Protein AF-A0A0H2XP54-F1 (afdb_monomer_lite)

Organism: Burkholderia orbicola (strain AU 1054) (NCBI:txid331271)

Sequence (766 aa):
MERLPLPRFTGMHTARFHIAETFMRRKGYGVEFPDIKPLLSSARHRTVRVSERPFESSPELPPTLPMSVRYPLLNRELGILGFNERVLAQAADPQVPLLERLRFICITSSNLDEFFEVRMAGLQEQIRDNPGALTPDGMSLQHAYDLVVERAQRLVHRQYTMLHETVLPALEQEGIYFHASDSWNDEQLEWARRYFLDELLPVLTPIGLDPAHPFPRVLNKSLNFVVELEGRDAFGRQAVMGIVQAPRALPRVVRMPHALSGFEHGFVLLSSFMQRFVGELFPQLVVKSCNQFRITRNSELFVDEDEITNLRVALQGELPARHLGNAVRLEVSADTPLHIVRRLLEESELGDKDCYRVAGSVNLVRLMQIPDLVDRPDLKFTPFTASTPAVIANAPTMFDAIDAGDILLHHPYESFQPVLELLQQAARDPSVVAIKQTIYRTGTDSPLMDALMEAARNGKEVTVVVELLARFDEETNINWASQLEAVGAHVVYGVVGHKCHAKMMLIVRRVVQAGKASLRRYVHLGTGNYHPRTARLYTDFGLMTADQKICEDVHHVFQQLTGIGGELTLHELWQSPFTLHPRIIESIRAEIDNAQAGKRAHRRENERAAGTVGDRRAVRSVAGRRQGRSDRARRLRAEARCAGAVGKHHGALDRRPLPRTPPHLLFPCGRRRGRLSVECRLDGPQPVPPRRSRVPDPRAQAEAARDRRGAVGVPRRQPVGMADAQRRPLSPAPHRQDDPQRSARAAREVLLVNRRRDADRADASP

pLDDT: mean 70.6, std 28.93, range [20.55, 98.5]

Foldseek 3Di:
DDDD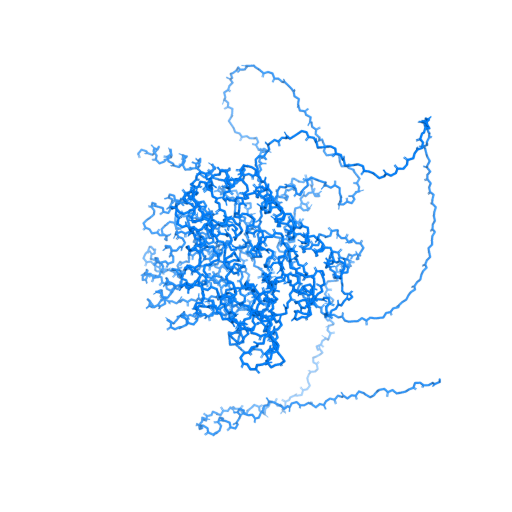DDDDDDDDDDDDPDPVVVVCVVVPDDDDDDDDPPDPDDDDDDDPPPDPPPPPDDPPDPPPDPPPPLPQDDQVLVVLLVLLVVLLVLLVDPVAFLLVSLLSLLVSLVSVLVSLQAVLVVLVVCCVVPQQDADSSGHGSVVVNVVSLVSVLVSQAVSQCCVPVPRQVVCVVVLAHEDALVRADPVRVVVLVCCCVPPPLVQKAKQFDDPVRHDDQDFAFWKKKKWAKADADPVRDGRGIIMITRDPPDQQKDFDPPVRQVGPTYIYGPVRSCQNPVVVNPPPIDTPGIKIKHWHFHQDFDDDLVPDPDPLVSCVVRVVCSRVHQTRAMEIELPDDPVVVVVVCVVRVHDPSRYRHHPDDPNSNSCSCVSVVDPDVSSHPDDADAAADPLCVPDPALVRSQVVHKDKDKFPNHAPVSVLRNLLCLLPDPQWAEKEWEAQAEDLDASNLVSLLSSLLSVHAYEYAFACSRPPRNVSSSVSQVSNVVSPHHYAHFDRVDGDPWGKMKIWGWDQDPNDTDIFIKMKTKLDGSYNVVSHVDTMMIMIHRPPLVNVQVVVVVCVRVVHDDDDDGDWKQAPPPGPVVVVVVVVVVLVVCVVVVHPRDDPPDPDDDDDDDDDDDDDDDDDDDDDDDDDDDDDDPDPDDDDDPDPDPPDPDADDDDDDADGMAGDPDPDPDDDPDDDGNDDDDDDDDDDDDDDDDDDDDDDDDDDDDDDDDDDDDDDDDDDDDDDDDDDDDDPDDDSCCPVVVVSVVVVVVVVVVVVVVVPDD

Radius of gyration: 33.8 Å; chains: 1; bounding box: 108×100×94 Å

Secondary structure (DSSP, 8-state):
-----PPP---------SSHHHHHHHTT------------S-------------------------TT----PPPHHHHHHHHHHHHHHHHH-TTS-HHHHHHHHHHHHHHHHHIIIIIIHHHHHHHHH-TT-B-TTS-BHHHHHHHHHHHHHHHHHHHHHHIIIIIHHHHHHTTEEEE-GGG--HHHHHHHHHHIIIIIGGG--EEE-BTTBPPP-PPTT--EEEEEEESB-TTS-B--EEEEEPPTTS-SEEEPPHHHHSSTEEEEEHHHHHHHHGGGGSTTSEEEEEEEEEEEE--PPP--TTT-S-HHHHHHHHTTGGGG--EEEEEEETTS-HHHHHHHHHHHT--GGGEEEESS-S-GGGGGGHHHHS--GGGSPPPPPPBPPHHHHTSSSHHHHHHHS-EEEEETTB-SHHHHHHHHHHHH-TTEEEEEEEES---SS-HHHHHHHHHHHTT-EEEEEE-TT-TT-HHHHHHHHHHHHHTT-EEE--BTTB----EEEEEEEEEEETTEEEEEEEEEEESS-S-HHHHTTS-EEEEEE--HHHHHHHHHHHHHHTT--SPPPPSS-EETTTTHHHHHHHHHHHHHHHHHTTS------SS----------S---------------------------S---TTSSS------S--SEE------SS------------PPPPP------------------------------------PPPPPPP-----TTHHHHHHHHHHHHHHHHHHHHHTT--

InterPro domains:
  IPR003414 Polyphosphate kinase [PTHR30218] (67-602)
  IPR003414 Polyphosphate kinase [TIGR03705] (73-602)
  IPR024953 Polyphosphate kinase middle domain [PF02503] (187-370)
  IPR025198 Polyphosphate kinase N-terminal domain [PF13089] (74-178)
  IPR036830 Polyphosphate kinase middle domain superfamily [G3DSA:3.30.1840.10] (179-374)
  IPR036832 Polyphosphate kinase N-terminal domain superfamily [SSF140356] (73-174)
  IPR041108 Polyphosphate kinase, C-terminal domain 1 [PF17941] (398-563)

Structure (mmCIF, N/CA/C/O backbone):
data_AF-A0A0H2XP54-F1
#
_entry.id   AF-A0A0H2XP54-F1
#
loop_
_atom_site.group_PDB
_atom_site.id
_atom_site.type_symbol
_atom_site.label_atom_id
_atom_site.label_alt_id
_atom_site.label_comp_id
_atom_site.label_asym_id
_atom_site.label_entity_id
_atom_site.label_seq_id
_atom_site.pdbx_PDB_ins_code
_atom_site.Cartn_x
_atom_site.Cartn_y
_atom_site.Cartn_z
_atom_site.occupancy
_atom_site.B_iso_or_equiv
_atom_site.auth_seq_id
_atom_site.auth_comp_id
_atom_site.auth_asym_id
_atom_site.auth_atom_id
_atom_site.pdbx_PDB_model_num
ATOM 1 N N . MET A 1 1 ? 48.231 21.610 38.762 1.00 28.36 1 MET A N 1
ATOM 2 C CA . MET A 1 1 ? 49.630 21.424 38.341 1.00 28.36 1 MET A CA 1
ATOM 3 C C . MET A 1 1 ? 49.729 20.061 37.681 1.00 28.36 1 MET A C 1
ATOM 5 O O . MET A 1 1 ? 49.210 19.111 38.241 1.00 28.36 1 MET A O 1
ATOM 9 N N . GLU A 1 2 ? 50.308 20.061 36.482 1.00 26.05 2 GLU A N 1
ATOM 10 C CA . GLU A 1 2 ? 50.877 18.948 35.702 1.00 26.05 2 GLU A CA 1
ATOM 11 C C . GLU A 1 2 ? 50.006 17.780 35.192 1.00 26.05 2 GLU A C 1
ATOM 13 O O . GLU A 1 2 ? 49.428 16.982 35.919 1.00 26.05 2 GLU A O 1
ATOM 18 N N . ARG A 1 3 ? 49.984 17.709 33.851 1.00 23.48 3 ARG A N 1
ATOM 19 C CA . ARG A 1 3 ? 49.613 16.585 32.981 1.00 23.48 3 ARG A CA 1
ATOM 20 C C . ARG A 1 3 ? 50.721 15.526 32.995 1.00 23.48 3 ARG A C 1
ATOM 22 O O . ARG A 1 3 ? 51.872 15.926 33.104 1.00 23.48 3 ARG A O 1
ATOM 29 N N . LEU A 1 4 ? 50.383 14.264 32.696 1.00 23.95 4 LEU A N 1
ATOM 30 C CA . LEU A 1 4 ? 51.144 13.287 31.874 1.00 23.95 4 LEU A CA 1
ATOM 31 C C . LEU A 1 4 ? 50.299 11.978 31.717 1.00 23.95 4 LEU A C 1
ATOM 33 O O . LEU A 1 4 ? 49.291 11.856 32.408 1.00 23.95 4 LEU A O 1
ATOM 37 N N . PRO A 1 5 ? 50.553 11.084 30.731 1.00 29.31 5 PRO A N 1
ATOM 38 C CA . PRO A 1 5 ? 49.631 10.828 29.616 1.00 29.31 5 PRO A CA 1
ATOM 39 C C . PRO A 1 5 ? 49.111 9.375 29.476 1.00 29.31 5 PRO A C 1
ATOM 41 O O . PRO A 1 5 ? 49.619 8.438 30.083 1.00 29.31 5 PRO A O 1
ATOM 44 N N . LEU A 1 6 ? 48.120 9.205 28.588 1.00 22.75 6 LEU A N 1
ATOM 45 C CA . LEU A 1 6 ? 47.585 7.932 28.074 1.00 22.75 6 LEU A CA 1
ATOM 46 C C . LEU A 1 6 ? 48.620 7.150 27.231 1.00 22.75 6 LEU A C 1
ATOM 48 O O . LEU A 1 6 ? 49.258 7.759 26.366 1.00 22.75 6 LEU A O 1
ATOM 52 N N . PRO A 1 7 ? 48.720 5.811 27.364 1.00 24.98 7 PRO A N 1
ATOM 53 C CA . PRO A 1 7 ? 49.461 4.973 26.429 1.00 24.98 7 PRO A CA 1
ATOM 54 C C . PRO A 1 7 ? 48.585 4.495 25.257 1.00 24.98 7 PRO A C 1
ATOM 56 O O . PRO A 1 7 ? 47.449 4.052 25.421 1.00 24.98 7 PRO A O 1
ATOM 59 N N . ARG A 1 8 ? 49.165 4.568 24.054 1.00 22.62 8 ARG A N 1
ATOM 60 C CA . ARG A 1 8 ? 48.712 3.902 22.826 1.00 22.62 8 ARG A CA 1
ATOM 61 C C . ARG A 1 8 ? 49.068 2.414 22.903 1.00 22.62 8 ARG A C 1
ATOM 63 O O . ARG A 1 8 ? 50.223 2.101 23.168 1.00 22.62 8 ARG A O 1
ATOM 70 N N . PHE A 1 9 ? 48.132 1.527 22.569 1.00 24.70 9 PHE A N 1
ATOM 71 C CA . PHE A 1 9 ? 48.435 0.137 22.220 1.00 24.70 9 PHE A CA 1
ATOM 72 C C . PHE A 1 9 ? 48.108 -0.118 20.747 1.00 24.70 9 PHE A C 1
ATOM 74 O O . PHE A 1 9 ? 46.968 -0.007 20.305 1.00 24.70 9 PHE A O 1
ATOM 81 N N . THR A 1 10 ? 49.154 -0.436 19.993 1.00 22.88 10 THR A N 1
ATOM 82 C CA . THR A 1 10 ? 49.144 -0.990 18.639 1.00 22.88 10 THR A CA 1
ATOM 83 C C . THR A 1 10 ? 49.363 -2.503 18.714 1.00 22.88 10 THR A C 1
ATOM 85 O O . THR A 1 10 ? 50.337 -2.925 19.328 1.00 22.88 10 THR A O 1
ATOM 88 N N . GLY A 1 11 ? 48.532 -3.288 18.017 1.00 21.69 11 GLY A N 1
ATOM 89 C CA . GLY A 1 11 ? 48.891 -4.612 17.484 1.00 21.69 11 GLY A CA 1
ATOM 90 C C . GLY A 1 11 ? 48.547 -5.857 18.318 1.00 21.69 11 GLY A C 1
ATOM 91 O O . GLY A 1 11 ? 49.269 -6.205 19.241 1.00 21.69 11 GLY A O 1
ATOM 92 N N . MET A 1 12 ? 47.510 -6.590 17.889 1.00 24.03 12 MET A N 1
ATOM 93 C CA . MET A 1 12 ? 47.382 -8.063 17.954 1.00 24.03 12 MET A CA 1
ATOM 94 C C . MET A 1 12 ? 46.188 -8.463 17.057 1.00 24.03 12 MET A C 1
ATOM 96 O O . MET A 1 12 ? 45.043 -8.184 17.383 1.00 24.03 12 MET A O 1
ATOM 100 N N . HIS A 1 13 ? 46.414 -8.747 15.774 1.00 23.83 13 HIS A N 1
ATOM 101 C CA . HIS A 1 13 ? 46.679 -10.066 15.177 1.00 23.83 13 HIS A CA 1
ATOM 102 C C . HIS A 1 13 ? 45.491 -11.047 15.159 1.00 23.83 13 HIS A C 1
ATOM 104 O O . HIS A 1 13 ? 45.181 -11.711 16.138 1.00 23.83 13 HIS A O 1
ATOM 110 N N . THR A 1 14 ? 44.907 -11.176 13.959 1.00 29.50 14 THR A N 1
ATOM 111 C CA . THR A 1 14 ? 44.800 -12.448 13.216 1.00 29.50 14 THR A CA 1
ATOM 112 C C . THR A 1 14 ? 44.546 -13.704 14.052 1.00 29.50 14 THR A C 1
ATOM 114 O O . THR A 1 14 ? 45.468 -14.450 14.365 1.00 29.50 14 THR A O 1
ATOM 117 N N . ALA A 1 15 ? 43.270 -13.994 14.293 1.00 25.62 15 ALA A N 1
ATOM 118 C CA . ALA A 1 15 ? 42.792 -15.317 14.679 1.00 25.62 15 ALA A CA 1
ATOM 119 C C . ALA A 1 15 ? 41.430 -15.575 14.018 1.00 25.62 15 ALA A C 1
ATOM 121 O O . ALA A 1 15 ? 40.395 -15.392 14.647 1.00 25.62 15 ALA A O 1
ATOM 122 N N . ARG A 1 16 ? 41.425 -15.941 12.726 1.00 26.52 16 ARG A N 1
ATOM 123 C CA . ARG A 1 16 ? 40.268 -16.556 12.031 1.00 26.52 16 ARG A CA 1
ATOM 124 C C . ARG A 1 16 ? 40.643 -17.151 10.662 1.00 26.52 16 ARG A C 1
ATOM 126 O O . ARG A 1 16 ? 39.949 -16.972 9.677 1.00 26.52 16 ARG A O 1
ATOM 133 N N . PHE A 1 17 ? 41.745 -17.900 10.613 1.00 31.23 17 PHE A N 1
ATOM 134 C CA . PHE A 1 17 ? 42.082 -18.793 9.494 1.00 31.23 17 PHE A CA 1
ATOM 135 C C . PHE A 1 17 ? 42.738 -20.067 10.044 1.00 31.23 17 PHE A C 1
ATOM 137 O O . PHE A 1 17 ? 43.933 -20.277 9.881 1.00 31.23 17 PHE A O 1
ATOM 144 N N . HIS A 1 18 ? 41.979 -20.894 10.775 1.00 28.83 18 HIS A N 1
ATOM 145 C CA . HIS A 1 18 ? 42.461 -22.215 11.222 1.00 28.83 18 HIS A CA 1
ATOM 146 C C . HIS A 1 18 ? 41.352 -23.247 11.507 1.00 28.83 18 HIS A C 1
ATOM 148 O O . HIS A 1 18 ? 41.482 -24.104 12.374 1.00 28.83 18 HIS A O 1
ATOM 154 N N . ILE A 1 19 ? 40.238 -23.178 10.765 1.00 29.22 19 ILE A N 1
ATOM 155 C CA . ILE A 1 19 ? 39.162 -24.192 10.828 1.00 29.22 19 ILE A CA 1
ATOM 156 C C . ILE A 1 19 ? 38.905 -24.839 9.450 1.00 29.22 19 ILE A C 1
ATOM 158 O O . ILE A 1 19 ? 38.507 -25.999 9.381 1.00 29.22 19 ILE A O 1
ATOM 162 N N . ALA A 1 20 ? 39.235 -24.158 8.345 1.00 30.75 20 ALA A N 1
ATOM 163 C CA . ALA A 1 20 ? 39.049 -24.688 6.989 1.00 30.75 20 ALA A CA 1
ATOM 164 C C . ALA A 1 20 ? 40.150 -25.676 6.541 1.00 30.75 20 ALA A C 1
ATOM 166 O O . ALA A 1 20 ? 39.872 -26.609 5.789 1.00 30.75 20 ALA A O 1
ATOM 167 N N . GLU A 1 21 ? 41.385 -25.533 7.033 1.00 34.53 21 GLU A N 1
ATOM 168 C CA . GLU A 1 21 ? 42.518 -26.376 6.609 1.00 34.53 21 GLU A CA 1
ATOM 169 C C . GLU A 1 21 ? 42.458 -27.795 7.218 1.00 34.53 21 GLU A C 1
ATOM 171 O O . GLU A 1 21 ? 42.769 -28.791 6.562 1.00 34.53 21 GLU A O 1
ATOM 176 N N . THR A 1 22 ? 41.942 -27.914 8.445 1.00 33.41 22 THR A N 1
ATOM 177 C CA . THR A 1 22 ? 41.775 -29.189 9.164 1.00 33.41 22 THR A CA 1
ATOM 178 C C . THR A 1 22 ? 40.612 -30.027 8.616 1.00 33.41 22 THR A C 1
ATOM 180 O O . THR A 1 22 ? 40.635 -31.257 8.700 1.00 33.41 22 THR A O 1
ATOM 183 N N . PHE A 1 23 ? 39.601 -29.382 8.022 1.00 33.94 23 PHE A N 1
ATOM 184 C CA . PHE A 1 23 ? 38.439 -30.056 7.433 1.00 33.94 23 PHE A CA 1
ATOM 185 C C . PHE A 1 23 ? 38.766 -30.672 6.064 1.00 33.94 23 PHE A C 1
ATOM 187 O O . PHE A 1 23 ? 38.384 -31.810 5.788 1.00 33.94 23 PHE A O 1
ATOM 194 N N . MET A 1 24 ? 39.546 -29.966 5.240 1.00 37.81 24 MET A N 1
ATOM 195 C CA . MET A 1 24 ? 39.881 -30.402 3.878 1.00 37.81 24 MET A CA 1
ATOM 196 C C . MET A 1 24 ? 40.906 -31.550 3.857 1.00 37.81 24 MET A C 1
ATOM 198 O O . MET A 1 24 ? 40.766 -32.472 3.054 1.00 37.81 24 MET A O 1
ATOM 202 N N . ARG A 1 25 ? 41.850 -31.597 4.814 1.00 40.09 25 ARG A N 1
ATOM 203 C CA . ARG A 1 25 ? 42.770 -32.745 4.975 1.00 40.09 25 ARG A CA 1
ATOM 204 C C . ARG A 1 25 ? 42.090 -34.012 5.520 1.00 40.09 25 ARG A C 1
ATOM 206 O O . ARG A 1 25 ? 42.533 -35.110 5.204 1.00 40.09 25 ARG A O 1
ATOM 213 N N . ARG A 1 26 ? 40.994 -33.898 6.287 1.00 34.78 26 ARG A N 1
ATOM 214 C CA . ARG A 1 26 ? 40.228 -35.055 6.811 1.00 34.78 26 ARG A CA 1
ATOM 215 C C . ARG A 1 26 ? 39.307 -35.722 5.779 1.00 34.78 26 ARG A C 1
ATOM 217 O O . ARG A 1 26 ? 38.847 -36.832 6.027 1.00 34.78 26 ARG A O 1
ATOM 224 N N . LYS A 1 27 ? 39.023 -35.066 4.647 1.00 32.78 27 LYS A N 1
ATOM 225 C CA . LYS A 1 27 ? 38.105 -35.549 3.593 1.00 32.78 27 LYS A CA 1
ATOM 226 C C . LYS A 1 27 ? 38.808 -36.051 2.322 1.00 32.78 27 LYS A C 1
ATOM 228 O O . LYS A 1 27 ? 38.120 -36.473 1.402 1.00 32.78 27 LYS A O 1
ATOM 233 N N . GLY A 1 28 ? 40.144 -36.061 2.288 1.00 31.22 28 GLY A N 1
ATOM 234 C CA . GLY A 1 28 ? 40.918 -36.751 1.247 1.00 31.22 28 GLY A CA 1
ATOM 235 C C . GLY A 1 28 ? 40.999 -36.052 -0.115 1.00 31.22 28 GLY A C 1
ATOM 236 O O . GLY A 1 28 ? 41.292 -36.713 -1.105 1.00 31.22 28 GLY A O 1
ATOM 237 N N . TYR A 1 29 ? 40.772 -34.738 -0.194 1.00 33.81 29 TYR A N 1
ATOM 238 C CA . TYR A 1 29 ? 40.953 -33.987 -1.441 1.00 33.81 29 TYR A CA 1
ATOM 239 C C . TYR A 1 29 ? 42.394 -33.472 -1.549 1.00 33.81 29 TYR A C 1
ATOM 241 O O . TYR A 1 29 ? 42.822 -32.648 -0.742 1.00 33.81 29 TYR A O 1
ATOM 249 N N . GLY A 1 30 ? 43.151 -33.972 -2.528 1.00 30.98 30 GLY A N 1
ATOM 250 C CA . GLY A 1 30 ? 44.510 -33.516 -2.831 1.00 30.98 30 GLY A CA 1
ATOM 251 C C . GLY A 1 30 ? 44.514 -32.431 -3.907 1.00 30.98 30 GLY A C 1
ATOM 252 O O . GLY A 1 30 ? 43.996 -32.662 -4.995 1.00 30.98 30 GLY A O 1
ATOM 253 N N . VAL A 1 31 ? 45.112 -31.272 -3.615 1.00 32.28 31 VAL A N 1
ATOM 254 C CA . VAL A 1 31 ? 45.491 -30.261 -4.618 1.00 32.28 31 VAL A CA 1
ATOM 255 C C . VAL A 1 31 ? 46.801 -29.596 -4.171 1.00 32.28 31 VAL A C 1
ATOM 257 O O . VAL A 1 31 ? 46.863 -29.029 -3.081 1.00 32.28 31 VAL A O 1
ATOM 260 N N . GLU A 1 32 ? 47.845 -29.690 -4.999 1.00 30.03 32 GLU A N 1
ATOM 261 C CA . GLU A 1 32 ? 49.131 -28.991 -4.842 1.00 30.03 32 GLU A CA 1
ATOM 262 C C . GLU A 1 32 ? 49.069 -27.583 -5.459 1.00 30.03 32 GLU A C 1
ATOM 264 O O . GLU A 1 32 ? 48.454 -27.390 -6.508 1.00 30.03 32 GLU A O 1
ATOM 269 N N . PHE A 1 33 ? 49.757 -26.611 -4.850 1.00 31.33 33 PHE A N 1
ATOM 270 C CA . PHE A 1 33 ? 50.009 -25.291 -5.442 1.00 31.33 33 PHE A CA 1
ATOM 271 C C . PHE A 1 33 ? 51.525 -25.023 -5.528 1.00 31.33 33 PHE A C 1
ATOM 273 O O . PHE A 1 33 ? 52.241 -25.371 -4.587 1.00 31.33 33 PHE A O 1
ATOM 280 N N . PRO A 1 34 ? 52.030 -24.421 -6.627 1.00 29.88 34 PRO A N 1
ATOM 281 C CA . PRO A 1 34 ? 53.464 -24.294 -6.889 1.00 29.88 34 PRO A CA 1
ATOM 282 C C . PRO A 1 34 ? 54.138 -23.119 -6.157 1.00 29.88 34 PRO A C 1
ATOM 284 O O . PRO A 1 34 ? 53.578 -22.031 -6.017 1.00 29.88 34 PRO A O 1
ATOM 287 N N . ASP A 1 35 ? 55.391 -23.356 -5.758 1.00 29.64 35 ASP A N 1
ATOM 288 C CA . ASP A 1 35 ? 56.315 -22.430 -5.094 1.00 29.64 35 ASP A CA 1
ATOM 289 C C . ASP A 1 35 ? 56.864 -21.360 -6.060 1.00 29.64 35 ASP A C 1
ATOM 291 O O . ASP A 1 35 ? 57.580 -21.671 -7.013 1.00 29.64 35 ASP A O 1
ATOM 295 N N . ILE A 1 36 ? 56.615 -20.075 -5.783 1.00 30.14 36 ILE A N 1
ATOM 296 C CA . ILE A 1 36 ? 57.293 -18.954 -6.461 1.00 30.14 36 ILE A CA 1
ATOM 297 C C . ILE A 1 36 ? 58.192 -18.255 -5.442 1.00 30.14 36 ILE A C 1
ATOM 299 O O . ILE A 1 36 ? 57.816 -17.268 -4.809 1.00 30.14 36 ILE A O 1
ATOM 303 N N . LYS A 1 37 ? 59.396 -18.806 -5.259 1.00 29.58 37 LYS A N 1
ATOM 304 C CA . LYS A 1 37 ? 60.418 -18.269 -4.348 1.00 29.58 37 LYS A CA 1
ATOM 305 C C . LYS A 1 37 ? 61.873 -18.212 -4.855 1.00 29.58 37 LYS A C 1
ATOM 307 O O . LYS A 1 37 ? 62.752 -18.029 -4.016 1.00 29.58 37 LYS A O 1
ATOM 312 N N . PRO A 1 38 ? 62.176 -18.231 -6.172 1.00 28.28 38 PRO A N 1
ATOM 313 C CA . PRO A 1 38 ? 63.492 -17.769 -6.613 1.00 28.28 38 PRO A CA 1
ATOM 314 C C . PRO A 1 38 ? 63.404 -16.786 -7.790 1.00 28.28 38 PRO A C 1
ATOM 316 O O . PRO A 1 38 ? 63.496 -17.181 -8.943 1.00 28.28 38 PRO A O 1
ATOM 319 N N . LEU A 1 39 ? 63.263 -15.487 -7.510 1.00 27.81 39 LEU A N 1
ATOM 320 C CA . LEU A 1 39 ? 63.531 -14.410 -8.484 1.00 27.81 39 LEU A CA 1
ATOM 321 C C . LEU A 1 39 ? 64.085 -13.143 -7.798 1.00 27.81 39 LEU A C 1
ATOM 323 O O . LEU A 1 39 ? 63.864 -12.017 -8.235 1.00 27.81 39 LEU A O 1
ATOM 327 N N . LEU A 1 40 ? 64.835 -13.327 -6.706 1.00 29.17 40 LEU A N 1
ATOM 328 C CA . LEU A 1 40 ? 65.535 -12.258 -5.989 1.00 29.17 40 LEU A CA 1
ATOM 329 C C . LEU A 1 40 ? 67.006 -12.623 -5.761 1.00 29.17 40 LEU A C 1
ATOM 331 O O . LEU A 1 40 ? 67.415 -12.807 -4.624 1.00 29.17 40 LEU A O 1
ATOM 335 N N . SER A 1 41 ? 67.808 -12.716 -6.826 1.00 28.19 41 SER A N 1
ATOM 336 C CA . SER A 1 41 ? 69.269 -12.523 -6.731 1.00 28.19 41 SER A CA 1
ATOM 337 C C . SER A 1 41 ? 69.957 -12.568 -8.103 1.00 28.19 41 SER A C 1
ATOM 339 O O . SER A 1 41 ? 70.547 -13.584 -8.445 1.00 28.19 41 SER A O 1
ATOM 341 N N . SER A 1 42 ? 69.909 -11.479 -8.882 1.00 25.69 42 SER A N 1
ATOM 342 C CA . SER A 1 42 ? 71.039 -10.995 -9.710 1.00 25.69 42 SER A CA 1
ATOM 343 C C . SER A 1 42 ? 70.575 -9.976 -10.757 1.00 25.69 42 SER A C 1
ATOM 345 O O . SER A 1 42 ? 69.991 -10.361 -11.763 1.00 25.69 42 SER A O 1
ATOM 347 N N . ALA A 1 43 ? 70.884 -8.692 -10.565 1.00 26.61 43 ALA A N 1
ATOM 348 C CA . ALA A 1 43 ? 71.499 -7.828 -11.585 1.00 26.61 43 ALA A CA 1
ATOM 349 C C . ALA A 1 43 ? 71.590 -6.382 -11.078 1.00 26.61 43 ALA A C 1
ATOM 351 O O . ALA A 1 43 ? 70.697 -5.859 -10.420 1.00 26.61 43 ALA A O 1
ATOM 352 N N . ARG A 1 44 ? 72.737 -5.770 -11.362 1.00 27.03 44 ARG A N 1
ATOM 353 C CA . ARG A 1 44 ? 73.256 -4.525 -10.795 1.00 27.03 44 ARG A CA 1
ATOM 354 C C . ARG A 1 44 ? 72.596 -3.270 -11.381 1.00 27.03 44 ARG A C 1
ATOM 356 O O . ARG A 1 44 ? 72.190 -3.242 -12.535 1.00 27.03 44 ARG A O 1
ATOM 363 N N . HIS A 1 45 ? 72.601 -2.226 -10.553 1.00 29.12 45 HIS A N 1
ATOM 364 C CA . HIS A 1 45 ? 72.472 -0.794 -10.837 1.00 29.12 45 HIS A CA 1
ATOM 365 C C . HIS A 1 45 ? 72.265 -0.341 -12.296 1.00 29.12 45 HIS A C 1
ATOM 367 O O . HIS A 1 45 ? 73.213 -0.196 -13.066 1.00 29.12 45 HIS A O 1
ATOM 373 N N . ARG A 1 46 ? 71.043 0.129 -12.571 1.00 23.66 46 ARG A N 1
ATOM 374 C CA . ARG A 1 46 ? 70.810 1.436 -13.200 1.00 23.66 46 ARG A CA 1
ATOM 375 C C . ARG A 1 46 ? 69.713 2.156 -12.424 1.00 23.66 46 ARG A C 1
ATOM 377 O O . ARG A 1 46 ? 68.554 1.760 -12.448 1.00 23.66 46 ARG A O 1
ATOM 384 N N . THR A 1 47 ? 70.098 3.206 -11.713 1.00 27.73 47 THR A N 1
ATOM 385 C CA . THR A 1 47 ? 69.201 4.176 -11.087 1.00 27.73 47 THR A CA 1
ATOM 386 C C . THR A 1 47 ? 68.457 4.927 -12.189 1.00 27.73 47 THR A C 1
ATOM 388 O O . THR A 1 47 ? 68.927 5.943 -12.695 1.00 27.73 47 THR A O 1
ATOM 391 N N . VAL A 1 48 ? 67.287 4.428 -12.587 1.00 23.70 48 VAL A N 1
ATOM 392 C CA . VAL A 1 48 ? 66.284 5.265 -13.246 1.00 23.70 48 VAL A CA 1
ATOM 393 C C . VAL A 1 48 ? 65.552 5.986 -12.124 1.00 23.70 48 VAL A C 1
ATOM 395 O O . VAL A 1 48 ? 64.795 5.378 -11.373 1.00 23.70 48 VAL A O 1
ATOM 398 N N . ARG A 1 49 ? 65.830 7.285 -11.971 1.00 25.14 49 ARG A N 1
ATOM 399 C CA . ARG A 1 49 ? 64.990 8.182 -11.174 1.00 25.14 49 ARG A CA 1
ATOM 400 C C . ARG A 1 49 ? 63.594 8.164 -11.796 1.00 25.14 49 ARG A C 1
ATOM 402 O O . ARG A 1 49 ? 63.362 8.845 -12.791 1.00 25.14 49 ARG A O 1
ATOM 409 N N . VAL A 1 50 ? 62.673 7.400 -11.219 1.00 24.67 50 VAL A N 1
ATOM 410 C CA . VAL A 1 50 ? 61.252 7.696 -11.377 1.00 24.67 50 VAL A CA 1
ATOM 411 C C . VAL A 1 50 ? 61.039 8.961 -10.563 1.00 24.67 50 VAL A C 1
ATOM 413 O O . VAL A 1 50 ? 61.149 8.944 -9.340 1.00 24.67 50 VAL A O 1
ATOM 416 N N . SER A 1 51 ? 60.869 10.088 -11.251 1.00 25.08 51 SER A N 1
ATOM 417 C CA . SER A 1 51 ? 60.451 11.321 -10.603 1.00 25.08 51 SER A CA 1
ATOM 418 C C . SER A 1 51 ? 59.152 11.026 -9.863 1.00 25.08 51 SER A C 1
ATOM 420 O O . SER A 1 51 ? 58.152 10.700 -10.506 1.00 25.08 51 SER A O 1
ATOM 422 N N . GLU A 1 52 ? 59.158 11.164 -8.542 1.00 28.69 52 GLU A N 1
ATOM 423 C CA . GLU A 1 52 ? 57.952 11.479 -7.790 1.00 28.69 52 GLU A CA 1
ATOM 424 C C . GLU A 1 52 ? 57.441 12.812 -8.341 1.00 28.69 52 GLU A C 1
ATOM 426 O O . GLU A 1 52 ? 57.815 13.891 -7.884 1.00 28.69 52 GLU A O 1
ATOM 431 N N . ARG A 1 53 ? 56.643 12.759 -9.411 1.00 25.14 53 ARG A N 1
ATOM 432 C CA . ARG A 1 53 ? 55.730 13.858 -9.673 1.00 25.14 53 ARG A CA 1
ATOM 433 C C . ARG A 1 53 ? 54.680 13.750 -8.573 1.00 25.14 53 ARG A C 1
ATOM 435 O O . ARG A 1 53 ? 54.066 12.686 -8.456 1.00 25.14 53 ARG A O 1
ATOM 442 N N . PRO A 1 54 ? 54.488 14.800 -7.760 1.00 28.59 54 PRO A N 1
ATOM 443 C CA . PRO A 1 54 ? 53.309 14.886 -6.922 1.00 28.59 54 PRO A CA 1
ATOM 444 C C . PRO A 1 54 ? 52.108 14.645 -7.830 1.00 28.59 54 PRO A C 1
ATOM 446 O O . PRO A 1 54 ? 52.100 15.121 -8.967 1.00 28.59 54 PRO A O 1
ATOM 449 N N . PHE A 1 55 ? 51.129 13.885 -7.349 1.00 27.58 55 PHE A N 1
ATOM 450 C CA . PHE A 1 55 ? 49.812 13.832 -7.969 1.00 27.58 55 PHE A CA 1
ATOM 451 C C . PHE A 1 55 ? 49.411 15.283 -8.261 1.00 27.58 55 PHE A C 1
ATOM 453 O O . PHE A 1 55 ? 49.290 16.076 -7.323 1.00 27.58 55 PHE A O 1
ATOM 460 N N . GLU A 1 56 ? 49.334 15.661 -9.542 1.00 29.12 56 GLU A N 1
ATOM 461 C CA . GLU A 1 56 ? 48.855 16.986 -9.914 1.00 29.12 56 GLU A CA 1
ATOM 462 C C . GLU A 1 56 ? 47.505 17.153 -9.230 1.00 29.12 56 GLU A C 1
ATOM 464 O O . GLU A 1 56 ? 46.637 16.275 -9.300 1.00 29.12 56 GLU A O 1
ATOM 469 N N . SER A 1 57 ? 47.406 18.242 -8.472 1.00 31.08 57 SER A N 1
ATOM 470 C CA . SER A 1 57 ? 46.215 18.673 -7.765 1.00 31.08 57 SER A CA 1
ATOM 471 C C . SER A 1 57 ? 44.988 18.360 -8.609 1.00 31.08 57 SER A C 1
ATOM 473 O O . SER A 1 57 ? 44.879 18.840 -9.741 1.00 31.08 57 SER A O 1
ATOM 475 N N . SER A 1 58 ? 44.061 17.573 -8.052 1.00 31.05 58 SER A N 1
ATOM 476 C CA . SER A 1 58 ? 42.686 17.550 -8.547 1.00 31.05 58 SER A CA 1
ATOM 477 C C . SER A 1 58 ? 42.271 18.994 -8.831 1.00 31.05 58 SER A C 1
ATOM 479 O O . SER A 1 58 ? 42.616 19.850 -8.009 1.00 31.05 58 SER A O 1
ATOM 481 N N . PRO A 1 59 ? 41.591 19.299 -9.954 1.00 31.05 59 PRO A N 1
ATOM 482 C CA . PRO A 1 59 ? 41.112 20.653 -10.183 1.00 31.05 59 PRO A CA 1
ATOM 483 C C . PRO A 1 59 ? 40.371 21.067 -8.918 1.00 31.05 59 PRO A C 1
ATOM 485 O O . PRO A 1 59 ? 39.466 20.344 -8.489 1.00 31.05 59 PRO A O 1
ATOM 488 N N . GLU A 1 60 ? 40.848 22.135 -8.267 1.00 29.34 60 GLU A N 1
ATOM 489 C CA . GLU A 1 60 ? 40.227 22.661 -7.060 1.00 29.34 60 GLU A CA 1
ATOM 490 C C . GLU A 1 60 ? 38.731 22.722 -7.335 1.00 29.34 60 GLU A C 1
ATOM 492 O O . GLU A 1 60 ? 38.271 23.401 -8.259 1.00 29.34 60 GLU A O 1
ATOM 497 N N . LEU A 1 61 ? 37.973 21.930 -6.573 1.00 33.31 61 LEU A N 1
ATOM 498 C CA . LEU A 1 61 ? 36.533 22.083 -6.524 1.00 33.31 61 LEU A CA 1
ATOM 499 C C . LEU A 1 61 ? 36.286 23.575 -6.286 1.00 33.31 61 LEU A C 1
ATOM 501 O O . LEU A 1 61 ? 36.927 24.137 -5.390 1.00 33.31 61 LEU A O 1
ATOM 505 N N . PRO A 1 62 ? 35.414 24.225 -7.080 1.00 35.34 62 PRO A N 1
ATOM 506 C CA . PRO A 1 62 ? 35.140 25.640 -6.901 1.00 35.34 62 PRO A CA 1
ATOM 507 C C . PRO A 1 62 ? 34.852 25.887 -5.419 1.00 35.34 62 PRO A C 1
ATOM 509 O O . PRO A 1 62 ? 34.189 25.037 -4.806 1.00 35.34 62 PRO A O 1
ATOM 512 N N . PRO A 1 63 ? 35.374 26.989 -4.841 1.00 37.84 63 PRO A N 1
ATOM 513 C CA . PRO A 1 63 ? 35.271 27.264 -3.417 1.00 37.84 63 PRO A CA 1
ATOM 514 C C . PRO A 1 63 ? 33.843 26.984 -2.989 1.00 37.84 63 PRO A C 1
ATOM 516 O O . PRO A 1 63 ? 32.902 27.488 -3.612 1.00 37.84 63 PRO A O 1
ATOM 519 N N . THR A 1 64 ? 33.706 26.097 -1.999 1.00 39.16 64 THR A N 1
ATOM 520 C CA . THR A 1 64 ? 32.430 25.708 -1.404 1.00 39.16 64 THR A CA 1
ATOM 521 C C . THR A 1 64 ? 31.562 26.947 -1.335 1.00 39.16 64 THR A C 1
ATOM 523 O O . THR A 1 64 ? 31.934 27.906 -0.651 1.00 39.16 64 THR A O 1
ATOM 526 N N . LEU A 1 65 ? 30.458 26.950 -2.096 1.00 33.34 65 LEU A N 1
ATOM 527 C CA . LEU A 1 65 ? 29.452 27.999 -1.998 1.00 33.34 65 LEU A CA 1
ATOM 528 C C . LEU A 1 65 ? 29.250 28.255 -0.505 1.00 33.34 65 LEU A C 1
ATOM 530 O O . LEU A 1 65 ? 29.074 27.278 0.233 1.00 33.34 65 LEU A O 1
ATOM 534 N N . PRO A 1 66 ? 29.354 29.510 -0.036 1.00 34.59 66 PRO A N 1
ATOM 535 C CA . PRO A 1 66 ? 29.240 29.790 1.380 1.00 34.59 66 PRO A CA 1
ATOM 536 C C . PRO A 1 66 ? 27.974 29.103 1.889 1.00 34.59 66 PRO A C 1
ATOM 538 O O . PRO A 1 66 ? 26.906 29.235 1.285 1.00 34.59 66 PRO A O 1
ATOM 541 N N . MET A 1 67 ? 28.096 28.361 2.993 1.00 41.75 67 MET A N 1
ATOM 542 C CA . MET A 1 67 ? 27.002 27.665 3.690 1.00 41.75 67 MET A CA 1
ATOM 543 C C . MET A 1 67 ? 25.851 28.601 4.140 1.00 41.75 67 MET A C 1
ATOM 545 O O . MET A 1 67 ? 24.999 28.221 4.940 1.00 41.75 67 MET A O 1
ATOM 549 N N . SER A 1 68 ? 25.817 29.846 3.663 1.00 39.44 68 SER A N 1
ATOM 550 C CA . SER A 1 68 ? 24.889 30.903 4.035 1.00 39.44 68 SER A CA 1
ATOM 551 C C . SER A 1 68 ? 23.662 31.018 3.130 1.00 39.44 68 SER A C 1
ATOM 553 O O . SER A 1 68 ? 22.725 31.717 3.508 1.00 39.44 68 SER A O 1
ATOM 555 N N . VAL A 1 69 ? 23.583 30.311 1.997 1.00 39.50 69 VAL A N 1
ATOM 556 C CA . VAL A 1 69 ? 22.303 30.180 1.279 1.00 39.50 69 VAL A CA 1
ATOM 557 C C . VAL A 1 69 ? 21.594 28.929 1.788 1.00 39.50 69 VAL A C 1
ATOM 559 O O . VAL A 1 69 ? 21.594 27.886 1.138 1.00 39.50 69 VAL A O 1
ATOM 562 N N . ARG A 1 70 ? 20.989 29.022 2.982 1.00 51.56 70 ARG A N 1
ATOM 563 C CA . ARG A 1 70 ? 19.962 28.054 3.391 1.00 51.56 70 ARG A CA 1
ATOM 564 C C . ARG A 1 70 ? 18.804 28.207 2.413 1.00 51.56 70 ARG A C 1
ATOM 566 O O . ARG A 1 70 ? 17.983 29.111 2.555 1.00 51.56 70 ARG A O 1
ATOM 573 N N . TYR A 1 71 ? 18.765 27.366 1.385 1.00 56.22 71 TYR A N 1
ATOM 574 C CA . TYR A 1 71 ? 17.556 27.221 0.591 1.00 56.22 71 TYR A CA 1
ATOM 575 C C . TYR A 1 71 ? 16.436 26.807 1.553 1.00 56.22 71 TYR A C 1
ATOM 577 O O . TYR A 1 71 ? 16.654 25.888 2.345 1.00 56.22 71 TYR A O 1
ATOM 585 N N . PRO A 1 72 ? 15.272 27.476 1.542 1.00 73.19 72 PRO A N 1
ATOM 586 C CA . PRO A 1 72 ? 14.148 27.060 2.364 1.00 73.19 72 PRO A CA 1
ATOM 587 C C . PRO A 1 72 ? 13.626 25.731 1.812 1.00 73.19 72 PRO A C 1
ATOM 589 O O . PRO A 1 72 ? 12.815 25.702 0.885 1.00 73.19 72 PRO A O 1
ATOM 592 N N . LEU A 1 73 ? 14.157 24.626 2.331 1.00 80.38 73 LEU A N 1
ATOM 593 C CA . LEU A 1 73 ? 13.663 23.292 2.032 1.00 80.38 73 LEU A CA 1
ATOM 594 C C . LEU A 1 73 ? 12.386 23.054 2.836 1.00 80.38 73 LEU A C 1
ATOM 596 O O . LEU A 1 73 ? 12.240 23.524 3.962 1.00 80.38 73 LEU A O 1
ATOM 600 N N . LEU A 1 74 ? 11.446 22.331 2.237 1.00 84.94 74 LEU A N 1
ATOM 601 C CA . LEU A 1 74 ? 10.285 21.841 2.964 1.00 84.94 74 LEU A CA 1
ATOM 602 C C . LEU A 1 74 ? 10.695 20.600 3.751 1.00 84.94 74 LEU A C 1
ATOM 604 O O . LEU A 1 74 ? 11.353 19.714 3.200 1.00 84.94 74 LEU A O 1
ATOM 608 N N . ASN A 1 75 ? 10.250 20.514 5.001 1.00 89.31 75 ASN A N 1
ATOM 609 C CA . ASN A 1 75 ? 10.382 19.291 5.773 1.00 89.31 75 ASN A CA 1
ATOM 610 C C . ASN A 1 75 ? 9.619 18.150 5.075 1.00 89.31 75 ASN A C 1
ATOM 612 O O . ASN A 1 75 ? 8.459 18.300 4.671 1.00 89.31 75 ASN A O 1
ATOM 616 N N . ARG A 1 76 ? 10.283 17.007 4.907 1.00 88.31 76 ARG A N 1
ATOM 617 C CA . ARG A 1 76 ? 9.771 15.884 4.118 1.00 88.31 76 ARG A CA 1
ATOM 618 C C . ARG A 1 76 ? 8.555 15.239 4.775 1.00 88.31 76 ARG A C 1
ATOM 620 O O . ARG A 1 76 ? 7.590 14.910 4.086 1.00 88.31 76 ARG A O 1
ATOM 627 N N . GLU A 1 77 ? 8.603 15.057 6.085 1.00 90.88 77 GLU A N 1
ATOM 628 C CA . GLU A 1 77 ? 7.599 14.377 6.895 1.00 90.88 77 GLU A CA 1
ATOM 629 C C . GLU A 1 77 ? 6.311 15.206 6.912 1.00 90.88 77 GLU A C 1
ATOM 631 O O . GLU A 1 77 ? 5.234 14.692 6.598 1.00 90.88 77 GLU A O 1
ATOM 636 N N . LEU A 1 78 ? 6.435 16.523 7.115 1.00 91.88 78 LEU A N 1
ATOM 637 C CA . LEU A 1 78 ? 5.326 17.467 6.949 1.00 91.88 78 LEU A CA 1
ATOM 638 C C . LEU A 1 78 ? 4.790 17.486 5.509 1.00 91.88 78 LEU A C 1
ATOM 640 O O . LEU A 1 78 ? 3.578 17.569 5.302 1.00 91.88 78 LEU A O 1
ATOM 644 N N . GLY A 1 79 ? 5.662 17.357 4.505 1.00 91.19 79 GLY A N 1
ATOM 645 C CA . GLY A 1 79 ? 5.262 17.229 3.103 1.00 91.19 79 GLY A CA 1
ATOM 646 C C . GLY A 1 79 ? 4.389 15.996 2.832 1.00 91.19 79 GLY A C 1
ATOM 647 O O . GLY A 1 79 ? 3.405 16.092 2.092 1.00 91.19 79 GLY A O 1
ATOM 648 N N . ILE A 1 80 ? 4.699 14.857 3.460 1.00 92.44 80 ILE A N 1
ATOM 649 C CA . ILE A 1 80 ? 3.902 13.621 3.363 1.00 92.44 80 ILE A CA 1
ATOM 650 C C . ILE A 1 80 ? 2.557 13.773 4.087 1.00 92.44 80 ILE A C 1
ATOM 652 O O . ILE A 1 80 ? 1.529 13.326 3.574 1.00 92.44 80 ILE A O 1
ATOM 656 N N . LEU A 1 81 ? 2.515 14.445 5.239 1.00 94.56 81 LEU A N 1
ATOM 657 C CA . LEU A 1 81 ? 1.240 14.760 5.890 1.00 94.56 81 LEU A CA 1
ATOM 658 C C . LEU A 1 81 ? 0.381 15.691 5.023 1.00 94.56 81 LEU A C 1
ATOM 660 O O . LEU A 1 81 ? -0.798 15.414 4.819 1.00 94.56 81 LEU A O 1
ATOM 664 N N . GLY A 1 82 ? 0.979 16.717 4.411 1.00 94.00 82 GLY A N 1
ATOM 665 C CA . GLY A 1 82 ? 0.290 17.588 3.454 1.00 94.00 82 GLY A CA 1
ATOM 666 C C . GLY A 1 82 ? -0.198 16.853 2.199 1.00 94.00 82 GLY A C 1
ATOM 667 O O . GLY A 1 82 ? -1.218 17.215 1.615 1.00 94.00 82 GLY A O 1
ATOM 668 N N . PHE A 1 83 ? 0.493 15.790 1.778 1.00 92.56 83 PHE A N 1
ATOM 669 C CA . PHE A 1 83 ? -0.008 14.867 0.759 1.00 92.56 83 PHE A CA 1
ATOM 670 C C . PHE A 1 83 ? -1.265 14.129 1.237 1.00 92.56 83 PHE A C 1
ATOM 672 O O . PHE A 1 83 ? -2.267 14.123 0.526 1.00 92.56 83 PHE A O 1
ATOM 679 N N . ASN A 1 84 ? -1.244 13.555 2.441 1.00 94.31 84 ASN A N 1
ATOM 680 C CA . ASN A 1 84 ? -2.386 12.813 2.981 1.00 94.31 84 ASN A CA 1
ATOM 681 C C . ASN A 1 84 ? -3.598 13.708 3.258 1.00 94.31 84 ASN A C 1
ATOM 683 O O . ASN A 1 84 ? -4.732 13.273 3.096 1.00 94.31 84 ASN A O 1
ATOM 687 N N . GLU A 1 85 ? -3.381 14.983 3.563 1.00 95.62 85 GLU A N 1
ATOM 688 C CA . GLU A 1 85 ? -4.453 15.977 3.630 1.00 95.62 85 GLU A CA 1
ATOM 689 C C . GLU A 1 85 ? -5.158 16.183 2.292 1.00 95.62 85 GLU A C 1
ATOM 691 O O . GLU A 1 85 ? -6.376 16.346 2.267 1.00 95.62 85 GLU A O 1
ATOM 696 N N . ARG A 1 86 ? -4.422 16.139 1.173 1.00 94.44 86 ARG A N 1
ATOM 697 C CA . ARG A 1 86 ? -5.027 16.195 -0.167 1.00 94.44 86 ARG A CA 1
ATOM 698 C C . ARG A 1 86 ? -5.791 14.919 -0.505 1.00 94.44 86 ARG A C 1
ATOM 700 O O . ARG A 1 86 ? -6.808 15.002 -1.185 1.00 94.44 86 ARG A O 1
ATOM 707 N N . VAL A 1 87 ? -5.332 13.765 -0.019 1.00 93.81 87 VAL A N 1
ATOM 708 C CA . VAL A 1 87 ? -6.072 12.500 -0.151 1.00 93.81 87 VAL A CA 1
ATOM 709 C C . VAL A 1 87 ? -7.385 12.577 0.629 1.00 93.81 87 VAL A C 1
ATOM 711 O O . VAL A 1 87 ? -8.437 12.310 0.058 1.00 93.81 87 VAL A O 1
ATOM 714 N N . LEU A 1 88 ? -7.356 13.035 1.886 1.00 95.44 88 LEU A N 1
ATOM 715 C CA . LEU A 1 88 ? -8.571 13.228 2.681 1.00 95.44 88 LEU A CA 1
ATOM 716 C C . LEU A 1 88 ? -9.503 14.282 2.065 1.00 95.44 88 LEU A C 1
ATOM 718 O O . LEU A 1 88 ? -10.719 14.146 2.140 1.00 95.44 88 LEU A O 1
ATOM 722 N N . ALA A 1 89 ? -8.960 15.310 1.407 1.00 95.06 89 ALA A N 1
ATOM 723 C CA . ALA A 1 89 ? -9.768 16.313 0.719 1.00 95.06 89 ALA A CA 1
ATOM 724 C C . ALA A 1 89 ? -10.641 15.720 -0.404 1.00 95.06 89 ALA A C 1
ATOM 726 O O . ALA A 1 89 ? -11.700 16.275 -0.676 1.00 95.06 89 ALA A O 1
ATOM 727 N N . GLN A 1 90 ? -10.265 14.583 -1.005 1.00 93.44 90 GLN A N 1
ATOM 728 C CA . GLN A 1 90 ? -11.134 13.879 -1.960 1.00 93.44 90 GLN A CA 1
ATOM 729 C C . GLN A 1 90 ? -12.400 13.324 -1.292 1.00 93.44 90 GLN A C 1
ATOM 731 O O . GLN A 1 90 ? -13.453 13.285 -1.913 1.00 93.44 90 GLN A O 1
ATOM 736 N N . ALA A 1 91 ? -12.337 12.950 -0.011 1.00 93.88 91 ALA A N 1
ATOM 737 C CA . ALA A 1 91 ? -13.519 12.536 0.743 1.00 93.88 91 ALA A CA 1
ATOM 738 C C . ALA A 1 91 ? -14.425 13.716 1.146 1.00 93.88 91 ALA A C 1
ATOM 740 O O . ALA A 1 91 ? -15.615 13.524 1.400 1.00 93.88 91 ALA A O 1
ATOM 741 N N . ALA A 1 92 ? -13.891 14.941 1.180 1.00 90.69 92 ALA A N 1
ATOM 742 C CA . ALA A 1 92 ? -14.677 16.159 1.391 1.00 90.69 92 ALA A CA 1
ATOM 743 C C . ALA A 1 92 ? -15.350 16.678 0.112 1.00 90.69 92 ALA A C 1
ATOM 745 O O . ALA A 1 92 ? -16.271 17.486 0.208 1.00 90.69 92 ALA A O 1
ATOM 746 N N . ASP A 1 93 ? -14.891 16.255 -1.066 1.00 92.81 93 ASP A N 1
ATOM 747 C CA . ASP A 1 93 ? -15.396 16.751 -2.342 1.00 92.81 93 ASP A CA 1
ATOM 748 C C . ASP A 1 93 ? -16.779 16.144 -2.657 1.00 92.81 93 ASP A C 1
ATOM 750 O O . ASP A 1 93 ? -16.887 14.925 -2.821 1.00 92.81 93 ASP A O 1
ATOM 754 N N . PRO A 1 94 ? -17.849 16.956 -2.773 1.00 90.25 94 PRO A N 1
ATOM 755 C CA . PRO A 1 94 ? -19.179 16.459 -3.117 1.00 90.25 94 PRO A CA 1
ATOM 756 C C . PRO A 1 94 ? -19.281 15.925 -4.555 1.00 90.25 94 PRO A C 1
ATOM 758 O O . PRO A 1 94 ? -20.265 15.267 -4.878 1.00 90.25 94 PRO A O 1
ATOM 761 N N . GLN A 1 95 ? -18.302 16.192 -5.430 1.00 92.56 95 GLN A N 1
ATOM 762 C CA . GLN A 1 95 ? -18.252 15.614 -6.780 1.00 92.56 95 GLN A CA 1
ATOM 763 C C . GLN A 1 95 ? -17.727 14.173 -6.798 1.00 92.56 95 GLN A C 1
ATOM 765 O O . GLN A 1 95 ? -17.824 13.490 -7.821 1.00 92.56 95 GLN A O 1
ATOM 770 N N . VAL A 1 96 ? -17.141 13.710 -5.693 1.00 93.62 96 VAL A N 1
ATOM 771 C CA . VAL A 1 96 ? -16.690 12.328 -5.541 1.00 93.62 96 VAL A CA 1
ATOM 772 C C . VAL A 1 96 ? -17.878 11.472 -5.077 1.00 93.62 96 VAL A C 1
ATOM 774 O O . VAL A 1 96 ? -18.535 11.838 -4.101 1.00 93.62 96 VAL A O 1
ATOM 777 N N . PRO A 1 97 ? -18.168 10.334 -5.737 1.00 96.50 97 PRO A N 1
ATOM 778 C CA . PRO A 1 97 ? -19.265 9.454 -5.340 1.00 96.50 97 PRO A CA 1
ATOM 779 C C . PRO A 1 97 ? -19.137 8.974 -3.889 1.00 96.50 97 PRO A C 1
ATOM 781 O O . PRO A 1 97 ? -18.035 8.806 -3.366 1.00 96.50 97 PRO A O 1
ATOM 784 N N . LEU A 1 98 ? -20.264 8.754 -3.214 1.00 97.38 98 LEU A N 1
ATOM 785 C CA . LEU A 1 98 ? -20.288 8.610 -1.757 1.00 97.38 98 LEU A CA 1
ATOM 786 C C . LEU A 1 98 ? -19.465 7.424 -1.223 1.00 97.38 98 LEU A C 1
ATOM 788 O O . LEU A 1 98 ? -18.714 7.586 -0.258 1.00 97.38 98 LEU A O 1
ATOM 792 N N . LEU A 1 99 ? -19.527 6.256 -1.870 1.00 97.06 99 LEU A N 1
ATOM 793 C CA . LEU A 1 99 ? -18.710 5.103 -1.471 1.00 97.06 99 LEU A CA 1
ATOM 794 C C . LEU A 1 99 ? -17.216 5.332 -1.751 1.00 97.06 99 LEU A C 1
ATOM 796 O O . LEU A 1 99 ? -16.360 4.815 -1.032 1.00 97.06 99 LEU A O 1
ATOM 800 N N . GLU A 1 100 ? -16.882 6.162 -2.740 1.00 95.50 100 GLU A N 1
ATOM 801 C CA . GLU A 1 100 ? -15.500 6.567 -3.014 1.00 95.50 100 GLU A CA 1
ATOM 802 C C . GLU A 1 100 ? -14.974 7.534 -1.950 1.00 95.50 100 GLU A C 1
ATOM 804 O O . GLU A 1 100 ? -13.802 7.469 -1.577 1.00 95.50 100 GLU A O 1
ATOM 809 N N . ARG A 1 101 ? -15.837 8.386 -1.383 1.00 97.00 101 ARG A N 1
ATOM 810 C CA . ARG A 1 101 ? -15.479 9.253 -0.249 1.00 97.00 101 ARG A CA 1
ATOM 811 C C . ARG A 1 101 ? -15.102 8.421 0.978 1.00 97.00 101 ARG A C 1
ATOM 813 O O . ARG A 1 101 ? -14.059 8.676 1.583 1.00 97.00 101 ARG A O 1
ATOM 820 N N . LEU A 1 102 ? -15.870 7.370 1.288 1.00 97.19 102 LEU A N 1
ATOM 821 C CA . LEU A 1 102 ? -15.491 6.384 2.310 1.00 97.19 102 LEU A CA 1
ATOM 822 C C . LEU A 1 102 ? -14.146 5.725 1.967 1.00 97.19 102 LEU A C 1
ATOM 824 O O . LEU A 1 102 ? -13.253 5.655 2.815 1.00 97.19 102 LEU A O 1
ATOM 828 N N . ARG A 1 103 ? -13.952 5.314 0.707 1.00 95.50 103 ARG A N 1
ATOM 829 C CA . ARG A 1 103 ? -12.687 4.723 0.251 1.00 95.50 103 ARG A CA 1
ATOM 830 C C . ARG A 1 103 ? -11.498 5.667 0.474 1.00 95.50 103 ARG A C 1
ATOM 832 O O . ARG A 1 103 ? -10.475 5.219 0.987 1.00 95.50 103 ARG A O 1
ATOM 839 N N . PHE A 1 104 ? -11.613 6.965 0.183 1.00 96.12 104 PHE A N 1
ATOM 840 C CA . PHE A 1 104 ? -10.546 7.950 0.423 1.00 96.12 104 PHE A CA 1
ATOM 841 C C . PHE A 1 104 ? -10.235 8.179 1.910 1.00 96.12 104 PHE A C 1
ATOM 843 O O . PHE A 1 104 ? -9.063 8.364 2.267 1.00 96.12 104 PHE A O 1
ATOM 850 N N . ILE A 1 105 ? -11.239 8.100 2.791 1.00 97.06 105 ILE A N 1
ATOM 851 C CA . ILE A 1 105 ? -11.022 8.079 4.247 1.00 97.06 105 ILE A CA 1
ATOM 852 C C . ILE A 1 105 ? -10.166 6.865 4.621 1.00 97.06 105 ILE A C 1
ATOM 854 O O . ILE A 1 105 ? -9.133 7.023 5.278 1.00 97.06 105 ILE A O 1
ATOM 858 N N . CYS A 1 106 ? -10.521 5.671 4.144 1.00 96.69 106 CYS A N 1
ATOM 859 C CA . CYS A 1 106 ? -9.763 4.448 4.409 1.00 96.69 106 CYS A CA 1
ATOM 860 C C . CYS A 1 106 ? -8.345 4.492 3.814 1.00 96.69 106 CYS A C 1
ATOM 862 O O . CYS A 1 106 ? -7.395 4.071 4.474 1.00 96.69 106 CYS A O 1
ATOM 864 N N . ILE A 1 107 ? -8.170 5.040 2.603 1.00 94.12 107 ILE A N 1
ATOM 865 C CA . ILE A 1 107 ? -6.852 5.220 1.969 1.00 94.12 107 ILE A CA 1
ATOM 866 C C . ILE A 1 107 ? -5.981 6.143 2.822 1.00 94.12 107 ILE A C 1
ATOM 868 O O . ILE A 1 107 ? -4.806 5.852 3.032 1.00 94.12 107 ILE A O 1
ATOM 872 N N . THR A 1 108 ? -6.543 7.230 3.352 1.00 96.44 108 THR A N 1
ATOM 873 C CA . THR A 1 108 ? -5.812 8.130 4.255 1.00 96.44 108 THR A CA 1
ATOM 874 C C . THR A 1 108 ? -5.341 7.381 5.506 1.00 96.44 108 THR A C 1
ATOM 876 O O . THR A 1 108 ? -4.185 7.522 5.894 1.00 96.44 108 THR A O 1
ATOM 879 N N . SER A 1 109 ? -6.190 6.527 6.093 1.00 95.81 109 SER A N 1
ATOM 880 C CA . SER A 1 109 ? -5.832 5.697 7.255 1.00 95.81 109 SER A CA 1
ATOM 881 C C . SER A 1 109 ? -4.694 4.728 6.915 1.00 95.81 109 SER A C 1
ATOM 883 O O . SER A 1 109 ? -3.690 4.683 7.621 1.00 95.81 109 SER A O 1
ATOM 885 N N . SER A 1 110 ? -4.785 4.048 5.768 1.00 94.69 110 SER A N 1
ATOM 886 C CA . SER A 1 110 ? -3.751 3.117 5.302 1.00 94.69 110 SER A CA 1
ATOM 887 C C . SER A 1 110 ? -2.419 3.810 5.003 1.00 94.69 110 SER A C 1
ATOM 889 O O . SER A 1 110 ? -1.365 3.247 5.280 1.00 94.69 110 SER A O 1
ATOM 891 N N . ASN A 1 111 ? -2.436 5.019 4.439 1.00 94.56 111 ASN A N 1
ATOM 892 C CA . ASN A 1 111 ? -1.207 5.774 4.190 1.00 94.56 111 ASN A CA 1
ATOM 893 C C . ASN A 1 111 ? -0.571 6.263 5.496 1.00 94.56 111 ASN A C 1
ATOM 895 O O . ASN A 1 111 ? 0.653 6.336 5.594 1.00 94.56 111 ASN A O 1
ATOM 899 N N . LEU A 1 112 ? -1.394 6.644 6.480 1.00 95.62 112 LEU A N 1
ATOM 900 C CA . LEU A 1 112 ? -0.902 7.033 7.796 1.00 95.62 112 LEU A CA 1
ATOM 901 C C . LEU A 1 112 ? -0.254 5.846 8.500 1.00 95.62 112 LEU A C 1
ATOM 903 O O . LEU A 1 112 ? 0.800 6.029 9.093 1.00 95.62 112 LEU A O 1
ATOM 907 N N . ASP A 1 113 ? -0.806 4.639 8.374 1.00 94.25 113 ASP A N 1
ATOM 908 C CA . ASP A 1 113 ? -0.163 3.429 8.891 1.00 94.25 113 ASP A CA 1
ATOM 909 C C . ASP A 1 113 ? 1.279 3.296 8.386 1.00 94.25 113 ASP A C 1
ATOM 911 O O . ASP A 1 113 ? 2.195 3.250 9.200 1.00 94.25 113 ASP A O 1
ATOM 915 N N . GLU A 1 114 ? 1.498 3.342 7.067 1.00 91.19 114 GLU A N 1
ATOM 916 C CA . GLU A 1 114 ? 2.849 3.279 6.485 1.00 91.19 114 GLU A CA 1
ATOM 917 C C . GLU A 1 114 ? 3.731 4.456 6.941 1.00 91.19 114 GLU A C 1
ATOM 919 O O . GLU A 1 114 ? 4.924 4.290 7.214 1.00 91.19 114 GLU A O 1
ATOM 924 N N . PHE A 1 115 ? 3.154 5.657 7.049 1.00 94.38 115 PHE A N 1
ATOM 925 C CA . PHE A 1 115 ? 3.867 6.827 7.557 1.00 94.38 115 PHE A CA 1
ATOM 926 C C . PHE A 1 115 ? 4.392 6.593 8.979 1.00 94.38 115 PHE A C 1
ATOM 928 O O . PHE A 1 115 ? 5.555 6.893 9.247 1.00 94.38 115 PHE A O 1
ATOM 935 N N . PHE A 1 116 ? 3.584 6.015 9.870 1.00 95.00 116 PHE A N 1
ATOM 936 C CA . PHE A 1 116 ? 4.028 5.692 11.223 1.00 95.00 116 PHE A CA 1
ATOM 937 C C . PHE A 1 116 ? 5.065 4.563 11.228 1.00 95.00 116 PHE A C 1
ATOM 939 O O . PHE A 1 116 ? 6.121 4.717 11.837 1.00 95.00 116 PHE A O 1
ATOM 946 N N . GLU A 1 117 ? 4.799 3.472 10.503 1.00 91.56 117 GLU A N 1
ATOM 947 C CA . GLU A 1 117 ? 5.653 2.274 10.463 1.00 91.56 117 GLU A CA 1
ATOM 948 C C . GLU A 1 117 ? 7.072 2.540 9.957 1.00 91.56 117 GLU A C 1
ATOM 950 O O . GLU A 1 117 ? 7.984 1.815 10.338 1.00 91.56 117 GLU A O 1
ATOM 955 N N . VAL A 1 118 ? 7.253 3.545 9.092 1.00 88.06 118 VAL A N 1
ATOM 956 C CA . VAL A 1 118 ? 8.541 3.815 8.435 1.00 88.06 118 VAL A CA 1
ATOM 957 C C . VAL A 1 118 ? 9.089 5.197 8.781 1.00 88.06 118 VAL A C 1
ATOM 959 O O . VAL A 1 118 ? 10.256 5.340 9.131 1.00 88.06 118 VAL A O 1
ATOM 962 N N . ARG A 1 119 ? 8.286 6.258 8.632 1.00 90.19 119 ARG A N 1
ATOM 963 C CA . ARG A 1 119 ? 8.791 7.638 8.751 1.00 90.19 119 ARG A CA 1
ATOM 964 C C . ARG A 1 119 ? 8.871 8.093 10.194 1.00 90.19 119 ARG A C 1
ATOM 966 O O . ARG A 1 119 ? 9.907 8.622 10.580 1.00 90.19 119 ARG A O 1
ATOM 973 N N . MET A 1 120 ? 7.814 7.875 10.974 1.00 92.88 120 MET A N 1
ATOM 974 C CA . MET A 1 120 ? 7.850 8.205 12.401 1.00 92.88 120 MET A CA 1
ATOM 975 C C . MET A 1 120 ? 8.833 7.318 13.145 1.00 92.88 120 MET A C 1
ATOM 977 O O . MET A 1 120 ? 9.632 7.853 13.905 1.00 92.88 120 MET A O 1
ATOM 981 N N . ALA A 1 121 ? 8.841 6.015 12.847 1.00 91.56 121 ALA A N 1
ATOM 982 C CA . ALA A 1 121 ? 9.842 5.091 13.365 1.00 91.56 121 ALA A CA 1
ATOM 983 C C . ALA A 1 121 ? 11.270 5.611 13.124 1.00 91.56 121 ALA A C 1
ATOM 985 O O . ALA A 1 121 ? 12.003 5.869 14.073 1.00 91.56 121 ALA A O 1
ATOM 986 N N . GLY A 1 122 ? 11.630 5.889 11.865 1.00 89.50 122 GLY A N 1
ATOM 987 C CA . GLY A 1 122 ? 12.966 6.385 11.532 1.00 89.50 122 GLY A CA 1
ATOM 988 C C . GLY A 1 122 ? 13.294 7.765 12.118 1.00 89.50 122 GLY A C 1
ATOM 989 O O . GLY A 1 122 ? 14.466 8.070 12.331 1.00 89.50 122 GLY A O 1
ATOM 990 N N . LEU A 1 123 ? 12.292 8.613 12.383 1.00 89.56 123 LEU A N 1
ATOM 991 C CA . LEU A 1 123 ? 12.488 9.895 13.067 1.00 89.56 123 LEU A CA 1
ATOM 992 C C . LEU A 1 123 ? 12.754 9.694 14.568 1.00 89.56 123 LEU A C 1
ATOM 994 O O . LEU A 1 123 ? 13.675 10.306 15.101 1.00 89.56 123 LEU A O 1
ATOM 998 N N . GLN A 1 124 ? 11.996 8.818 15.232 1.00 90.44 124 GLN A N 1
ATOM 999 C CA . GLN A 1 124 ? 12.198 8.458 16.641 1.00 90.44 124 GLN A CA 1
ATOM 1000 C C . GLN A 1 124 ? 13.563 7.795 16.863 1.00 90.44 124 GLN A C 1
ATOM 1002 O O . GLN A 1 124 ? 14.264 8.128 17.816 1.00 90.44 124 GLN A O 1
ATOM 1007 N N . GLU A 1 125 ? 13.986 6.918 15.952 1.00 88.62 125 GLU A N 1
ATOM 1008 C CA . GLU A 1 125 ? 15.312 6.295 16.008 1.00 88.62 125 GLU A CA 1
ATOM 1009 C C . GLU A 1 125 ? 16.435 7.318 15.834 1.00 88.62 125 GLU A C 1
ATOM 1011 O O . GLU A 1 125 ? 17.368 7.338 16.628 1.00 88.62 125 GLU A O 1
ATOM 1016 N N . GLN A 1 126 ? 16.313 8.248 14.880 1.00 88.25 126 GLN A N 1
ATOM 1017 C CA . GLN A 1 126 ? 17.290 9.332 14.726 1.00 88.25 126 GLN A CA 1
ATOM 1018 C C . GLN A 1 126 ? 17.391 10.216 15.973 1.00 88.25 126 GLN A C 1
ATOM 1020 O O . GLN A 1 126 ? 18.488 10.651 16.320 1.00 88.25 126 GLN A O 1
ATOM 1025 N N . ILE A 1 127 ? 16.266 10.481 16.647 1.00 90.00 127 ILE A N 1
ATOM 1026 C CA . ILE A 1 127 ? 16.254 11.230 17.910 1.00 90.00 127 ILE A CA 1
ATOM 1027 C C . ILE A 1 127 ? 17.000 10.456 18.995 1.00 90.00 127 ILE A C 1
ATOM 1029 O O . ILE A 1 127 ? 17.781 11.059 19.723 1.00 90.00 127 ILE A O 1
ATOM 1033 N N . ARG A 1 128 ? 16.791 9.139 19.091 1.00 87.62 128 ARG A N 1
ATOM 1034 C CA . ARG A 1 128 ? 17.469 8.283 20.071 1.00 87.62 128 ARG A CA 1
ATOM 1035 C C . ARG A 1 128 ? 18.975 8.196 19.817 1.00 87.62 128 ARG A C 1
ATOM 1037 O O . ARG A 1 128 ? 19.753 8.320 20.759 1.00 87.62 128 ARG A O 1
ATOM 1044 N N . ASP A 1 129 ? 19.376 8.018 18.562 1.00 88.31 129 ASP A N 1
ATOM 1045 C CA . ASP A 1 129 ? 20.772 7.777 18.190 1.00 88.31 129 ASP A CA 1
ATOM 1046 C C . ASP A 1 129 ? 21.596 9.075 18.144 1.00 88.31 129 ASP A C 1
ATOM 1048 O O . ASP A 1 129 ? 22.783 9.082 18.474 1.00 88.31 129 ASP A O 1
ATOM 1052 N N . ASN A 1 130 ? 20.985 10.192 17.728 1.00 88.62 130 ASN A N 1
ATOM 1053 C CA . ASN A 1 130 ? 21.643 11.497 17.671 1.00 88.62 130 ASN A CA 1
ATOM 1054 C C . ASN A 1 130 ? 20.666 12.662 17.949 1.00 88.62 130 ASN A C 1
ATOM 1056 O O . ASN A 1 130 ? 20.271 13.379 17.020 1.00 88.62 130 ASN A O 1
ATOM 1060 N N . PRO A 1 131 ? 20.334 12.929 19.228 1.00 84.31 131 PRO A N 1
ATOM 1061 C CA . PRO A 1 131 ? 19.352 13.950 19.613 1.00 84.31 131 PRO A CA 1
ATOM 1062 C C . PRO A 1 131 ? 19.673 15.371 19.119 1.00 84.31 131 PRO A C 1
ATOM 1064 O O . PRO A 1 131 ? 18.775 16.196 18.949 1.00 84.31 131 PRO A O 1
ATOM 1067 N N . GLY A 1 132 ? 20.958 15.676 18.903 1.00 84.75 132 GLY A N 1
ATOM 1068 C CA . GLY A 1 132 ? 21.436 16.993 18.476 1.00 84.75 132 GLY A CA 1
ATOM 1069 C C . GLY A 1 132 ? 21.424 17.218 16.963 1.00 84.75 132 GLY A C 1
ATOM 1070 O O . GLY A 1 132 ? 21.776 18.310 16.510 1.00 84.75 132 GLY A O 1
ATOM 1071 N N . ALA A 1 133 ? 21.056 16.211 16.167 1.00 87.69 133 ALA A N 1
ATOM 1072 C CA . ALA A 1 133 ? 21.049 16.343 14.720 1.00 87.69 133 ALA A CA 1
ATOM 1073 C C . ALA A 1 133 ? 19.958 17.309 14.230 1.00 87.69 133 ALA A C 1
ATOM 1075 O O . ALA A 1 133 ? 18.913 17.523 14.856 1.00 87.69 133 ALA A O 1
ATOM 1076 N N . LEU A 1 134 ? 20.223 17.897 13.064 1.00 88.12 134 LEU A N 1
ATOM 1077 C CA . LEU A 1 134 ? 19.273 18.730 12.346 1.00 88.12 134 LEU A CA 1
ATOM 1078 C C . LEU A 1 134 ? 18.726 17.962 11.146 1.00 88.12 134 LEU A C 1
ATOM 1080 O O . LEU A 1 134 ? 19.444 17.236 10.457 1.00 88.12 134 LEU A O 1
ATOM 1084 N N . THR A 1 135 ? 17.452 18.184 10.873 1.00 85.75 135 THR A N 1
ATOM 1085 C CA . THR A 1 135 ? 16.809 17.820 9.611 1.00 85.75 135 THR A CA 1
ATOM 1086 C C . THR A 1 135 ? 17.436 18.589 8.436 1.00 85.75 135 THR A C 1
ATOM 1088 O O . THR A 1 135 ? 18.044 19.646 8.645 1.00 85.75 135 THR A O 1
ATOM 1091 N N . PRO A 1 136 ? 17.289 18.117 7.182 1.00 83.94 136 PRO A N 1
ATOM 1092 C CA . PRO A 1 136 ? 17.817 18.816 6.005 1.00 83.94 136 PRO A CA 1
ATOM 1093 C C . PRO A 1 136 ? 17.313 20.259 5.845 1.00 83.94 136 PRO A C 1
ATOM 1095 O O . PRO A 1 136 ? 18.022 21.100 5.298 1.00 83.94 136 PRO A O 1
ATOM 1098 N N . ASP A 1 137 ? 16.108 20.559 6.330 1.00 83.50 137 ASP A N 1
ATOM 1099 C CA . ASP A 1 137 ? 15.522 21.902 6.358 1.00 83.50 137 ASP A CA 1
ATOM 1100 C C . ASP A 1 137 ? 16.017 22.773 7.531 1.00 83.50 137 ASP A C 1
ATOM 1102 O O . ASP A 1 137 ? 15.730 23.969 7.596 1.00 83.50 137 ASP A O 1
ATOM 1106 N N . GLY A 1 138 ? 16.842 22.211 8.417 1.00 86.38 138 GLY A N 1
ATOM 1107 C CA . GLY A 1 138 ? 17.537 22.924 9.485 1.00 86.38 138 GLY A CA 1
ATOM 1108 C C . GLY A 1 138 ? 16.789 22.988 10.817 1.00 86.38 138 GLY A C 1
ATOM 1109 O O . GLY A 1 138 ? 17.261 23.688 11.716 1.00 86.38 138 GLY A O 1
ATOM 1110 N N . MET A 1 139 ? 15.660 22.285 10.969 1.00 88.19 139 MET A N 1
ATOM 1111 C CA . MET A 1 139 ? 14.986 22.097 12.262 1.00 88.19 139 MET A CA 1
ATOM 1112 C C . MET A 1 139 ? 15.725 21.056 13.107 1.00 88.19 139 MET A C 1
ATOM 1114 O O . MET A 1 139 ? 16.261 20.095 12.555 1.00 88.19 139 MET A O 1
ATOM 1118 N N . SER A 1 140 ? 15.708 21.190 14.436 1.00 92.31 140 SER A N 1
ATOM 1119 C CA . SER A 1 140 ? 16.108 20.078 15.307 1.00 92.31 140 SER A CA 1
ATOM 1120 C C . SER A 1 140 ? 15.150 18.901 15.127 1.00 92.31 140 SER A C 1
ATOM 1122 O O . SER A 1 140 ? 13.959 19.106 14.874 1.00 92.31 140 SER A O 1
ATOM 1124 N N . LEU A 1 141 ? 15.654 17.673 15.267 1.00 91.69 141 LEU A N 1
ATOM 1125 C CA . LEU A 1 141 ? 14.819 16.475 15.134 1.00 91.69 141 LEU A CA 1
ATOM 1126 C C . LEU A 1 141 ? 13.622 16.493 16.095 1.00 91.69 141 LEU A C 1
ATOM 1128 O O . LEU A 1 141 ? 12.508 16.195 15.677 1.00 91.69 141 LEU A O 1
ATOM 1132 N N . GLN A 1 142 ? 13.826 16.926 17.345 1.00 92.12 142 GLN A N 1
ATOM 1133 C CA . GLN A 1 142 ? 12.746 17.028 18.331 1.00 92.12 142 GLN A CA 1
ATOM 1134 C C . GLN A 1 142 ? 11.660 18.028 17.911 1.00 92.12 142 GLN A C 1
ATOM 1136 O O . GLN A 1 142 ? 10.472 17.745 18.039 1.00 92.12 142 GLN A O 1
ATOM 1141 N N . HIS A 1 143 ? 12.048 19.184 17.364 1.00 93.06 143 HIS A N 1
ATOM 1142 C CA . HIS A 1 143 ? 11.077 20.170 16.894 1.00 93.06 143 HIS A CA 1
ATOM 1143 C C . HIS A 1 143 ? 10.310 19.658 15.666 1.00 93.06 143 HIS A C 1
ATOM 1145 O O . HIS A 1 143 ? 9.093 19.819 15.593 1.00 93.06 143 HIS A O 1
ATOM 1151 N N . ALA A 1 144 ? 10.998 18.999 14.727 1.00 93.31 144 ALA A N 1
ATOM 1152 C CA . ALA A 1 144 ? 10.348 18.366 13.583 1.00 93.31 144 ALA A CA 1
ATOM 1153 C C . ALA A 1 144 ? 9.347 17.291 14.036 1.00 93.31 144 ALA A C 1
ATOM 1155 O O . ALA A 1 144 ? 8.217 17.270 13.556 1.00 93.31 144 ALA A O 1
ATOM 1156 N N . TYR A 1 145 ? 9.726 16.456 15.007 1.00 93.94 145 TYR A N 1
ATOM 1157 C CA . TYR A 1 145 ? 8.850 15.455 15.612 1.00 93.94 145 TYR A CA 1
ATOM 1158 C C . TYR A 1 145 ? 7.586 16.067 16.208 1.00 93.94 145 TYR A C 1
ATOM 1160 O O . TYR A 1 145 ? 6.484 15.640 15.871 1.00 93.94 145 TYR A O 1
ATOM 1168 N N . ASP A 1 146 ? 7.730 17.103 17.034 1.00 94.25 146 ASP A N 1
ATOM 1169 C CA . ASP A 1 146 ? 6.596 17.751 17.692 1.00 94.25 146 ASP A CA 1
ATOM 1170 C C . ASP A 1 146 ? 5.601 18.339 16.676 1.00 94.25 146 ASP A C 1
ATOM 1172 O O . ASP A 1 146 ? 4.390 18.141 16.805 1.00 94.25 146 ASP A O 1
ATOM 1176 N N . LEU A 1 147 ? 6.100 18.990 15.617 1.00 95.31 147 LEU A N 1
ATOM 1177 C CA . LEU A 1 147 ? 5.263 19.515 14.532 1.00 95.31 147 LEU A CA 1
ATOM 1178 C C . LEU A 1 147 ? 4.556 18.403 13.749 1.00 95.31 147 LEU A C 1
ATOM 1180 O O . LEU A 1 147 ? 3.385 18.537 13.378 1.00 95.31 147 LEU A O 1
ATOM 1184 N N . VAL A 1 148 ? 5.266 17.308 13.473 1.00 95.94 148 VAL A N 1
ATOM 1185 C CA . VAL A 1 148 ? 4.726 16.159 12.742 1.00 95.94 148 VAL A CA 1
ATOM 1186 C C . VAL A 1 148 ? 3.624 15.479 13.550 1.00 95.94 148 VAL A C 1
ATOM 1188 O O . VAL A 1 148 ? 2.554 15.231 12.995 1.00 95.94 148 VAL A O 1
ATOM 1191 N N . VAL A 1 149 ? 3.834 15.242 14.848 1.00 96.00 149 VAL A N 1
ATOM 1192 C CA . VAL A 1 149 ? 2.820 14.663 15.743 1.00 96.00 149 VAL A CA 1
ATOM 1193 C C . VAL A 1 149 ? 1.578 15.547 15.794 1.00 96.00 149 VAL A C 1
ATOM 1195 O O . VAL A 1 149 ? 0.475 15.069 15.534 1.00 96.00 149 VAL A O 1
ATOM 1198 N N . GLU A 1 150 ? 1.737 16.848 16.044 1.00 95.94 150 GLU A N 1
ATOM 1199 C CA . GLU A 1 150 ? 0.613 17.788 16.113 1.00 95.94 150 GLU A CA 1
ATOM 1200 C C . GLU A 1 150 ? -0.182 17.811 14.790 1.00 95.94 150 GLU A C 1
ATOM 1202 O O . GLU A 1 150 ? -1.419 17.837 14.759 1.00 95.94 150 GLU A O 1
ATOM 1207 N N . ARG A 1 151 ? 0.515 17.794 13.647 1.00 96.81 151 ARG A N 1
ATOM 1208 C CA . ARG A 1 151 ? -0.122 17.762 12.325 1.00 96.81 151 ARG A CA 1
ATOM 1209 C C . ARG A 1 151 ? -0.818 16.427 12.053 1.00 96.81 151 ARG A C 1
ATOM 1211 O O . ARG A 1 151 ? -1.927 16.446 11.519 1.00 96.81 151 ARG A O 1
ATOM 1218 N N . ALA A 1 152 ? -0.222 15.306 12.449 1.00 97.19 152 ALA A N 1
ATOM 1219 C CA . ALA A 1 152 ? -0.811 13.981 12.302 1.00 97.19 152 ALA A CA 1
ATOM 1220 C C . ALA A 1 152 ? -2.064 13.813 13.175 1.00 97.19 152 ALA A C 1
ATOM 1222 O O . ALA A 1 152 ? -3.091 13.367 12.667 1.00 97.19 152 ALA A O 1
ATOM 1223 N N . GLN A 1 153 ? -2.032 14.241 14.441 1.00 95.94 153 GLN A N 1
ATOM 1224 C CA . GLN A 1 153 ? -3.192 14.211 15.342 1.00 95.94 153 GLN A CA 1
ATOM 1225 C C . GLN A 1 153 ? -4.363 15.026 14.784 1.00 95.94 153 GLN A C 1
ATOM 1227 O O . GLN A 1 153 ? -5.489 14.532 14.729 1.00 95.94 153 GLN A O 1
ATOM 1232 N N . ARG A 1 154 ? -4.106 16.241 14.276 1.00 96.69 154 ARG A N 1
ATOM 1233 C CA . ARG A 1 154 ? -5.138 17.045 13.596 1.00 96.69 154 ARG A CA 1
ATOM 1234 C C . ARG A 1 154 ? -5.712 16.353 12.365 1.00 96.69 154 ARG A C 1
ATOM 1236 O O . ARG A 1 154 ? -6.913 16.445 12.125 1.00 96.69 154 ARG A O 1
ATOM 1243 N N . LEU A 1 155 ? -4.871 15.700 11.565 1.00 97.31 155 LEU A N 1
ATOM 1244 C CA . LEU A 1 155 ? -5.317 14.981 10.373 1.00 97.31 155 LEU A CA 1
ATOM 1245 C C . LEU A 1 155 ? -6.199 13.781 10.742 1.00 97.31 155 LEU A C 1
ATOM 1247 O O . LEU A 1 155 ? -7.268 13.623 10.157 1.00 97.31 155 LEU A O 1
ATOM 1251 N N . VAL A 1 156 ? -5.796 12.989 11.739 1.00 96.88 156 VAL A N 1
ATOM 1252 C CA . VAL A 1 156 ? -6.600 11.872 12.261 1.00 96.88 156 VAL A CA 1
ATOM 1253 C C . VAL A 1 156 ? -7.923 12.385 12.827 1.00 96.88 156 VAL A C 1
ATOM 1255 O O . VAL A 1 156 ? -8.974 11.871 12.466 1.00 96.88 156 VAL A O 1
ATOM 1258 N N . HIS A 1 157 ? -7.912 13.451 13.628 1.00 95.56 157 HIS A N 1
ATOM 1259 C CA . HIS A 1 157 ? -9.146 14.040 14.147 1.00 95.56 157 HIS A CA 1
ATOM 1260 C C . HIS A 1 157 ? -10.104 14.442 13.014 1.00 95.56 157 HIS A C 1
ATOM 1262 O O . HIS A 1 157 ? -11.241 13.981 12.979 1.00 95.56 157 HIS A O 1
ATOM 1268 N N . ARG A 1 158 ? -9.618 15.194 12.014 1.00 96.44 158 ARG A N 1
ATOM 1269 C CA . ARG A 1 158 ? -10.415 15.584 10.835 1.00 96.44 158 ARG A CA 1
ATOM 1270 C C . ARG A 1 158 ? -10.952 14.387 10.050 1.00 96.44 158 ARG A C 1
ATOM 1272 O O . ARG A 1 158 ? -12.046 14.474 9.500 1.00 96.44 158 ARG A O 1
ATOM 1279 N N . GLN A 1 159 ? -10.186 13.302 9.966 1.00 97.12 159 GLN A N 1
ATOM 1280 C CA . GLN A 1 159 ? -10.600 12.073 9.294 1.00 97.12 159 GLN A CA 1
ATOM 1281 C C . GLN A 1 159 ? -11.824 11.448 9.975 1.00 97.12 159 GLN A C 1
ATOM 1283 O O . GLN A 1 159 ? -12.791 11.125 9.289 1.00 97.12 159 GLN A O 1
ATOM 1288 N N . TYR A 1 160 ? -11.804 11.317 11.304 1.00 96.62 160 TYR A N 1
ATOM 1289 C CA . TYR A 1 160 ? -12.933 10.767 12.060 1.00 96.62 160 TYR A CA 1
ATOM 1290 C C . TYR A 1 160 ? -14.134 11.719 12.077 1.00 96.62 160 TYR A C 1
ATOM 1292 O O . TYR A 1 160 ? -15.254 11.268 11.857 1.00 96.62 160 TYR A O 1
ATOM 1300 N N . THR A 1 161 ? -13.918 13.029 12.229 1.00 96.06 161 THR A N 1
ATOM 1301 C CA . THR A 1 161 ? -14.989 14.034 12.104 1.00 96.06 161 THR A CA 1
ATOM 1302 C C . THR A 1 161 ? -15.706 13.909 10.759 1.00 96.06 161 THR A C 1
ATOM 1304 O O . THR A 1 161 ? -16.924 13.804 10.713 1.00 96.06 161 THR A O 1
ATOM 1307 N N . MET A 1 162 ? -14.961 13.831 9.651 1.00 95.62 162 MET A N 1
ATOM 1308 C CA . MET A 1 162 ? -15.549 13.683 8.316 1.00 95.62 162 MET A CA 1
ATOM 1309 C C . MET A 1 162 ? -16.321 12.371 8.149 1.00 95.62 162 MET A C 1
ATOM 1311 O O . MET A 1 162 ? -17.369 12.349 7.501 1.00 95.62 162 MET A O 1
ATOM 1315 N N . LEU A 1 163 ? -15.814 11.278 8.725 1.00 96.25 163 LEU A N 1
ATOM 1316 C CA . LEU A 1 163 ? -16.513 10.000 8.715 1.00 96.25 163 LEU A CA 1
ATOM 1317 C C . LEU A 1 163 ? -17.864 10.114 9.435 1.00 96.25 163 LEU A C 1
ATOM 1319 O O . LEU A 1 163 ? -18.887 9.783 8.843 1.00 96.25 163 LEU A O 1
ATOM 1323 N N . HIS A 1 164 ? -17.870 10.612 10.672 1.00 94.38 164 HIS A N 1
ATOM 1324 C CA . HIS A 1 164 ? -19.049 10.616 11.539 1.00 94.38 164 HIS A CA 1
ATOM 1325 C C . HIS A 1 164 ? -20.067 11.707 11.215 1.00 94.38 164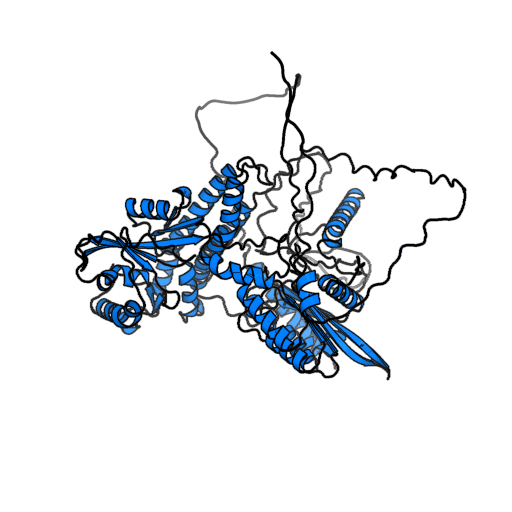 HIS A C 1
ATOM 1327 O O . HIS A 1 164 ? -21.263 11.447 11.254 1.00 94.38 164 HIS A O 1
ATOM 1333 N N . GLU A 1 165 ? -19.616 12.913 10.884 1.00 95.19 165 GLU A N 1
ATOM 1334 C CA . GLU A 1 165 ? -20.506 14.060 10.686 1.00 95.19 165 GLU A CA 1
ATOM 1335 C C . GLU A 1 165 ? -20.951 14.221 9.230 1.00 95.19 165 GLU A C 1
ATOM 1337 O O . GLU A 1 165 ? -21.877 14.976 8.950 1.00 95.19 165 GLU A O 1
ATOM 1342 N N . THR A 1 166 ? -20.286 13.561 8.274 1.00 94.56 166 THR A N 1
ATOM 1343 C CA . THR A 1 166 ? -20.579 13.752 6.844 1.00 94.56 166 THR A CA 1
ATOM 1344 C C . THR A 1 166 ? -20.817 12.450 6.092 1.00 94.56 166 THR A C 1
ATOM 1346 O O . THR A 1 166 ? -21.829 12.332 5.407 1.00 94.56 166 THR A O 1
ATOM 1349 N N . VAL A 1 167 ? -19.900 11.481 6.164 1.00 96.38 167 VAL A N 1
ATOM 1350 C CA . VAL A 1 167 ? -19.967 10.295 5.293 1.00 96.38 167 VAL A CA 1
ATOM 1351 C C . VAL A 1 167 ? -20.969 9.259 5.800 1.00 96.38 167 VAL A C 1
ATOM 1353 O O . VAL A 1 167 ? -21.785 8.801 5.009 1.00 96.38 167 VAL A O 1
ATOM 1356 N N . LEU A 1 168 ? -20.954 8.910 7.090 1.00 95.50 168 LEU A N 1
ATOM 1357 C CA . LEU A 1 168 ? -21.899 7.939 7.658 1.00 95.50 168 LEU A CA 1
ATOM 1358 C C . LEU A 1 168 ? -23.365 8.408 7.571 1.00 95.50 168 LEU A C 1
ATOM 1360 O O . LEU A 1 168 ? -24.174 7.623 7.081 1.00 95.50 168 LEU A O 1
ATOM 1364 N N . PRO A 1 169 ? -23.724 9.665 7.915 1.00 96.38 169 PRO A N 1
ATOM 1365 C CA . PRO A 1 169 ? -25.104 10.138 7.769 1.00 96.38 169 PRO A CA 1
ATOM 1366 C C . PRO A 1 169 ? -25.581 10.157 6.312 1.00 96.38 169 PRO A C 1
ATOM 1368 O O . PRO A 1 169 ? -26.733 9.848 6.026 1.00 96.38 169 PRO A O 1
ATOM 1371 N N . ALA A 1 170 ? -24.697 10.493 5.366 1.00 96.56 170 ALA A N 1
ATOM 1372 C CA . ALA A 1 170 ? -25.034 10.444 3.946 1.00 96.56 170 ALA A CA 1
ATOM 1373 C C . ALA A 1 170 ? -25.217 9.000 3.447 1.00 96.56 170 ALA A C 1
ATOM 1375 O O . ALA A 1 170 ? -26.069 8.752 2.602 1.00 96.56 170 ALA A O 1
ATOM 1376 N N . LEU A 1 171 ? -24.433 8.041 3.958 1.00 97.06 171 LEU A N 1
ATOM 1377 C CA . LEU A 1 171 ? -24.580 6.623 3.607 1.00 97.06 171 LEU A CA 1
ATOM 1378 C C . LEU A 1 171 ? -25.906 6.060 4.122 1.00 97.06 171 LEU A C 1
ATOM 1380 O O . LEU A 1 171 ? -26.579 5.334 3.394 1.00 97.06 171 LEU A O 1
ATOM 1384 N N . GLU A 1 172 ? -26.307 6.447 5.332 1.00 96.12 172 GLU A N 1
ATOM 1385 C CA . GLU A 1 172 ? -27.587 6.054 5.923 1.00 96.12 172 GLU A CA 1
ATOM 1386 C C . GLU A 1 172 ? -28.774 6.508 5.062 1.00 96.12 172 GLU A C 1
ATOM 1388 O O . GLU A 1 172 ? -29.669 5.710 4.786 1.00 96.12 172 GLU A O 1
ATOM 1393 N N . GLN A 1 173 ? -28.744 7.747 4.555 1.00 96.25 173 GLN A N 1
ATOM 1394 C CA . GLN A 1 173 ? -29.766 8.273 3.634 1.00 96.25 173 GLN A CA 1
ATOM 1395 C C . GLN A 1 173 ? -29.869 7.474 2.325 1.00 96.25 173 GLN A C 1
ATOM 1397 O O . GLN A 1 173 ? -30.936 7.418 1.722 1.00 96.25 173 GLN A O 1
ATOM 1402 N N . GLU A 1 174 ? -28.778 6.830 1.911 1.00 96.44 174 GLU A N 1
ATOM 1403 C CA . GLU A 1 174 ? -28.699 5.980 0.719 1.00 96.44 174 GLU A CA 1
ATOM 1404 C C . GLU A 1 174 ? -28.984 4.492 1.010 1.00 96.44 174 GLU A C 1
ATOM 1406 O O . GLU A 1 174 ? -28.781 3.645 0.138 1.00 96.44 174 GLU A O 1
ATOM 1411 N N . GLY A 1 175 ? -29.446 4.150 2.221 1.00 95.31 175 GLY A N 1
ATOM 1412 C CA . GLY A 1 175 ? -29.790 2.778 2.613 1.00 95.31 175 GLY A CA 1
ATOM 1413 C C . GLY A 1 175 ? -28.598 1.917 3.053 1.00 95.31 175 GLY A C 1
ATOM 1414 O O . GLY A 1 175 ? -28.724 0.692 3.152 1.00 95.31 175 GLY A O 1
ATOM 1415 N N . ILE A 1 176 ? -27.443 2.538 3.314 1.00 97.06 176 ILE A N 1
ATOM 1416 C CA . ILE A 1 176 ? -26.214 1.883 3.774 1.00 97.06 176 ILE A CA 1
ATOM 1417 C C . ILE A 1 176 ? -25.981 2.252 5.236 1.00 97.06 176 ILE A C 1
ATOM 1419 O O . ILE A 1 176 ? -25.563 3.365 5.548 1.00 97.06 176 ILE A O 1
ATOM 1423 N N . TYR A 1 177 ? -26.219 1.307 6.139 1.00 95.62 177 TYR A N 1
ATOM 1424 C CA . TYR A 1 177 ? -26.262 1.588 7.571 1.00 95.62 177 TYR A CA 1
ATOM 1425 C C . TYR A 1 177 ? -25.301 0.717 8.376 1.00 95.62 177 TYR A C 1
ATOM 1427 O O . TYR A 1 177 ? -25.128 -0.471 8.098 1.00 95.62 177 TYR A O 1
ATOM 1435 N N . PHE A 1 178 ? -24.691 1.310 9.403 1.00 94.44 178 PHE A N 1
ATOM 1436 C CA . PHE A 1 178 ? -23.824 0.622 10.356 1.00 94.44 178 PHE A CA 1
ATOM 1437 C C . PHE A 1 178 ? -24.521 0.560 11.715 1.00 94.44 178 PHE A C 1
ATOM 1439 O O . PHE A 1 178 ? -24.596 1.563 12.420 1.00 94.44 178 PHE A O 1
ATOM 1446 N N . HIS A 1 179 ? -25.000 -0.623 12.094 1.00 93.88 179 HIS A N 1
ATOM 1447 C CA . HIS A 1 179 ? -25.679 -0.829 13.371 1.00 93.88 179 HIS A CA 1
ATOM 1448 C C . HIS A 1 179 ? -24.676 -0.819 14.525 1.00 93.88 179 HIS A C 1
ATOM 1450 O O . HIS A 1 179 ? -23.742 -1.628 14.560 1.00 93.88 179 HIS A O 1
ATOM 1456 N N . ALA A 1 180 ? -24.898 0.065 15.495 1.00 90.38 180 ALA A N 1
ATOM 1457 C CA . ALA A 1 180 ? -24.175 0.073 16.763 1.00 90.38 180 ALA A CA 1
ATOM 1458 C C . ALA A 1 180 ? -24.799 -0.934 17.745 1.00 90.38 180 ALA A C 1
ATOM 1460 O O . ALA A 1 180 ? -25.991 -1.228 17.649 1.00 90.38 180 ALA A O 1
ATOM 1461 N N . SER A 1 181 ? -24.026 -1.425 18.720 1.00 86.19 181 SER A N 1
ATOM 1462 C CA . SER A 1 181 ? -24.504 -2.394 19.727 1.00 86.19 181 SER A CA 1
ATOM 1463 C C . SER A 1 181 ? -25.756 -1.931 20.472 1.00 86.19 181 SER A C 1
ATOM 1465 O O . SER A 1 181 ? -26.587 -2.748 20.855 1.00 86.19 181 SER A O 1
ATOM 1467 N N . ASP A 1 182 ? -25.896 -0.619 20.647 1.00 85.50 182 ASP A N 1
ATOM 1468 C CA . ASP A 1 182 ? -26.956 -0.007 21.450 1.00 85.50 182 ASP A CA 1
ATOM 1469 C C . ASP A 1 182 ? -28.230 0.253 20.629 1.00 85.50 182 ASP A C 1
ATOM 1471 O O . ASP A 1 182 ? -29.252 0.653 21.176 1.00 85.50 182 ASP A O 1
ATOM 1475 N N . SER A 1 183 ? -28.168 0.030 19.311 1.00 87.62 183 SER A N 1
ATOM 1476 C CA . SER A 1 183 ? -29.275 0.255 18.370 1.00 87.62 183 SER A CA 1
ATOM 1477 C C . SER A 1 183 ? -30.063 -1.012 18.024 1.00 87.62 183 SER A C 1
ATOM 1479 O O . SER A 1 183 ? -31.028 -0.934 17.268 1.00 87.62 183 SER A O 1
ATOM 1481 N N . TRP A 1 184 ? -29.662 -2.177 18.544 1.00 93.38 184 TRP A N 1
ATOM 1482 C CA . TRP A 1 184 ? -30.274 -3.450 18.167 1.00 93.38 184 TRP A CA 1
ATOM 1483 C C . TRP A 1 184 ? -31.635 -3.666 18.828 1.00 93.38 184 TRP A C 1
ATOM 1485 O O . TRP A 1 184 ? -31.770 -3.548 20.045 1.00 93.38 184 TRP A O 1
ATOM 1495 N N . ASN A 1 185 ? -32.624 -4.055 18.024 1.00 93.81 185 ASN A N 1
ATOM 1496 C CA . ASN A 1 185 ? -33.882 -4.610 18.524 1.00 93.81 185 ASN A CA 1
ATOM 1497 C C . ASN A 1 185 ? -33.710 -6.078 18.973 1.00 93.81 185 ASN A C 1
ATOM 1499 O O . ASN A 1 185 ? -32.645 -6.671 18.792 1.00 93.81 185 ASN A O 1
ATOM 1503 N N . ASP A 1 186 ? -34.758 -6.679 19.540 1.00 95.00 186 ASP A N 1
ATOM 1504 C CA . ASP A 1 186 ? -34.692 -8.039 20.097 1.00 95.00 186 ASP A CA 1
ATOM 1505 C C . ASP A 1 186 ? -34.309 -9.108 19.056 1.00 95.00 186 ASP A C 1
ATOM 1507 O O . ASP A 1 186 ? -33.497 -9.990 19.341 1.00 95.00 186 ASP A O 1
ATOM 1511 N N . GLU A 1 187 ? -34.827 -9.016 17.826 1.00 95.25 187 GLU A N 1
ATOM 1512 C CA . GLU A 1 187 ? -34.512 -9.970 16.752 1.00 95.25 187 GLU A CA 1
ATOM 1513 C C . GLU A 1 187 ? -33.061 -9.830 16.266 1.00 95.25 187 GLU A C 1
ATOM 1515 O O . GLU A 1 187 ? -32.358 -10.822 16.057 1.00 95.25 187 GLU A O 1
ATOM 1520 N N . GLN A 1 188 ? -32.589 -8.590 16.116 1.00 95.44 188 GLN A N 1
ATOM 1521 C CA . GLN A 1 188 ? -31.211 -8.275 15.741 1.00 95.44 188 GLN A CA 1
ATOM 1522 C C . GLN A 1 188 ? -30.227 -8.702 16.832 1.00 95.44 188 GLN A C 1
ATOM 1524 O O . GLN A 1 188 ? -29.164 -9.237 16.517 1.00 95.44 188 GLN A O 1
ATOM 1529 N N . LEU A 1 189 ? -30.582 -8.499 18.105 1.00 95.88 189 LEU A N 1
ATOM 1530 C CA . LEU A 1 189 ? -29.782 -8.914 19.254 1.00 95.88 189 LEU A CA 1
ATOM 1531 C C . LEU A 1 189 ? -29.633 -10.437 19.298 1.00 95.88 189 LEU A C 1
ATOM 1533 O O . LEU A 1 189 ? -28.527 -10.930 19.513 1.00 95.88 189 LEU A O 1
ATOM 1537 N N . GLU A 1 190 ? -30.719 -11.176 19.071 1.00 95.88 190 GLU A N 1
ATOM 1538 C CA . GLU A 1 190 ? -30.697 -12.639 19.042 1.00 95.88 190 GLU A CA 1
ATOM 1539 C C . GLU A 1 190 ? -29.874 -13.173 17.861 1.00 95.88 190 GLU A C 1
ATOM 1541 O O . GLU A 1 190 ? -29.044 -14.069 18.035 1.00 95.88 190 GLU A O 1
ATOM 1546 N N . TRP A 1 191 ? -30.020 -12.584 16.669 1.00 96.50 191 TRP A N 1
ATOM 1547 C CA . TRP A 1 191 ? -29.154 -12.906 15.532 1.00 96.50 191 TRP A CA 1
ATOM 1548 C C . TRP A 1 191 ? -27.681 -12.628 15.846 1.00 96.50 191 TRP A C 1
ATOM 1550 O O . TRP A 1 191 ? -26.823 -13.477 15.596 1.00 96.50 191 TRP A O 1
ATOM 1560 N N . ALA A 1 192 ? -27.382 -11.462 16.423 1.00 96.50 192 ALA A N 1
ATOM 1561 C CA . ALA A 1 192 ? -26.018 -11.068 16.736 1.00 96.50 192 ALA A CA 1
ATOM 1562 C C . ALA A 1 192 ? -25.397 -11.966 17.816 1.00 96.50 192 ALA A C 1
ATOM 1564 O O . ALA A 1 192 ? -24.214 -12.296 17.724 1.00 96.50 192 ALA A O 1
ATOM 1565 N N . ARG A 1 193 ? -26.197 -12.404 18.800 1.00 96.19 193 ARG A N 1
ATOM 1566 C CA . ARG A 1 193 ? -25.797 -13.377 19.823 1.00 96.19 193 ARG A CA 1
ATOM 1567 C C . ARG A 1 193 ? -25.435 -14.715 19.184 1.00 96.19 193 ARG A C 1
ATOM 1569 O O . ARG A 1 193 ? -24.351 -15.218 19.456 1.00 96.19 193 ARG A O 1
ATOM 1576 N N . ARG A 1 194 ? -26.291 -15.271 18.318 1.00 96.75 194 ARG A N 1
ATOM 1577 C CA . ARG A 1 194 ? -26.005 -16.540 17.617 1.00 96.75 194 ARG A CA 1
ATOM 1578 C C . ARG A 1 194 ? -24.749 -16.439 16.769 1.00 96.75 194 ARG A C 1
ATOM 1580 O O . ARG A 1 194 ? -23.844 -17.244 16.928 1.00 96.75 194 ARG A O 1
ATOM 1587 N N . TYR A 1 195 ? -24.643 -15.388 15.957 1.00 96.12 195 TYR A N 1
ATOM 1588 C CA . TYR A 1 195 ? -23.447 -15.148 15.153 1.00 96.12 195 TYR A CA 1
ATOM 1589 C C . TYR A 1 195 ? -22.184 -15.066 16.023 1.00 96.12 195 TYR A C 1
ATOM 1591 O O . TYR A 1 195 ? -21.148 -15.631 15.681 1.00 96.12 195 TYR A O 1
ATOM 1599 N N . PHE A 1 196 ? -22.257 -14.392 17.173 1.00 95.94 196 PHE A N 1
ATOM 1600 C CA . PHE A 1 196 ? -21.131 -14.331 18.095 1.00 95.94 196 PHE A CA 1
ATOM 1601 C C . PHE A 1 196 ? -20.768 -15.708 18.664 1.00 95.94 196 PHE A C 1
ATOM 1603 O O . PHE A 1 196 ? -19.592 -16.055 18.651 1.00 95.94 196 PHE A O 1
ATOM 1610 N N . LEU A 1 197 ? -21.738 -16.491 19.139 1.00 95.25 197 LEU A N 1
ATOM 1611 C CA . LEU A 1 197 ? -21.489 -17.807 19.740 1.00 95.25 197 LEU A CA 1
ATOM 1612 C C . LEU A 1 197 ? -20.993 -18.844 18.723 1.00 95.25 197 LEU A C 1
ATOM 1614 O O . LEU A 1 197 ? -20.096 -19.620 19.048 1.00 95.25 197 LEU A O 1
ATOM 1618 N N . ASP A 1 198 ? -21.541 -18.829 17.510 1.00 95.19 198 ASP A N 1
ATOM 1619 C CA . ASP A 1 198 ? -21.290 -19.856 16.497 1.00 95.19 198 ASP A CA 1
ATOM 1620 C C . ASP A 1 198 ? -20.035 -19.552 15.657 1.00 95.19 198 ASP A C 1
ATOM 1622 O O . ASP A 1 198 ? -19.259 -20.457 15.359 1.00 95.19 198 ASP A O 1
ATOM 1626 N N . GLU A 1 199 ? -19.796 -18.281 15.304 1.00 93.69 199 GLU A N 1
ATOM 1627 C CA . GLU A 1 199 ? -18.741 -17.890 14.348 1.00 93.69 199 GLU A CA 1
ATOM 1628 C C . GLU A 1 199 ? -17.557 -17.155 14.999 1.00 93.69 199 GLU A C 1
ATOM 1630 O O . GLU A 1 199 ? -16.423 -17.251 14.525 1.00 93.69 199 GLU A O 1
ATOM 1635 N N . LEU A 1 200 ? -17.790 -16.381 16.070 1.00 93.88 200 LEU A N 1
ATOM 1636 C CA . LEU A 1 200 ? -16.750 -15.529 16.667 1.00 93.88 200 LEU A CA 1
ATOM 1637 C C . LEU A 1 200 ? -16.092 -16.177 17.889 1.00 93.88 200 LEU A C 1
ATOM 1639 O O . LEU A 1 200 ? -14.868 -16.311 17.927 1.00 93.88 200 LEU A O 1
ATOM 1643 N N . LEU A 1 201 ? -16.889 -16.585 18.878 1.00 93.50 201 LEU A N 1
ATOM 1644 C CA . LEU A 1 201 ? -16.442 -17.139 20.155 1.00 93.50 201 LEU A CA 1
ATOM 1645 C C . LEU A 1 201 ? -15.454 -18.311 19.988 1.00 93.50 201 LEU A C 1
ATOM 1647 O O . LEU A 1 201 ? -14.421 -18.269 20.655 1.00 93.50 201 LEU A O 1
ATOM 1651 N N . PRO A 1 202 ? -15.659 -19.293 19.081 1.00 92.69 202 PRO A N 1
ATOM 1652 C CA . PRO A 1 202 ? -14.756 -20.445 18.957 1.00 92.69 202 PRO A CA 1
ATOM 1653 C C . PRO A 1 202 ? -13.336 -20.085 18.500 1.00 92.69 202 PRO A C 1
ATOM 1655 O O . PRO A 1 202 ? -12.402 -20.859 18.694 1.00 92.69 202 PRO A O 1
ATOM 1658 N N . VAL A 1 203 ? -13.168 -18.918 17.872 1.00 92.31 203 VAL A N 1
ATOM 1659 C CA . VAL A 1 203 ? -11.895 -18.448 17.304 1.00 92.31 203 VAL A CA 1
ATOM 1660 C C . VAL A 1 203 ? -11.240 -17.385 18.198 1.00 92.31 203 VAL A C 1
ATOM 1662 O O . VAL A 1 203 ? -10.070 -17.043 18.017 1.00 92.31 203 VAL A O 1
ATOM 1665 N N . LEU A 1 204 ? -11.976 -16.838 19.169 1.00 92.00 204 LEU A N 1
ATOM 1666 C CA . LEU A 1 204 ? -11.487 -15.831 20.103 1.00 92.00 204 LEU A CA 1
ATOM 1667 C C . LEU A 1 204 ? -10.880 -16.504 21.335 1.00 92.00 204 LEU A C 1
ATOM 1669 O O . LEU A 1 204 ? -11.524 -17.286 22.024 1.00 92.00 204 LEU A O 1
ATOM 1673 N N . THR A 1 205 ? -9.636 -16.153 21.651 1.00 87.25 205 THR A N 1
ATOM 1674 C CA . THR A 1 205 ? -8.959 -16.637 22.859 1.00 87.25 205 THR A CA 1
ATOM 1675 C C . THR A 1 205 ? -8.698 -15.464 23.803 1.00 87.25 205 THR A C 1
ATOM 1677 O O . THR A 1 205 ? -7.935 -14.560 23.442 1.00 87.25 205 THR A O 1
ATOM 1680 N N . PRO A 1 206 ? -9.323 -15.437 24.994 1.00 90.69 206 PRO A N 1
ATOM 1681 C CA . PRO A 1 206 ? -9.048 -14.419 25.992 1.00 90.69 206 PRO A CA 1
ATOM 1682 C C . PRO A 1 206 ? -7.737 -14.732 26.721 1.00 90.69 206 PRO A C 1
ATOM 1684 O O . PRO A 1 206 ? -7.450 -15.877 27.063 1.00 90.69 206 PRO A O 1
ATOM 1687 N N . ILE A 1 207 ? -6.947 -13.696 26.989 1.00 88.12 207 ILE A N 1
ATOM 1688 C CA . ILE A 1 207 ? -5.705 -13.768 27.760 1.00 88.12 207 ILE A CA 1
ATOM 1689 C C . ILE A 1 207 ? -5.929 -12.985 29.052 1.00 88.12 207 ILE A C 1
ATOM 1691 O O . ILE A 1 207 ? -6.020 -11.758 29.019 1.00 88.12 207 ILE A O 1
ATOM 1695 N N . GLY A 1 208 ? -6.053 -13.679 30.183 1.00 86.94 208 GLY A N 1
ATOM 1696 C CA . GLY A 1 208 ? -6.089 -13.037 31.500 1.00 86.94 208 GLY A CA 1
ATOM 1697 C C . GLY A 1 208 ? -4.713 -12.485 31.867 1.00 86.94 208 GLY A C 1
ATOM 1698 O O . GLY A 1 208 ? -3.713 -13.167 31.665 1.00 86.94 208 GLY A O 1
ATOM 1699 N N . LEU A 1 209 ? -4.661 -11.257 32.386 1.00 85.25 209 LEU A N 1
ATOM 1700 C CA . LEU A 1 209 ? -3.416 -10.637 32.836 1.00 85.25 209 LEU A CA 1
ATOM 1701 C C . LEU A 1 209 ? -3.207 -10.887 34.330 1.00 85.25 209 LEU A C 1
ATOM 1703 O O . LEU A 1 209 ? -4.020 -10.466 35.154 1.00 85.25 209 LEU A O 1
ATOM 1707 N N . ASP A 1 210 ? -2.092 -11.522 34.676 1.00 79.81 210 ASP A N 1
ATOM 1708 C CA . ASP A 1 210 ? -1.660 -11.776 36.051 1.00 79.81 210 ASP A CA 1
ATOM 1709 C C . ASP A 1 210 ? -0.111 -11.779 36.125 1.00 79.81 210 ASP A C 1
ATOM 1711 O O . ASP A 1 210 ? 0.545 -11.685 35.087 1.00 79.81 210 ASP A O 1
ATOM 1715 N N . PRO A 1 211 ? 0.529 -11.848 37.309 1.00 74.62 211 PRO A N 1
ATOM 1716 C CA . PRO A 1 211 ? 1.996 -11.858 37.394 1.00 74.62 211 PRO A CA 1
ATOM 1717 C C . PRO A 1 211 ? 2.693 -13.005 36.639 1.00 74.62 211 PRO A C 1
ATOM 1719 O O . PRO A 1 211 ? 3.863 -12.874 36.290 1.00 74.62 211 PRO A O 1
ATOM 1722 N N . ALA A 1 212 ? 2.003 -14.123 36.398 1.00 73.12 212 ALA A N 1
ATOM 1723 C CA . ALA A 1 212 ? 2.493 -15.244 35.595 1.00 73.12 212 ALA A CA 1
ATOM 1724 C C . ALA A 1 212 ? 2.156 -15.094 34.095 1.00 73.12 212 ALA A C 1
ATOM 1726 O O . ALA A 1 212 ? 2.837 -15.679 33.255 1.00 73.12 212 ALA A O 1
ATOM 1727 N N . HIS A 1 213 ? 1.152 -14.284 33.755 1.00 78.12 213 HIS A N 1
ATOM 1728 C CA . HIS A 1 213 ? 0.716 -13.955 32.399 1.00 78.12 213 HIS A CA 1
ATOM 1729 C C . HIS A 1 213 ? 0.801 -12.434 32.176 1.00 78.12 213 HIS A C 1
ATOM 1731 O O . HIS A 1 213 ? -0.214 -11.731 32.266 1.00 78.12 213 HIS A O 1
ATOM 1737 N N . PRO A 1 214 ? 2.011 -11.901 31.912 1.00 83.88 214 PRO A N 1
ATOM 1738 C CA . PRO A 1 214 ? 2.202 -10.475 31.683 1.00 83.88 214 PRO A CA 1
ATOM 1739 C C . PRO A 1 214 ? 1.518 -10.015 30.391 1.00 83.88 214 PRO A C 1
ATOM 1741 O O . PRO A 1 214 ? 1.054 -10.821 29.578 1.00 83.88 214 PRO A O 1
ATOM 1744 N N . PHE A 1 215 ? 1.477 -8.697 30.185 1.00 85.19 215 PHE A N 1
ATOM 1745 C CA . PHE A 1 215 ? 0.902 -8.111 28.981 1.00 85.19 215 PHE A CA 1
ATOM 1746 C C . PHE A 1 215 ? 1.556 -8.715 27.718 1.00 85.19 215 PHE A C 1
ATOM 1748 O O . PHE A 1 215 ? 2.775 -8.633 27.543 1.00 85.19 215 PHE A O 1
ATOM 1755 N N . PRO A 1 216 ? 0.779 -9.348 26.820 1.00 85.56 216 PRO A N 1
ATOM 1756 C CA . PRO A 1 216 ? 1.307 -9.993 25.637 1.00 85.56 216 PRO A CA 1
ATOM 1757 C C . PRO A 1 216 ? 1.783 -8.942 24.641 1.00 85.56 216 PRO A C 1
ATOM 1759 O O . PRO A 1 216 ? 1.138 -7.915 24.407 1.00 85.56 216 PRO A O 1
ATOM 1762 N N . ARG A 1 217 ? 2.877 -9.245 23.947 1.00 83.19 217 ARG A N 1
ATOM 1763 C CA . ARG A 1 217 ? 3.342 -8.408 22.844 1.00 83.19 217 ARG A CA 1
ATOM 1764 C C . ARG A 1 217 ? 2.369 -8.513 21.666 1.00 83.19 217 ARG A C 1
ATOM 1766 O O . ARG A 1 217 ? 2.441 -9.437 20.862 1.00 83.19 217 ARG A O 1
ATOM 1773 N N . VAL A 1 218 ? 1.439 -7.563 21.570 1.00 87.25 218 VAL A N 1
ATOM 1774 C CA . VAL A 1 218 ? 0.419 -7.546 20.510 1.00 87.25 218 VAL A CA 1
ATOM 1775 C C . VAL A 1 218 ? 1.036 -7.337 19.123 1.00 87.25 218 VAL A C 1
ATOM 1777 O O . VAL A 1 218 ? 1.957 -6.529 18.939 1.00 87.25 218 VAL A O 1
ATOM 1780 N N . LEU A 1 219 ? 0.485 -8.048 18.135 1.00 86.38 219 LEU A N 1
ATOM 1781 C CA . LEU A 1 219 ? 0.940 -8.003 16.745 1.00 86.38 219 LEU A CA 1
ATOM 1782 C C . LEU A 1 219 ? 0.706 -6.624 16.119 1.00 86.38 219 LEU A C 1
ATOM 1784 O O . LEU A 1 219 ? -0.332 -5.991 16.335 1.00 86.38 219 LEU A O 1
ATOM 1788 N N . ASN A 1 220 ? 1.627 -6.192 15.259 1.00 89.44 220 ASN A N 1
ATOM 1789 C CA . ASN A 1 220 ? 1.499 -4.933 14.531 1.00 89.44 220 ASN A CA 1
ATOM 1790 C C . ASN A 1 220 ? 0.170 -4.834 13.733 1.00 89.44 220 ASN A C 1
ATOM 1792 O O . ASN A 1 220 ? -0.205 -5.756 12.996 1.00 89.44 220 ASN A O 1
ATOM 1796 N N . LYS A 1 221 ? -0.539 -3.702 13.881 1.00 90.06 221 LYS A N 1
ATOM 1797 C CA . LYS A 1 221 ? -1.833 -3.366 13.243 1.00 90.06 221 LYS A CA 1
ATOM 1798 C C . LYS A 1 221 ? -2.987 -4.338 13.533 1.00 90.06 221 LYS A C 1
ATOM 1800 O O . LYS A 1 221 ? -4.015 -4.304 12.843 1.00 90.06 221 LYS A O 1
ATOM 1805 N N . SER A 1 222 ? -2.837 -5.207 14.532 1.00 89.62 222 SER A N 1
ATOM 1806 C CA . SER A 1 222 ? -3.929 -6.056 15.011 1.00 89.62 222 SER A CA 1
ATOM 1807 C C . SER A 1 222 ? -4.958 -5.228 15.787 1.00 89.62 222 SER A C 1
ATOM 1809 O O . SER A 1 222 ? -4.618 -4.229 16.421 1.00 89.62 222 SER A O 1
ATOM 1811 N N . LEU A 1 223 ? -6.228 -5.623 15.684 1.00 91.75 223 LEU A N 1
ATOM 1812 C CA . LEU A 1 223 ? -7.299 -5.086 16.519 1.00 91.75 223 LEU A CA 1
ATOM 1813 C C . LEU A 1 223 ? -7.354 -5.917 17.797 1.00 91.75 223 LEU A C 1
ATOM 1815 O O . LEU A 1 223 ? -7.515 -7.138 17.720 1.00 91.75 223 LEU A O 1
ATOM 1819 N N . ASN A 1 224 ? -7.240 -5.248 18.936 1.00 94.00 224 ASN A N 1
ATOM 1820 C CA . ASN A 1 224 ? -7.240 -5.869 20.250 1.00 94.00 224 ASN A CA 1
ATOM 1821 C C . ASN A 1 224 ? -8.284 -5.194 21.133 1.00 94.00 224 ASN A C 1
ATOM 1823 O O . ASN A 1 224 ? -8.622 -4.028 20.932 1.00 94.00 224 ASN A O 1
ATOM 1827 N N . PHE A 1 225 ? -8.766 -5.934 22.120 1.00 94.69 225 PHE A N 1
ATOM 1828 C CA . PHE A 1 225 ? -9.694 -5.444 23.124 1.00 94.69 225 PHE A CA 1
ATOM 1829 C C . PHE A 1 225 ? -9.060 -5.629 24.490 1.00 94.69 225 PHE A C 1
ATOM 1831 O O . PHE A 1 225 ? -8.602 -6.725 24.809 1.00 94.69 225 PHE A O 1
ATOM 1838 N N . VAL A 1 226 ? -9.024 -4.565 25.282 1.00 94.69 226 VAL A N 1
ATOM 1839 C CA . VAL A 1 226 ? -8.687 -4.628 26.700 1.00 94.69 226 VAL A CA 1
ATOM 1840 C C . VAL A 1 226 ? -9.986 -4.624 27.493 1.00 94.69 226 VAL A C 1
ATOM 1842 O O . VAL A 1 226 ? -10.849 -3.763 27.305 1.00 94.69 226 VAL A O 1
ATOM 1845 N N . VAL A 1 227 ? -10.135 -5.637 28.334 1.00 94.81 227 VAL A N 1
ATOM 1846 C CA . VAL A 1 227 ? -11.351 -5.929 29.084 1.00 94.81 227 VAL A CA 1
ATOM 1847 C C . VAL A 1 227 ? -11.036 -5.766 30.557 1.00 94.81 227 VAL A C 1
ATOM 1849 O O . VAL A 1 227 ? -10.142 -6.430 31.076 1.00 94.81 227 VAL A O 1
ATOM 1852 N N . GLU A 1 228 ? -11.741 -4.868 31.228 1.00 92.81 228 GLU A N 1
ATOM 1853 C CA . GLU A 1 228 ? -11.631 -4.708 32.674 1.00 92.81 228 GLU A CA 1
ATOM 1854 C C . GLU A 1 228 ? -12.572 -5.700 33.353 1.00 92.81 228 GLU A C 1
ATOM 1856 O O . GLU A 1 228 ? -13.755 -5.783 33.011 1.00 92.81 228 GLU A O 1
ATOM 1861 N N . LEU A 1 229 ? -12.024 -6.474 34.284 1.00 92.38 229 LEU A N 1
ATOM 1862 C CA . LEU A 1 229 ? -12.698 -7.599 34.915 1.00 92.38 229 LEU A CA 1
ATOM 1863 C C . LEU A 1 229 ? -12.815 -7.359 36.421 1.00 92.38 229 LEU A C 1
ATOM 1865 O O . LEU A 1 229 ? -11.982 -6.697 37.041 1.00 92.38 229 LEU A O 1
ATOM 1869 N N . GLU A 1 230 ? -13.865 -7.915 37.008 1.00 91.00 230 GLU A N 1
ATOM 1870 C CA . GLU A 1 230 ? -14.038 -8.034 38.446 1.00 91.00 230 GLU A CA 1
ATOM 1871 C C . GLU A 1 230 ? -14.470 -9.459 38.790 1.00 91.00 230 GLU A C 1
ATOM 1873 O O . GLU A 1 230 ? -15.365 -10.029 38.166 1.00 91.00 230 GLU A O 1
ATOM 1878 N N . GLY A 1 231 ? -13.827 -10.040 39.799 1.00 87.44 231 GLY A N 1
ATOM 1879 C CA . GLY A 1 231 ? -14.132 -11.379 40.285 1.00 87.44 231 GLY A CA 1
ATOM 1880 C C . GLY A 1 231 ? -12.877 -12.171 40.620 1.00 87.44 231 GLY A C 1
ATOM 1881 O O . GLY A 1 231 ? -11.760 -11.641 40.667 1.00 87.44 231 GLY A O 1
ATOM 1882 N N . ARG A 1 232 ? -13.077 -13.463 40.879 1.00 83.00 232 ARG A N 1
ATOM 1883 C CA . ARG A 1 232 ? -11.995 -14.427 41.065 1.00 83.00 232 ARG A CA 1
ATOM 1884 C C . ARG A 1 232 ? -12.082 -15.492 39.990 1.00 83.00 232 ARG A C 1
ATOM 1886 O O . ARG A 1 232 ? -13.174 -15.960 39.686 1.00 83.00 232 ARG A O 1
ATOM 1893 N N . ASP A 1 233 ? -10.937 -15.855 39.430 1.00 80.38 233 ASP A N 1
ATOM 1894 C CA . ASP A 1 233 ? -10.868 -16.981 38.508 1.00 80.38 233 ASP A CA 1
ATOM 1895 C C . ASP A 1 233 ? -11.054 -18.322 39.244 1.00 80.38 233 ASP A C 1
ATOM 1897 O O . ASP A 1 233 ? -11.125 -18.383 40.476 1.00 80.38 233 ASP A O 1
ATOM 1901 N N . ALA A 1 234 ? -11.097 -19.419 38.485 1.00 79.31 234 ALA A N 1
ATOM 1902 C CA . ALA A 1 234 ? -11.234 -20.771 39.032 1.00 79.31 234 ALA A CA 1
ATOM 1903 C C . ALA A 1 234 ? -10.095 -21.176 39.995 1.00 79.31 234 ALA A C 1
ATOM 1905 O O . ALA A 1 234 ? -10.245 -22.128 40.757 1.00 79.31 234 ALA A O 1
ATOM 1906 N N . PHE A 1 235 ? -8.973 -20.448 39.988 1.00 79.50 235 PHE A N 1
ATOM 1907 C CA . PHE A 1 235 ? -7.821 -20.650 40.870 1.00 79.50 235 PHE A CA 1
ATOM 1908 C C . PHE A 1 235 ? -7.824 -19.692 42.076 1.00 79.50 235 PHE A C 1
ATOM 1910 O O . PHE A 1 235 ? -6.860 -19.652 42.840 1.00 79.50 235 PHE A O 1
ATOM 1917 N N . GLY A 1 236 ? -8.893 -18.912 42.264 1.00 76.44 236 GLY A N 1
ATOM 1918 C CA . GLY A 1 236 ? -9.054 -17.968 43.369 1.00 76.44 236 GLY A CA 1
ATOM 1919 C C . GLY A 1 236 ? -8.273 -16.658 43.216 1.00 76.44 236 GLY A C 1
ATOM 1920 O O . GLY A 1 236 ? -8.262 -15.853 44.152 1.00 76.44 236 GLY A O 1
ATOM 1921 N N . ARG A 1 237 ? -7.638 -16.413 42.063 1.00 79.19 237 ARG A N 1
ATOM 1922 C CA . ARG A 1 237 ? -6.858 -15.199 41.776 1.00 79.19 237 ARG A CA 1
ATOM 1923 C C . ARG A 1 237 ? -7.791 -14.064 41.377 1.00 79.19 237 ARG A C 1
ATOM 1925 O O . ARG A 1 237 ? -8.793 -14.290 40.706 1.00 79.19 237 ARG A O 1
ATOM 1932 N N . GLN A 1 238 ? -7.464 -12.833 41.771 1.00 81.81 238 GLN A N 1
ATOM 1933 C CA . GLN A 1 238 ? -8.229 -11.666 41.331 1.00 81.81 238 GLN A CA 1
ATOM 1934 C C . GLN A 1 238 ? -7.998 -11.414 39.840 1.00 81.81 238 GLN A C 1
ATOM 1936 O O . GLN A 1 238 ? -6.886 -11.090 39.426 1.00 81.81 238 GLN A O 1
ATOM 1941 N N . ALA A 1 239 ? -9.059 -11.539 39.046 1.00 80.31 239 ALA A N 1
ATOM 1942 C CA . ALA A 1 239 ? -9.033 -11.203 37.631 1.00 80.31 239 ALA A CA 1
ATOM 1943 C C . ALA A 1 239 ? -9.355 -9.714 37.479 1.00 80.31 239 ALA A C 1
ATOM 1945 O O . ALA A 1 239 ? -10.497 -9.306 37.667 1.00 80.31 239 ALA A O 1
ATOM 1946 N N . VAL A 1 240 ? -8.337 -8.905 37.177 1.00 85.38 240 VAL A N 1
ATOM 1947 C CA . VAL A 1 240 ? -8.478 -7.441 37.053 1.00 85.38 240 VAL A CA 1
ATOM 1948 C C . VAL A 1 240 ? -8.587 -7.010 35.591 1.00 85.38 240 VAL A C 1
ATOM 1950 O O . VAL A 1 240 ? -9.255 -6.030 35.267 1.00 85.38 240 VAL A O 1
ATOM 1953 N N . MET A 1 241 ? -7.918 -7.722 34.682 1.00 89.88 241 MET A N 1
ATOM 1954 C CA . MET A 1 241 ? -7.873 -7.344 33.274 1.00 89.88 241 MET A CA 1
ATOM 1955 C C . MET A 1 241 ? -7.644 -8.554 32.373 1.00 89.88 241 MET A C 1
ATOM 1957 O O . MET A 1 241 ? -6.907 -9.472 32.729 1.00 89.88 241 MET A O 1
ATOM 1961 N N . GLY A 1 242 ? -8.247 -8.524 31.191 1.00 92.19 242 GLY A N 1
ATOM 1962 C CA . GLY A 1 242 ? -8.009 -9.472 30.116 1.00 92.19 242 GLY A CA 1
ATOM 1963 C C . GLY A 1 242 ? -7.763 -8.763 28.790 1.00 92.19 242 GLY A C 1
ATOM 1964 O O . GLY A 1 242 ? -8.156 -7.613 28.593 1.00 92.19 242 GLY A O 1
ATOM 1965 N N . ILE A 1 243 ? -7.111 -9.457 27.866 1.00 93.50 243 ILE A N 1
ATOM 1966 C CA . ILE A 1 243 ? -6.926 -9.012 26.488 1.00 93.50 243 ILE A CA 1
ATOM 1967 C C . ILE A 1 243 ? -7.535 -10.041 25.560 1.00 93.50 243 ILE A C 1
ATOM 1969 O O . ILE A 1 243 ? -7.276 -11.235 25.683 1.00 93.50 243 ILE A O 1
ATOM 1973 N N . VAL A 1 244 ? -8.299 -9.565 24.588 1.00 93.81 244 VAL A N 1
ATOM 1974 C CA . VAL A 1 244 ? -8.802 -10.393 23.500 1.00 93.81 244 VAL A CA 1
ATOM 1975 C C . VAL A 1 244 ? -8.194 -9.883 22.205 1.00 93.81 244 VAL A C 1
ATOM 1977 O O . VAL A 1 244 ? -8.453 -8.757 21.774 1.00 93.81 244 VAL A O 1
ATOM 1980 N N . GLN A 1 245 ? -7.357 -10.707 21.584 1.00 92.00 245 GLN A N 1
ATOM 1981 C CA . GLN A 1 245 ? -6.810 -10.412 20.266 1.00 92.00 245 GLN A CA 1
ATOM 1982 C C . GLN A 1 245 ? -7.780 -10.947 19.227 1.00 92.00 245 GLN A C 1
ATOM 1984 O O . GLN A 1 245 ? -8.062 -12.140 19.205 1.00 92.00 245 GLN A O 1
ATOM 1989 N N . ALA A 1 246 ? -8.290 -10.087 18.351 1.00 90.44 246 ALA A N 1
ATOM 1990 C CA . ALA A 1 246 ? -9.180 -10.554 17.303 1.00 90.44 246 ALA A CA 1
ATOM 1991 C C . ALA A 1 246 ? -8.346 -11.060 16.107 1.00 90.44 246 ALA A C 1
ATOM 1993 O O . ALA A 1 246 ? -7.642 -10.245 15.489 1.00 90.44 246 ALA A O 1
ATOM 1994 N N . PRO A 1 247 ? -8.414 -12.353 15.730 1.00 87.62 247 PRO A N 1
ATOM 1995 C CA . PRO A 1 247 ? -7.576 -12.923 14.673 1.00 87.62 247 PRO A CA 1
ATOM 1996 C C . PRO A 1 247 ? -7.859 -12.337 13.291 1.00 87.62 247 PRO A C 1
ATOM 1998 O O . PRO A 1 247 ? -8.968 -11.893 12.989 1.00 87.62 247 PRO A O 1
ATOM 2001 N N . ARG A 1 248 ? -6.853 -12.318 12.407 1.00 81.31 248 ARG A N 1
ATOM 2002 C CA . ARG A 1 248 ? -6.994 -11.759 11.044 1.00 81.31 248 ARG A CA 1
ATOM 2003 C C . ARG A 1 248 ? -8.033 -12.492 10.189 1.00 81.31 248 ARG A C 1
ATOM 2005 O O . ARG A 1 248 ? -8.586 -11.854 9.303 1.00 81.31 248 ARG A O 1
ATOM 2012 N N . ALA A 1 249 ? -8.287 -13.768 10.477 1.00 84.81 249 ALA A N 1
ATOM 2013 C CA . ALA A 1 249 ? -9.282 -14.585 9.789 1.00 84.81 249 ALA A CA 1
ATOM 2014 C C . ALA A 1 249 ? -10.727 -14.113 10.029 1.00 84.81 249 ALA A C 1
ATOM 2016 O O . ALA A 1 249 ? -11.578 -14.329 9.174 1.00 84.81 249 ALA A O 1
ATOM 2017 N N . LEU A 1 250 ? -11.004 -13.443 11.156 1.00 87.69 250 LEU A N 1
ATOM 2018 C CA . LEU A 1 250 ? -12.357 -12.988 11.466 1.00 87.69 250 LEU A CA 1
ATOM 2019 C C . LEU A 1 250 ? -12.771 -11.789 10.597 1.00 87.69 250 LEU A C 1
ATOM 2021 O O . LEU A 1 250 ? -11.996 -10.822 10.473 1.00 87.69 250 LEU A O 1
ATOM 2025 N N . PRO A 1 251 ? -14.010 -11.789 10.065 1.00 87.81 251 PRO A N 1
ATOM 2026 C CA . PRO A 1 251 ? -14.549 -10.646 9.346 1.00 87.81 251 PRO A CA 1
ATOM 2027 C C . PRO A 1 251 ? -14.660 -9.443 10.287 1.00 87.81 251 PRO A C 1
ATOM 2029 O O . PRO A 1 251 ? -15.131 -9.537 11.419 1.00 87.81 251 PRO A O 1
ATOM 2032 N N . ARG A 1 252 ? -14.191 -8.280 9.826 1.00 90.38 252 ARG A N 1
ATOM 2033 C CA . ARG A 1 252 ? -14.231 -7.029 10.615 1.00 90.38 252 ARG A CA 1
ATOM 2034 C C . ARG A 1 252 ? -15.515 -6.245 10.437 1.00 90.38 252 ARG A C 1
ATOM 2036 O O . ARG A 1 252 ? -15.862 -5.440 11.295 1.00 90.38 252 ARG A O 1
ATOM 2043 N N . VAL A 1 253 ? -16.190 -6.512 9.332 1.00 93.25 253 VAL A N 1
ATOM 2044 C CA . VAL A 1 253 ? -17.519 -6.022 9.016 1.00 93.25 253 VAL A CA 1
ATOM 2045 C C . VAL A 1 253 ? -18.325 -7.246 8.617 1.00 93.25 253 VAL A C 1
ATOM 2047 O O . VAL A 1 253 ? -17.882 -8.014 7.762 1.00 93.25 253 VAL A O 1
ATOM 2050 N N . VAL A 1 254 ? -19.479 -7.416 9.242 1.00 94.25 254 VAL A N 1
ATOM 2051 C CA . VAL A 1 254 ? -20.431 -8.492 8.976 1.00 94.25 254 VAL A CA 1
ATOM 2052 C C . VAL A 1 254 ? -21.682 -7.862 8.383 1.00 94.25 254 VAL A C 1
ATOM 2054 O O . VAL A 1 254 ? -22.150 -6.839 8.883 1.00 94.25 254 VAL A O 1
ATOM 2057 N N . ARG A 1 255 ? -22.222 -8.437 7.306 1.00 94.88 255 ARG A N 1
ATOM 2058 C CA . ARG A 1 255 ? -23.493 -7.979 6.737 1.00 94.88 255 ARG A CA 1
ATOM 2059 C C . ARG A 1 255 ? -24.641 -8.548 7.569 1.00 94.88 255 ARG A C 1
ATOM 2061 O O . ARG A 1 255 ? -24.730 -9.763 7.729 1.00 94.88 255 ARG A O 1
ATOM 2068 N N . MET A 1 256 ? -25.510 -7.681 8.078 1.00 94.88 256 MET A N 1
ATOM 2069 C CA . MET A 1 256 ? -26.732 -8.114 8.752 1.00 94.88 256 MET A CA 1
ATOM 2070 C C . MET A 1 256 ? -27.737 -8.624 7.703 1.00 94.88 256 MET A C 1
ATOM 2072 O O . MET A 1 256 ? -27.842 -8.020 6.629 1.00 94.88 256 MET A O 1
ATOM 2076 N N . PRO A 1 257 ? -28.483 -9.714 7.969 1.00 93.81 257 PRO A N 1
ATOM 2077 C CA . PRO A 1 257 ? -29.529 -10.184 7.072 1.00 93.81 257 PRO A CA 1
ATOM 2078 C C . PRO A 1 257 ? -30.517 -9.069 6.725 1.00 93.81 257 PRO A C 1
ATOM 2080 O O . PRO A 1 257 ? -30.981 -8.347 7.605 1.00 93.81 257 PRO A O 1
ATOM 2083 N N . HIS A 1 258 ? -30.868 -8.958 5.442 1.00 90.94 258 HIS A N 1
ATOM 2084 C CA . HIS A 1 258 ? -31.739 -7.891 4.934 1.00 90.94 258 HIS A CA 1
ATOM 2085 C C . HIS A 1 258 ? -33.072 -7.806 5.694 1.00 90.94 258 HIS A C 1
ATOM 2087 O O . HIS A 1 258 ? -33.509 -6.718 6.056 1.00 90.94 258 HIS A O 1
ATOM 2093 N N . ALA A 1 259 ? -33.676 -8.961 6.000 1.00 92.38 259 ALA A N 1
ATOM 2094 C CA . ALA A 1 259 ? -34.930 -9.048 6.747 1.00 92.38 259 ALA A CA 1
ATOM 2095 C C . ALA A 1 259 ? -34.847 -8.442 8.161 1.00 92.38 259 ALA A C 1
ATOM 2097 O O . ALA A 1 259 ? -35.850 -7.949 8.659 1.00 92.38 259 ALA A O 1
ATOM 2098 N N . LEU A 1 260 ? -33.662 -8.454 8.782 1.00 93.19 260 LEU A N 1
ATOM 2099 C CA . LEU A 1 260 ? -33.442 -7.945 10.138 1.00 93.19 260 LEU A CA 1
ATOM 2100 C C . LEU A 1 260 ? -32.936 -6.505 10.147 1.00 93.19 260 LEU A C 1
ATOM 2102 O O . LEU A 1 260 ? -33.203 -5.763 11.085 1.00 93.19 260 LEU A O 1
ATOM 2106 N N . SER A 1 261 ? -32.184 -6.097 9.123 1.00 92.00 261 SER A N 1
ATOM 2107 C CA . SER A 1 261 ? -31.512 -4.799 9.128 1.00 92.00 261 SER A CA 1
ATOM 2108 C C . SER A 1 261 ? -32.468 -3.614 9.047 1.00 92.00 261 SER A C 1
ATOM 2110 O O . SER A 1 261 ? -32.116 -2.545 9.530 1.00 92.00 261 SER A O 1
ATOM 2112 N N . GLY A 1 262 ? -33.598 -3.746 8.348 1.00 90.88 262 GLY A N 1
ATOM 2113 C CA . GLY A 1 262 ? -34.436 -2.594 7.980 1.00 90.88 262 GLY A CA 1
ATOM 2114 C C . GLY A 1 262 ? -33.791 -1.637 6.962 1.00 90.88 262 GLY A C 1
ATOM 2115 O O . GLY A 1 262 ? -34.393 -0.634 6.599 1.00 90.88 262 GLY A O 1
ATOM 2116 N N . PHE A 1 263 ? -32.592 -1.966 6.470 1.00 92.25 263 PHE A N 1
ATOM 2117 C CA . PHE A 1 263 ? -31.845 -1.238 5.447 1.00 92.25 263 PHE A CA 1
ATOM 2118 C C . PHE A 1 263 ? -31.377 -2.227 4.377 1.00 92.25 263 PHE A C 1
ATOM 2120 O O . PHE A 1 263 ? -31.073 -3.383 4.687 1.00 92.25 263 PHE A O 1
ATOM 2127 N N . GLU A 1 264 ? -31.267 -1.768 3.130 1.00 92.19 264 GLU A N 1
ATOM 2128 C CA . GLU A 1 264 ? -30.822 -2.593 1.998 1.00 92.19 264 GLU A CA 1
ATOM 2129 C C . GLU A 1 264 ? -29.405 -3.162 2.227 1.00 92.19 264 GLU A C 1
ATOM 2131 O O . GLU A 1 264 ? -29.105 -4.340 1.965 1.00 92.19 264 GLU A O 1
ATOM 2136 N N . HIS A 1 265 ? -28.536 -2.325 2.801 1.00 95.25 265 HIS A N 1
ATOM 2137 C CA . HIS A 1 265 ? -27.151 -2.648 3.112 1.00 95.25 265 HIS A CA 1
ATOM 2138 C C . HIS A 1 265 ? -26.827 -2.362 4.585 1.00 95.25 265 HIS A C 1
ATOM 2140 O O . HIS A 1 265 ? -26.172 -1.376 4.918 1.00 95.25 265 HIS A O 1
ATOM 2146 N N . GLY A 1 266 ? -27.269 -3.256 5.472 1.00 95.69 266 GLY A N 1
ATOM 2147 C CA . GLY A 1 266 ? -26.916 -3.238 6.892 1.00 95.69 266 GLY A CA 1
ATOM 2148 C C . GLY A 1 266 ? -25.594 -3.922 7.216 1.00 95.69 266 GLY A C 1
ATOM 2149 O O . GLY A 1 266 ? -25.362 -5.069 6.823 1.00 95.69 266 GLY A O 1
ATOM 2150 N N . PHE A 1 267 ? -24.761 -3.259 8.010 1.00 96.19 267 PHE A N 1
ATOM 2151 C CA . PHE A 1 267 ? -23.476 -3.770 8.471 1.00 96.19 267 PHE A CA 1
ATOM 2152 C C . PHE A 1 267 ? -23.340 -3.684 9.990 1.00 96.19 267 PHE A C 1
ATOM 2154 O O . PHE A 1 267 ? -23.854 -2.767 10.624 1.00 96.19 267 PHE A O 1
ATOM 2161 N N . VAL A 1 268 ? -22.591 -4.621 10.565 1.00 95.38 268 VAL A N 1
ATOM 2162 C CA . VAL A 1 268 ? -22.194 -4.631 11.975 1.00 95.38 268 VAL A CA 1
ATOM 2163 C C . VAL A 1 268 ? -20.682 -4.777 12.056 1.00 95.38 268 VAL A C 1
ATOM 2165 O O . VAL A 1 268 ? -20.090 -5.632 11.392 1.00 95.38 268 VAL A O 1
ATOM 2168 N N . LEU A 1 269 ? -20.036 -3.933 12.857 1.00 93.94 269 LEU A N 1
ATOM 2169 C CA . LEU A 1 269 ? -18.596 -4.023 13.080 1.00 93.94 269 LEU A CA 1
ATOM 2170 C C . LEU A 1 269 ? -18.283 -5.101 14.115 1.00 93.94 269 LEU A C 1
ATOM 2172 O O . LEU A 1 269 ? -19.014 -5.271 15.089 1.00 93.94 269 LEU A O 1
ATOM 2176 N N . LEU A 1 270 ? -17.134 -5.767 13.964 1.00 93.06 270 LEU A N 1
ATOM 2177 C CA . LEU A 1 270 ? -16.650 -6.723 14.967 1.00 93.06 270 LEU A CA 1
ATOM 2178 C C . LEU A 1 270 ? -16.576 -6.096 16.369 1.00 93.06 270 LEU A C 1
ATOM 2180 O O . LEU A 1 270 ? -16.873 -6.759 17.356 1.00 93.06 270 LEU A O 1
ATOM 2184 N N . SER A 1 271 ? -16.220 -4.812 16.457 1.00 91.38 271 SER A N 1
ATOM 2185 C CA . SER A 1 271 ? -16.190 -4.078 17.724 1.00 91.38 271 SER A CA 1
ATOM 2186 C C . SER A 1 271 ? -17.543 -4.067 18.434 1.00 91.38 271 SER A C 1
ATOM 2188 O O . SER A 1 271 ? -17.560 -4.191 19.650 1.00 91.38 271 SER A O 1
ATOM 2190 N N . SER A 1 272 ? -18.658 -3.987 17.704 1.00 93.19 272 SER A N 1
ATOM 2191 C CA . SER A 1 272 ? -20.005 -3.966 18.287 1.00 93.19 272 SER A CA 1
ATOM 2192 C C . SER A 1 272 ? -20.389 -5.325 18.877 1.00 93.19 272 SER A C 1
ATOM 2194 O O . SER A 1 272 ? -20.939 -5.382 19.973 1.00 93.19 272 SER A O 1
ATOM 2196 N N . PHE A 1 273 ? -20.028 -6.427 18.206 1.00 94.88 273 PHE A N 1
ATOM 2197 C CA . PHE A 1 273 ? -20.182 -7.771 18.775 1.00 94.88 273 PHE A CA 1
ATOM 2198 C C . PHE A 1 273 ? -19.357 -7.934 20.054 1.00 94.88 273 PHE A C 1
ATOM 2200 O O . PHE A 1 273 ? -19.868 -8.410 21.063 1.00 94.88 273 PHE A O 1
ATOM 2207 N N . MET A 1 274 ? -18.096 -7.491 20.029 1.00 93.44 274 MET A N 1
ATOM 2208 C CA . MET A 1 274 ? -17.207 -7.571 21.187 1.00 93.44 274 MET A CA 1
ATOM 2209 C C . MET A 1 274 ? -17.722 -6.727 22.354 1.00 93.44 274 MET A C 1
ATOM 2211 O O . MET A 1 274 ? -17.841 -7.235 23.460 1.00 93.44 274 MET A O 1
ATOM 2215 N N . GLN A 1 275 ? -18.108 -5.473 22.121 1.00 90.56 275 GLN A N 1
ATOM 2216 C CA . GLN A 1 275 ? -18.660 -4.603 23.164 1.00 90.56 275 GLN A CA 1
ATOM 2217 C C . GLN A 1 275 ? -19.888 -5.217 23.845 1.00 90.56 275 GLN A C 1
ATOM 2219 O O . GLN A 1 275 ? -20.032 -5.095 25.059 1.00 90.56 275 GLN A O 1
ATOM 2224 N N . ARG A 1 276 ? -20.750 -5.907 23.084 1.00 93.31 276 ARG A N 1
ATOM 2225 C CA . ARG A 1 276 ? -21.979 -6.495 23.624 1.00 93.31 276 ARG A CA 1
ATOM 2226 C C . ARG A 1 276 ? -21.782 -7.858 24.290 1.00 93.31 276 ARG A C 1
ATOM 2228 O O . ARG A 1 276 ? -22.421 -8.115 25.306 1.00 93.31 276 ARG A O 1
ATOM 2235 N N . PHE A 1 277 ? -20.943 -8.728 23.725 1.00 94.31 277 PHE A N 1
ATOM 2236 C CA . PHE A 1 277 ? -20.893 -10.152 24.087 1.00 94.31 277 PHE A CA 1
ATOM 2237 C C . PHE A 1 277 ? -19.544 -10.633 24.629 1.00 94.31 277 PHE A C 1
ATOM 2239 O O . PHE A 1 277 ? -19.402 -11.815 24.929 1.00 94.31 277 PHE A O 1
ATOM 2246 N N . VAL A 1 278 ? -18.556 -9.752 24.833 1.00 93.31 278 VAL A N 1
ATOM 2247 C CA . VAL A 1 278 ? -17.250 -10.155 25.395 1.00 93.31 278 VAL A CA 1
ATOM 2248 C C . VAL A 1 278 ? -17.367 -10.872 26.745 1.00 93.31 278 VAL A C 1
ATOM 2250 O O . VAL A 1 278 ? -16.497 -11.669 27.071 1.00 93.31 278 VAL A O 1
ATOM 2253 N N . GLY A 1 279 ? -18.440 -10.647 27.512 1.00 91.94 279 GLY A N 1
ATOM 2254 C CA . GLY A 1 279 ? -18.695 -11.358 28.769 1.00 91.94 279 GLY A CA 1
ATOM 2255 C C . GLY A 1 279 ? -18.769 -12.880 28.626 1.00 91.94 279 GLY A C 1
ATOM 2256 O O . GLY A 1 279 ? -18.336 -13.589 29.527 1.00 91.94 279 GLY A O 1
ATOM 2257 N N . GLU A 1 280 ? -19.210 -13.391 27.474 1.00 93.12 280 GLU A N 1
ATOM 2258 C CA . GLU A 1 280 ? -19.274 -14.834 27.200 1.00 93.12 280 GLU A CA 1
ATOM 2259 C C . GLU A 1 280 ? -17.868 -15.481 27.148 1.00 93.12 280 GLU A C 1
ATOM 2261 O O . GLU A 1 280 ? -17.726 -16.681 27.365 1.00 93.12 280 GLU A O 1
ATOM 2266 N N . LEU A 1 281 ? -16.806 -14.692 26.914 1.00 91.88 281 LEU A N 1
ATOM 2267 C CA . LEU A 1 281 ? -15.411 -15.158 26.972 1.00 91.88 281 LEU A CA 1
ATOM 2268 C C . LEU A 1 281 ? -14.879 -15.288 28.408 1.00 91.88 281 LEU A C 1
ATOM 2270 O O . LEU A 1 281 ? -13.839 -15.910 28.622 1.00 91.88 281 LEU A O 1
ATOM 2274 N N . PHE A 1 282 ? -15.557 -14.689 29.387 1.00 90.94 282 PHE A N 1
ATOM 2275 C CA . PHE A 1 282 ? -15.111 -14.612 30.778 1.00 90.94 282 PHE A CA 1
ATOM 2276 C C . PHE A 1 282 ? -16.200 -15.146 31.720 1.00 90.94 282 PHE A C 1
ATOM 2278 O O . PHE A 1 282 ? -16.768 -14.386 32.509 1.00 90.94 282 PHE A O 1
ATOM 2285 N N . PRO A 1 283 ? -16.517 -16.453 31.656 1.00 86.38 283 PRO A N 1
ATOM 2286 C CA . PRO A 1 283 ? -17.577 -17.030 32.471 1.00 86.38 283 PRO A CA 1
ATOM 2287 C C . PRO A 1 283 ? -17.284 -16.828 33.962 1.00 86.38 283 PRO A C 1
ATOM 2289 O O . PRO A 1 283 ? -16.156 -17.010 34.416 1.00 86.38 283 PRO A O 1
ATOM 2292 N N . GLN A 1 284 ? -18.323 -16.482 34.727 1.00 86.44 284 GLN A N 1
ATOM 2293 C CA . GLN A 1 284 ? -18.267 -16.202 36.173 1.00 86.44 284 GLN A CA 1
ATOM 2294 C C . GLN A 1 284 ? -17.467 -14.949 36.583 1.00 86.44 284 GLN A C 1
ATOM 2296 O O . GLN A 1 284 ? -17.316 -14.692 37.777 1.00 86.44 284 GLN A O 1
ATOM 2301 N N . LEU A 1 285 ? -17.002 -14.140 35.627 1.00 89.69 285 LEU A N 1
ATOM 2302 C CA . LEU A 1 285 ? -16.404 -12.831 35.886 1.00 89.69 285 LEU A CA 1
ATOM 2303 C C . LEU A 1 285 ? -17.349 -11.715 35.439 1.00 89.69 285 LEU A C 1
ATOM 2305 O O . LEU A 1 285 ? -18.106 -11.853 34.479 1.00 89.69 285 LEU A O 1
ATOM 2309 N N . VAL A 1 286 ? -17.288 -10.581 36.131 1.00 90.31 286 VAL A N 1
ATOM 2310 C CA . VAL A 1 286 ? -18.039 -9.380 35.766 1.00 90.31 286 VAL A CA 1
ATOM 2311 C C . VAL A 1 286 ? -17.167 -8.524 34.855 1.00 90.31 286 VAL A C 1
ATOM 2313 O O . VAL A 1 286 ? -16.086 -8.088 35.249 1.00 90.31 286 VAL A O 1
ATOM 2316 N N . VAL A 1 287 ? -17.636 -8.260 33.635 1.00 92.81 287 VAL A N 1
ATOM 2317 C CA . VAL A 1 287 ? -16.975 -7.325 32.714 1.00 92.81 287 VAL A CA 1
ATOM 2318 C C . VAL A 1 287 ? -17.413 -5.898 33.037 1.00 92.81 287 VAL A C 1
ATOM 2320 O O . VAL A 1 287 ? -18.594 -5.576 32.939 1.00 92.81 287 VAL A O 1
ATOM 2323 N N . LYS A 1 288 ? -16.459 -5.031 33.390 1.00 92.12 288 LYS A N 1
ATOM 2324 C CA . LYS A 1 288 ? -16.699 -3.602 33.659 1.00 92.12 288 LYS A CA 1
ATOM 2325 C C . LYS A 1 288 ? -16.666 -2.751 32.404 1.00 92.12 288 LYS A C 1
ATOM 2327 O O . LYS A 1 288 ? -17.490 -1.859 32.234 1.00 92.12 288 LYS A O 1
ATOM 2332 N N . SER A 1 289 ? -15.680 -2.995 31.550 1.00 90.94 289 SER A N 1
ATOM 2333 C CA . SER A 1 289 ? -15.494 -2.238 30.318 1.00 90.94 289 SER A CA 1
ATOM 2334 C C . SER A 1 289 ? -14.772 -3.074 29.266 1.00 90.94 289 SER A C 1
ATOM 2336 O O . SER A 1 289 ? -13.998 -3.974 29.591 1.00 90.94 289 SER A O 1
ATOM 2338 N N . CYS A 1 290 ? -15.036 -2.776 27.994 1.00 93.31 290 CYS A N 1
ATOM 2339 C CA . CYS A 1 290 ? -14.386 -3.389 26.842 1.00 93.31 290 CYS A CA 1
ATOM 2340 C C . CYS A 1 290 ? -13.938 -2.280 25.897 1.00 93.31 290 CYS A C 1
ATOM 2342 O O . CYS A 1 290 ? -14.766 -1.629 25.262 1.00 93.31 290 CYS A O 1
ATOM 2344 N N . ASN A 1 291 ? -12.630 -2.057 25.815 1.00 94.44 291 ASN A N 1
ATOM 2345 C CA . ASN A 1 291 ? -12.065 -0.940 25.070 1.00 94.44 291 ASN A CA 1
ATOM 2346 C C . ASN A 1 291 ? -11.190 -1.468 23.942 1.00 94.44 291 ASN A C 1
ATOM 2348 O O . ASN A 1 291 ? -10.337 -2.333 24.142 1.00 94.44 291 ASN A O 1
ATOM 2352 N N . GLN A 1 292 ? -11.402 -0.951 22.740 1.00 94.19 292 GLN A N 1
ATOM 2353 C CA . GLN A 1 292 ? -10.627 -1.345 21.571 1.00 94.19 292 GLN A CA 1
ATOM 2354 C C . GLN A 1 292 ? -9.335 -0.536 21.483 1.00 94.19 292 GLN A C 1
ATOM 2356 O O . GLN A 1 292 ? -9.319 0.680 21.687 1.00 94.19 292 GLN A O 1
ATOM 2361 N N . PHE A 1 293 ? -8.252 -1.213 21.123 1.00 95.69 293 PHE A N 1
ATOM 2362 C CA . PHE A 1 293 ? -6.973 -0.574 20.888 1.00 95.69 293 PHE A CA 1
ATOM 2363 C C . PHE A 1 293 ? -6.189 -1.266 19.781 1.00 95.69 293 PHE A C 1
ATOM 2365 O O . PHE A 1 293 ? -6.402 -2.431 19.420 1.00 95.69 293 PHE A O 1
ATOM 2372 N N . ARG A 1 294 ? -5.242 -0.518 19.234 1.00 94.62 294 ARG A N 1
ATOM 2373 C CA . ARG A 1 294 ? -4.354 -0.976 18.181 1.00 94.62 294 ARG A CA 1
ATOM 2374 C C . ARG A 1 294 ? -2.991 -0.323 18.337 1.00 94.62 294 ARG A C 1
ATOM 2376 O O . ARG A 1 294 ? -2.889 0.884 18.525 1.00 94.62 294 ARG A O 1
ATOM 2383 N N . ILE A 1 295 ? -1.944 -1.121 18.150 1.00 94.75 295 ILE A N 1
ATOM 2384 C CA . ILE A 1 295 ? -0.562 -0.640 18.126 1.00 94.75 295 ILE A CA 1
ATOM 2385 C C . ILE A 1 295 ? -0.030 -0.695 16.694 1.00 94.75 295 ILE A C 1
ATOM 2387 O O . ILE A 1 295 ? -0.232 -1.676 15.971 1.00 94.75 295 ILE A O 1
ATOM 2391 N N . THR A 1 296 ? 0.641 0.377 16.283 1.00 94.44 296 THR A N 1
ATOM 2392 C CA . THR A 1 296 ? 1.470 0.414 15.071 1.00 94.44 296 THR A CA 1
ATOM 2393 C C . THR A 1 296 ? 2.935 0.327 15.491 1.00 94.44 296 THR A C 1
ATOM 2395 O O . THR A 1 296 ? 3.324 0.977 16.463 1.00 94.44 296 THR A O 1
ATOM 2398 N N . ARG A 1 297 ? 3.731 -0.488 14.796 1.00 91.94 297 ARG A N 1
ATOM 2399 C CA . ARG A 1 297 ? 5.132 -0.785 15.134 1.00 91.94 297 ARG A CA 1
ATOM 2400 C C . ARG A 1 297 ? 6.066 -0.506 13.959 1.00 91.94 297 ARG A C 1
ATOM 2402 O O . ARG A 1 297 ? 5.643 -0.623 12.809 1.00 91.94 297 ARG A O 1
ATOM 2409 N N . ASN A 1 298 ? 7.328 -0.188 14.251 1.00 89.56 298 ASN A N 1
ATOM 2410 C CA . ASN A 1 298 ? 8.377 -0.116 13.235 1.00 89.56 298 ASN A CA 1
ATOM 2411 C C . ASN A 1 298 ? 8.390 -1.428 12.430 1.00 89.56 298 ASN A C 1
ATOM 2413 O O . ASN A 1 298 ? 8.355 -2.511 13.013 1.00 89.56 298 ASN A O 1
ATOM 2417 N N . SER A 1 299 ? 8.367 -1.317 11.104 1.00 80.94 299 SER A N 1
ATOM 2418 C CA . SER A 1 299 ? 8.385 -2.461 10.183 1.00 80.94 299 SER A CA 1
ATOM 2419 C C . SER A 1 299 ? 9.643 -2.501 9.308 1.00 80.94 299 SER A C 1
ATOM 2421 O O . SER A 1 299 ? 9.687 -3.275 8.352 1.00 80.94 299 SER A O 1
ATOM 2423 N N . GLU A 1 300 ? 10.641 -1.662 9.591 1.00 73.38 300 GLU A N 1
ATOM 2424 C CA . GLU A 1 300 ? 11.938 -1.687 8.918 1.00 73.38 300 GLU A CA 1
ATOM 2425 C C . GLU A 1 300 ? 12.745 -2.912 9.375 1.00 73.38 300 GLU A C 1
ATOM 2427 O O . GLU A 1 300 ? 12.900 -3.166 10.568 1.00 73.38 300 GLU A O 1
ATOM 2432 N N . LEU A 1 301 ? 13.204 -3.707 8.405 1.00 68.38 301 LEU A N 1
ATOM 2433 C CA . LEU A 1 301 ? 14.082 -4.848 8.644 1.00 68.38 301 LEU A CA 1
ATOM 2434 C C . LEU A 1 301 ? 15.519 -4.332 8.724 1.00 68.38 301 LEU A C 1
ATOM 2436 O O . LEU A 1 301 ? 15.998 -3.706 7.774 1.00 68.38 301 LEU A O 1
ATOM 2440 N N . PHE A 1 302 ? 16.197 -4.601 9.836 1.00 62.81 302 PHE A N 1
ATOM 2441 C CA . PHE A 1 302 ? 17.618 -4.309 9.982 1.00 62.81 302 PHE A CA 1
ATOM 2442 C C . PHE A 1 302 ? 18.409 -5.521 9.524 1.00 62.81 302 PHE A C 1
ATOM 2444 O O . PHE A 1 302 ? 18.303 -6.601 10.093 1.00 62.81 302 PHE A O 1
ATOM 2451 N N . VAL A 1 303 ? 19.181 -5.335 8.464 1.00 60.44 303 VAL A N 1
ATOM 2452 C CA . VAL A 1 303 ? 20.061 -6.359 7.922 1.00 60.44 303 VAL A CA 1
ATOM 2453 C C . VAL A 1 303 ? 21.448 -5.741 7.884 1.00 60.44 303 VAL A C 1
ATOM 2455 O O . VAL A 1 303 ? 21.632 -4.718 7.226 1.00 60.44 303 VAL A O 1
ATOM 2458 N N . ASP A 1 304 ? 22.389 -6.305 8.641 1.00 58.69 304 ASP A N 1
ATOM 2459 C CA . ASP A 1 304 ? 23.765 -5.806 8.682 1.00 58.69 304 ASP A CA 1
ATOM 2460 C C . ASP A 1 304 ? 24.473 -6.139 7.363 1.00 58.69 304 ASP A C 1
ATOM 2462 O O . ASP A 1 304 ? 24.890 -7.272 7.124 1.00 58.69 304 ASP A O 1
ATOM 2466 N N . GLU A 1 305 ? 24.557 -5.151 6.471 1.00 57.59 305 GLU A N 1
ATOM 2467 C CA . GLU A 1 305 ? 25.127 -5.318 5.133 1.00 57.59 305 GLU A CA 1
ATOM 2468 C C . GLU A 1 305 ? 26.619 -5.707 5.165 1.00 57.59 305 GLU A C 1
ATOM 2470 O O . GLU A 1 305 ? 27.095 -6.307 4.199 1.00 57.59 305 GLU A O 1
ATOM 2475 N N . ASP A 1 306 ? 27.338 -5.435 6.264 1.00 55.16 306 ASP A N 1
ATOM 2476 C CA . ASP A 1 306 ? 28.779 -5.685 6.387 1.00 55.16 306 ASP A CA 1
ATOM 2477 C C . ASP A 1 306 ? 29.107 -7.127 6.843 1.00 55.16 306 ASP A C 1
ATOM 2479 O O . ASP A 1 306 ? 30.213 -7.618 6.595 1.00 55.16 306 ASP A O 1
ATOM 2483 N N . GLU A 1 307 ? 28.159 -7.844 7.462 1.00 51.22 307 GLU A N 1
ATOM 2484 C CA . GLU A 1 307 ? 28.387 -9.181 8.047 1.00 51.22 307 GLU A CA 1
ATOM 2485 C C . GLU A 1 307 ? 27.815 -10.357 7.225 1.00 51.22 307 GLU A C 1
ATOM 2487 O O . GLU A 1 307 ? 27.967 -11.523 7.607 1.00 51.22 307 GLU A O 1
ATOM 2492 N N . ILE A 1 308 ? 27.177 -10.106 6.075 1.00 59.38 308 ILE A N 1
ATOM 2493 C CA . ILE A 1 308 ? 26.345 -11.120 5.405 1.00 59.38 308 ILE A CA 1
ATOM 2494 C C . ILE A 1 308 ? 26.949 -11.649 4.103 1.00 59.38 308 ILE A C 1
ATOM 2496 O O . ILE A 1 308 ? 27.149 -10.934 3.127 1.00 59.38 308 ILE A O 1
ATOM 2500 N N . THR A 1 309 ? 27.119 -12.974 4.038 1.00 59.94 309 THR A N 1
ATOM 2501 C CA . THR A 1 309 ? 27.484 -13.693 2.802 1.00 59.94 309 THR A CA 1
ATOM 2502 C C . THR A 1 309 ? 26.265 -14.043 1.931 1.00 59.94 309 THR A C 1
ATOM 2504 O O . THR A 1 309 ? 26.413 -14.263 0.732 1.00 59.94 309 THR A O 1
ATOM 2507 N N . ASN A 1 310 ? 25.053 -14.116 2.508 1.00 71.44 310 ASN A N 1
ATOM 2508 C CA . ASN A 1 310 ? 23.812 -14.441 1.790 1.00 71.44 310 ASN A CA 1
ATOM 2509 C C . ASN A 1 310 ? 22.604 -13.633 2.310 1.00 71.44 310 ASN A C 1
ATOM 2511 O O . ASN A 1 310 ? 22.007 -13.971 3.334 1.00 71.44 310 ASN A O 1
ATOM 2515 N N . LEU A 1 311 ? 22.222 -12.592 1.559 1.00 73.12 311 LEU A N 1
ATOM 2516 C CA . LEU A 1 311 ? 21.129 -11.668 1.893 1.00 73.12 311 LEU A CA 1
ATOM 2517 C C . LEU A 1 311 ? 19.778 -12.374 2.101 1.00 73.12 311 LEU A C 1
ATOM 2519 O O . LEU A 1 311 ? 19.007 -11.987 2.978 1.00 73.12 311 LEU A O 1
ATOM 2523 N N . ARG A 1 312 ? 19.493 -13.432 1.331 1.00 75.81 312 ARG A N 1
ATOM 2524 C CA . ARG A 1 312 ? 18.227 -14.174 1.422 1.00 75.81 312 ARG A CA 1
ATOM 2525 C C . ARG A 1 312 ? 18.055 -14.830 2.789 1.00 75.81 312 ARG A C 1
ATOM 2527 O O . ARG A 1 312 ? 16.988 -14.722 3.382 1.00 75.81 312 ARG A O 1
ATOM 2534 N N . VAL A 1 313 ? 19.098 -15.504 3.275 1.00 77.00 313 VAL A N 1
ATOM 2535 C CA . VAL A 1 313 ? 19.058 -16.241 4.550 1.00 77.00 313 VAL A CA 1
ATOM 2536 C C . VAL A 1 313 ? 18.904 -15.278 5.724 1.00 77.00 313 VAL A C 1
ATOM 2538 O O . VAL A 1 313 ? 18.104 -15.532 6.620 1.00 77.00 313 VAL A O 1
ATOM 2541 N N . ALA A 1 314 ? 19.613 -14.147 5.689 1.00 75.25 314 ALA A N 1
ATOM 2542 C CA . ALA A 1 314 ? 19.485 -13.117 6.714 1.00 75.25 314 ALA A CA 1
ATOM 2543 C C . ALA A 1 314 ? 18.063 -12.535 6.764 1.00 75.25 314 ALA A C 1
ATOM 2545 O O . ALA A 1 314 ? 17.453 -12.482 7.828 1.00 75.25 314 ALA A O 1
ATOM 2546 N N . LEU A 1 315 ? 17.488 -12.189 5.604 1.00 76.50 315 LEU A N 1
ATOM 2547 C CA . LEU A 1 315 ? 16.118 -11.674 5.538 1.00 76.50 315 LEU A CA 1
ATOM 2548 C C . LEU A 1 315 ? 15.081 -12.683 6.040 1.00 76.50 315 LEU A C 1
ATOM 2550 O O . LEU A 1 315 ? 14.171 -12.296 6.768 1.00 76.50 315 LEU A O 1
ATOM 2554 N N . GLN A 1 316 ? 15.222 -13.969 5.704 1.00 75.81 316 GLN A N 1
ATOM 2555 C CA . GLN A 1 316 ? 14.330 -15.021 6.207 1.00 75.81 316 GLN A CA 1
ATOM 2556 C C . GLN A 1 316 ? 14.316 -15.101 7.742 1.00 75.81 316 GLN A C 1
ATOM 2558 O O . GLN A 1 316 ? 13.257 -15.349 8.317 1.00 75.81 316 GLN A O 1
ATOM 2563 N N . GLY A 1 317 ? 15.457 -14.860 8.398 1.00 74.06 317 GLY A N 1
ATOM 2564 C CA . GLY A 1 317 ? 15.560 -14.829 9.860 1.00 74.06 317 GLY A CA 1
ATOM 2565 C C . GLY A 1 317 ? 14.847 -13.637 10.509 1.00 74.06 317 GLY A C 1
ATOM 2566 O O . GLY A 1 317 ? 14.240 -13.794 11.566 1.00 74.06 317 GLY A O 1
ATOM 2567 N N . GLU A 1 318 ? 14.858 -12.473 9.857 1.00 73.94 318 GLU A N 1
ATOM 2568 C CA . GLU A 1 318 ? 14.291 -11.223 10.393 1.00 73.94 318 GLU A CA 1
ATOM 2569 C C . GLU A 1 318 ? 12.788 -11.040 10.093 1.00 73.94 318 GLU A C 1
ATOM 2571 O O . GLU A 1 318 ? 12.088 -10.280 10.771 1.00 73.94 318 GLU A O 1
ATOM 2576 N N . LEU A 1 319 ? 12.242 -11.759 9.104 1.00 73.88 319 LEU A N 1
ATOM 2577 C CA . LEU A 1 319 ? 10.830 -11.656 8.709 1.00 73.88 319 LEU A CA 1
ATOM 2578 C C . LEU A 1 319 ? 9.825 -11.848 9.867 1.00 73.88 319 LEU A C 1
ATOM 2580 O O . LEU A 1 319 ? 8.893 -11.039 9.965 1.00 73.88 319 LEU A O 1
ATOM 2584 N N . PRO A 1 320 ? 9.973 -12.848 10.764 1.00 72.69 320 PRO A N 1
ATOM 2585 C CA . PRO A 1 320 ? 9.072 -13.007 11.906 1.00 72.69 320 PRO A CA 1
ATOM 2586 C C . PRO A 1 320 ? 9.160 -11.837 12.897 1.00 72.69 320 PRO A C 1
ATOM 2588 O O . PRO A 1 320 ? 8.140 -11.407 13.446 1.00 72.69 320 PRO A O 1
ATOM 2591 N N . ALA A 1 321 ? 10.363 -11.284 13.093 1.00 68.94 321 ALA A N 1
ATOM 2592 C CA . ALA A 1 321 ? 10.619 -10.187 14.024 1.00 68.94 321 ALA A CA 1
ATOM 2593 C C . ALA A 1 321 ? 9.972 -8.864 13.575 1.00 68.94 321 ALA A C 1
ATOM 2595 O O . ALA A 1 321 ? 9.619 -8.039 14.419 1.00 68.94 321 ALA A O 1
ATOM 2596 N N . ARG A 1 322 ? 9.685 -8.693 12.274 1.00 70.88 322 ARG A N 1
ATOM 2597 C CA . ARG A 1 322 ? 8.994 -7.515 11.706 1.00 70.88 322 ARG A CA 1
ATOM 2598 C C . ARG A 1 322 ? 7.685 -7.168 12.414 1.00 70.88 322 ARG A C 1
ATOM 2600 O O . ARG A 1 322 ? 7.344 -6.001 12.592 1.00 70.88 322 ARG A O 1
ATOM 2607 N N . HIS A 1 323 ? 6.904 -8.174 12.810 1.00 68.94 323 HIS A N 1
ATOM 2608 C CA . HIS A 1 323 ? 5.628 -7.943 13.501 1.00 68.94 323 HIS A CA 1
ATOM 2609 C C . HIS A 1 323 ? 5.796 -7.477 14.951 1.00 68.94 323 HIS A C 1
ATOM 2611 O O . HIS A 1 323 ? 4.826 -7.018 15.563 1.00 68.94 323 HIS A O 1
ATOM 2617 N N . LEU A 1 324 ? 7.020 -7.562 15.462 1.00 71.44 324 LEU A N 1
ATOM 2618 C CA . LEU A 1 324 ? 7.436 -7.284 16.821 1.00 71.44 324 LEU A CA 1
ATOM 2619 C C . LEU A 1 324 ? 8.456 -6.132 16.853 1.00 71.44 324 LEU A C 1
ATOM 2621 O O . LEU A 1 324 ? 9.313 -6.110 17.722 1.00 71.44 324 LEU A O 1
ATOM 2625 N N . GLY A 1 325 ? 8.389 -5.159 15.940 1.00 81.25 325 GLY A N 1
ATOM 2626 C CA . GLY A 1 325 ? 9.198 -3.940 16.052 1.00 81.25 325 GLY A CA 1
ATOM 2627 C C . GLY A 1 325 ? 8.817 -3.063 17.257 1.00 81.25 325 GLY A C 1
ATOM 2628 O O . GLY A 1 325 ? 7.834 -3.318 17.971 1.00 81.25 325 GLY A O 1
ATOM 2629 N N . ASN A 1 326 ? 9.577 -1.990 17.482 1.00 87.06 326 ASN A N 1
ATOM 2630 C CA . ASN A 1 326 ? 9.264 -0.991 18.513 1.00 87.06 326 ASN A CA 1
ATOM 2631 C C . ASN A 1 326 ? 7.903 -0.342 18.235 1.00 87.06 326 ASN A C 1
ATOM 2633 O O . ASN A 1 326 ? 7.548 -0.121 17.076 1.00 87.06 326 ASN A O 1
ATOM 2637 N N . ALA A 1 327 ? 7.113 -0.081 19.277 1.00 92.19 327 ALA A N 1
ATOM 2638 C CA . ALA A 1 327 ? 5.846 0.621 19.105 1.00 92.19 327 ALA A CA 1
ATOM 2639 C C . ALA A 1 327 ? 6.113 2.081 18.722 1.00 92.19 327 ALA A C 1
ATOM 2641 O O . ALA A 1 327 ? 7.060 2.686 19.207 1.00 92.19 327 ALA A O 1
ATOM 2642 N N . VAL A 1 328 ? 5.282 2.627 17.835 1.00 94.19 328 VAL A N 1
ATOM 2643 C CA . VAL A 1 328 ? 5.417 4.015 17.347 1.00 94.19 328 VAL A CA 1
ATOM 2644 C C . VAL A 1 328 ? 4.121 4.814 17.449 1.00 94.19 328 VAL A C 1
ATOM 2646 O O . VAL A 1 328 ? 4.130 6.035 17.340 1.00 94.19 328 VAL A O 1
ATOM 2649 N N . ARG A 1 329 ? 2.982 4.128 17.606 1.00 95.81 329 ARG A N 1
ATOM 2650 C CA . ARG A 1 329 ? 1.664 4.750 17.747 1.00 95.81 329 ARG A CA 1
ATOM 2651 C C . ARG A 1 329 ? 0.700 3.812 18.458 1.00 95.81 329 ARG A C 1
ATOM 2653 O O . ARG A 1 329 ? 0.555 2.656 18.042 1.00 95.81 329 ARG A O 1
ATOM 2660 N N . LEU A 1 330 ? -0.019 4.352 19.434 1.00 96.62 330 LEU A N 1
ATOM 2661 C CA . LEU A 1 330 ? -1.172 3.733 20.075 1.00 96.62 330 LEU A CA 1
ATOM 2662 C C . LEU A 1 330 ? -2.446 4.419 19.570 1.00 96.62 330 LEU A C 1
ATOM 2664 O O . LEU A 1 330 ? -2.564 5.636 19.634 1.00 96.62 330 LEU A O 1
ATOM 2668 N N . GLU A 1 331 ? -3.405 3.648 19.068 1.00 96.69 331 GLU A N 1
ATOM 2669 C CA . GLU A 1 331 ? -4.743 4.127 18.712 1.00 96.69 331 GLU A CA 1
ATOM 2670 C C . GLU A 1 331 ? -5.763 3.460 19.639 1.00 96.69 331 GLU A C 1
ATOM 2672 O O . GLU A 1 331 ? -5.762 2.235 19.772 1.00 96.69 331 GLU A O 1
ATOM 2677 N N . VAL A 1 332 ? -6.609 4.256 20.292 1.00 96.31 332 VAL A N 1
ATOM 2678 C CA . VAL A 1 332 ? -7.633 3.799 21.250 1.00 96.31 332 VAL A CA 1
ATOM 2679 C C . VAL A 1 332 ? -8.952 4.504 20.973 1.00 96.31 332 VAL A C 1
ATOM 2681 O O . VAL A 1 332 ? -8.957 5.648 20.509 1.00 96.31 332 VAL A O 1
ATOM 2684 N N . SER A 1 333 ? -10.075 3.865 21.287 1.00 93.44 333 SER A N 1
ATOM 2685 C CA . SER A 1 333 ? -11.367 4.550 21.215 1.00 93.44 333 SER A CA 1
ATOM 2686 C C . SER A 1 333 ? -11.452 5.684 22.248 1.00 93.44 333 SER A C 1
ATOM 2688 O O . SER A 1 333 ? -10.864 5.617 23.331 1.00 93.44 333 SER A O 1
ATOM 2690 N N . ALA A 1 334 ? -12.140 6.773 21.902 1.00 91.00 334 ALA A N 1
ATOM 2691 C CA . ALA A 1 334 ? -12.180 7.996 22.705 1.00 91.00 334 ALA A CA 1
ATOM 2692 C C . ALA A 1 334 ? -12.789 7.793 24.103 1.00 91.00 334 ALA A C 1
ATOM 2694 O O . ALA A 1 334 ? -12.380 8.471 25.045 1.00 91.00 334 ALA A O 1
ATOM 2695 N N . ASP A 1 335 ? -13.706 6.842 24.241 1.00 89.88 335 ASP A N 1
ATOM 2696 C CA . ASP A 1 335 ? -14.350 6.408 25.483 1.00 89.88 335 ASP A CA 1
ATOM 2697 C C . ASP A 1 335 ? -13.432 5.590 26.410 1.00 89.88 335 ASP A C 1
ATOM 2699 O O . ASP A 1 335 ? -13.780 5.386 27.572 1.00 89.88 335 ASP A O 1
ATOM 2703 N N . THR A 1 336 ? -12.238 5.191 25.950 1.00 93.94 336 THR A N 1
ATOM 2704 C CA . THR A 1 336 ? -11.293 4.413 26.765 1.00 93.94 336 THR A CA 1
ATOM 2705 C C . THR A 1 336 ? -10.903 5.180 28.042 1.00 93.94 336 THR A C 1
ATOM 2707 O O . THR A 1 336 ? -10.370 6.296 27.944 1.00 93.94 336 THR A O 1
ATOM 2710 N N . PRO A 1 337 ? -11.101 4.593 29.240 1.00 94.44 337 PRO A N 1
ATOM 2711 C CA . PRO A 1 337 ? -10.711 5.200 30.510 1.00 94.44 337 PRO A CA 1
ATOM 2712 C C . PRO A 1 337 ? -9.219 5.549 30.588 1.00 94.44 337 PRO A C 1
ATOM 2714 O O . PRO A 1 337 ? -8.358 4.789 30.143 1.00 94.44 337 PRO A O 1
ATOM 2717 N N . LEU A 1 338 ? -8.889 6.685 31.215 1.00 93.50 338 LEU A N 1
ATOM 2718 C CA . LEU A 1 338 ? -7.510 7.195 31.267 1.00 93.50 338 LEU A CA 1
ATOM 2719 C C . LEU A 1 338 ? -6.525 6.241 31.956 1.00 93.50 338 LEU A C 1
ATOM 2721 O O . LEU A 1 338 ? -5.363 6.198 31.562 1.00 93.50 338 LEU A O 1
ATOM 2725 N N . HIS A 1 339 ? -6.957 5.476 32.963 1.00 93.06 339 HIS A N 1
ATOM 2726 C CA . HIS A 1 339 ? -6.085 4.497 33.624 1.00 93.06 339 HIS A CA 1
ATOM 2727 C C . HIS A 1 339 ? -5.710 3.341 32.694 1.00 93.06 339 HIS A C 1
ATOM 2729 O O . HIS A 1 339 ? -4.570 2.886 32.722 1.00 93.06 339 HIS A O 1
ATOM 2735 N N . ILE A 1 340 ? -6.628 2.923 31.819 1.00 93.69 340 ILE A N 1
ATOM 2736 C CA . ILE A 1 340 ? -6.360 1.921 30.784 1.00 93.69 340 ILE A CA 1
ATOM 2737 C C . ILE A 1 340 ? -5.414 2.496 29.728 1.00 93.69 340 ILE A C 1
ATOM 2739 O O . ILE A 1 340 ? -4.457 1.827 29.352 1.00 93.69 340 ILE A O 1
ATOM 2743 N N . VAL A 1 341 ? -5.626 3.743 29.291 1.00 95.81 341 VAL A N 1
ATOM 2744 C CA . VAL A 1 341 ? -4.717 4.411 28.342 1.00 95.81 341 VAL A CA 1
ATOM 2745 C C . VAL A 1 341 ? -3.294 4.483 28.898 1.00 95.81 341 VAL A C 1
ATOM 2747 O O . VAL A 1 341 ? -2.361 4.110 28.195 1.00 95.81 341 VAL A O 1
ATOM 2750 N N . ARG A 1 342 ? -3.123 4.904 30.159 1.00 95.00 342 ARG A N 1
ATOM 2751 C CA . ARG A 1 342 ? -1.806 4.961 30.818 1.00 95.00 342 ARG A CA 1
ATOM 2752 C C . ARG A 1 342 ? -1.136 3.597 30.865 1.00 95.00 342 ARG A C 1
ATOM 2754 O O . ARG A 1 342 ? 0.011 3.484 30.455 1.00 95.00 342 ARG A O 1
ATOM 2761 N N . ARG A 1 343 ? -1.877 2.557 31.261 1.00 92.12 343 ARG A N 1
ATOM 2762 C CA . ARG A 1 343 ? -1.359 1.187 31.254 1.00 92.12 343 ARG A CA 1
ATOM 2763 C C . ARG A 1 343 ? -0.915 0.762 29.854 1.00 92.12 343 ARG A C 1
ATOM 2765 O O . ARG A 1 343 ? 0.178 0.245 29.696 1.00 92.12 343 ARG A O 1
ATOM 2772 N N . LEU A 1 344 ? -1.728 1.001 28.823 1.00 94.56 344 LEU A N 1
ATOM 2773 C CA . LEU A 1 344 ? -1.360 0.662 27.443 1.00 94.56 344 LEU A CA 1
ATOM 2774 C C . LEU A 1 344 ? -0.122 1.432 26.959 1.00 94.56 344 LEU A C 1
ATOM 2776 O O . LEU A 1 344 ? 0.669 0.874 26.203 1.00 94.56 344 LEU A O 1
ATOM 2780 N N . LEU A 1 345 ? 0.050 2.690 27.371 1.00 95.50 345 LEU A N 1
ATOM 2781 C CA . LEU A 1 345 ? 1.237 3.492 27.064 1.00 95.50 345 LEU A CA 1
ATOM 2782 C C . LEU A 1 345 ? 2.491 2.951 27.755 1.00 95.50 345 LEU A C 1
ATOM 2784 O O . LEU A 1 345 ? 3.508 2.779 27.090 1.00 95.50 345 LEU A O 1
ATOM 2788 N N . GLU A 1 346 ? 2.398 2.608 29.041 1.00 93.38 346 GLU A N 1
ATOM 2789 C CA . GLU A 1 346 ? 3.489 1.993 29.808 1.00 93.38 346 GLU A CA 1
ATOM 2790 C C . GLU A 1 346 ? 3.932 0.662 29.180 1.00 93.38 346 GLU A C 1
ATOM 2792 O O . GLU A 1 346 ? 5.104 0.493 28.858 1.00 93.38 346 GLU A O 1
ATOM 2797 N N . GLU A 1 347 ? 2.987 -0.241 28.900 1.00 91.62 347 GLU A N 1
ATOM 2798 C CA . GLU A 1 347 ? 3.250 -1.567 28.308 1.00 91.62 347 GLU A CA 1
ATOM 2799 C C . GLU A 1 347 ? 3.760 -1.494 26.856 1.00 91.62 347 GLU A C 1
ATOM 2801 O O . GLU A 1 347 ? 4.290 -2.466 26.314 1.00 91.62 347 GLU A O 1
ATOM 2806 N N . SER A 1 348 ? 3.563 -0.356 26.183 1.00 91.12 348 SER A N 1
ATOM 2807 C CA . SER A 1 348 ? 4.043 -0.130 24.817 1.00 91.12 348 SER A CA 1
ATOM 2808 C C . SER A 1 348 ? 5.261 0.782 24.728 1.00 91.12 348 SER A C 1
ATOM 2810 O O . SER A 1 348 ? 5.750 0.976 23.616 1.00 91.12 348 SER A O 1
ATOM 2812 N N . GLU A 1 349 ? 5.770 1.281 25.858 1.00 92.25 349 GLU A N 1
ATOM 2813 C CA . GLU A 1 349 ? 6.889 2.230 25.928 1.00 92.25 349 GLU A CA 1
ATOM 2814 C C . GLU A 1 349 ? 6.641 3.503 25.091 1.00 92.25 349 GLU A C 1
ATOM 2816 O O . GLU A 1 349 ? 7.537 4.029 24.430 1.00 92.25 349 GLU A O 1
ATOM 2821 N N . LEU A 1 350 ? 5.398 3.995 25.100 1.00 93.75 350 LEU A N 1
ATOM 2822 C CA . LEU A 1 350 ? 4.960 5.165 24.335 1.00 93.75 350 LEU A CA 1
ATOM 2823 C C . LEU A 1 350 ? 4.625 6.352 25.241 1.00 93.75 350 LEU A C 1
ATOM 2825 O O . LEU A 1 350 ? 4.169 6.189 26.372 1.00 93.75 350 LEU A O 1
ATOM 2829 N N . GLY A 1 351 ? 4.807 7.569 24.722 1.00 92.81 351 GLY A N 1
ATOM 2830 C CA . GLY A 1 351 ? 4.394 8.793 25.408 1.00 92.81 351 GLY A CA 1
ATOM 2831 C C . GLY A 1 351 ? 2.965 9.217 25.060 1.00 92.81 351 GLY A C 1
ATOM 2832 O O . GLY A 1 351 ? 2.387 8.779 24.066 1.00 92.81 351 GLY A O 1
ATOM 2833 N N . ASP A 1 352 ? 2.409 10.168 25.819 1.00 93.25 352 ASP A N 1
ATOM 2834 C CA . ASP A 1 352 ? 1.063 10.719 25.568 1.00 93.25 352 ASP A CA 1
ATOM 2835 C C . ASP A 1 352 ? 0.893 11.280 24.143 1.00 93.25 352 ASP A C 1
ATOM 2837 O O . ASP A 1 352 ? -0.182 11.197 23.549 1.00 93.25 352 ASP A O 1
ATOM 2841 N N . LYS A 1 353 ? 1.971 11.829 23.571 1.00 92.56 353 LYS A N 1
ATOM 2842 C CA . LYS A 1 353 ? 2.019 12.361 22.199 1.00 92.56 353 LYS A CA 1
ATOM 2843 C C . LYS A 1 353 ? 1.779 11.287 21.127 1.00 92.56 353 LYS A C 1
ATOM 2845 O O . LYS A 1 353 ? 1.306 11.609 20.037 1.00 92.56 353 LYS A O 1
ATOM 2850 N N . ASP A 1 354 ? 2.045 10.026 21.450 1.00 93.88 354 ASP A N 1
ATOM 2851 C CA . ASP A 1 354 ? 1.945 8.888 20.531 1.00 93.88 354 ASP A CA 1
ATOM 2852 C C . ASP A 1 354 ? 0.585 8.183 20.629 1.00 93.88 354 ASP A C 1
ATOM 2854 O O . ASP A 1 354 ? 0.315 7.236 19.882 1.00 93.88 354 ASP A O 1
ATOM 2858 N N . CYS A 1 355 ? -0.283 8.663 21.529 1.00 96.19 355 CYS A N 1
ATOM 2859 C CA . CYS A 1 355 ? -1.646 8.194 21.721 1.00 96.19 355 CYS A CA 1
ATOM 2860 C C . CYS A 1 355 ? -2.640 8.972 20.851 1.00 96.19 355 CYS A C 1
ATOM 2862 O O . CYS A 1 355 ? -2.766 10.195 20.935 1.00 96.19 355 CYS A O 1
ATOM 2864 N N . TYR A 1 356 ? -3.402 8.243 20.045 1.00 96.19 356 TYR A N 1
ATOM 2865 C CA . TYR A 1 356 ? -4.443 8.763 19.170 1.00 96.19 356 TYR A CA 1
ATOM 2866 C C . TYR A 1 356 ? -5.786 8.252 19.682 1.00 96.19 356 TYR A C 1
ATOM 2868 O O . TYR A 1 356 ? -6.165 7.103 19.450 1.00 96.19 356 TYR A O 1
ATOM 2876 N N . ARG A 1 357 ? -6.504 9.120 20.399 1.00 94.88 357 ARG A N 1
ATOM 2877 C CA . ARG A 1 357 ? -7.863 8.850 20.879 1.00 94.88 357 ARG A CA 1
ATOM 2878 C C . ARG A 1 357 ? -8.853 9.183 19.772 1.00 94.88 357 ARG A C 1
ATOM 2880 O O . ARG A 1 357 ? -8.989 10.347 19.398 1.00 94.88 357 ARG A O 1
ATOM 2887 N N . VAL A 1 358 ? -9.516 8.167 19.235 1.00 94.44 358 VAL A N 1
ATOM 2888 C CA . VAL A 1 358 ? -10.366 8.298 18.048 1.00 94.44 358 VAL A CA 1
ATOM 2889 C C . VAL A 1 358 ? -11.841 8.132 18.392 1.00 94.44 358 VAL A C 1
ATOM 2891 O O . VAL A 1 358 ? -12.225 7.243 19.149 1.00 94.44 358 VAL A O 1
ATOM 2894 N N . ALA A 1 359 ? -12.687 9.006 17.851 1.00 89.81 359 ALA A N 1
ATOM 2895 C CA . ALA A 1 359 ? -14.130 8.940 18.050 1.00 89.81 359 ALA A CA 1
ATOM 2896 C C . ALA A 1 359 ? -14.723 7.916 17.076 1.00 89.81 359 ALA A C 1
ATOM 2898 O O . ALA A 1 359 ? -15.082 8.300 15.975 1.00 89.81 359 ALA A O 1
ATOM 2899 N N . GLY A 1 360 ? -14.749 6.630 17.440 1.00 86.38 360 GLY A N 1
ATOM 2900 C CA . GLY A 1 360 ? -15.276 5.547 16.601 1.00 86.38 360 GLY A CA 1
ATOM 2901 C C . GLY A 1 360 ? -14.469 4.251 16.707 1.00 86.38 360 GLY A C 1
ATOM 2902 O O . GLY A 1 360 ? -13.709 4.049 17.656 1.00 86.38 360 GLY A O 1
ATOM 2903 N N . SER A 1 361 ? -14.628 3.359 15.723 1.00 87.00 361 SER A N 1
ATOM 2904 C CA . SER A 1 361 ? -13.831 2.131 15.632 1.00 87.00 361 SER A CA 1
ATOM 2905 C C . SER A 1 361 ? -12.377 2.441 15.296 1.00 87.00 361 SER A C 1
ATOM 2907 O O . SER A 1 361 ? -12.121 3.157 14.325 1.00 87.00 361 SER A O 1
ATOM 2909 N N . VAL A 1 362 ? -11.432 1.835 16.015 1.00 91.06 362 VAL A N 1
ATOM 2910 C CA . VAL A 1 362 ? -10.020 1.898 15.620 1.00 91.06 362 VAL A CA 1
ATOM 2911 C C . VAL A 1 362 ? -9.833 1.148 14.299 1.00 91.06 362 VAL A C 1
ATOM 2913 O O . VAL A 1 362 ? -10.551 0.191 14.002 1.00 91.06 362 VAL A O 1
ATOM 2916 N N . ASN A 1 363 ? -8.832 1.540 13.512 1.00 88.81 363 ASN A N 1
ATOM 2917 C CA . ASN A 1 363 ? -8.498 0.916 12.230 1.00 88.81 363 ASN A CA 1
ATOM 2918 C C . ASN A 1 363 ? -9.562 1.078 11.121 1.00 88.81 363 ASN A C 1
ATOM 2920 O O . ASN A 1 363 ? -10.110 0.101 10.602 1.00 88.81 363 ASN A O 1
ATOM 2924 N N . LEU A 1 364 ? -9.756 2.317 10.656 1.00 93.12 364 LEU A N 1
ATOM 2925 C CA . LEU A 1 364 ? -10.647 2.630 9.528 1.00 93.12 364 LEU A CA 1
ATOM 2926 C C . LEU A 1 364 ? -10.280 1.929 8.209 1.00 93.12 364 LEU A C 1
ATOM 2928 O O . LEU A 1 364 ? -11.127 1.832 7.322 1.00 93.12 364 LEU A O 1
ATOM 2932 N N . VAL A 1 365 ? -9.060 1.396 8.058 1.00 92.06 365 VAL A N 1
ATOM 2933 C CA . VAL A 1 365 ? -8.666 0.603 6.875 1.00 92.06 365 VAL A CA 1
ATOM 2934 C C . VAL A 1 365 ? -9.612 -0.580 6.659 1.00 92.06 365 VAL A C 1
ATOM 2936 O O . VAL A 1 365 ? -9.849 -0.985 5.524 1.00 92.06 365 VAL A O 1
ATOM 2939 N N . ARG A 1 366 ? -10.218 -1.116 7.726 1.00 88.75 366 ARG A N 1
ATOM 2940 C CA . ARG A 1 366 ? -11.156 -2.246 7.636 1.00 88.75 366 ARG A CA 1
ATOM 2941 C C . ARG A 1 366 ? -12.453 -1.922 6.902 1.00 88.75 366 ARG A C 1
ATOM 2943 O O . ARG A 1 366 ? -13.080 -2.839 6.383 1.00 88.75 366 ARG A O 1
ATOM 2950 N N . LEU A 1 367 ? -12.815 -0.647 6.791 1.00 93.00 367 LEU A N 1
ATOM 2951 C CA . LEU A 1 367 ? -13.984 -0.215 6.025 1.00 93.00 367 LEU A CA 1
ATOM 2952 C C . LEU A 1 367 ? -13.710 -0.157 4.511 1.00 93.00 367 LEU A C 1
ATOM 2954 O O . LEU A 1 367 ? -14.634 0.048 3.731 1.00 93.00 367 LEU A O 1
ATOM 2958 N N . MET A 1 368 ? -12.469 -0.401 4.066 1.00 91.50 368 MET A N 1
ATOM 2959 C CA . MET A 1 368 ? -12.096 -0.343 2.647 1.00 91.50 368 MET A CA 1
ATOM 2960 C C . MET A 1 368 ? -12.817 -1.384 1.776 1.00 91.50 368 MET A C 1
ATOM 2962 O O . MET A 1 368 ? -12.931 -1.177 0.573 1.00 91.50 368 MET A O 1
ATOM 2966 N N . GLN A 1 369 ? -13.329 -2.465 2.376 1.00 91.50 369 GLN A N 1
ATOM 2967 C CA . GLN A 1 369 ? -14.118 -3.490 1.683 1.00 91.50 369 GLN A CA 1
ATOM 2968 C C . GLN A 1 369 ? -15.584 -3.089 1.444 1.00 91.50 369 GLN A C 1
ATOM 2970 O O . GLN A 1 369 ? -16.241 -3.676 0.592 1.00 91.50 369 GLN A O 1
ATOM 2975 N N . ILE A 1 370 ? -16.116 -2.100 2.177 1.00 94.56 370 ILE A N 1
ATOM 2976 C CA . ILE A 1 370 ? -17.539 -1.720 2.108 1.00 94.56 370 ILE A CA 1
ATOM 2977 C C . ILE A 1 370 ? -17.966 -1.334 0.687 1.00 94.56 370 ILE A C 1
ATOM 2979 O O . ILE A 1 370 ? -18.972 -1.867 0.221 1.00 94.56 370 ILE A O 1
ATOM 2983 N N . PRO A 1 371 ? -17.217 -0.485 -0.047 1.00 92.44 371 PRO A N 1
ATOM 2984 C CA . PRO A 1 371 ? -17.584 -0.143 -1.416 1.00 92.44 371 PRO A CA 1
ATOM 2985 C C . PRO A 1 371 ? -17.681 -1.348 -2.357 1.00 92.44 371 PRO A C 1
ATOM 2987 O O . PRO A 1 371 ? -18.385 -1.265 -3.356 1.00 92.44 371 PRO A O 1
ATOM 2990 N N . ASP A 1 372 ? -16.997 -2.455 -2.069 1.00 90.12 372 ASP A N 1
ATOM 2991 C CA . ASP A 1 372 ? -17.044 -3.662 -2.900 1.00 90.12 372 ASP A CA 1
ATOM 2992 C C . ASP A 1 372 ? -18.196 -4.599 -2.489 1.00 90.12 372 ASP A C 1
ATOM 2994 O O . ASP A 1 372 ? -18.711 -5.331 -3.328 1.00 90.12 372 ASP A O 1
ATOM 2998 N N . LEU A 1 373 ? -18.654 -4.529 -1.232 1.00 91.81 373 LEU A N 1
ATOM 2999 C CA . LEU A 1 373 ? -19.790 -5.303 -0.703 1.00 91.81 373 LEU A CA 1
ATOM 3000 C C . LEU A 1 373 ? -21.168 -4.699 -1.028 1.00 91.81 373 LEU A C 1
ATOM 3002 O O . LEU A 1 373 ? -22.184 -5.380 -0.889 1.00 91.81 373 LEU A O 1
ATOM 3006 N N . VAL A 1 374 ? -21.218 -3.423 -1.412 1.00 94.44 374 VAL A N 1
ATOM 3007 C CA . VAL A 1 374 ? -22.458 -2.691 -1.713 1.00 94.44 374 VAL A CA 1
ATOM 3008 C C . VAL A 1 374 ? -22.656 -2.598 -3.223 1.00 94.44 374 VAL A C 1
ATOM 3010 O O . VAL A 1 374 ? -21.850 -1.964 -3.901 1.00 94.44 374 VAL A O 1
ATOM 3013 N N . ASP A 1 375 ? -23.728 -3.165 -3.771 1.00 93.06 375 ASP A N 1
ATOM 3014 C CA . ASP A 1 375 ? -24.013 -3.139 -5.215 1.00 93.06 375 ASP A CA 1
ATOM 3015 C C . ASP A 1 375 ? -24.791 -1.881 -5.647 1.00 93.06 375 ASP A C 1
ATOM 3017 O O . ASP A 1 375 ? -25.939 -1.932 -6.074 1.00 93.06 375 ASP A O 1
ATOM 3021 N N . ARG A 1 376 ? -24.154 -0.714 -5.487 1.00 94.00 376 ARG A N 1
ATOM 3022 C CA . ARG A 1 376 ? -24.694 0.602 -5.869 1.00 94.00 376 ARG A CA 1
ATOM 3023 C C . ARG A 1 376 ? -23.732 1.335 -6.807 1.00 94.00 376 ARG A C 1
ATOM 3025 O O . ARG A 1 376 ? -22.855 2.062 -6.331 1.00 94.00 376 ARG A O 1
ATOM 3032 N N . PRO A 1 377 ? -23.803 1.106 -8.132 1.00 93.50 377 PRO A N 1
ATOM 3033 C CA . PRO A 1 377 ? -22.864 1.695 -9.092 1.00 93.50 377 PRO A CA 1
ATOM 3034 C C . PRO A 1 377 ? -22.986 3.221 -9.203 1.00 93.50 377 PRO A C 1
ATOM 3036 O O . PRO A 1 377 ? -22.010 3.883 -9.545 1.00 93.50 377 PRO A O 1
ATOM 3039 N N . ASP A 1 378 ? -24.151 3.781 -8.883 1.00 94.50 378 ASP A N 1
ATOM 3040 C CA . ASP A 1 378 ? -24.419 5.220 -8.817 1.00 94.50 378 ASP A CA 1
ATOM 3041 C C . ASP A 1 378 ? -23.630 5.929 -7.701 1.00 94.50 378 ASP A C 1
ATOM 3043 O O . ASP A 1 378 ? -23.296 7.107 -7.829 1.00 94.50 378 ASP A O 1
ATOM 3047 N N . LEU A 1 379 ? -23.245 5.198 -6.649 1.00 96.06 379 LEU A N 1
ATOM 3048 C CA . LEU A 1 379 ? -22.438 5.707 -5.535 1.00 96.06 379 LEU A CA 1
ATOM 3049 C C . LEU A 1 379 ? -20.931 5.467 -5.712 1.00 96.06 379 LEU A C 1
ATOM 3051 O O . LEU A 1 379 ? -20.157 5.757 -4.793 1.00 96.06 379 LEU A O 1
ATOM 3055 N N . LYS A 1 380 ? -20.499 4.953 -6.870 1.00 94.81 380 LYS A N 1
ATOM 3056 C CA . LYS A 1 380 ? -19.103 4.608 -7.185 1.00 94.81 380 LYS A CA 1
ATOM 3057 C C . LYS A 1 380 ? -18.605 5.359 -8.414 1.00 94.81 380 LYS A C 1
ATOM 3059 O O . LYS A 1 380 ? -19.381 5.921 -9.186 1.00 94.81 380 LYS A O 1
ATOM 3064 N N . PHE A 1 381 ? -17.291 5.357 -8.635 1.00 90.62 381 PHE A N 1
ATOM 3065 C CA . PHE A 1 381 ? -16.775 5.803 -9.929 1.00 90.62 381 PHE A CA 1
ATOM 3066 C C . PHE A 1 381 ? -17.267 4.878 -11.044 1.00 90.62 381 PHE A C 1
ATOM 3068 O O . PHE A 1 381 ? -17.280 3.657 -10.892 1.00 90.62 381 PHE A O 1
ATOM 3075 N N . THR A 1 382 ? -17.613 5.455 -12.199 1.00 89.38 382 THR A N 1
ATOM 3076 C CA . THR A 1 382 ? -17.940 4.663 -13.387 1.00 89.38 382 THR A CA 1
ATOM 3077 C C . THR A 1 382 ? -16.760 3.748 -13.727 1.00 89.38 382 THR A C 1
ATOM 3079 O O . THR A 1 382 ? -15.652 4.262 -13.931 1.00 89.38 382 THR A O 1
ATOM 3082 N N . PRO A 1 383 ? -16.969 2.422 -13.823 1.00 87.44 383 PRO A N 1
ATOM 3083 C CA . PRO A 1 383 ? -15.907 1.499 -14.185 1.00 87.44 383 PRO A CA 1
ATOM 3084 C C . PRO A 1 383 ? -15.251 1.907 -15.504 1.00 87.44 383 PRO A C 1
ATOM 3086 O O . PRO A 1 383 ? -15.921 2.215 -16.492 1.00 87.44 383 PRO A O 1
ATOM 3089 N N . PHE A 1 384 ? -13.923 1.908 -15.521 1.00 86.19 384 PHE A N 1
ATOM 3090 C CA . PHE A 1 384 ? -13.147 2.189 -16.719 1.00 86.19 384 PHE A CA 1
ATOM 3091 C C . PHE A 1 384 ? -12.599 0.880 -17.293 1.00 86.19 384 PHE A C 1
ATOM 3093 O O . PHE A 1 384 ? -11.906 0.135 -16.604 1.00 86.19 384 PHE A O 1
ATOM 3100 N N . THR A 1 385 ? -12.906 0.604 -18.562 1.00 88.50 385 THR A N 1
ATOM 3101 C CA . THR A 1 385 ? -12.344 -0.541 -19.291 1.00 88.50 385 THR A CA 1
ATOM 3102 C C . THR A 1 385 ? -11.143 -0.070 -20.098 1.00 88.50 385 THR A C 1
ATOM 3104 O O . THR A 1 385 ? -11.284 0.777 -20.981 1.00 88.50 385 THR A O 1
ATOM 3107 N N . ALA A 1 386 ? -9.971 -0.619 -19.784 1.00 90.44 386 ALA A N 1
ATOM 3108 C CA . ALA A 1 386 ? -8.737 -0.304 -20.488 1.00 90.44 386 ALA A CA 1
ATOM 3109 C C . ALA A 1 386 ? -8.790 -0.788 -21.941 1.00 90.44 386 ALA A C 1
ATOM 3111 O O . ALA A 1 386 ? -9.279 -1.882 -22.224 1.00 90.44 386 ALA A O 1
ATOM 3112 N N . SER A 1 387 ? -8.278 0.024 -22.862 1.00 90.81 387 SER A N 1
ATOM 3113 C CA . SER A 1 387 ? -8.228 -0.318 -24.287 1.00 90.81 387 SER A CA 1
ATOM 3114 C C . SER A 1 387 ? -6.903 -0.972 -24.678 1.00 90.81 387 SER A C 1
ATOM 3116 O O . SER A 1 387 ? -5.884 -0.747 -24.030 1.00 90.81 387 SER A O 1
ATOM 3118 N N . THR A 1 388 ? -6.897 -1.735 -25.768 1.00 91.94 388 THR A N 1
ATOM 3119 C CA . THR A 1 388 ? -5.663 -2.211 -26.412 1.00 91.94 388 THR A CA 1
ATOM 3120 C C . THR A 1 388 ? -5.395 -1.357 -27.657 1.00 91.94 388 THR A C 1
ATOM 3122 O O . THR A 1 388 ? -6.323 -1.171 -28.451 1.00 91.94 388 THR A O 1
ATOM 3125 N N . PRO A 1 389 ? -4.173 -0.822 -27.852 1.00 89.75 389 PRO A N 1
ATOM 3126 C CA . PRO A 1 389 ? -3.815 -0.075 -29.058 1.00 89.75 389 PRO A CA 1
ATOM 3127 C C . PRO A 1 389 ? -4.073 -0.866 -30.348 1.00 89.75 389 PRO A C 1
ATOM 3129 O O . PRO A 1 389 ? -3.761 -2.054 -30.422 1.00 89.75 389 PRO A O 1
ATOM 3132 N N . ALA A 1 390 ? -4.579 -0.202 -31.393 1.00 89.06 390 ALA A N 1
ATOM 3133 C CA . ALA A 1 390 ? -4.908 -0.849 -32.670 1.00 89.06 390 ALA A CA 1
ATOM 3134 C C . ALA A 1 390 ? -3.689 -1.498 -33.349 1.00 89.06 390 ALA A C 1
ATOM 3136 O O . ALA A 1 390 ? -3.814 -2.554 -33.958 1.00 89.06 390 ALA A O 1
ATOM 3137 N N . VAL A 1 391 ? -2.504 -0.897 -33.191 1.00 89.62 391 VAL A N 1
ATOM 3138 C CA . VAL A 1 391 ? -1.233 -1.447 -33.697 1.00 89.62 391 VAL A CA 1
ATOM 3139 C C . VAL A 1 391 ? -0.957 -2.835 -33.117 1.00 89.62 391 VAL A C 1
ATOM 3141 O O . VAL A 1 391 ? -0.474 -3.703 -33.831 1.00 89.62 391 VAL A O 1
ATOM 3144 N N . ILE A 1 392 ? -1.311 -3.059 -31.848 1.00 91.19 392 ILE A N 1
ATOM 3145 C CA . ILE A 1 392 ? -1.180 -4.366 -31.198 1.00 91.19 392 ILE A CA 1
ATOM 3146 C C . ILE A 1 392 ? -2.299 -5.299 -31.657 1.00 91.19 392 ILE A C 1
ATOM 3148 O O . ILE A 1 392 ? -2.033 -6.426 -32.050 1.00 91.19 392 ILE A O 1
ATOM 3152 N N . ALA A 1 393 ? -3.549 -4.826 -31.636 1.00 89.88 393 ALA A N 1
ATOM 3153 C CA . ALA A 1 393 ? -4.714 -5.654 -31.950 1.00 89.88 393 ALA A CA 1
ATOM 3154 C C . ALA A 1 393 ? -4.705 -6.209 -33.388 1.00 89.88 393 ALA A C 1
ATOM 3156 O O . ALA A 1 393 ? -5.238 -7.288 -33.627 1.00 89.88 393 ALA A O 1
ATOM 3157 N N . ASN A 1 394 ? -4.106 -5.477 -34.330 1.00 89.88 394 ASN A N 1
ATOM 3158 C CA . ASN A 1 394 ? -4.044 -5.856 -35.742 1.00 89.88 394 ASN A CA 1
ATOM 3159 C C . ASN A 1 394 ? -2.765 -6.625 -36.111 1.00 89.88 394 ASN A C 1
ATOM 3161 O O . ASN A 1 394 ? -2.640 -7.084 -37.247 1.00 89.88 394 ASN A O 1
ATOM 3165 N N . ALA A 1 395 ? -1.795 -6.730 -35.199 1.00 91.44 395 ALA A N 1
ATOM 3166 C CA . ALA A 1 395 ? -0.544 -7.423 -35.469 1.00 91.44 395 ALA A CA 1
ATOM 3167 C C . ALA A 1 395 ? -0.701 -8.941 -35.263 1.00 91.44 395 ALA A C 1
ATOM 3169 O O . ALA A 1 395 ? -1.329 -9.360 -34.290 1.00 91.44 395 ALA A O 1
ATOM 3170 N N . PRO A 1 396 ? -0.097 -9.786 -36.121 1.00 91.44 396 PRO A N 1
ATOM 3171 C CA . PRO A 1 396 ? -0.128 -11.238 -35.936 1.00 91.44 396 PRO A CA 1
ATOM 3172 C C . PRO A 1 396 ? 0.549 -11.692 -34.638 1.00 91.44 396 PRO A C 1
ATOM 3174 O O . PRO A 1 396 ? 0.081 -12.619 -33.978 1.00 91.44 396 PRO A O 1
ATOM 3177 N N . THR A 1 397 ? 1.656 -11.042 -34.268 1.00 93.75 397 THR A N 1
ATOM 3178 C CA . THR A 1 397 ? 2.386 -11.294 -33.022 1.00 93.75 397 THR A CA 1
ATOM 3179 C C . THR A 1 397 ? 2.823 -9.987 -32.367 1.00 93.75 397 THR A C 1
ATOM 3181 O O . THR A 1 397 ? 2.932 -8.947 -33.022 1.00 93.75 397 THR A O 1
ATOM 3184 N N . MET A 1 398 ? 3.143 -10.041 -31.069 1.00 95.25 398 MET A N 1
ATOM 3185 C CA . MET A 1 398 ? 3.685 -8.879 -30.355 1.00 95.25 398 MET A CA 1
ATOM 3186 C C . MET A 1 398 ? 5.032 -8.429 -30.930 1.00 95.25 398 MET A C 1
ATOM 3188 O O . MET A 1 398 ? 5.324 -7.236 -30.949 1.00 95.25 398 MET A O 1
ATOM 3192 N N . PHE A 1 399 ? 5.845 -9.363 -31.429 1.00 95.94 399 PHE A N 1
ATOM 3193 C CA . PHE A 1 399 ? 7.123 -9.037 -32.061 1.00 95.94 399 PHE A CA 1
ATOM 3194 C C . PHE A 1 399 ? 6.928 -8.267 -33.369 1.00 95.94 399 PHE A C 1
ATOM 3196 O O . PHE A 1 399 ? 7.630 -7.285 -33.586 1.00 95.94 399 PHE A O 1
ATOM 3203 N N . ASP A 1 400 ? 5.946 -8.654 -34.190 1.00 94.25 400 ASP A N 1
ATOM 3204 C CA . ASP A 1 400 ? 5.630 -7.944 -35.437 1.00 94.25 400 ASP A CA 1
ATOM 3205 C C . ASP A 1 400 ? 5.111 -6.527 -35.157 1.00 94.25 400 ASP A C 1
ATOM 3207 O O . ASP A 1 400 ? 5.471 -5.583 -35.861 1.00 94.25 400 ASP A O 1
ATOM 3211 N N . ALA A 1 401 ? 4.318 -6.360 -34.090 1.00 95.62 401 ALA A N 1
ATOM 3212 C CA . ALA A 1 401 ? 3.843 -5.050 -33.648 1.00 95.62 401 ALA A CA 1
ATOM 3213 C C . ALA A 1 401 ? 5.011 -4.118 -33.279 1.00 95.62 401 ALA A C 1
ATOM 3215 O O . ALA A 1 401 ? 5.041 -2.967 -33.709 1.00 95.62 401 ALA A O 1
ATOM 3216 N N . ILE A 1 402 ? 5.983 -4.624 -32.511 1.00 96.12 402 ILE A N 1
ATOM 3217 C CA . ILE A 1 402 ? 7.165 -3.858 -32.081 1.00 96.12 402 ILE A CA 1
ATOM 3218 C C . ILE A 1 402 ? 8.116 -3.602 -33.259 1.00 96.12 402 ILE A C 1
ATOM 3220 O O . ILE A 1 402 ? 8.738 -2.544 -33.346 1.00 96.12 402 ILE A O 1
ATOM 3224 N N . ASP A 1 403 ? 8.224 -4.549 -34.191 1.00 93.62 403 ASP A N 1
ATOM 3225 C CA . ASP A 1 403 ? 9.056 -4.406 -35.386 1.00 93.62 403 ASP A CA 1
ATOM 3226 C C . ASP A 1 403 ? 8.522 -3.342 -36.353 1.00 93.62 403 ASP A C 1
ATOM 3228 O O . ASP A 1 403 ? 9.317 -2.706 -37.051 1.00 93.62 403 ASP A O 1
ATOM 3232 N N . ALA A 1 404 ? 7.203 -3.123 -36.378 1.00 93.25 404 ALA A N 1
ATOM 3233 C CA . ALA A 1 404 ? 6.573 -2.058 -37.153 1.00 93.25 404 ALA A CA 1
ATOM 3234 C C . ALA A 1 404 ? 6.849 -0.653 -36.578 1.00 93.25 404 ALA A C 1
ATOM 3236 O O . ALA A 1 404 ? 6.848 0.328 -37.327 1.00 93.25 404 ALA A O 1
ATOM 3237 N N . GLY A 1 405 ? 7.104 -0.542 -35.272 1.00 92.62 405 GLY A N 1
ATOM 3238 C CA . GLY A 1 405 ? 7.484 0.703 -34.613 1.00 92.62 405 GLY A CA 1
ATOM 3239 C C . GLY A 1 405 ? 7.378 0.637 -33.090 1.00 92.62 405 GLY A C 1
ATOM 3240 O O . GLY A 1 405 ? 6.758 -0.263 -32.530 1.00 92.62 405 GLY A O 1
ATOM 3241 N N . ASP A 1 406 ? 7.967 1.628 -32.419 1.00 94.62 406 ASP A N 1
ATOM 3242 C CA . ASP A 1 406 ? 7.896 1.741 -30.961 1.00 94.62 406 ASP A CA 1
ATOM 3243 C C . ASP A 1 406 ? 6.450 1.907 -30.479 1.00 94.62 406 ASP A C 1
ATOM 3245 O O . ASP A 1 406 ? 5.677 2.702 -31.024 1.00 94.62 406 ASP A O 1
ATOM 3249 N N . ILE A 1 407 ? 6.109 1.199 -29.402 1.00 95.06 407 ILE A N 1
ATOM 3250 C CA . ILE A 1 407 ? 4.776 1.227 -28.802 1.00 95.06 407 ILE A CA 1
ATOM 3251 C C . ILE A 1 407 ? 4.881 1.789 -27.390 1.00 95.06 407 ILE A C 1
ATOM 3253 O O . ILE A 1 407 ? 5.575 1.238 -26.539 1.00 95.06 407 ILE A O 1
ATOM 3257 N N . LEU A 1 408 ? 4.160 2.876 -27.126 1.00 94.81 408 LEU A N 1
ATOM 3258 C CA . LEU A 1 408 ? 4.022 3.449 -25.792 1.00 94.81 408 LEU A CA 1
ATOM 3259 C C . LEU A 1 408 ? 2.638 3.114 -25.239 1.00 94.81 408 LEU A C 1
ATOM 3261 O O . LEU A 1 408 ? 1.637 3.527 -25.815 1.00 94.81 408 LEU A O 1
ATOM 3265 N N . LEU A 1 409 ? 2.604 2.408 -24.115 1.00 90.62 409 LEU A N 1
ATOM 3266 C CA . LEU A 1 409 ? 1.404 2.125 -23.338 1.00 90.62 409 LEU A CA 1
ATOM 3267 C C . LEU A 1 409 ? 1.268 3.133 -22.199 1.00 90.62 409 LEU A C 1
ATOM 3269 O O . LEU A 1 409 ? 2.248 3.423 -21.516 1.00 90.62 409 LEU A O 1
ATOM 3273 N N . HIS A 1 410 ? 0.058 3.630 -21.964 1.00 90.94 410 HIS A N 1
ATOM 3274 C CA . HIS A 1 410 ? -0.299 4.524 -20.870 1.00 90.94 410 HIS A CA 1
ATOM 3275 C C . HIS A 1 410 ? -1.365 3.879 -19.979 1.00 90.94 410 HIS A C 1
ATOM 3277 O O . HIS A 1 410 ? -2.571 3.987 -20.206 1.00 90.94 410 HIS A O 1
ATOM 3283 N N . HIS A 1 411 ? -0.917 3.213 -18.925 1.00 86.50 411 HIS A N 1
ATOM 3284 C CA . HIS A 1 411 ? -1.766 2.624 -17.899 1.00 86.50 411 HIS A CA 1
ATOM 3285 C C . HIS A 1 411 ? -2.400 3.715 -17.017 1.00 86.50 411 HIS A C 1
ATOM 3287 O O . HIS A 1 411 ? -1.823 4.794 -16.873 1.00 86.50 411 HIS A O 1
ATOM 3293 N N . PRO A 1 412 ? -3.594 3.487 -16.442 1.00 88.44 412 PRO A N 1
ATOM 3294 C CA . PRO A 1 412 ? -4.471 2.332 -16.645 1.00 88.44 412 PRO A CA 1
ATOM 3295 C C . PRO A 1 412 ? -5.350 2.463 -17.903 1.00 88.44 412 PRO A C 1
ATOM 3297 O O . PRO A 1 412 ? -6.226 1.630 -18.124 1.00 88.44 412 PRO A O 1
ATOM 3300 N N . TYR A 1 413 ? -5.172 3.527 -18.697 1.00 88.94 413 TYR A N 1
ATOM 3301 C CA . TYR A 1 413 ? -6.014 3.830 -19.859 1.00 88.94 413 TYR A CA 1
ATOM 3302 C C . TYR A 1 413 ? -5.880 2.774 -20.958 1.00 88.94 413 TYR A C 1
ATOM 3304 O O . TYR A 1 413 ? -6.867 2.362 -21.573 1.00 88.94 413 TYR A O 1
ATOM 3312 N N . GLU A 1 414 ? -4.654 2.306 -21.152 1.00 91.81 414 GLU A N 1
ATOM 3313 C CA . GLU A 1 414 ? -4.312 1.170 -21.987 1.00 91.81 414 GLU A CA 1
ATOM 3314 C C . GLU A 1 414 ? -4.003 -0.050 -21.123 1.00 91.81 414 GLU A C 1
ATOM 3316 O O . GLU A 1 414 ? -3.427 0.047 -20.034 1.00 91.81 414 GLU A O 1
ATOM 3321 N N . SER A 1 415 ? -4.437 -1.213 -21.602 1.00 92.25 415 SER A N 1
ATOM 3322 C CA . SER A 1 415 ? -4.338 -2.464 -20.863 1.00 92.25 415 SER A CA 1
ATOM 3323 C C . SER A 1 415 ? -2.878 -2.842 -20.617 1.00 92.25 415 SER A C 1
ATOM 3325 O O . SER A 1 415 ? -2.022 -2.657 -21.477 1.00 92.25 415 SER A O 1
ATOM 3327 N N . PHE A 1 416 ? -2.596 -3.421 -19.449 1.00 91.94 416 PHE A N 1
ATOM 3328 C CA . PHE A 1 416 ? -1.306 -4.060 -19.157 1.00 91.94 416 PHE A CA 1
ATOM 3329 C C . PHE A 1 416 ? -1.168 -5.433 -19.834 1.00 91.94 416 PHE A C 1
ATOM 3331 O O . PHE A 1 416 ? -0.071 -5.977 -19.938 1.00 91.94 416 PHE A O 1
ATOM 3338 N N . GLN A 1 417 ? -2.281 -5.989 -20.317 1.00 93.06 417 GLN A N 1
ATOM 3339 C CA . GLN A 1 417 ? -2.339 -7.313 -20.928 1.00 93.06 417 GLN A CA 1
ATOM 3340 C C . GLN A 1 417 ? -1.304 -7.533 -22.051 1.00 93.06 417 GLN A C 1
ATOM 3342 O O . GLN A 1 417 ? -0.660 -8.579 -22.020 1.00 93.06 417 GLN A O 1
ATOM 3347 N N . PRO A 1 418 ? -1.028 -6.579 -22.965 1.00 94.88 418 PRO A N 1
ATOM 3348 C CA . PRO A 1 418 ? -0.024 -6.783 -24.009 1.00 94.88 418 PRO A CA 1
ATOM 3349 C C . PRO A 1 418 ? 1.402 -7.006 -23.485 1.00 94.88 418 PRO A C 1
ATOM 3351 O O . PRO A 1 418 ? 2.193 -7.698 -24.119 1.00 94.88 418 PRO A O 1
ATOM 3354 N N . VAL A 1 419 ? 1.749 -6.453 -22.314 1.00 94.62 419 VAL A N 1
ATOM 3355 C CA . VAL A 1 419 ? 3.058 -6.695 -21.675 1.00 94.62 419 VAL A CA 1
ATOM 3356 C C . VAL A 1 419 ? 3.166 -8.154 -21.234 1.00 94.62 419 VAL A C 1
ATOM 3358 O O . VAL A 1 419 ? 4.203 -8.788 -21.428 1.00 94.62 419 VAL A O 1
ATOM 3361 N N . LEU A 1 420 ? 2.083 -8.697 -20.671 1.00 94.19 420 LEU A N 1
ATOM 3362 C CA . LEU A 1 420 ? 2.001 -10.103 -20.286 1.00 94.19 420 LEU A CA 1
ATOM 3363 C C . LEU A 1 420 ? 1.996 -11.021 -21.517 1.00 94.19 420 LEU A C 1
ATOM 3365 O O . LEU A 1 420 ? 2.718 -12.014 -21.532 1.00 94.19 420 LEU A O 1
ATOM 3369 N N . GLU A 1 421 ? 1.237 -10.674 -22.558 1.00 94.94 421 GLU A N 1
ATOM 3370 C CA . GLU A 1 421 ? 1.177 -11.434 -23.813 1.00 94.94 421 GLU A CA 1
ATOM 3371 C C . GLU A 1 421 ? 2.536 -11.497 -24.511 1.00 94.94 421 GLU A C 1
ATOM 3373 O O . GLU A 1 421 ? 2.922 -12.565 -24.981 1.00 94.94 421 GLU A O 1
ATOM 3378 N N . LEU A 1 422 ? 3.300 -10.399 -24.522 1.00 97.00 422 LEU A N 1
ATOM 3379 C CA . LEU A 1 422 ? 4.667 -10.386 -25.046 1.00 97.00 422 LEU A CA 1
ATOM 3380 C C . LEU A 1 422 ? 5.548 -11.420 -24.332 1.00 97.00 422 LEU A C 1
ATOM 3382 O O . LEU A 1 422 ? 6.261 -12.178 -24.989 1.00 97.00 422 LEU A O 1
ATOM 3386 N N . LEU A 1 423 ? 5.480 -11.489 -23.001 1.00 96.81 423 LEU A N 1
ATOM 3387 C CA . LEU A 1 423 ? 6.254 -12.458 -22.227 1.00 96.81 423 LEU A CA 1
ATOM 3388 C C . LEU A 1 423 ? 5.768 -13.899 -22.444 1.00 96.81 423 LEU A C 1
ATOM 3390 O O . LEU A 1 423 ? 6.588 -14.800 -22.600 1.00 96.81 423 LEU A O 1
ATOM 3394 N N . GLN A 1 424 ? 4.455 -14.128 -22.495 1.00 96.94 424 GLN A N 1
ATOM 3395 C CA . GLN A 1 424 ? 3.880 -15.453 -22.757 1.00 96.94 424 GLN A CA 1
ATOM 3396 C C . GLN A 1 424 ? 4.238 -15.964 -24.159 1.00 96.94 424 GLN A C 1
ATOM 3398 O O . GLN A 1 424 ? 4.623 -17.123 -24.319 1.00 96.94 424 GLN A O 1
ATOM 3403 N N . GLN A 1 425 ? 4.170 -15.099 -25.176 1.00 97.12 425 GLN A N 1
ATOM 3404 C CA . GLN A 1 425 ? 4.641 -15.422 -26.524 1.00 97.12 425 GLN A CA 1
ATOM 3405 C C . GLN A 1 425 ? 6.144 -15.711 -26.510 1.00 97.12 425 GLN A C 1
ATOM 3407 O O . GLN A 1 425 ? 6.577 -16.711 -27.080 1.00 97.12 425 GLN A O 1
ATOM 3412 N N . ALA A 1 426 ? 6.936 -14.903 -25.799 1.00 97.69 426 ALA A N 1
ATOM 3413 C CA . ALA A 1 426 ? 8.371 -15.124 -25.672 1.00 97.69 426 ALA A CA 1
ATOM 3414 C C . ALA A 1 426 ? 8.722 -16.439 -24.963 1.00 97.69 426 ALA A C 1
ATOM 3416 O O . ALA A 1 426 ? 9.703 -17.076 -25.330 1.00 97.69 426 ALA A O 1
ATOM 3417 N N . ALA A 1 427 ? 7.927 -16.877 -23.984 1.00 97.56 427 ALA A N 1
ATOM 3418 C CA . ALA A 1 427 ? 8.123 -18.145 -23.288 1.00 97.56 427 ALA A CA 1
ATOM 3419 C C . ALA A 1 427 ? 7.919 -19.362 -24.209 1.00 97.56 427 ALA A C 1
ATOM 3421 O O . ALA A 1 427 ? 8.615 -20.375 -24.063 1.00 97.56 427 ALA A O 1
ATOM 3422 N N . ARG A 1 428 ? 7.006 -19.254 -25.182 1.00 97.31 428 ARG A N 1
ATOM 3423 C CA . ARG A 1 428 ? 6.609 -20.342 -26.095 1.00 97.31 428 ARG A CA 1
ATOM 3424 C C . ARG A 1 428 ? 7.347 -20.342 -27.428 1.00 97.31 428 ARG A C 1
ATOM 3426 O O . ARG A 1 428 ? 7.549 -21.411 -27.991 1.00 97.31 428 ARG A O 1
ATOM 3433 N N . ASP A 1 429 ? 7.775 -19.183 -27.925 1.00 96.88 429 ASP A N 1
ATOM 3434 C CA . ASP A 1 429 ? 8.452 -19.081 -29.222 1.00 96.88 429 ASP A CA 1
ATOM 3435 C C . ASP A 1 429 ? 9.796 -19.847 -29.196 1.00 96.88 429 ASP A C 1
ATOM 3437 O O . ASP A 1 429 ? 10.677 -19.510 -28.397 1.00 96.88 429 ASP A O 1
ATOM 3441 N N . PRO A 1 430 ? 9.996 -20.871 -30.051 1.00 95.31 430 PRO A N 1
ATOM 3442 C CA . PRO A 1 430 ? 11.253 -21.622 -30.124 1.00 95.31 430 PRO A CA 1
ATOM 3443 C C . PRO A 1 430 ? 12.435 -20.773 -30.616 1.00 95.31 430 PRO A C 1
ATOM 3445 O O . PRO A 1 430 ? 13.592 -21.139 -30.426 1.00 95.31 430 PRO A O 1
ATOM 3448 N N . SER A 1 431 ? 12.161 -19.630 -31.244 1.00 95.69 431 SER A N 1
ATOM 3449 C CA . SER A 1 431 ? 13.170 -18.693 -31.736 1.00 95.69 431 SER A CA 1
ATOM 3450 C C . SER A 1 431 ? 13.714 -17.794 -30.625 1.00 95.69 431 SER A C 1
ATOM 3452 O O . SER A 1 431 ? 14.755 -17.162 -30.808 1.00 95.69 431 SER A O 1
ATOM 3454 N N . VAL A 1 432 ? 13.036 -17.697 -29.477 1.00 97.88 432 VAL A N 1
ATOM 3455 C CA . VAL A 1 432 ? 13.523 -16.932 -28.323 1.00 97.88 432 VAL A CA 1
ATOM 3456 C C . VAL A 1 432 ? 14.579 -17.738 -27.585 1.00 97.88 432 VAL A C 1
ATOM 3458 O O . VAL A 1 432 ? 14.340 -18.872 -27.181 1.00 97.88 432 VAL A O 1
ATOM 3461 N N . VAL A 1 433 ? 15.750 -17.128 -27.400 1.00 97.06 433 VAL A N 1
ATOM 3462 C CA . VAL A 1 433 ? 16.914 -17.774 -26.779 1.00 97.06 433 VAL A CA 1
ATOM 3463 C C . VAL A 1 433 ? 17.108 -17.355 -25.325 1.00 97.06 433 VAL A C 1
ATOM 3465 O O . VAL A 1 433 ? 17.553 -18.166 -24.521 1.00 97.06 433 VAL A O 1
ATOM 3468 N N . ALA A 1 434 ? 16.763 -16.112 -24.973 1.00 97.81 434 ALA A N 1
ATOM 3469 C CA . ALA A 1 434 ? 16.969 -15.590 -23.626 1.00 97.81 434 ALA A CA 1
ATOM 3470 C C . ALA A 1 434 ? 15.915 -14.550 -23.235 1.00 97.81 434 ALA A C 1
ATOM 3472 O O . ALA A 1 434 ? 15.452 -13.773 -24.077 1.00 97.81 434 ALA A O 1
ATOM 3473 N N . ILE A 1 435 ? 15.589 -14.505 -21.944 1.00 98.25 435 ILE A N 1
ATOM 3474 C CA . ILE A 1 435 ? 14.700 -13.516 -21.328 1.00 98.25 435 ILE A CA 1
ATOM 3475 C C . ILE A 1 435 ? 15.379 -12.987 -20.063 1.00 98.25 435 ILE A C 1
ATOM 3477 O O . ILE A 1 435 ? 15.759 -13.759 -19.188 1.00 98.25 435 ILE A O 1
ATOM 3481 N N . LYS A 1 436 ? 15.528 -11.666 -19.949 1.00 97.56 436 LYS A N 1
ATOM 3482 C CA . LYS A 1 436 ? 16.028 -10.999 -18.741 1.00 97.56 436 LYS A CA 1
ATOM 3483 C C . LYS A 1 436 ? 14.969 -10.062 -18.189 1.00 97.56 436 LYS A C 1
ATOM 3485 O O . LYS A 1 436 ? 14.409 -9.277 -18.951 1.00 97.56 436 LYS A O 1
ATOM 3490 N N . GLN A 1 437 ? 14.699 -10.110 -16.888 1.00 95.50 437 GLN A N 1
ATOM 3491 C CA . GLN A 1 437 ? 13.672 -9.263 -16.285 1.00 95.50 437 GLN A CA 1
ATOM 3492 C C . GLN A 1 437 ? 14.024 -8.816 -14.867 1.00 95.50 437 GLN A C 1
ATOM 3494 O O . GLN A 1 437 ? 14.567 -9.574 -14.070 1.00 95.50 437 GLN A O 1
ATOM 3499 N N . THR A 1 438 ? 13.699 -7.566 -14.544 1.00 92.50 438 THR A N 1
ATOM 3500 C CA . THR A 1 438 ? 13.773 -7.024 -13.180 1.00 92.50 438 THR A CA 1
ATOM 3501 C C . THR A 1 438 ? 12.444 -7.208 -12.452 1.00 92.50 438 THR A C 1
ATOM 3503 O O . THR A 1 438 ? 11.387 -6.893 -13.009 1.00 92.50 438 THR A O 1
ATOM 3506 N N . ILE A 1 439 ? 12.494 -7.611 -11.188 1.00 88.25 439 ILE A N 1
ATOM 3507 C CA . ILE A 1 439 ? 11.335 -7.864 -10.338 1.00 88.25 439 ILE A CA 1
ATOM 3508 C C . ILE A 1 439 ? 11.506 -7.097 -9.032 1.00 88.25 439 ILE A C 1
ATOM 3510 O O . ILE A 1 439 ? 12.365 -7.407 -8.212 1.00 88.25 439 ILE A O 1
ATOM 3514 N N . TYR A 1 440 ? 10.670 -6.074 -8.857 1.00 78.19 440 TYR A N 1
ATOM 3515 C CA . TYR A 1 440 ? 10.652 -5.258 -7.644 1.00 78.19 440 TYR A CA 1
ATOM 3516 C C . TYR A 1 440 ? 9.575 -5.736 -6.665 1.00 78.19 440 TYR A C 1
ATOM 3518 O O . TYR A 1 440 ? 9.856 -5.988 -5.505 1.00 78.19 440 TYR A O 1
ATOM 3526 N N . ARG A 1 441 ? 8.332 -5.884 -7.135 1.00 71.62 441 ARG A N 1
ATOM 3527 C CA . ARG A 1 441 ? 7.188 -6.354 -6.344 1.00 71.62 441 ARG A CA 1
ATOM 3528 C C . ARG A 1 441 ? 6.278 -7.203 -7.211 1.00 71.62 441 ARG A C 1
ATOM 3530 O O . ARG A 1 441 ? 5.936 -6.775 -8.317 1.00 71.62 441 ARG A O 1
ATOM 3537 N N . THR A 1 442 ? 5.841 -8.340 -6.688 1.00 67.12 442 THR A N 1
ATOM 3538 C CA . THR A 1 442 ? 4.854 -9.213 -7.333 1.00 67.12 442 THR A CA 1
ATOM 3539 C C . THR A 1 442 ? 3.867 -9.745 -6.314 1.00 67.12 442 THR A C 1
ATOM 3541 O O . THR A 1 442 ? 4.229 -9.985 -5.168 1.00 67.12 442 THR A O 1
ATOM 3544 N N . GLY A 1 443 ? 2.619 -9.937 -6.743 1.00 68.81 443 GLY A N 1
ATOM 3545 C CA . GLY A 1 443 ? 1.621 -10.621 -5.927 1.00 68.81 443 GLY A CA 1
ATOM 3546 C C . GLY A 1 443 ? 1.995 -12.083 -5.672 1.00 68.81 443 GLY A C 1
ATOM 3547 O O . GLY A 1 443 ? 2.892 -12.633 -6.317 1.00 68.81 443 GLY A O 1
ATOM 3548 N N . THR A 1 444 ? 1.279 -12.708 -4.737 1.00 66.62 444 THR A N 1
ATOM 3549 C CA . THR A 1 444 ? 1.390 -14.145 -4.434 1.00 66.62 444 THR A CA 1
ATOM 3550 C C . THR A 1 444 ? 1.053 -15.013 -5.641 1.00 66.62 444 THR A C 1
ATOM 3552 O O . THR A 1 444 ? 1.720 -16.013 -5.859 1.00 66.62 444 THR A O 1
ATOM 3555 N N . ASP A 1 445 ? 0.097 -14.568 -6.460 1.00 72.62 445 ASP A N 1
ATOM 3556 C CA . ASP A 1 445 ? -0.247 -15.176 -7.743 1.00 72.62 445 ASP A CA 1
ATOM 3557 C C . ASP A 1 445 ? 0.139 -14.206 -8.860 1.00 72.62 445 ASP A C 1
ATOM 3559 O O . ASP A 1 445 ? -0.383 -13.086 -8.948 1.00 72.62 445 ASP A O 1
ATOM 3563 N N . SER A 1 446 ? 1.087 -14.609 -9.704 1.00 84.69 446 SER A N 1
ATOM 3564 C CA . SER A 1 446 ? 1.634 -13.749 -10.750 1.00 84.69 446 SER A CA 1
ATOM 3565 C C . SER A 1 446 ? 1.740 -14.511 -12.071 1.00 84.69 446 SER A C 1
ATOM 3567 O O . SER A 1 446 ? 2.716 -15.234 -12.271 1.00 84.69 446 SER A O 1
ATOM 3569 N N . PRO A 1 447 ? 0.822 -14.269 -13.031 1.00 87.81 447 PRO A N 1
ATOM 3570 C CA . PRO A 1 447 ? 0.894 -14.857 -14.374 1.00 87.81 447 PRO A CA 1
ATOM 3571 C C . PRO A 1 447 ? 2.216 -14.573 -15.100 1.00 87.81 447 PRO A C 1
ATOM 3573 O O . PRO A 1 447 ? 2.603 -15.273 -16.032 1.00 87.81 447 PRO A O 1
ATOM 3576 N N . LEU A 1 448 ? 2.907 -13.512 -14.683 1.00 89.75 448 LEU A N 1
ATOM 3577 C CA . LEU A 1 448 ? 4.218 -13.138 -15.185 1.00 89.75 448 LEU A CA 1
ATOM 3578 C C . LEU A 1 448 ? 5.313 -14.083 -14.680 1.00 89.75 448 LEU A C 1
ATOM 3580 O O . LEU A 1 448 ? 6.188 -14.465 -15.452 1.00 89.75 448 LEU A O 1
ATOM 3584 N N . MET A 1 449 ? 5.247 -14.485 -13.409 1.00 91.31 449 MET A N 1
ATOM 3585 C CA . MET A 1 449 ? 6.163 -15.481 -12.851 1.00 91.31 449 MET A CA 1
ATOM 3586 C C . MET A 1 449 ? 5.924 -16.845 -13.488 1.00 91.31 449 MET A C 1
ATOM 3588 O O . MET A 1 449 ? 6.885 -17.510 -13.866 1.00 91.31 449 MET A O 1
ATOM 3592 N N . ASP A 1 450 ? 4.659 -17.210 -13.710 1.00 93.12 450 ASP A N 1
ATOM 3593 C CA . ASP A 1 450 ? 4.301 -18.439 -14.422 1.00 93.12 450 ASP A CA 1
ATOM 3594 C C . ASP A 1 450 ? 4.896 -18.473 -15.833 1.00 93.12 450 ASP A C 1
ATOM 3596 O O . ASP A 1 450 ? 5.491 -19.474 -16.228 1.00 93.12 450 ASP A O 1
ATOM 3600 N N . ALA A 1 451 ? 4.820 -17.358 -16.568 1.00 95.25 451 ALA A N 1
ATOM 3601 C CA . ALA A 1 451 ? 5.405 -17.249 -17.902 1.00 95.25 451 ALA A CA 1
ATOM 3602 C C . ALA A 1 451 ? 6.946 -17.329 -17.890 1.00 95.25 451 ALA A C 1
ATOM 3604 O O . ALA A 1 451 ? 7.533 -17.953 -18.774 1.00 95.25 451 ALA A O 1
ATOM 3605 N N . LEU A 1 452 ? 7.618 -16.751 -16.886 1.00 95.94 452 LEU A N 1
ATOM 3606 C CA . LEU A 1 452 ? 9.073 -16.895 -16.716 1.00 95.94 452 LEU A CA 1
ATOM 3607 C C . LEU A 1 452 ? 9.469 -18.341 -16.393 1.00 95.94 452 LEU A C 1
ATOM 3609 O O . LEU A 1 452 ? 10.437 -18.853 -16.958 1.00 95.94 452 LEU A O 1
ATOM 3613 N N . MET A 1 453 ? 8.711 -19.014 -15.524 1.00 95.81 453 MET A N 1
ATOM 3614 C CA . MET A 1 453 ? 8.932 -20.426 -15.216 1.00 95.81 453 MET A CA 1
ATOM 3615 C C . MET A 1 453 ? 8.689 -21.317 -16.441 1.00 95.81 453 MET A C 1
ATOM 3617 O O . MET A 1 453 ? 9.464 -22.239 -16.689 1.00 95.81 453 MET A O 1
ATOM 3621 N N . GLU A 1 454 ? 7.648 -21.037 -17.233 1.00 97.12 454 GLU A N 1
ATOM 3622 C CA . GLU A 1 454 ? 7.382 -21.711 -18.511 1.00 97.12 454 GLU A CA 1
ATOM 3623 C C . GLU A 1 454 ? 8.550 -21.514 -19.491 1.00 97.12 454 GLU A C 1
ATOM 3625 O O . GLU A 1 454 ? 9.019 -22.478 -20.095 1.00 97.12 454 GLU A O 1
ATOM 3630 N N . ALA A 1 455 ? 9.086 -20.294 -19.601 1.00 97.56 455 ALA A N 1
ATOM 3631 C CA . ALA A 1 455 ? 10.233 -20.005 -20.459 1.00 97.56 455 ALA A CA 1
ATOM 3632 C C . ALA A 1 455 ? 11.481 -20.815 -20.067 1.00 97.56 455 ALA A C 1
ATOM 3634 O O . ALA A 1 455 ? 12.129 -21.390 -20.944 1.00 97.56 455 ALA A O 1
ATOM 3635 N N . ALA A 1 456 ? 11.786 -20.895 -18.767 1.00 96.88 456 ALA A N 1
ATOM 3636 C CA . ALA A 1 456 ? 12.918 -21.665 -18.251 1.00 96.88 456 ALA A CA 1
ATOM 3637 C C . ALA A 1 456 ? 12.751 -23.170 -18.526 1.00 96.88 456 ALA A C 1
ATOM 3639 O O . ALA A 1 456 ? 13.662 -23.810 -19.050 1.00 96.88 456 ALA A O 1
ATOM 3640 N N . ARG A 1 457 ? 11.551 -23.722 -18.288 1.00 96.44 457 ARG A N 1
ATOM 3641 C CA . ARG A 1 457 ? 11.218 -25.124 -18.617 1.00 96.44 457 ARG A CA 1
ATOM 3642 C C . ARG A 1 457 ? 11.332 -25.421 -20.113 1.00 96.44 457 ARG A C 1
ATOM 3644 O O . ARG A 1 457 ? 11.736 -26.518 -20.484 1.00 96.44 457 ARG A O 1
ATOM 3651 N N . ASN A 1 458 ? 11.042 -24.437 -20.963 1.00 96.81 458 ASN A N 1
ATOM 3652 C CA . ASN A 1 458 ? 11.212 -24.523 -22.414 1.00 96.81 458 ASN A CA 1
ATOM 3653 C C . ASN A 1 458 ? 12.674 -24.333 -22.876 1.00 96.81 458 ASN A C 1
ATOM 3655 O O . ASN A 1 458 ? 12.909 -24.107 -24.065 1.00 96.81 458 ASN A O 1
ATOM 3659 N N . GLY A 1 459 ? 13.652 -24.392 -21.963 1.00 94.44 459 GLY A N 1
ATOM 3660 C CA . GLY A 1 459 ? 15.085 -24.372 -22.269 1.00 94.44 459 GLY A CA 1
ATOM 3661 C C . GLY A 1 459 ? 15.653 -22.997 -22.627 1.00 94.44 459 GLY A C 1
ATOM 3662 O O . GLY A 1 459 ? 16.747 -22.920 -23.185 1.00 94.44 459 GLY A O 1
ATOM 3663 N N . LYS A 1 460 ? 14.921 -21.912 -22.348 1.00 97.31 460 LYS A N 1
ATOM 3664 C CA . LYS A 1 460 ? 15.382 -20.538 -22.601 1.00 97.31 460 LYS A CA 1
ATOM 3665 C C . LYS A 1 460 ? 16.279 -20.074 -21.461 1.00 97.31 460 LYS A C 1
ATOM 3667 O O . LYS A 1 460 ? 16.029 -20.393 -20.301 1.00 97.31 460 LYS A O 1
ATOM 3672 N N . GLU A 1 461 ? 17.284 -19.260 -21.770 1.00 96.81 461 GLU A N 1
ATOM 3673 C CA . GLU A 1 461 ? 18.123 -18.651 -20.738 1.00 96.81 461 GLU A CA 1
ATOM 3674 C C . GLU A 1 461 ? 17.341 -17.532 -20.034 1.00 96.81 461 GLU A C 1
ATOM 3676 O O . GLU A 1 461 ? 17.213 -16.416 -20.547 1.00 96.81 461 GLU A O 1
ATOM 3681 N N . VAL A 1 462 ? 16.777 -17.838 -18.866 1.00 97.75 462 VAL A N 1
ATOM 3682 C CA . VAL A 1 462 ? 16.001 -16.883 -18.068 1.00 97.75 462 VAL A CA 1
ATOM 3683 C C . VAL A 1 462 ? 16.880 -16.299 -16.967 1.00 97.75 462 VAL A C 1
ATOM 3685 O O . VAL A 1 462 ? 17.369 -17.028 -16.110 1.00 97.75 462 VAL A O 1
ATOM 3688 N N . THR A 1 463 ? 17.075 -14.979 -16.969 1.00 96.00 463 THR A N 1
ATOM 3689 C CA . THR A 1 463 ? 17.747 -14.239 -15.887 1.00 96.00 463 THR A CA 1
ATOM 3690 C C . THR A 1 463 ? 16.765 -13.304 -15.198 1.00 96.00 463 THR A C 1
ATOM 3692 O O . THR A 1 463 ? 16.147 -12.458 -15.846 1.00 96.00 463 THR A O 1
ATOM 3695 N N . VAL A 1 464 ? 16.665 -13.388 -13.877 1.00 94.25 464 VAL A N 1
ATOM 3696 C CA . VAL A 1 464 ? 15.752 -12.556 -13.095 1.00 94.25 464 VAL A CA 1
ATOM 3697 C C . VAL A 1 464 ? 16.521 -11.791 -12.029 1.00 94.25 464 VAL A C 1
ATOM 3699 O O . VAL A 1 464 ? 17.211 -12.392 -11.215 1.00 94.25 464 VAL A O 1
ATOM 3702 N N . VAL A 1 465 ? 16.386 -10.465 -12.013 1.00 91.56 465 VAL A N 1
ATOM 3703 C CA . VAL A 1 465 ? 16.940 -9.614 -10.950 1.00 91.56 465 VAL A CA 1
ATOM 3704 C C . VAL A 1 465 ? 15.833 -9.316 -9.947 1.00 91.56 465 VAL A C 1
ATOM 3706 O O . VAL A 1 465 ? 14.916 -8.564 -10.272 1.00 91.56 465 VAL A O 1
ATOM 3709 N N . VAL A 1 466 ? 15.905 -9.897 -8.751 1.00 88.94 466 VAL A N 1
ATOM 3710 C CA . VAL A 1 466 ? 14.882 -9.763 -7.703 1.00 88.94 466 VAL A CA 1
ATOM 3711 C C . VAL A 1 466 ? 15.362 -8.800 -6.620 1.00 88.94 466 VAL A C 1
ATOM 3713 O O . VAL A 1 466 ? 16.418 -8.996 -6.022 1.00 88.94 466 VAL A O 1
ATOM 3716 N N . GLU A 1 467 ? 14.568 -7.769 -6.337 1.00 85.12 467 GLU A N 1
ATOM 3717 C CA . GLU A 1 467 ? 14.794 -6.867 -5.207 1.00 85.12 467 GLU A CA 1
ATOM 3718 C C . GLU A 1 467 ? 14.191 -7.462 -3.928 1.00 85.12 467 GLU A C 1
ATOM 3720 O O . GLU A 1 467 ? 12.988 -7.355 -3.680 1.00 85.12 467 GLU A O 1
ATOM 3725 N N . LEU A 1 468 ? 15.019 -8.102 -3.099 1.00 77.62 468 LEU A N 1
ATOM 3726 C CA . LEU A 1 468 ? 14.553 -8.710 -1.848 1.00 77.62 468 LEU A CA 1
ATOM 3727 C C . LEU A 1 468 ? 14.178 -7.673 -0.780 1.00 77.62 468 LEU A C 1
ATOM 3729 O O . LEU A 1 468 ? 13.348 -7.970 0.071 1.00 77.62 468 LEU A O 1
ATOM 3733 N N . LEU A 1 469 ? 14.732 -6.454 -0.834 1.00 72.69 469 LEU A N 1
ATOM 3734 C CA . LEU A 1 469 ? 14.441 -5.371 0.117 1.00 72.69 469 LEU A CA 1
ATOM 3735 C C . LEU A 1 469 ? 13.291 -4.471 -0.361 1.00 72.69 469 LEU A C 1
ATOM 3737 O O . LEU A 1 469 ? 13.200 -3.284 0.012 1.00 72.69 469 LEU A O 1
ATOM 3741 N N . ALA A 1 470 ? 12.437 -5.005 -1.235 1.00 70.38 470 ALA A N 1
ATOM 3742 C CA . ALA A 1 470 ? 11.201 -4.366 -1.633 1.00 70.38 470 ALA A CA 1
ATOM 3743 C C . ALA A 1 470 ? 10.217 -4.408 -0.465 1.00 70.38 470 ALA A C 1
ATOM 3745 O O . ALA A 1 470 ? 9.768 -5.465 -0.030 1.00 70.38 470 ALA A O 1
ATOM 3746 N N . ARG A 1 471 ? 9.881 -3.218 0.035 1.00 72.12 471 ARG A N 1
ATOM 3747 C CA . ARG A 1 471 ? 9.130 -3.058 1.284 1.00 72.12 471 ARG A CA 1
ATOM 3748 C C . ARG A 1 471 ? 7.800 -3.800 1.240 1.00 72.12 471 ARG A C 1
ATOM 3750 O O . ARG A 1 471 ? 7.033 -3.541 0.313 1.00 72.12 471 ARG A O 1
ATOM 3757 N N . PHE A 1 472 ? 7.514 -4.585 2.274 1.00 73.12 472 PHE A N 1
ATOM 3758 C CA . PHE A 1 472 ? 6.285 -5.365 2.484 1.00 73.12 472 PHE A CA 1
ATOM 3759 C C . PHE A 1 472 ? 6.064 -6.552 1.536 1.00 73.12 472 PHE A C 1
ATOM 3761 O O . PHE A 1 472 ? 5.103 -7.293 1.738 1.00 73.12 472 PHE A O 1
ATOM 3768 N N . ASP A 1 473 ? 6.937 -6.757 0.550 1.00 75.75 473 ASP A N 1
ATOM 3769 C CA . ASP A 1 473 ? 6.858 -7.849 -0.427 1.00 75.75 473 ASP A CA 1
ATOM 3770 C C . ASP A 1 473 ? 8.028 -8.838 -0.270 1.00 75.75 473 ASP A C 1
ATOM 3772 O O . ASP A 1 473 ? 8.225 -9.710 -1.114 1.00 75.75 473 ASP A O 1
ATOM 3776 N N . GLU A 1 474 ? 8.808 -8.720 0.812 1.00 81.94 474 GLU A N 1
ATOM 3777 C CA . GLU A 1 474 ? 10.057 -9.464 1.005 1.00 81.94 474 GLU A CA 1
ATOM 3778 C C . GLU A 1 474 ? 9.817 -10.982 1.013 1.00 81.94 474 GLU A C 1
ATOM 3780 O O . GLU A 1 474 ? 10.475 -11.725 0.290 1.00 81.94 474 GLU A O 1
ATOM 3785 N N . GLU A 1 475 ? 8.820 -11.441 1.773 1.00 81.25 475 GLU A N 1
ATOM 3786 C CA . GLU A 1 475 ? 8.439 -12.857 1.871 1.00 81.25 475 GLU A CA 1
ATOM 3787 C C . GLU A 1 475 ? 8.010 -13.432 0.511 1.00 81.25 475 GLU A C 1
ATOM 3789 O O . GLU A 1 475 ? 8.483 -14.489 0.091 1.00 81.25 475 GLU A O 1
ATOM 3794 N N . THR A 1 476 ? 7.168 -12.700 -0.222 1.00 82.88 476 THR A N 1
ATOM 3795 C CA . THR A 1 476 ? 6.700 -13.098 -1.556 1.00 82.88 476 THR A CA 1
ATOM 3796 C C . THR A 1 476 ? 7.855 -13.166 -2.556 1.00 82.88 476 THR A C 1
ATOM 3798 O O . THR A 1 476 ? 7.953 -14.125 -3.321 1.00 82.88 476 THR A O 1
ATOM 3801 N N . ASN A 1 477 ? 8.765 -12.188 -2.534 1.00 84.44 477 ASN A N 1
ATOM 3802 C CA . ASN A 1 477 ? 9.928 -12.155 -3.421 1.00 84.44 477 ASN A CA 1
ATOM 3803 C C . ASN A 1 477 ? 10.916 -13.294 -3.120 1.00 84.44 477 ASN A C 1
ATOM 3805 O O . ASN A 1 477 ? 11.460 -13.887 -4.053 1.00 84.44 477 ASN A O 1
ATOM 3809 N N . ILE A 1 478 ? 11.115 -13.639 -1.841 1.00 84.50 478 ILE A N 1
ATOM 3810 C CA . ILE A 1 478 ? 11.932 -14.789 -1.422 1.00 84.50 478 ILE A CA 1
ATOM 3811 C C . ILE A 1 478 ? 11.338 -16.095 -1.964 1.00 84.50 478 ILE A C 1
ATOM 3813 O O . ILE A 1 478 ? 12.066 -16.902 -2.546 1.00 84.50 478 ILE A O 1
ATOM 3817 N N . ASN A 1 479 ? 10.023 -16.280 -1.833 1.00 87.50 479 ASN A N 1
ATOM 3818 C CA . ASN A 1 479 ? 9.340 -17.475 -2.330 1.00 87.50 479 ASN A CA 1
ATOM 3819 C C . ASN A 1 479 ? 9.439 -17.598 -3.858 1.00 87.50 479 ASN A C 1
ATOM 3821 O O . ASN A 1 479 ? 9.761 -18.673 -4.368 1.00 87.50 479 ASN A O 1
ATOM 3825 N N . TRP A 1 480 ? 9.229 -16.501 -4.593 1.00 89.38 480 TRP A N 1
ATOM 3826 C CA . TRP A 1 480 ? 9.370 -16.498 -6.051 1.00 89.38 480 TRP A CA 1
ATOM 3827 C C . TRP A 1 480 ? 10.794 -16.788 -6.512 1.00 89.38 480 TRP A C 1
ATOM 3829 O O . TRP A 1 480 ? 10.979 -17.560 -7.452 1.00 89.38 480 TRP A O 1
ATOM 3839 N N . ALA A 1 481 ? 11.798 -16.221 -5.841 1.00 88.25 481 ALA A N 1
ATOM 3840 C CA . ALA A 1 481 ? 13.194 -16.514 -6.135 1.00 88.25 481 ALA A CA 1
ATOM 3841 C C . ALA A 1 481 ? 13.489 -18.018 -6.020 1.00 88.25 481 ALA A C 1
ATOM 3843 O O . ALA A 1 481 ? 14.065 -18.597 -6.937 1.00 88.25 481 ALA A O 1
ATOM 3844 N N . SER A 1 482 ? 13.023 -18.671 -4.949 1.00 89.56 482 SER A N 1
ATOM 3845 C CA . SER A 1 482 ? 13.191 -20.121 -4.776 1.00 89.56 482 SER A CA 1
ATOM 3846 C C . SER A 1 482 ? 12.490 -20.942 -5.864 1.00 89.56 482 SER A C 1
ATOM 3848 O O . SER A 1 482 ? 13.059 -21.917 -6.352 1.00 89.56 482 SER A O 1
ATOM 3850 N N . GLN A 1 483 ? 11.282 -20.553 -6.284 1.00 91.94 483 GLN A N 1
ATOM 3851 C CA . GLN A 1 483 ? 10.563 -21.252 -7.358 1.00 91.94 483 GLN A CA 1
ATOM 3852 C C . GLN A 1 483 ? 11.243 -21.092 -8.726 1.00 91.94 483 GLN A C 1
ATOM 3854 O O . GLN A 1 483 ? 11.330 -22.056 -9.485 1.00 91.94 483 GLN A O 1
ATOM 3859 N N . LEU A 1 484 ? 11.758 -19.898 -9.028 1.00 92.56 484 LEU A N 1
ATOM 3860 C CA . LEU A 1 484 ? 12.492 -19.612 -10.263 1.00 92.56 484 LEU A CA 1
ATOM 3861 C C . LEU A 1 484 ? 13.820 -20.382 -10.329 1.00 92.56 484 LEU A C 1
ATOM 3863 O O . LEU A 1 484 ? 14.120 -20.993 -11.356 1.00 92.56 484 LEU A O 1
ATOM 3867 N N . GLU A 1 485 ? 14.582 -20.415 -9.232 1.00 92.62 485 GLU A N 1
ATOM 3868 C CA . GLU A 1 485 ? 15.809 -21.221 -9.130 1.00 92.62 485 GLU A CA 1
ATOM 3869 C C . GLU A 1 485 ? 15.514 -22.712 -9.363 1.00 92.62 485 GLU A C 1
ATOM 3871 O O . GLU A 1 485 ? 16.234 -23.380 -10.106 1.00 92.62 485 GLU A O 1
ATOM 3876 N N . ALA A 1 486 ? 14.419 -23.230 -8.793 1.00 93.81 486 ALA A N 1
ATOM 3877 C CA . ALA A 1 486 ? 14.041 -24.640 -8.909 1.00 93.81 486 ALA A CA 1
ATOM 3878 C C . ALA A 1 486 ? 13.727 -25.085 -10.351 1.00 93.81 486 ALA A C 1
ATOM 3880 O O . ALA A 1 486 ? 13.882 -26.263 -10.672 1.00 93.81 486 ALA A O 1
ATOM 3881 N N . VAL A 1 487 ? 13.305 -24.165 -11.226 1.00 94.94 487 VAL A N 1
ATOM 3882 C CA . VAL A 1 487 ? 13.060 -24.443 -12.655 1.00 94.94 487 VAL A CA 1
ATOM 3883 C C . VAL A 1 487 ? 14.250 -24.090 -13.556 1.00 94.94 487 VAL A C 1
ATOM 3885 O O . VAL A 1 487 ? 14.122 -24.147 -14.777 1.00 94.94 487 VAL A O 1
ATOM 3888 N N . GLY A 1 488 ? 15.402 -23.741 -12.975 1.00 91.75 488 GLY A N 1
ATOM 3889 C CA . GLY A 1 488 ? 16.645 -23.476 -13.704 1.00 91.75 488 GLY A CA 1
ATOM 3890 C C . GLY A 1 488 ? 16.831 -22.032 -14.178 1.00 91.75 488 GLY A C 1
ATOM 3891 O O . GLY A 1 488 ? 17.730 -21.777 -14.977 1.00 91.75 488 GLY A O 1
ATOM 3892 N N . ALA A 1 489 ? 16.020 -21.077 -13.708 1.00 95.25 489 ALA A N 1
ATOM 3893 C CA . ALA A 1 489 ? 16.264 -19.663 -13.983 1.00 95.25 489 ALA A CA 1
ATOM 3894 C C . ALA A 1 489 ? 17.442 -19.135 -13.144 1.00 95.25 489 ALA A C 1
ATOM 3896 O O . ALA A 1 489 ? 17.606 -19.481 -11.974 1.00 95.25 489 ALA A O 1
ATOM 3897 N N . HIS A 1 490 ? 18.244 -18.245 -13.727 1.00 93.12 490 HIS A N 1
ATOM 3898 C CA . HIS A 1 490 ? 19.336 -17.573 -13.033 1.00 93.12 490 HIS A CA 1
ATOM 3899 C C . HIS A 1 490 ? 18.801 -16.368 -12.251 1.00 93.12 490 HIS A C 1
ATOM 3901 O O . HIS A 1 490 ? 18.485 -15.325 -12.833 1.00 93.12 490 HIS A O 1
ATOM 3907 N N . VAL A 1 491 ? 18.680 -16.515 -10.932 1.00 91.56 491 VAL A N 1
ATOM 3908 C CA . VAL A 1 491 ? 18.175 -15.466 -10.040 1.00 91.56 491 VAL A CA 1
ATOM 3909 C C . VAL A 1 491 ? 19.333 -14.680 -9.431 1.00 91.56 491 VAL A C 1
ATOM 3911 O O . VAL A 1 491 ? 20.259 -15.252 -8.864 1.00 91.56 491 VAL A O 1
ATOM 3914 N N . VAL A 1 492 ? 19.267 -13.352 -9.536 1.00 87.94 492 VAL A N 1
ATOM 3915 C CA . VAL A 1 492 ? 20.257 -12.419 -8.987 1.00 87.94 492 VAL A CA 1
ATOM 3916 C C . VAL A 1 492 ? 19.587 -11.454 -8.020 1.00 87.94 492 VAL A C 1
ATOM 3918 O O . VAL A 1 492 ? 18.567 -10.840 -8.333 1.00 87.94 492 VAL A O 1
ATOM 3921 N N . TYR A 1 493 ? 20.190 -11.289 -6.849 1.00 81.06 493 TYR A N 1
ATOM 3922 C CA . TYR A 1 493 ? 19.661 -10.482 -5.754 1.00 81.06 493 TYR A CA 1
ATOM 3923 C C . TYR A 1 493 ? 20.260 -9.073 -5.760 1.00 81.06 493 TYR A C 1
ATOM 3925 O O . TYR A 1 493 ? 21.043 -8.731 -4.882 1.00 81.06 493 TYR A O 1
ATOM 3933 N N . GLY A 1 494 ? 19.912 -8.269 -6.771 1.00 70.62 494 GLY A N 1
ATOM 3934 C CA . GLY A 1 494 ? 20.352 -6.871 -6.889 1.00 70.62 494 GLY A CA 1
ATOM 3935 C C . GLY A 1 494 ? 21.862 -6.654 -6.684 1.00 70.62 494 GLY A C 1
ATOM 3936 O O . GLY A 1 494 ? 22.670 -7.552 -6.900 1.00 70.62 494 GLY A O 1
ATOM 3937 N N . VAL A 1 495 ? 22.243 -5.441 -6.275 1.00 70.69 495 VAL A N 1
ATOM 3938 C CA . VAL A 1 495 ? 23.611 -5.107 -5.847 1.00 70.69 495 VAL A CA 1
ATOM 3939 C C . VAL A 1 495 ? 23.528 -4.593 -4.411 1.00 70.69 495 VAL A C 1
ATOM 3941 O O . VAL A 1 495 ? 22.675 -3.759 -4.109 1.00 70.69 495 VAL A O 1
ATOM 3944 N N . VAL A 1 496 ? 24.394 -5.083 -3.519 1.00 67.44 496 VAL A N 1
ATOM 3945 C CA . VAL A 1 496 ? 24.413 -4.662 -2.104 1.00 67.44 496 VAL A CA 1
ATOM 3946 C C . VAL A 1 496 ? 24.559 -3.136 -2.009 1.00 67.44 496 VAL A C 1
ATOM 3948 O O . VAL A 1 496 ? 25.311 -2.529 -2.772 1.00 67.44 496 VAL A O 1
ATOM 3951 N N . GLY A 1 497 ? 23.774 -2.502 -1.133 1.00 69.19 497 GLY A N 1
ATOM 3952 C CA . GLY A 1 497 ? 23.703 -1.042 -0.994 1.00 69.19 497 GLY A CA 1
ATOM 3953 C C . GLY A 1 497 ? 22.951 -0.305 -2.118 1.00 69.19 497 GLY A C 1
ATOM 3954 O O . GLY A 1 497 ? 22.740 0.909 -2.031 1.00 69.19 497 GLY A O 1
ATOM 3955 N N . HIS A 1 498 ? 22.494 -1.003 -3.166 1.00 76.12 498 HIS A N 1
ATOM 3956 C CA . HIS A 1 498 ? 21.842 -0.403 -4.332 1.00 76.12 498 HIS A CA 1
ATOM 3957 C C . HIS A 1 498 ? 20.535 -1.109 -4.702 1.00 76.12 498 HIS A C 1
ATOM 3959 O O . HIS A 1 498 ? 20.516 -2.151 -5.354 1.00 76.12 498 HIS A O 1
ATOM 3965 N N . LYS A 1 499 ? 19.409 -0.465 -4.374 1.00 76.75 499 LYS A N 1
ATOM 3966 C CA . LYS A 1 499 ? 18.089 -0.997 -4.726 1.00 76.75 499 LYS A CA 1
ATOM 3967 C C . LYS A 1 499 ? 17.817 -0.926 -6.229 1.00 76.75 499 LYS A C 1
ATOM 3969 O O . LYS A 1 499 ? 17.878 0.155 -6.827 1.00 76.75 499 LYS A O 1
ATOM 3974 N N . CYS A 1 500 ? 17.429 -2.049 -6.829 1.00 81.69 500 CYS A N 1
ATOM 3975 C CA . CYS A 1 500 ? 17.034 -2.112 -8.232 1.00 81.69 500 CYS A CA 1
ATOM 3976 C C . CYS A 1 500 ? 15.553 -1.741 -8.383 1.00 81.69 500 CYS A C 1
ATOM 3978 O O . CYS A 1 500 ? 14.653 -2.542 -8.145 1.00 81.69 500 CYS A O 1
ATOM 3980 N N . HIS A 1 501 ? 15.285 -0.499 -8.791 1.00 85.31 501 HIS A N 1
ATOM 3981 C CA . HIS A 1 501 ? 13.922 -0.010 -9.037 1.00 85.31 501 HIS A CA 1
ATOM 3982 C C . HIS A 1 501 ? 13.625 0.209 -10.530 1.00 85.31 501 HIS A C 1
ATOM 3984 O O . HIS A 1 501 ? 12.545 0.688 -10.872 1.00 85.31 501 HIS A O 1
ATOM 3990 N N . ALA A 1 502 ? 14.552 -0.132 -11.426 1.00 88.00 502 ALA A N 1
ATOM 3991 C CA . ALA A 1 502 ? 14.293 -0.165 -12.862 1.00 88.00 502 ALA A CA 1
ATOM 3992 C C . ALA A 1 502 ? 13.270 -1.266 -13.189 1.00 88.00 502 ALA A C 1
ATOM 3994 O O . ALA A 1 502 ? 13.332 -2.339 -12.595 1.00 88.00 502 ALA A O 1
ATOM 3995 N N . LYS A 1 503 ? 12.319 -1.011 -14.100 1.00 92.31 503 LYS A N 1
ATOM 3996 C CA . LYS A 1 503 ? 11.346 -2.019 -14.562 1.00 92.31 503 LYS A CA 1
ATOM 3997 C C . LYS A 1 503 ? 11.610 -2.297 -16.021 1.00 92.31 503 LYS A C 1
ATOM 3999 O O . LYS A 1 503 ? 11.138 -1.586 -16.900 1.00 92.31 503 LYS A O 1
ATOM 4004 N N . MET A 1 504 ? 12.405 -3.326 -16.263 1.00 95.50 504 MET A N 1
ATOM 4005 C CA . MET A 1 504 ? 12.924 -3.653 -17.579 1.00 95.50 504 MET A CA 1
ATOM 4006 C C . MET A 1 504 ? 12.714 -5.131 -17.867 1.00 95.50 504 MET A C 1
ATOM 4008 O O . MET A 1 504 ? 12.869 -5.975 -16.984 1.00 95.50 504 MET A O 1
ATOM 4012 N N . MET A 1 505 ? 12.363 -5.426 -19.107 1.00 97.50 505 MET A N 1
ATOM 4013 C CA . MET A 1 505 ? 12.332 -6.771 -19.658 1.00 97.50 505 MET A CA 1
ATOM 4014 C C . MET A 1 505 ? 13.078 -6.728 -20.986 1.00 97.50 505 MET A C 1
ATOM 4016 O O . MET A 1 505 ? 12.853 -5.825 -21.785 1.00 97.50 505 MET A O 1
ATOM 4020 N N . LEU A 1 506 ? 13.973 -7.681 -21.203 1.00 98.25 506 LEU A N 1
ATOM 4021 C CA . LEU A 1 506 ? 14.759 -7.842 -22.418 1.00 98.25 506 LEU A CA 1
ATOM 4022 C C . LEU A 1 506 ? 14.550 -9.261 -22.940 1.00 98.25 506 LEU A C 1
ATOM 4024 O O . LEU A 1 506 ? 14.853 -10.227 -22.247 1.00 98.25 506 LEU A O 1
ATOM 4028 N N . ILE A 1 507 ? 14.078 -9.382 -24.173 1.00 98.50 507 ILE A N 1
ATOM 4029 C CA . ILE A 1 507 ? 13.885 -10.650 -24.873 1.00 98.50 507 ILE A CA 1
ATOM 4030 C C . ILE A 1 507 ? 14.870 -10.701 -26.035 1.00 98.50 507 ILE A C 1
ATOM 4032 O O . ILE A 1 507 ? 14.943 -9.774 -26.843 1.00 98.50 507 ILE A O 1
ATOM 4036 N N . VAL A 1 508 ? 15.630 -11.789 -26.131 1.00 97.88 508 VAL A N 1
ATOM 4037 C CA . VAL A 1 508 ? 16.550 -12.048 -27.241 1.00 97.88 508 VAL A CA 1
ATOM 4038 C C . VAL A 1 508 ? 15.954 -13.146 -28.109 1.00 97.88 508 VAL A C 1
ATOM 4040 O O . VAL A 1 508 ? 15.744 -14.269 -27.651 1.00 97.88 508 VAL A O 1
ATOM 4043 N N . ARG A 1 509 ? 15.692 -12.824 -29.375 1.00 96.50 509 ARG A N 1
ATOM 4044 C CA . ARG A 1 509 ? 15.036 -13.702 -30.346 1.00 96.50 509 ARG A CA 1
ATOM 4045 C C . ARG A 1 509 ? 15.896 -13.854 -31.591 1.00 96.50 509 ARG A C 1
ATOM 4047 O O . ARG A 1 509 ? 16.418 -12.875 -32.119 1.00 96.50 509 ARG A O 1
ATOM 4054 N N . ARG A 1 510 ? 16.034 -15.078 -32.084 1.00 95.00 510 ARG A N 1
ATOM 4055 C CA . ARG A 1 510 ? 16.657 -15.382 -33.371 1.00 95.00 510 ARG A CA 1
ATOM 4056 C C . ARG A 1 510 ? 15.682 -15.038 -34.491 1.00 95.00 510 ARG A C 1
ATOM 4058 O O . ARG A 1 510 ? 14.561 -15.529 -34.505 1.00 95.00 510 ARG A O 1
ATOM 4065 N N . VAL A 1 511 ? 16.112 -14.205 -35.428 1.00 91.25 511 VAL A N 1
ATOM 4066 C CA . VAL A 1 511 ? 15.322 -13.805 -36.596 1.00 91.25 511 VAL A CA 1
ATOM 4067 C C . VAL A 1 511 ? 16.110 -14.164 -37.850 1.00 91.25 511 VAL A C 1
ATOM 4069 O O . VAL A 1 511 ? 17.329 -13.998 -37.895 1.00 91.25 511 VAL A O 1
ATOM 4072 N N . VAL A 1 512 ? 15.427 -14.683 -38.868 1.00 86.25 512 VAL A N 1
ATOM 4073 C CA . VAL A 1 512 ? 16.023 -14.931 -40.184 1.00 86.25 512 VAL A CA 1
ATOM 4074 C C . VAL A 1 512 ? 15.599 -13.801 -41.111 1.00 86.25 512 VAL A C 1
ATOM 4076 O O . VAL A 1 512 ? 14.421 -13.659 -41.420 1.00 86.25 512 VAL A O 1
ATOM 4079 N N . GLN A 1 513 ? 16.558 -12.995 -41.559 1.00 76.69 513 GLN A N 1
ATOM 4080 C CA . GLN A 1 513 ? 16.331 -11.934 -42.540 1.00 76.69 513 GLN A CA 1
ATOM 4081 C C . GLN A 1 513 ? 17.240 -12.160 -43.743 1.00 76.69 513 GLN A C 1
ATOM 4083 O O . GLN A 1 513 ? 18.443 -12.367 -43.588 1.00 76.69 513 GLN A O 1
ATOM 4088 N N . ALA A 1 514 ? 16.660 -12.152 -44.948 1.00 76.75 514 ALA A N 1
ATOM 4089 C CA . ALA A 1 514 ? 17.380 -12.363 -46.209 1.00 76.75 514 ALA A CA 1
ATOM 4090 C C . ALA A 1 514 ? 18.321 -13.594 -46.194 1.00 76.75 514 ALA A C 1
ATOM 4092 O O . ALA A 1 514 ? 19.446 -13.542 -46.688 1.00 76.75 514 ALA A O 1
ATOM 4093 N N . GLY A 1 515 ? 17.881 -14.695 -45.571 1.00 78.69 515 GLY A N 1
ATOM 4094 C CA . GLY A 1 515 ? 18.643 -15.947 -45.472 1.00 78.69 515 GLY A CA 1
ATOM 4095 C C . GLY A 1 515 ? 19.757 -15.970 -44.415 1.00 78.69 515 GLY A C 1
ATOM 4096 O O . GLY A 1 515 ? 20.434 -16.986 -44.285 1.00 78.69 515 GLY A O 1
ATOM 4097 N N . LYS A 1 516 ? 19.951 -14.898 -43.633 1.00 83.06 516 LYS A N 1
ATOM 4098 C CA . LYS A 1 516 ? 20.918 -14.850 -42.525 1.00 83.06 516 LYS A CA 1
ATOM 4099 C C . LYS A 1 516 ? 20.200 -14.854 -41.180 1.00 83.06 516 LYS A C 1
ATOM 4101 O O . LYS A 1 516 ? 19.291 -14.059 -40.952 1.00 83.06 516 LYS A O 1
ATOM 4106 N N . ALA A 1 517 ? 20.631 -15.735 -40.280 1.00 86.69 517 ALA A N 1
ATOM 4107 C CA . ALA A 1 517 ? 20.162 -15.745 -38.901 1.00 86.69 517 ALA A CA 1
ATOM 4108 C C . ALA A 1 517 ? 20.895 -14.665 -38.089 1.00 86.69 517 ALA A C 1
ATOM 4110 O O . ALA A 1 517 ? 22.125 -14.659 -38.033 1.00 86.69 517 ALA A O 1
ATOM 4111 N N . SER A 1 518 ? 20.148 -13.779 -37.437 1.00 91.00 518 SER A N 1
ATOM 4112 C CA . SER A 1 518 ? 20.663 -12.769 -36.511 1.00 91.00 518 SER A CA 1
ATOM 4113 C C . SER A 1 518 ? 19.908 -12.827 -35.183 1.00 91.00 518 SER A C 1
ATOM 4115 O O . SER A 1 518 ? 18.807 -13.373 -35.092 1.00 91.00 518 SER A O 1
ATOM 4117 N N . LEU A 1 519 ? 20.520 -12.306 -34.120 1.00 92.94 519 LEU A N 1
ATOM 4118 C CA . LEU A 1 519 ? 19.839 -12.113 -32.843 1.00 92.94 519 LEU A CA 1
ATOM 4119 C C . LEU A 1 519 ? 19.278 -10.697 -32.805 1.00 92.94 519 LEU A C 1
ATOM 4121 O O . LEU A 1 519 ? 20.023 -9.726 -32.936 1.00 92.94 519 LEU A O 1
ATOM 4125 N N . ARG A 1 520 ? 17.969 -10.590 -32.596 1.00 94.88 520 ARG A N 1
ATOM 4126 C CA . ARG A 1 520 ? 17.269 -9.332 -32.367 1.00 94.88 520 ARG A CA 1
ATOM 4127 C C . ARG A 1 520 ? 16.846 -9.243 -30.908 1.00 94.88 520 ARG A C 1
ATOM 4129 O O . ARG A 1 520 ? 16.528 -10.249 -30.274 1.00 94.88 520 ARG A O 1
ATOM 4136 N N . ARG A 1 521 ? 16.879 -8.028 -30.372 1.00 97.25 521 ARG A N 1
ATOM 4137 C CA . ARG A 1 521 ? 16.496 -7.723 -28.996 1.00 97.25 521 ARG A CA 1
ATOM 4138 C C . ARG A 1 521 ? 15.193 -6.937 -29.006 1.00 97.25 521 ARG A C 1
ATOM 4140 O O . ARG A 1 521 ? 15.016 -6.069 -29.854 1.00 97.25 521 ARG A O 1
ATOM 4147 N N . TYR A 1 522 ? 14.324 -7.258 -28.061 1.00 98.25 522 TYR A N 1
ATOM 4148 C CA . TYR A 1 522 ? 13.076 -6.556 -27.798 1.00 98.25 522 TYR A CA 1
ATOM 4149 C C . TYR A 1 522 ? 13.070 -6.169 -26.332 1.00 98.25 522 TYR A C 1
ATOM 4151 O O . TYR A 1 522 ? 13.409 -6.986 -25.472 1.00 98.25 522 TYR A O 1
ATOM 4159 N N . VAL A 1 523 ? 12.702 -4.931 -26.046 1.00 98.12 523 VAL A N 1
ATOM 4160 C CA . VAL A 1 523 ? 12.745 -4.378 -24.700 1.00 98.12 523 VAL A CA 1
ATOM 4161 C C . VAL A 1 523 ? 11.383 -3.832 -24.316 1.00 98.12 523 VAL A C 1
ATOM 4163 O O . VAL A 1 523 ? 10.738 -3.161 -25.116 1.00 98.12 523 VAL A O 1
ATOM 4166 N N . HIS A 1 524 ? 10.991 -4.068 -23.065 1.00 97.69 524 HIS A N 1
ATOM 4167 C CA . HIS A 1 524 ? 9.963 -3.293 -22.385 1.00 97.69 524 HIS A CA 1
ATOM 4168 C C . HIS A 1 524 ? 10.585 -2.485 -21.236 1.00 97.69 524 HIS A C 1
ATOM 4170 O O . HIS A 1 524 ? 11.306 -3.044 -20.405 1.00 97.69 524 HIS A O 1
ATOM 4176 N N . LEU A 1 525 ? 10.285 -1.186 -21.173 1.00 95.88 525 LEU A N 1
ATOM 4177 C CA . LEU A 1 525 ? 10.706 -0.257 -20.121 1.00 95.88 525 LEU A CA 1
ATOM 4178 C C . LEU A 1 525 ? 9.485 0.401 -19.482 1.00 95.88 525 LEU A C 1
ATOM 4180 O O . LEU A 1 525 ? 8.758 1.141 -20.139 1.00 95.88 525 LEU A O 1
ATOM 4184 N N . GLY A 1 526 ? 9.277 0.143 -18.193 1.00 91.69 526 GLY A N 1
ATOM 4185 C CA . GLY A 1 526 ? 8.150 0.658 -17.423 1.00 91.69 526 GLY A CA 1
ATOM 4186 C C . GLY A 1 526 ? 8.551 1.681 -16.360 1.00 91.69 526 GLY A C 1
ATOM 4187 O O . GLY A 1 526 ? 9.638 1.619 -15.782 1.00 91.69 526 GLY A O 1
ATOM 4188 N N . THR A 1 527 ? 7.634 2.594 -16.049 1.00 86.19 527 THR A N 1
ATOM 4189 C CA . THR A 1 527 ? 7.677 3.419 -14.817 1.00 86.19 527 THR A CA 1
ATOM 4190 C C . THR A 1 527 ? 7.070 2.665 -13.637 1.00 86.19 527 THR A C 1
ATOM 4192 O O . THR A 1 527 ? 7.587 2.727 -12.519 1.00 86.19 527 THR A O 1
ATOM 4195 N N . GLY A 1 528 ? 6.024 1.885 -13.914 1.00 83.94 528 GLY A N 1
ATOM 4196 C CA . GLY A 1 528 ? 5.296 1.079 -12.941 1.00 83.94 528 GLY A CA 1
ATOM 4197 C C . GLY A 1 528 ? 5.827 -0.341 -12.826 1.00 83.94 528 GLY A C 1
ATOM 4198 O O . GLY A 1 528 ? 6.434 -0.870 -13.755 1.00 83.94 528 GLY A O 1
ATOM 4199 N N . ASN A 1 529 ? 5.576 -0.968 -11.674 1.00 85.50 529 ASN A N 1
ATOM 4200 C CA . ASN A 1 529 ? 5.916 -2.371 -11.417 1.00 85.50 529 ASN A CA 1
ATOM 4201 C C . ASN A 1 529 ? 5.148 -3.330 -12.337 1.00 85.50 529 ASN A C 1
ATOM 4203 O O . ASN A 1 529 ? 4.020 -3.056 -12.743 1.00 85.50 529 ASN A O 1
ATOM 4207 N N . TYR A 1 530 ? 5.725 -4.511 -12.556 1.00 86.62 530 TYR A N 1
ATOM 4208 C CA . TYR A 1 530 ? 5.109 -5.630 -13.269 1.00 86.62 530 TYR A CA 1
ATOM 4209 C C . TYR A 1 530 ? 4.011 -6.328 -12.437 1.00 86.62 530 TYR A C 1
ATOM 4211 O O . TYR A 1 530 ? 4.088 -7.520 -12.149 1.00 86.62 530 TYR A O 1
ATOM 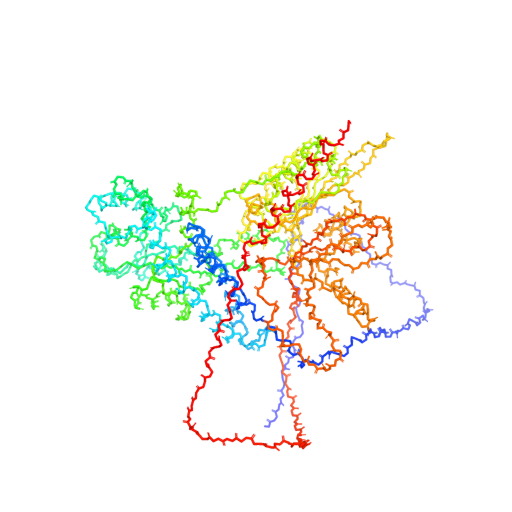4219 N N . HIS A 1 531 ? 2.989 -5.578 -12.018 1.00 82.25 531 HIS A N 1
ATOM 4220 C CA . HIS A 1 531 ? 1.898 -6.078 -11.185 1.00 82.25 531 HIS A CA 1
ATOM 4221 C C . HIS A 1 531 ? 0.531 -5.680 -11.789 1.00 82.25 531 HIS A C 1
ATOM 4223 O O . HIS A 1 531 ? 0.135 -4.515 -11.718 1.00 82.25 531 HIS A O 1
ATOM 4229 N N . PRO A 1 532 ? -0.269 -6.635 -12.314 1.00 78.12 532 PRO A N 1
ATOM 4230 C CA . PRO A 1 532 ? -1.509 -6.330 -13.042 1.00 78.12 532 PRO A CA 1
ATOM 4231 C C . PRO A 1 532 ? -2.538 -5.521 -12.241 1.00 78.12 532 PRO A C 1
ATOM 4233 O O . PRO A 1 532 ? -3.174 -4.614 -12.773 1.00 78.12 532 PRO A O 1
ATOM 4236 N N . ARG A 1 533 ? -2.692 -5.814 -10.940 1.00 79.88 533 ARG A N 1
ATOM 4237 C CA . ARG A 1 533 ? -3.592 -5.055 -10.051 1.00 79.88 533 ARG A CA 1
ATOM 4238 C C . ARG A 1 533 ? -3.180 -3.587 -9.916 1.00 79.88 533 ARG A C 1
ATOM 4240 O O . ARG A 1 533 ? -4.038 -2.719 -10.023 1.00 79.88 533 ARG A O 1
ATOM 4247 N N . THR A 1 534 ? -1.893 -3.297 -9.707 1.00 77.44 534 THR A N 1
ATOM 4248 C CA . THR A 1 534 ? -1.427 -1.909 -9.593 1.00 77.44 534 THR A CA 1
ATOM 4249 C C . THR A 1 534 ? -1.509 -1.199 -10.939 1.00 77.44 534 THR A C 1
ATOM 4251 O O . THR A 1 534 ? -1.911 -0.047 -10.968 1.00 77.44 534 THR A O 1
ATOM 4254 N N . ALA A 1 535 ? -1.273 -1.879 -12.062 1.00 79.62 535 ALA A N 1
ATOM 4255 C CA . ALA A 1 535 ? -1.422 -1.275 -13.390 1.00 79.62 535 ALA A CA 1
ATOM 4256 C C . ALA A 1 535 ? -2.854 -0.783 -13.702 1.00 79.62 535 ALA A C 1
ATOM 4258 O O . ALA A 1 535 ? -3.040 0.014 -14.613 1.00 79.62 535 ALA A O 1
ATOM 4259 N N . ARG A 1 536 ? -3.876 -1.227 -12.950 1.00 82.12 536 ARG A N 1
ATOM 4260 C CA . ARG A 1 536 ? -5.255 -0.703 -13.039 1.00 82.12 536 ARG A CA 1
ATOM 4261 C C . ARG A 1 536 ? -5.513 0.514 -12.146 1.00 82.12 536 ARG A C 1
ATOM 4263 O O . ARG A 1 536 ? -6.503 1.208 -12.343 1.00 82.12 536 ARG A O 1
ATOM 4270 N N . LEU A 1 537 ? -4.659 0.738 -11.149 1.00 77.62 537 LEU A N 1
ATOM 4271 C CA . LEU A 1 537 ? -4.820 1.772 -10.123 1.00 77.62 537 LEU A CA 1
ATOM 4272 C C . LEU A 1 537 ? -3.850 2.943 -10.312 1.00 77.62 537 LEU A C 1
ATOM 4274 O O . LEU A 1 537 ? -4.182 4.076 -9.974 1.00 77.62 537 LEU A O 1
ATOM 4278 N N . TYR A 1 538 ? -2.653 2.669 -10.827 1.00 81.25 538 TYR A N 1
ATOM 4279 C CA . TYR A 1 538 ? -1.583 3.639 -11.020 1.00 81.25 538 TYR A CA 1
ATOM 4280 C C . TYR A 1 538 ? -1.501 4.076 -12.479 1.00 81.25 538 TYR A C 1
ATOM 4282 O O . TYR A 1 538 ? -1.784 3.305 -13.396 1.00 81.25 538 TYR A O 1
ATOM 4290 N N . THR A 1 539 ? -1.113 5.334 -12.677 1.00 84.62 539 THR A N 1
ATOM 4291 C CA . THR A 1 539 ? -0.827 5.882 -13.999 1.00 84.62 539 THR A CA 1
ATOM 4292 C C . THR A 1 539 ? 0.644 5.695 -14.323 1.00 84.62 539 THR A C 1
ATOM 4294 O O . THR A 1 539 ? 1.488 6.322 -13.684 1.00 84.62 539 THR A O 1
ATOM 4297 N N . ASP A 1 540 ? 0.935 4.857 -15.311 1.00 87.25 540 ASP A N 1
ATOM 4298 C CA . ASP A 1 540 ? 2.289 4.454 -15.674 1.00 87.25 540 ASP A CA 1
ATOM 4299 C C . ASP A 1 540 ? 2.440 4.368 -17.193 1.00 87.25 540 ASP A C 1
ATOM 4301 O O . ASP A 1 540 ? 1.524 3.960 -17.901 1.00 87.25 540 ASP A O 1
ATOM 4305 N N . PHE A 1 541 ? 3.623 4.700 -17.692 1.00 91.56 541 PHE A N 1
ATOM 4306 C CA . PHE A 1 541 ? 4.069 4.371 -19.040 1.00 91.56 541 PHE A CA 1
ATOM 4307 C C . PHE A 1 541 ? 4.799 3.023 -19.129 1.00 91.56 541 PHE A C 1
ATOM 4309 O O . PHE A 1 541 ? 5.577 2.662 -18.240 1.00 91.56 541 PHE A O 1
ATOM 4316 N N . GLY A 1 542 ? 4.591 2.328 -20.247 1.00 92.88 542 GLY A N 1
ATOM 4317 C CA . GLY A 1 542 ? 5.357 1.161 -20.681 1.00 92.88 542 GLY A CA 1
ATOM 4318 C C . GLY A 1 542 ? 5.789 1.322 -22.137 1.00 92.88 542 GLY A C 1
ATOM 4319 O O . GLY A 1 542 ? 4.947 1.369 -23.026 1.00 92.88 542 GLY A O 1
ATOM 4320 N N . LEU A 1 543 ? 7.090 1.440 -22.394 1.00 96.19 543 LEU A N 1
ATOM 4321 C CA . LEU A 1 543 ? 7.654 1.517 -23.743 1.00 96.19 543 LEU A CA 1
ATOM 4322 C C . LEU A 1 543 ? 8.066 0.121 -24.204 1.00 96.19 543 LEU A C 1
ATOM 4324 O O . LEU A 1 543 ? 8.899 -0.496 -23.548 1.00 96.19 543 LEU A O 1
ATOM 4328 N N . MET A 1 544 ? 7.553 -0.335 -25.344 1.00 97.50 544 MET A N 1
ATOM 4329 C CA . MET A 1 544 ? 8.051 -1.502 -26.071 1.00 97.50 544 MET A CA 1
ATOM 4330 C C . MET A 1 544 ? 8.816 -1.050 -27.312 1.00 97.50 544 MET A C 1
ATOM 4332 O O . MET A 1 544 ? 8.298 -0.265 -28.106 1.00 97.50 544 MET A O 1
ATOM 4336 N N . THR A 1 545 ? 10.041 -1.539 -27.484 1.00 96.44 545 THR A N 1
ATOM 4337 C CA . THR A 1 545 ? 10.913 -1.126 -28.589 1.00 96.44 545 THR A CA 1
ATOM 4338 C C . THR A 1 545 ? 11.855 -2.246 -29.027 1.00 96.44 545 THR A C 1
ATOM 4340 O O . THR A 1 545 ? 12.250 -3.100 -28.227 1.00 96.44 545 THR A O 1
ATOM 4343 N N . ALA A 1 546 ? 12.225 -2.217 -30.306 1.00 96.69 546 ALA A N 1
ATOM 4344 C CA . ALA A 1 546 ? 13.326 -2.986 -30.881 1.00 96.69 546 ALA A CA 1
ATOM 4345 C C . ALA A 1 546 ? 14.465 -2.068 -31.379 1.00 96.69 546 ALA A C 1
ATOM 4347 O O . ALA A 1 546 ? 15.286 -2.496 -32.196 1.00 96.69 546 ALA A O 1
ATOM 4348 N N . ASP A 1 547 ? 14.518 -0.808 -30.917 1.00 96.25 547 ASP A N 1
ATOM 4349 C CA . ASP A 1 547 ? 15.619 0.113 -31.206 1.00 96.25 547 ASP A CA 1
ATOM 4350 C C . ASP A 1 547 ? 16.936 -0.464 -30.679 1.00 96.25 547 ASP A C 1
ATOM 4352 O O . ASP A 1 547 ? 17.072 -0.811 -29.501 1.00 96.25 547 ASP A O 1
ATOM 4356 N N . GLN A 1 548 ? 17.919 -0.569 -31.571 1.00 94.19 548 GLN A N 1
ATOM 4357 C CA . GLN A 1 548 ? 19.162 -1.272 -31.286 1.00 94.19 548 GLN A CA 1
ATOM 4358 C C . GLN A 1 548 ? 19.944 -0.636 -30.133 1.00 94.19 548 GLN A C 1
ATOM 4360 O O . GLN A 1 548 ? 20.514 -1.373 -29.329 1.00 94.19 548 GLN A O 1
ATOM 4365 N N . LYS A 1 549 ? 19.948 0.698 -30.021 1.00 94.75 549 LYS A N 1
ATOM 4366 C CA . LYS A 1 549 ? 20.720 1.405 -28.994 1.00 94.75 549 LYS A CA 1
ATOM 4367 C C . LYS A 1 549 ? 20.080 1.261 -27.625 1.00 94.75 549 LYS A C 1
ATOM 4369 O O . LYS A 1 549 ? 20.773 0.949 -26.665 1.00 94.75 549 LYS A O 1
ATOM 4374 N N . ILE A 1 550 ? 18.759 1.433 -27.537 1.00 95.06 550 ILE A N 1
ATOM 4375 C CA . ILE A 1 550 ? 18.033 1.229 -26.276 1.00 95.06 550 ILE A CA 1
ATOM 4376 C C . ILE A 1 550 ? 18.176 -0.230 -25.833 1.00 95.06 550 ILE A C 1
ATOM 4378 O O . ILE A 1 550 ? 18.427 -0.507 -24.661 1.00 95.06 550 ILE A O 1
ATOM 4382 N N . CYS A 1 551 ? 18.068 -1.176 -26.768 1.00 96.00 551 CYS A N 1
ATOM 4383 C CA . CYS A 1 551 ? 18.243 -2.593 -26.471 1.00 96.00 551 CYS A CA 1
ATOM 4384 C C . CYS A 1 551 ? 19.653 -2.941 -25.979 1.00 96.00 551 CYS A C 1
ATOM 4386 O O . CYS A 1 551 ? 19.802 -3.794 -25.102 1.00 96.00 551 CYS A O 1
ATOM 4388 N N . GLU A 1 552 ? 20.683 -2.321 -26.553 1.00 94.44 552 GLU A N 1
ATOM 4389 C CA . GLU A 1 552 ? 22.073 -2.475 -26.125 1.00 94.44 552 GLU A CA 1
ATOM 4390 C C . GLU A 1 552 ? 22.302 -1.872 -24.736 1.00 94.44 552 GLU A C 1
ATOM 4392 O O . GLU A 1 552 ? 22.845 -2.552 -23.866 1.00 94.44 552 GLU A O 1
ATOM 4397 N N . ASP A 1 553 ? 21.774 -0.676 -24.473 1.00 94.50 553 ASP A N 1
ATOM 4398 C CA . ASP A 1 553 ? 21.858 -0.053 -23.153 1.00 94.50 553 ASP A CA 1
ATOM 4399 C C . ASP A 1 553 ? 21.186 -0.907 -22.071 1.00 94.50 553 ASP A C 1
ATOM 4401 O O . ASP A 1 553 ? 21.782 -1.163 -21.027 1.00 94.50 553 ASP A O 1
ATOM 4405 N N . VAL A 1 554 ? 19.966 -1.407 -22.310 1.00 95.06 554 VAL A N 1
ATOM 4406 C CA . VAL A 1 554 ? 19.279 -2.294 -21.351 1.00 95.06 554 VAL A CA 1
ATOM 4407 C C . VAL A 1 554 ? 20.071 -3.578 -21.123 1.00 95.06 554 VAL A C 1
ATOM 4409 O O . VAL A 1 554 ? 20.163 -4.056 -19.991 1.00 95.06 554 VAL A O 1
ATOM 4412 N N . HIS A 1 555 ? 20.672 -4.137 -22.175 1.00 93.06 555 HIS A N 1
ATOM 4413 C CA . HIS A 1 555 ? 21.539 -5.300 -22.042 1.00 93.06 555 HIS A CA 1
ATOM 4414 C C . HIS A 1 555 ? 22.753 -5.010 -21.146 1.00 93.06 555 HIS A C 1
ATOM 4416 O O . HIS A 1 555 ? 23.040 -5.810 -20.254 1.00 93.06 555 HIS A O 1
ATOM 4422 N N . HIS A 1 556 ? 23.413 -3.863 -21.326 1.00 91.56 556 HIS A N 1
ATOM 4423 C CA . HIS A 1 556 ? 24.521 -3.415 -20.478 1.00 91.56 556 HIS A CA 1
ATOM 4424 C C . HIS A 1 556 ? 24.094 -3.202 -19.022 1.00 91.56 556 HIS A C 1
ATOM 4426 O O . HIS A 1 556 ? 24.799 -3.636 -18.112 1.00 91.56 556 HIS A O 1
ATOM 4432 N N . VAL A 1 557 ? 22.911 -2.629 -18.779 1.00 90.88 557 VAL A N 1
ATOM 4433 C CA . VAL A 1 557 ? 22.380 -2.496 -17.413 1.00 90.88 557 VAL A CA 1
ATOM 4434 C C . VAL A 1 557 ? 22.168 -3.874 -16.773 1.00 90.88 557 VAL A C 1
ATOM 4436 O O . VAL A 1 557 ? 22.532 -4.068 -15.615 1.00 90.88 557 VAL A O 1
ATOM 4439 N N . PHE A 1 558 ? 21.644 -4.864 -17.507 1.00 91.50 558 PHE A N 1
ATOM 4440 C CA . PHE A 1 558 ? 21.547 -6.233 -16.985 1.00 91.50 558 PHE A CA 1
ATOM 4441 C C . PHE A 1 558 ? 22.920 -6.851 -16.695 1.00 91.50 558 PHE A C 1
ATOM 4443 O O . PHE A 1 558 ? 23.059 -7.496 -15.662 1.00 91.50 558 PHE A O 1
ATOM 4450 N N . GLN A 1 559 ? 23.928 -6.646 -17.550 1.00 88.81 559 GLN A N 1
ATOM 4451 C CA . GLN A 1 559 ? 25.291 -7.143 -17.301 1.00 88.81 559 GLN A CA 1
ATOM 4452 C C . GLN A 1 559 ? 25.867 -6.584 -15.992 1.00 88.81 559 GLN A C 1
ATOM 4454 O O . GLN A 1 559 ? 26.377 -7.347 -15.166 1.00 88.81 559 GLN A O 1
ATOM 4459 N N . GLN A 1 560 ? 25.690 -5.280 -15.761 1.00 86.56 560 GLN A N 1
ATOM 4460 C CA . GLN A 1 560 ? 26.103 -4.618 -14.523 1.00 86.56 560 GLN A CA 1
ATOM 4461 C C . GLN A 1 560 ? 25.365 -5.160 -13.297 1.00 86.56 560 GLN A C 1
ATOM 4463 O O . GLN A 1 560 ? 25.996 -5.443 -12.284 1.00 86.56 560 GLN A O 1
ATOM 4468 N N . LEU A 1 561 ? 24.044 -5.357 -13.390 1.00 86.12 561 LEU A N 1
ATOM 4469 C CA . LEU A 1 561 ? 23.251 -5.933 -12.296 1.00 86.12 561 LEU A CA 1
ATOM 4470 C C . LEU A 1 561 ? 23.665 -7.373 -11.968 1.00 86.12 561 LEU A C 1
ATOM 4472 O O . LEU A 1 561 ? 23.547 -7.789 -10.824 1.00 86.12 561 LEU A O 1
ATOM 4476 N N . THR A 1 562 ? 24.163 -8.126 -12.952 1.00 83.50 562 THR A N 1
ATOM 4477 C CA . THR A 1 562 ? 24.678 -9.490 -12.754 1.00 83.50 562 THR A CA 1
ATOM 4478 C C . THR A 1 562 ? 26.144 -9.544 -12.299 1.00 83.50 562 THR A C 1
ATOM 4480 O O . THR A 1 562 ? 26.681 -10.634 -12.137 1.00 83.50 562 THR A O 1
ATOM 4483 N N . GLY A 1 563 ? 26.799 -8.396 -12.081 1.00 68.88 563 GLY A N 1
ATOM 4484 C CA . GLY A 1 563 ? 28.148 -8.317 -11.503 1.00 68.88 563 GLY A CA 1
ATOM 4485 C C . GLY A 1 563 ? 29.303 -8.610 -12.468 1.00 68.88 563 GLY A C 1
ATOM 4486 O O . GLY A 1 563 ? 30.439 -8.765 -12.026 1.00 68.88 563 GLY A O 1
ATOM 4487 N N . ILE A 1 564 ? 29.045 -8.672 -13.778 1.00 56.50 564 ILE A N 1
ATOM 4488 C CA . ILE A 1 564 ? 30.068 -8.946 -14.795 1.00 56.50 564 ILE A CA 1
ATOM 4489 C C . ILE A 1 564 ? 30.270 -7.677 -15.627 1.00 56.50 564 ILE A C 1
ATOM 4491 O O . ILE A 1 564 ? 29.563 -7.453 -16.606 1.00 56.50 564 ILE A O 1
ATOM 4495 N N . GLY A 1 565 ? 31.232 -6.834 -15.245 1.00 60.22 565 GLY A N 1
ATOM 4496 C CA . GLY A 1 565 ? 31.673 -5.722 -16.092 1.00 60.22 565 GLY A CA 1
ATOM 4497 C C . GLY A 1 565 ? 32.207 -4.502 -15.344 1.00 60.22 565 GLY A C 1
ATOM 4498 O O . GLY A 1 565 ? 31.854 -4.250 -14.196 1.00 60.22 565 GLY A O 1
ATOM 4499 N N . GLY A 1 566 ? 33.070 -3.743 -16.024 1.00 65.88 566 GLY A N 1
ATOM 4500 C CA . GLY A 1 566 ? 33.465 -2.396 -15.609 1.00 65.88 566 GLY A CA 1
ATOM 4501 C C . GLY A 1 566 ? 32.390 -1.354 -15.936 1.00 65.88 566 GLY A C 1
ATOM 4502 O O . GLY A 1 566 ? 31.268 -1.684 -16.323 1.00 65.88 566 GLY A O 1
ATOM 4503 N N . GLU A 1 567 ? 32.731 -0.076 -15.800 1.00 66.88 567 GLU A N 1
ATOM 4504 C CA . GLU A 1 567 ? 31.819 1.020 -16.133 1.00 66.88 567 GLU A CA 1
ATOM 4505 C C . GLU A 1 567 ? 31.514 1.016 -17.644 1.00 66.88 567 GLU A C 1
ATOM 4507 O O . GLU A 1 567 ? 32.408 1.172 -18.477 1.00 66.88 567 GLU A O 1
ATOM 4512 N N . LEU A 1 568 ? 30.246 0.786 -18.004 1.00 75.81 568 LEU A N 1
ATOM 4513 C CA . LEU A 1 568 ? 29.787 0.741 -19.393 1.00 75.81 568 LEU A CA 1
ATOM 4514 C C . LEU A 1 568 ? 29.180 2.093 -19.759 1.00 75.81 568 LEU A C 1
ATOM 4516 O O . LEU A 1 568 ? 28.363 2.645 -19.022 1.00 75.81 568 LEU A O 1
ATOM 4520 N N . THR A 1 569 ? 29.576 2.630 -20.913 1.00 82.00 569 THR A N 1
ATOM 4521 C CA . THR A 1 569 ? 28.993 3.869 -21.438 1.00 82.00 569 THR A CA 1
ATOM 4522 C C . THR A 1 569 ? 27.682 3.547 -22.146 1.00 82.00 569 THR A C 1
ATOM 4524 O O . THR A 1 569 ? 27.679 2.796 -23.117 1.00 82.00 569 THR A O 1
ATOM 4527 N N . LEU A 1 570 ? 26.583 4.126 -21.663 1.00 87.69 570 LEU A N 1
ATOM 4528 C CA . LEU A 1 570 ? 25.259 4.010 -22.279 1.00 87.69 570 LEU A CA 1
ATOM 4529 C C . LEU A 1 570 ? 25.055 5.089 -23.354 1.00 87.69 570 LEU A C 1
ATOM 4531 O O . LEU A 1 570 ? 25.590 6.199 -23.245 1.00 87.69 570 LEU A O 1
ATOM 4535 N N . HIS A 1 571 ? 24.270 4.772 -24.379 1.00 87.19 571 HIS A N 1
ATOM 4536 C CA . HIS A 1 571 ? 23.984 5.643 -25.516 1.00 87.19 571 HIS A CA 1
ATOM 4537 C C . HIS A 1 571 ? 22.841 6.623 -25.241 1.00 87.19 571 HIS A C 1
ATOM 4539 O O . HIS A 1 571 ? 23.003 7.833 -25.405 1.00 87.19 571 HIS A O 1
ATOM 4545 N N . GLU A 1 572 ? 21.686 6.094 -24.851 1.00 88.81 572 GLU A N 1
ATOM 4546 C CA . GLU A 1 572 ? 20.423 6.812 -24.705 1.00 88.81 572 GLU A CA 1
ATOM 4547 C C . GLU A 1 572 ? 19.923 6.765 -23.248 1.00 88.81 572 GLU A C 1
ATOM 4549 O O . GLU A 1 572 ? 19.352 7.743 -22.774 1.00 88.81 572 GLU A O 1
ATOM 4554 N N . LEU A 1 573 ? 20.157 5.686 -22.490 1.00 89.56 573 LEU A N 1
ATOM 4555 C CA . LEU A 1 573 ? 19.651 5.563 -21.115 1.00 89.56 573 LEU A CA 1
ATOM 4556 C C . LEU A 1 573 ? 20.462 6.361 -20.082 1.00 89.56 573 LEU A C 1
ATOM 4558 O O . LEU A 1 573 ? 21.692 6.316 -20.033 1.00 89.56 573 LEU A O 1
ATOM 4562 N N . TRP A 1 574 ? 19.754 7.055 -19.184 1.00 89.31 574 TRP A N 1
ATOM 4563 C CA . TRP A 1 574 ? 20.339 7.667 -17.986 1.00 89.31 574 TRP A CA 1
ATOM 4564 C C . TRP A 1 574 ? 20.094 6.782 -16.768 1.00 89.31 574 TRP A C 1
ATOM 4566 O O . TRP A 1 574 ? 18.951 6.598 -16.355 1.00 89.31 574 TRP A O 1
ATOM 4576 N N . GLN A 1 575 ? 21.163 6.270 -16.168 1.00 86.81 575 GLN A N 1
ATOM 4577 C CA . GLN A 1 575 ? 21.127 5.269 -15.106 1.00 86.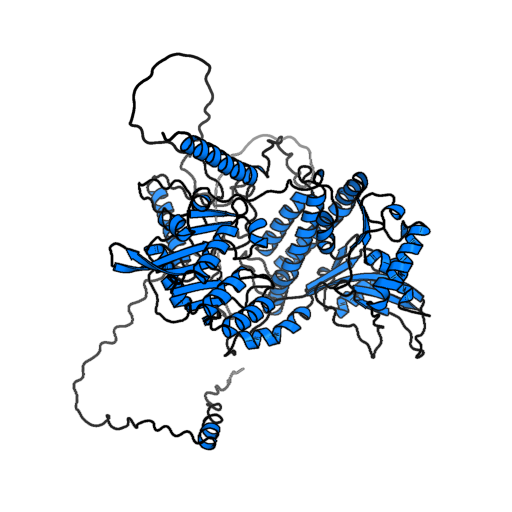81 575 GLN A CA 1
ATOM 4578 C C . GLN A 1 575 ? 21.604 5.861 -13.779 1.00 86.81 575 GLN A C 1
ATOM 4580 O O . GLN A 1 575 ? 22.632 6.536 -13.712 1.00 86.81 575 GLN A O 1
ATOM 4585 N N . SER A 1 576 ? 20.872 5.588 -12.702 1.00 85.19 576 SER A N 1
ATOM 4586 C CA . SER A 1 576 ? 21.324 5.858 -11.334 1.00 85.19 576 SER A CA 1
ATOM 4587 C C . SER A 1 576 ? 22.176 4.695 -10.803 1.00 85.19 576 SER A C 1
ATOM 4589 O O . SER A 1 576 ? 21.810 3.547 -11.061 1.00 85.19 576 SER A O 1
ATOM 4591 N N . PRO A 1 577 ? 23.261 4.939 -10.042 1.00 84.38 577 PRO A N 1
ATOM 4592 C CA . PRO A 1 577 ? 23.780 6.238 -9.589 1.00 84.38 577 PRO A CA 1
ATOM 4593 C C . PRO A 1 577 ? 24.778 6.912 -10.551 1.00 84.38 577 PRO A C 1
ATOM 4595 O O . PRO A 1 577 ? 25.244 8.008 -10.252 1.00 84.38 577 PRO A O 1
ATOM 4598 N N . PHE A 1 578 ? 25.106 6.286 -11.685 1.00 85.19 578 PHE A N 1
ATOM 4599 C CA . PHE A 1 578 ? 26.243 6.667 -12.534 1.00 85.19 578 PHE A CA 1
ATOM 4600 C C . PHE A 1 578 ? 26.014 7.947 -13.354 1.00 85.19 578 PHE A C 1
ATOM 4602 O O . PHE A 1 578 ? 26.693 8.954 -13.165 1.00 85.19 578 PHE A O 1
ATOM 4609 N N . THR A 1 579 ? 25.041 7.934 -14.268 1.00 86.62 579 THR A N 1
ATOM 4610 C CA . THR A 1 579 ? 24.875 8.986 -15.283 1.00 86.62 579 THR A CA 1
ATOM 4611 C C . THR A 1 579 ? 23.688 9.903 -15.014 1.00 86.62 579 THR A C 1
ATOM 4613 O O . THR A 1 579 ? 23.710 11.063 -15.418 1.00 86.62 579 THR A O 1
ATOM 4616 N N . LEU A 1 580 ? 22.666 9.445 -14.287 1.00 86.75 580 LEU A N 1
ATOM 4617 C CA . LEU A 1 580 ? 21.418 10.193 -14.105 1.00 86.75 580 LEU A CA 1
ATOM 4618 C C . LEU A 1 580 ? 21.627 11.580 -13.475 1.00 86.75 580 LEU A C 1
ATOM 4620 O O . LEU A 1 580 ? 21.216 12.590 -14.043 1.00 86.75 580 LEU A O 1
ATOM 4624 N N . HIS A 1 581 ? 22.285 11.646 -12.316 1.00 87.12 581 HIS A N 1
ATOM 4625 C CA . HIS A 1 581 ? 22.523 12.911 -11.620 1.00 87.12 581 HIS A CA 1
ATOM 4626 C C . HIS A 1 581 ? 23.379 13.903 -12.434 1.00 87.12 581 HIS A C 1
ATOM 4628 O O . HIS A 1 581 ? 22.912 15.028 -12.639 1.00 87.12 581 HIS A O 1
ATOM 4634 N N . PRO A 1 582 ? 24.582 13.546 -12.938 1.00 88.19 582 PRO A N 1
ATOM 4635 C CA . PRO A 1 582 ? 25.386 14.490 -13.715 1.00 88.19 582 PRO A CA 1
ATOM 4636 C C . PRO A 1 582 ? 24.665 14.968 -14.982 1.00 88.19 582 PRO A C 1
ATOM 4638 O O . PRO A 1 582 ? 24.657 16.171 -15.242 1.00 88.19 582 PRO A O 1
ATOM 4641 N N . ARG A 1 583 ? 23.958 14.085 -15.705 1.00 86.94 583 ARG A N 1
ATOM 4642 C CA . ARG A 1 583 ? 23.187 14.455 -16.909 1.00 86.94 583 ARG A CA 1
ATOM 4643 C C . ARG A 1 583 ? 22.042 15.421 -16.618 1.00 86.94 583 ARG A C 1
ATOM 4645 O O . ARG A 1 583 ? 21.799 16.342 -17.403 1.00 86.94 583 ARG A O 1
ATOM 4652 N N . ILE A 1 584 ? 21.358 15.258 -15.484 1.00 85.00 584 ILE A N 1
ATOM 4653 C CA . ILE A 1 584 ? 20.342 16.218 -15.033 1.00 85.00 584 ILE A CA 1
ATOM 4654 C C . ILE A 1 584 ? 20.993 17.585 -14.793 1.00 85.00 584 ILE A C 1
ATOM 4656 O O . ILE A 1 584 ? 20.505 18.588 -15.307 1.00 85.00 584 ILE A O 1
ATOM 4660 N N . ILE A 1 585 ? 22.110 17.644 -14.065 1.00 89.12 585 ILE A N 1
ATOM 4661 C CA . ILE A 1 585 ? 22.805 18.910 -13.784 1.00 89.12 585 ILE A CA 1
ATOM 4662 C C . ILE A 1 585 ? 23.303 19.583 -15.071 1.00 89.12 585 ILE A C 1
ATOM 4664 O O . ILE A 1 585 ? 23.123 20.790 -15.232 1.00 89.12 585 ILE A O 1
ATOM 4668 N N . GLU A 1 586 ? 23.880 18.823 -16.001 1.00 88.69 586 GLU A N 1
ATOM 4669 C CA . GLU A 1 586 ? 24.284 19.314 -17.325 1.00 88.69 586 GLU A CA 1
ATOM 4670 C C . GLU A 1 586 ? 23.100 19.904 -18.095 1.00 88.69 586 GLU A C 1
ATOM 4672 O O . GLU A 1 586 ? 23.190 21.017 -18.612 1.00 88.69 586 GLU A O 1
ATOM 4677 N N . SER A 1 587 ? 21.963 19.205 -18.108 1.00 85.12 587 SER A N 1
ATOM 4678 C CA . SER A 1 587 ? 20.742 19.668 -18.779 1.00 85.12 587 SER A CA 1
ATOM 4679 C C . SER A 1 587 ? 20.213 20.973 -18.175 1.00 85.12 587 SER A C 1
ATOM 4681 O O . SER A 1 587 ? 19.769 21.866 -18.896 1.00 85.12 587 SER A O 1
ATOM 4683 N N . ILE A 1 588 ? 20.298 21.120 -16.849 1.00 84.75 588 ILE A N 1
ATOM 4684 C CA . ILE A 1 588 ? 19.921 22.355 -16.148 1.00 84.75 588 ILE A CA 1
ATOM 4685 C C . ILE A 1 588 ? 20.850 23.503 -16.539 1.00 84.75 588 ILE A C 1
ATOM 4687 O O . ILE A 1 588 ? 20.372 24.596 -16.839 1.00 84.75 588 ILE A O 1
ATOM 4691 N N . ARG A 1 589 ? 22.166 23.264 -16.544 1.00 89.44 589 ARG A N 1
ATOM 4692 C CA . ARG A 1 589 ? 23.168 24.268 -16.927 1.00 89.44 589 ARG A CA 1
ATOM 4693 C C . ARG A 1 589 ? 22.973 24.723 -18.371 1.00 89.44 589 ARG A C 1
ATOM 4695 O O . ARG A 1 589 ? 22.919 25.921 -18.611 1.00 89.44 589 ARG A O 1
ATOM 4702 N N . ALA A 1 590 ? 22.728 23.794 -19.294 1.00 84.81 590 ALA A N 1
ATOM 4703 C CA . ALA A 1 590 ? 22.465 24.121 -20.693 1.00 84.81 590 ALA A CA 1
ATOM 4704 C C . ALA A 1 590 ? 21.245 25.050 -20.870 1.00 84.81 590 ALA A C 1
ATOM 4706 O O . ALA A 1 590 ? 21.275 25.977 -21.682 1.00 84.81 590 ALA A O 1
ATOM 4707 N N . GLU A 1 591 ? 20.173 24.849 -20.096 1.00 82.88 591 GLU A N 1
ATOM 4708 C CA . GLU A 1 591 ? 19.018 25.756 -20.117 1.00 82.88 591 GLU A CA 1
ATOM 4709 C C . GLU A 1 591 ? 19.318 27.118 -19.475 1.00 82.88 591 GLU A C 1
ATOM 4711 O O . GLU A 1 591 ? 18.823 28.138 -19.961 1.00 82.88 591 GLU A O 1
ATOM 4716 N N . ILE A 1 592 ? 20.149 27.164 -18.428 1.00 85.62 592 ILE A N 1
ATOM 4717 C CA . ILE A 1 592 ? 20.632 28.423 -17.839 1.00 85.62 592 ILE A CA 1
ATOM 4718 C C . ILE A 1 592 ? 21.442 29.213 -18.874 1.00 85.62 592 ILE A C 1
ATOM 4720 O O . ILE A 1 592 ? 21.164 30.395 -19.078 1.00 85.62 592 ILE A O 1
ATOM 4724 N N . ASP A 1 593 ? 22.365 28.565 -19.582 1.00 88.25 593 ASP A N 1
ATOM 4725 C CA . ASP A 1 593 ? 23.203 29.198 -20.605 1.00 88.25 593 ASP A CA 1
ATOM 4726 C C . ASP A 1 593 ? 22.354 29.720 -21.773 1.00 88.25 593 ASP A C 1
ATOM 4728 O O . ASP A 1 593 ? 22.543 30.842 -22.249 1.00 88.25 593 ASP A O 1
ATOM 4732 N N . ASN A 1 594 ? 21.345 28.950 -22.201 1.00 84.25 594 ASN A N 1
ATOM 4733 C CA . ASN A 1 594 ? 20.372 29.400 -23.198 1.00 84.25 594 ASN A CA 1
ATOM 4734 C C . ASN A 1 594 ? 19.621 30.659 -22.735 1.00 84.25 594 ASN A C 1
ATOM 4736 O O . ASN A 1 594 ? 19.433 31.581 -23.534 1.00 84.25 594 ASN A O 1
ATOM 4740 N N . ALA A 1 595 ? 19.209 30.712 -21.463 1.00 84.94 595 ALA A N 1
ATOM 4741 C CA . ALA A 1 595 ? 18.495 31.854 -20.895 1.00 84.94 595 ALA A CA 1
ATOM 4742 C C . ALA A 1 595 ? 19.388 33.098 -20.841 1.00 84.94 595 ALA A C 1
ATOM 4744 O O . ALA A 1 595 ? 18.968 34.185 -21.242 1.00 84.94 595 ALA A O 1
ATOM 4745 N N . GLN A 1 596 ? 20.630 32.928 -20.381 1.00 87.56 596 GLN A N 1
ATOM 4746 C CA . GLN A 1 596 ? 21.632 33.993 -20.306 1.00 87.56 596 GLN A CA 1
ATOM 4747 C C . GLN A 1 596 ? 21.997 34.527 -21.695 1.00 87.56 596 GLN A C 1
ATOM 4749 O O . GLN A 1 596 ? 22.158 35.732 -21.868 1.00 87.56 596 GLN A O 1
ATOM 4754 N N . ALA A 1 597 ? 22.027 33.658 -22.710 1.00 88.00 597 ALA A N 1
ATOM 4755 C CA . ALA A 1 597 ? 22.229 34.031 -24.108 1.00 88.00 597 ALA A CA 1
ATOM 4756 C C . ALA A 1 597 ? 20.989 34.671 -24.775 1.00 88.00 597 ALA A C 1
ATOM 4758 O O . ALA A 1 597 ? 20.973 34.854 -25.994 1.00 88.00 597 ALA A O 1
ATOM 4759 N N . GLY A 1 598 ? 19.922 34.964 -24.021 1.00 80.44 598 GLY A N 1
ATOM 4760 C CA . GLY A 1 598 ? 18.691 35.573 -24.536 1.00 80.44 598 GLY A CA 1
ATOM 4761 C C . GLY A 1 598 ? 17.870 34.664 -25.459 1.00 80.44 598 GLY A C 1
ATOM 4762 O O . GLY A 1 598 ? 16.918 35.123 -26.097 1.00 80.44 598 GLY A O 1
ATOM 4763 N N . LYS A 1 599 ? 18.211 33.372 -25.548 1.00 78.06 599 LYS A N 1
ATOM 4764 C CA . LYS A 1 599 ? 17.406 32.379 -26.265 1.00 78.06 599 LYS A CA 1
ATOM 4765 C C . LYS A 1 599 ? 16.189 32.028 -25.411 1.00 78.06 599 LYS A C 1
ATOM 4767 O O . LYS A 1 599 ? 16.177 32.204 -24.195 1.00 78.06 599 LYS A O 1
ATOM 4772 N N . ARG A 1 600 ? 15.142 31.489 -26.045 1.00 67.81 600 ARG A N 1
ATOM 4773 C CA . ARG A 1 600 ? 14.040 30.866 -25.300 1.00 67.81 600 ARG A CA 1
ATOM 4774 C C . ARG A 1 600 ? 14.591 29.665 -24.531 1.00 67.81 600 ARG A C 1
ATOM 4776 O O . ARG A 1 600 ? 14.759 28.598 -25.115 1.00 67.81 600 ARG A O 1
ATOM 4783 N N . ALA A 1 601 ? 14.858 29.862 -23.249 1.00 51.31 601 ALA A N 1
ATOM 4784 C CA . ALA A 1 601 ? 15.052 28.790 -22.294 1.00 51.31 601 ALA A CA 1
ATOM 4785 C C . ALA A 1 601 ? 13.688 28.386 -21.745 1.00 51.31 601 ALA A C 1
ATOM 4787 O O . ALA A 1 601 ? 12.904 29.221 -21.284 1.00 51.31 601 ALA A O 1
ATOM 4788 N N . HIS A 1 602 ? 13.385 27.102 -21.839 1.00 47.03 602 HIS A N 1
ATOM 4789 C CA . HIS A 1 602 ? 12.137 26.547 -21.351 1.00 47.03 602 HIS A CA 1
ATOM 4790 C C . HIS A 1 602 ? 12.464 25.274 -20.596 1.00 47.03 602 HIS A C 1
ATOM 4792 O O . HIS A 1 602 ? 12.395 24.177 -21.144 1.00 47.03 602 HIS A O 1
ATOM 4798 N N . ARG A 1 603 ? 12.702 25.405 -19.291 1.00 39.16 603 ARG A N 1
ATOM 4799 C CA . ARG A 1 603 ? 12.572 24.255 -18.406 1.00 39.16 603 ARG A CA 1
ATOM 4800 C C . ARG A 1 603 ? 11.093 24.055 -18.098 1.00 39.16 603 ARG A C 1
ATOM 4802 O O . ARG A 1 603 ? 10.526 24.707 -17.226 1.00 39.16 603 ARG A O 1
ATOM 4809 N N . ARG A 1 604 ? 10.446 23.166 -18.850 1.00 34.56 604 ARG A N 1
ATOM 4810 C CA . ARG A 1 604 ? 9.168 22.577 -18.435 1.00 34.56 604 ARG A CA 1
ATOM 4811 C C . ARG A 1 604 ? 9.450 21.326 -17.619 1.00 34.56 604 ARG A C 1
ATOM 4813 O O . ARG A 1 604 ? 9.330 20.224 -18.135 1.00 34.56 604 ARG A O 1
ATOM 4820 N N . GLU A 1 605 ? 9.775 21.493 -16.347 1.00 36.47 605 GLU A N 1
ATOM 4821 C CA . GLU A 1 605 ? 9.452 20.475 -15.343 1.00 36.47 605 GLU A CA 1
ATOM 4822 C C . GLU A 1 605 ? 8.047 20.792 -14.849 1.00 36.47 605 GLU A C 1
ATOM 4824 O O . GLU A 1 605 ? 7.882 21.628 -13.972 1.00 36.47 605 GLU A O 1
ATOM 4829 N N . ASN A 1 606 ? 7.029 20.256 -15.521 1.00 28.16 606 ASN A N 1
ATOM 4830 C CA . ASN A 1 606 ? 5.644 20.265 -15.054 1.00 28.16 606 ASN A CA 1
ATOM 4831 C C . ASN A 1 606 ? 4.830 19.259 -15.879 1.00 28.16 606 ASN A C 1
ATOM 4833 O O . ASN A 1 606 ? 4.914 19.274 -17.110 1.00 28.16 606 ASN A O 1
ATOM 4837 N N . GLU A 1 607 ? 4.005 18.465 -15.188 1.00 35.62 607 GLU A N 1
ATOM 4838 C CA . GLU A 1 607 ? 2.998 17.499 -15.673 1.00 35.62 607 GLU A CA 1
ATOM 4839 C C . GLU A 1 607 ? 1.870 18.131 -16.532 1.00 35.62 607 GLU A C 1
ATOM 4841 O O . GLU A 1 607 ? 0.729 17.670 -16.505 1.00 35.62 607 GLU A O 1
ATOM 4846 N N . ARG A 1 608 ? 2.130 19.200 -17.307 1.00 24.39 608 ARG A N 1
ATOM 4847 C CA . ARG A 1 608 ? 1.252 19.633 -18.413 1.00 24.39 608 ARG A CA 1
ATOM 4848 C C . ARG A 1 608 ? 1.859 20.685 -19.338 1.00 24.39 608 ARG A C 1
ATOM 4850 O O . ARG A 1 608 ? 2.421 21.694 -18.912 1.00 24.39 608 ARG A O 1
ATOM 4857 N N . ALA A 1 609 ? 1.642 20.464 -20.633 1.00 27.56 609 ALA A N 1
ATOM 4858 C CA . ALA A 1 609 ? 2.013 21.333 -21.742 1.00 27.56 609 ALA A CA 1
ATOM 4859 C C . ALA A 1 609 ? 0.872 22.269 -22.181 1.00 27.56 609 ALA A C 1
ATOM 4861 O O . ALA A 1 609 ? -0.297 21.924 -22.053 1.00 27.56 609 ALA A O 1
ATOM 4862 N N . ALA A 1 610 ? 1.227 23.396 -22.816 1.00 28.88 610 ALA A N 1
ATOM 4863 C CA . ALA A 1 610 ? 0.514 23.910 -24.000 1.00 28.88 610 ALA A CA 1
ATOM 4864 C C . ALA A 1 610 ? 1.294 25.002 -24.764 1.00 28.88 610 ALA A C 1
ATOM 4866 O O . ALA A 1 610 ? 1.859 25.905 -24.151 1.00 28.88 610 ALA A O 1
ATOM 4867 N N . GLY A 1 611 ? 1.257 24.948 -26.102 1.00 25.59 611 GLY A N 1
ATOM 4868 C CA . GLY A 1 611 ? 1.144 26.145 -26.955 1.00 25.59 611 GLY A CA 1
ATOM 4869 C C . GLY A 1 611 ? 2.374 26.631 -27.739 1.00 25.59 611 GLY A C 1
ATOM 4870 O O . GLY A 1 611 ? 3.198 27.374 -27.217 1.00 25.59 611 GLY A O 1
ATOM 4871 N N . THR A 1 612 ? 2.433 26.282 -29.025 1.00 27.34 612 THR A N 1
ATOM 4872 C CA . THR A 1 612 ? 3.364 26.710 -30.094 1.00 27.34 612 THR A CA 1
ATOM 4873 C C . THR A 1 612 ? 3.023 28.095 -30.670 1.00 27.34 612 THR A C 1
ATOM 4875 O O . THR A 1 612 ? 1.841 28.347 -30.834 1.00 27.34 612 THR A O 1
ATOM 4878 N N . VAL A 1 613 ? 4.021 28.919 -31.064 1.00 26.12 613 VAL A N 1
ATOM 4879 C CA . VAL A 1 613 ? 4.133 29.760 -32.305 1.00 26.12 613 VAL A CA 1
ATOM 4880 C C . VAL A 1 613 ? 5.589 30.308 -32.355 1.00 26.12 613 VAL A C 1
ATOM 4882 O O . VAL A 1 613 ? 6.102 30.781 -31.336 1.00 26.12 613 VAL A O 1
ATOM 4885 N N . GLY A 1 614 ? 6.340 30.289 -33.462 1.00 24.03 614 GLY A N 1
ATOM 4886 C CA . GLY A 1 614 ? 6.053 29.829 -34.819 1.00 24.03 614 GLY A CA 1
ATOM 4887 C C . GLY A 1 614 ? 7.281 29.981 -35.726 1.00 24.03 614 GLY A C 1
ATOM 4888 O O . GLY A 1 614 ? 8.246 30.648 -35.356 1.00 24.03 614 GLY A O 1
ATOM 4889 N N . ASP A 1 615 ? 7.202 29.386 -36.913 1.00 22.56 615 ASP A N 1
ATOM 4890 C CA . ASP A 1 615 ? 8.043 29.737 -38.052 1.00 22.56 615 ASP A CA 1
ATOM 4891 C C . ASP A 1 615 ? 7.120 30.055 -39.235 1.00 22.56 615 ASP A C 1
ATOM 4893 O O . ASP A 1 615 ? 6.184 29.311 -39.540 1.00 22.56 615 ASP A O 1
ATOM 4897 N N . ARG A 1 616 ? 7.313 31.232 -39.828 1.00 27.05 616 ARG A N 1
ATOM 4898 C CA . ARG A 1 616 ? 6.531 31.736 -40.960 1.00 27.05 616 ARG A CA 1
ATOM 4899 C C . ARG A 1 616 ? 7.266 31.344 -42.232 1.00 27.05 616 ARG A C 1
ATOM 4901 O O . ARG A 1 616 ? 8.268 31.979 -42.539 1.00 27.05 616 ARG A O 1
ATOM 4908 N N . ARG A 1 617 ? 6.709 30.401 -42.997 1.00 23.20 617 ARG A N 1
ATOM 4909 C CA . ARG A 1 617 ? 6.698 30.370 -44.477 1.00 23.20 617 ARG A CA 1
ATOM 4910 C C . ARG A 1 617 ? 6.101 29.045 -44.947 1.00 23.20 617 ARG A C 1
ATOM 4912 O O . ARG A 1 617 ? 6.797 28.043 -44.970 1.00 23.20 617 ARG A O 1
ATOM 4919 N N . ALA A 1 618 ? 4.833 29.068 -45.343 1.00 23.45 618 ALA A N 1
ATOM 4920 C CA . ALA A 1 618 ? 4.330 28.404 -46.546 1.00 23.45 618 ALA A CA 1
ATOM 4921 C C . ALA A 1 618 ? 2.820 28.661 -46.671 1.00 23.45 618 ALA A C 1
ATOM 4923 O O . ALA A 1 618 ? 2.090 28.594 -45.690 1.00 23.45 618 ALA A O 1
ATOM 4924 N N . VAL A 1 619 ? 2.401 28.903 -47.913 1.00 24.38 619 VAL A N 1
ATOM 4925 C CA . VAL A 1 619 ? 1.024 28.927 -48.433 1.00 24.38 619 VAL A CA 1
ATOM 4926 C C . VAL A 1 619 ? 0.218 30.222 -48.215 1.00 24.38 619 VAL A C 1
ATOM 4928 O O . VAL A 1 619 ? -0.492 30.431 -47.235 1.00 24.38 619 VAL A O 1
ATOM 4931 N N . ARG A 1 620 ? 0.339 31.097 -49.224 1.00 23.53 620 ARG A N 1
ATOM 4932 C CA . ARG A 1 620 ? -0.676 32.071 -49.662 1.00 23.53 620 ARG A CA 1
ATOM 4933 C C . ARG A 1 620 ? -1.892 31.329 -50.245 1.00 23.53 620 ARG A C 1
ATOM 4935 O O . ARG A 1 620 ? -1.712 30.244 -50.773 1.00 23.53 620 ARG A O 1
ATOM 4942 N N . SER A 1 621 ? -3.037 32.024 -50.271 1.00 22.62 621 SER A N 1
ATOM 4943 C CA . SER A 1 621 ? -4.393 31.645 -50.738 1.00 22.62 621 SER A CA 1
ATOM 4944 C C . SER A 1 621 ? -5.233 31.077 -49.592 1.00 22.62 621 SER A C 1
ATOM 4946 O O . SER A 1 621 ? -4.925 30.011 -49.088 1.00 22.62 621 SER A O 1
ATOM 4948 N N . VAL A 1 622 ? -6.241 31.758 -49.049 1.00 25.66 622 VAL A N 1
ATOM 4949 C CA . VAL A 1 622 ? -7.388 32.381 -49.721 1.00 25.66 622 VAL A CA 1
ATOM 4950 C C . VAL A 1 622 ? -7.833 33.622 -48.935 1.00 25.66 622 VAL A C 1
ATOM 4952 O O . VAL A 1 622 ? -7.910 33.610 -47.708 1.00 25.66 622 VAL A O 1
ATOM 4955 N N . ALA A 1 623 ? -8.110 34.707 -49.657 1.00 22.06 623 ALA A N 1
ATOM 4956 C CA . ALA A 1 623 ? -8.721 35.924 -49.139 1.00 22.06 623 ALA A CA 1
ATOM 4957 C C . ALA A 1 623 ? -10.254 35.814 -49.197 1.00 22.06 623 ALA A C 1
ATOM 4959 O O . ALA A 1 623 ? -10.790 35.395 -50.218 1.00 22.06 623 ALA A O 1
ATOM 4960 N N . GLY A 1 624 ? -10.961 36.266 -48.154 1.00 23.02 624 GLY A N 1
ATOM 4961 C CA . GLY A 1 624 ? -12.411 36.461 -48.241 1.00 23.02 624 GLY A CA 1
ATOM 4962 C C . GLY A 1 624 ? -13.141 36.764 -46.928 1.00 23.02 624 GLY A C 1
ATOM 4963 O O . GLY A 1 624 ? -13.642 35.845 -46.305 1.00 23.02 624 GLY A O 1
ATOM 4964 N N . ARG A 1 625 ? -13.289 38.069 -46.624 1.00 24.92 625 ARG A N 1
ATOM 4965 C CA . ARG A 1 625 ? -14.388 38.736 -45.862 1.00 24.92 625 ARG A CA 1
ATOM 4966 C C . ARG A 1 625 ? -14.471 38.460 -44.339 1.00 24.92 625 ARG A C 1
ATOM 4968 O O . ARG A 1 625 ? -14.661 37.339 -43.907 1.00 24.92 625 ARG A O 1
ATOM 4975 N N . ARG A 1 626 ? -14.128 39.456 -43.491 1.00 23.83 626 ARG A N 1
ATOM 4976 C CA . ARG A 1 626 ? -15.003 40.482 -42.826 1.00 23.83 626 ARG A CA 1
ATOM 4977 C C . ARG A 1 626 ? -16.084 39.841 -41.931 1.00 23.83 626 ARG A C 1
ATOM 4979 O O . ARG A 1 626 ? -16.785 38.976 -42.414 1.00 23.83 626 ARG A O 1
ATOM 4986 N N . GLN A 1 627 ? -16.374 40.229 -40.686 1.00 23.47 627 GLN A N 1
ATOM 4987 C CA . GLN A 1 627 ? -16.026 41.349 -39.792 1.00 23.47 627 GLN A CA 1
ATOM 4988 C C . GLN A 1 627 ? -16.613 40.975 -38.406 1.00 23.47 627 GLN A C 1
ATOM 4990 O O . GLN A 1 627 ? -17.721 40.449 -38.370 1.00 23.47 627 GLN A O 1
ATOM 4995 N N . GLY A 1 628 ? -15.951 41.274 -37.276 1.00 22.97 628 GLY A N 1
ATOM 4996 C CA . GLY A 1 628 ? -16.582 41.065 -35.958 1.00 22.97 628 GLY A CA 1
ATOM 4997 C C . GLY A 1 628 ? -15.704 41.220 -34.709 1.00 22.97 628 GLY A C 1
ATOM 4998 O O . GLY A 1 628 ? -15.444 40.237 -34.036 1.00 22.97 628 GLY A O 1
ATOM 4999 N N . ARG A 1 629 ? -15.345 42.473 -34.389 1.00 24.27 629 ARG A N 1
ATOM 5000 C CA . ARG A 1 629 ? -14.976 43.040 -33.065 1.00 24.27 629 ARG A CA 1
ATOM 5001 C C . ARG A 1 629 ? -13.676 42.599 -32.348 1.00 24.27 629 ARG A C 1
ATOM 5003 O O . ARG A 1 629 ? -13.524 41.501 -31.830 1.00 24.27 629 ARG A O 1
ATOM 5010 N N . SER A 1 630 ? -12.795 43.598 -32.269 1.00 23.47 630 SER A N 1
ATOM 5011 C CA . SER A 1 630 ? -11.718 43.880 -31.309 1.00 23.47 630 SER A CA 1
ATOM 5012 C C . SER A 1 630 ? -12.259 44.033 -29.864 1.00 23.47 630 SER A C 1
ATOM 5014 O O . SER A 1 630 ? -13.468 44.093 -29.680 1.00 23.47 630 SER A O 1
ATOM 5016 N N . ASP A 1 631 ? -11.530 44.132 -28.750 1.00 22.52 631 ASP A N 1
ATOM 5017 C CA . ASP A 1 631 ? -10.132 44.403 -28.408 1.00 22.52 631 ASP A CA 1
ATOM 5018 C C . ASP A 1 631 ? -9.970 44.085 -26.903 1.00 22.52 631 ASP A C 1
ATOM 5020 O O . ASP A 1 631 ? -10.868 44.399 -26.121 1.00 22.52 631 ASP A O 1
ATOM 5024 N N . ARG A 1 632 ? -8.817 43.541 -26.487 1.00 22.97 632 ARG A N 1
ATOM 5025 C CA . ARG A 1 632 ? -8.037 43.927 -25.281 1.00 22.97 632 ARG A CA 1
ATOM 5026 C C . ARG A 1 632 ? -6.978 42.873 -24.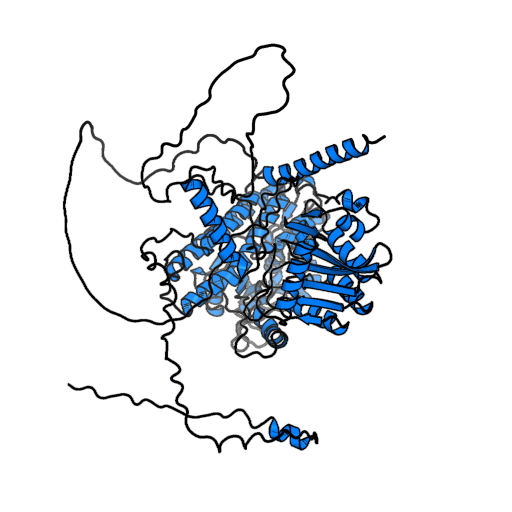967 1.00 22.97 632 ARG A C 1
ATOM 5028 O O . ARG A 1 632 ? -7.104 42.035 -24.078 1.00 22.97 632 ARG A O 1
ATOM 5035 N N . ALA A 1 633 ? -5.861 43.005 -25.669 1.00 22.00 633 ALA A N 1
ATOM 5036 C CA . ALA A 1 633 ? -4.574 42.553 -25.180 1.00 22.00 633 ALA A CA 1
ATOM 5037 C C . ALA A 1 633 ? -4.143 43.432 -23.989 1.00 22.00 633 ALA A C 1
ATOM 5039 O O . ALA A 1 633 ? -3.979 44.642 -24.140 1.00 22.00 633 ALA A O 1
ATOM 5040 N N . ARG A 1 634 ? -3.884 42.834 -22.822 1.00 22.09 634 ARG A N 1
ATOM 5041 C CA . ARG A 1 634 ? -2.947 43.406 -21.843 1.00 22.09 634 ARG A CA 1
ATOM 5042 C C . ARG A 1 634 ? -1.694 42.546 -21.824 1.00 22.09 634 ARG A C 1
ATOM 5044 O O . ARG A 1 634 ? -1.681 41.425 -21.331 1.00 22.09 634 ARG A O 1
ATOM 5051 N N . ARG A 1 635 ? -0.656 43.106 -22.440 1.00 22.91 635 ARG A N 1
ATOM 5052 C CA . ARG A 1 635 ? 0.730 42.648 -22.400 1.00 22.91 635 ARG A CA 1
ATOM 5053 C C . ARG A 1 635 ? 1.279 42.884 -20.991 1.00 22.91 635 ARG A C 1
ATOM 5055 O O . ARG A 1 635 ? 1.134 43.988 -20.478 1.00 22.91 635 ARG A O 1
ATOM 5062 N N . LEU A 1 636 ? 1.984 41.908 -20.430 1.00 20.55 636 LEU A N 1
ATOM 5063 C CA . LEU A 1 636 ? 3.003 42.154 -19.412 1.00 20.55 636 LEU A CA 1
ATOM 5064 C C . LEU A 1 636 ? 4.353 41.822 -20.047 1.00 20.55 636 LEU A C 1
ATOM 5066 O O . LEU A 1 636 ? 4.658 40.668 -20.339 1.00 20.55 636 LEU A O 1
ATOM 5070 N N . ARG A 1 637 ? 5.110 42.882 -20.353 1.00 20.55 637 ARG A N 1
ATOM 5071 C CA . ARG A 1 637 ? 6.543 42.806 -20.641 1.00 20.55 637 ARG A CA 1
ATOM 5072 C C . ARG A 1 637 ? 7.234 42.377 -19.346 1.00 20.55 637 ARG A C 1
ATOM 5074 O O . ARG A 1 637 ? 6.940 42.942 -18.299 1.00 20.55 637 ARG A O 1
ATOM 5081 N N . ALA A 1 638 ? 8.146 41.416 -19.424 1.00 21.98 638 ALA A N 1
ATOM 5082 C CA . ALA A 1 638 ? 9.121 41.221 -18.364 1.00 21.98 638 ALA A CA 1
ATOM 5083 C C . ALA A 1 638 ? 10.126 42.378 -18.460 1.00 21.98 638 ALA A C 1
ATOM 5085 O O . ALA A 1 638 ? 10.910 42.443 -19.407 1.00 21.98 638 ALA A O 1
ATOM 5086 N N . GLU A 1 639 ? 10.049 43.332 -17.535 1.00 20.92 639 GLU A N 1
ATOM 5087 C CA . GLU A 1 639 ? 11.150 44.260 -17.301 1.00 20.92 639 GLU A CA 1
ATOM 5088 C C . GLU A 1 639 ? 12.284 43.495 -16.619 1.00 20.92 639 GLU A C 1
ATOM 5090 O O . GLU A 1 639 ? 12.124 42.921 -15.544 1.00 20.92 639 GLU A O 1
ATOM 5095 N N . ALA A 1 640 ? 13.444 43.488 -17.269 1.00 30.09 640 ALA A N 1
ATOM 5096 C CA . ALA A 1 640 ? 14.700 43.150 -16.635 1.00 30.09 640 ALA A CA 1
ATOM 5097 C C . ALA A 1 640 ? 15.075 44.297 -15.688 1.00 30.09 640 ALA A C 1
ATOM 5099 O O . ALA A 1 640 ? 15.482 45.356 -16.163 1.00 30.09 640 ALA A O 1
ATOM 5100 N N . ARG A 1 641 ? 14.913 44.098 -14.374 1.00 24.11 641 ARG A N 1
ATOM 5101 C CA . ARG A 1 641 ? 15.651 44.788 -13.300 1.00 24.11 641 ARG A CA 1
ATOM 5102 C C . ARG A 1 641 ? 15.284 44.205 -11.929 1.00 24.11 641 ARG A C 1
ATOM 5104 O O . ARG A 1 641 ? 14.138 43.855 -11.682 1.00 24.11 641 ARG A O 1
ATOM 5111 N N . CYS A 1 642 ? 16.293 44.201 -11.060 1.00 23.05 642 CYS A N 1
ATOM 5112 C CA . CYS A 1 642 ? 16.296 43.908 -9.622 1.00 23.05 642 CYS A CA 1
ATOM 5113 C C . CYS A 1 642 ? 16.576 42.456 -9.199 1.00 23.05 642 CYS A C 1
ATOM 5115 O O . CYS A 1 642 ? 15.753 41.552 -9.310 1.00 23.05 642 CYS A O 1
ATOM 5117 N N . ALA A 1 643 ? 17.768 42.298 -8.614 1.00 29.27 643 ALA A N 1
ATOM 5118 C CA . ALA A 1 643 ? 18.143 41.217 -7.721 1.00 29.27 643 ALA A CA 1
ATOM 5119 C C . ALA A 1 643 ? 17.134 41.123 -6.563 1.00 29.27 643 ALA A C 1
ATOM 5121 O O . ALA A 1 643 ? 17.005 42.044 -5.758 1.00 29.27 643 ALA A O 1
ATOM 5122 N N . GLY A 1 644 ? 16.405 40.014 -6.491 1.00 23.83 644 GLY A N 1
ATOM 5123 C CA . GLY A 1 644 ? 15.470 39.712 -5.416 1.00 23.83 644 GLY A CA 1
ATOM 5124 C C . GLY A 1 644 ? 15.448 38.210 -5.174 1.00 23.83 644 GLY A C 1
ATOM 5125 O O . GLY A 1 644 ? 15.346 37.433 -6.120 1.00 23.83 644 GLY A O 1
ATOM 5126 N N . ALA A 1 645 ? 15.597 37.811 -3.912 1.00 25.03 645 ALA A N 1
ATOM 5127 C CA . ALA A 1 645 ? 15.703 36.420 -3.491 1.00 25.03 645 ALA A CA 1
ATOM 5128 C C . ALA A 1 645 ? 14.518 35.561 -3.970 1.00 25.03 645 ALA A C 1
ATOM 5130 O O . ALA A 1 645 ? 13.357 35.981 -3.934 1.00 25.03 645 ALA A O 1
ATOM 5131 N N . VAL A 1 646 ? 14.836 34.330 -4.376 1.00 27.16 646 VAL A N 1
ATOM 5132 C CA . VAL A 1 646 ? 13.902 33.261 -4.752 1.00 27.16 646 VAL A CA 1
ATOM 5133 C C . VAL A 1 646 ? 13.044 32.900 -3.533 1.00 27.16 646 VAL A C 1
ATOM 5135 O O . VAL A 1 646 ? 13.388 32.026 -2.750 1.00 27.16 646 VAL A O 1
ATOM 5138 N N . GLY A 1 647 ? 11.953 33.633 -3.315 1.00 27.03 647 GLY A N 1
ATOM 5139 C CA . GLY A 1 647 ? 11.089 33.419 -2.147 1.00 27.03 647 GLY A CA 1
ATOM 5140 C C . GLY A 1 647 ? 9.703 34.057 -2.217 1.00 27.03 647 GLY A C 1
ATOM 5141 O O . GLY A 1 647 ? 8.974 34.019 -1.234 1.00 27.03 647 GLY A O 1
ATOM 5142 N N . LYS A 1 648 ? 9.303 34.650 -3.350 1.00 25.28 648 LYS A N 1
ATOM 5143 C CA . LYS A 1 648 ? 8.002 35.340 -3.484 1.00 25.28 648 LYS A CA 1
ATOM 5144 C C . LYS A 1 648 ? 7.178 34.897 -4.697 1.00 25.28 648 LYS A C 1
ATOM 5146 O O . LYS A 1 648 ? 6.487 35.706 -5.308 1.00 25.28 648 LYS A O 1
ATOM 5151 N N . HIS A 1 649 ? 7.203 33.610 -5.036 1.00 24.94 649 HIS A N 1
ATOM 5152 C CA . HIS A 1 649 ? 6.231 33.034 -5.970 1.00 24.94 649 HIS A CA 1
ATOM 5153 C C . HIS A 1 649 ? 5.175 32.227 -5.208 1.00 24.94 649 HIS A C 1
ATOM 5155 O O . HIS A 1 649 ? 5.278 31.015 -5.070 1.00 24.94 649 HIS A O 1
ATOM 5161 N N . HIS A 1 650 ? 4.123 32.910 -4.750 1.00 24.16 650 HIS A N 1
ATOM 5162 C CA . HIS A 1 650 ? 2.967 32.294 -4.082 1.00 24.16 650 HIS A CA 1
ATOM 5163 C C . HIS A 1 650 ? 2.045 31.478 -5.018 1.00 24.16 650 HIS A C 1
ATOM 5165 O O . HIS A 1 650 ? 1.047 30.945 -4.559 1.00 24.16 650 HIS A O 1
ATOM 5171 N N . GLY A 1 651 ? 2.355 31.354 -6.316 1.00 24.14 651 GLY A N 1
ATOM 5172 C CA . GLY A 1 651 ? 1.479 30.705 -7.307 1.00 24.14 651 GLY A CA 1
ATOM 5173 C C . GLY A 1 651 ? 1.955 29.358 -7.869 1.00 24.14 651 GLY A C 1
ATOM 5174 O O . GLY A 1 651 ? 1.335 28.856 -8.799 1.00 24.14 651 GLY A O 1
ATOM 5175 N N . ALA A 1 652 ? 3.061 28.784 -7.380 1.00 25.77 652 ALA A N 1
ATOM 5176 C CA . ALA A 1 652 ? 3.710 27.633 -8.032 1.00 25.77 652 ALA A CA 1
ATOM 5177 C C . ALA A 1 652 ? 3.379 26.250 -7.427 1.00 25.77 652 ALA A C 1
ATOM 5179 O O . ALA A 1 652 ? 3.895 25.241 -7.911 1.00 25.77 652 ALA A O 1
ATOM 5180 N N . LEU A 1 653 ? 2.553 26.176 -6.377 1.00 26.77 653 LEU A N 1
ATOM 5181 C CA . LEU A 1 653 ? 2.366 24.942 -5.593 1.00 26.77 653 LEU A CA 1
ATOM 5182 C C . LEU A 1 653 ? 0.968 24.306 -5.681 1.00 26.77 653 LEU A C 1
ATOM 5184 O O . LEU A 1 653 ? 0.797 23.192 -5.199 1.00 26.77 653 LEU A O 1
ATOM 5188 N N . ASP A 1 654 ? -0.004 24.942 -6.337 1.00 24.97 654 ASP A N 1
ATOM 5189 C CA . ASP A 1 654 ? -1.423 24.592 -6.144 1.00 24.97 654 ASP A CA 1
ATOM 5190 C C . ASP A 1 654 ? -2.003 23.520 -7.082 1.00 24.97 654 ASP A C 1
ATOM 5192 O O . ASP A 1 654 ? -3.179 23.181 -6.977 1.00 24.97 654 ASP A O 1
ATOM 5196 N N . ARG A 1 655 ? -1.233 22.979 -8.035 1.00 29.33 655 ARG A N 1
ATOM 5197 C CA . ARG A 1 655 ? -1.783 22.062 -9.056 1.00 29.33 655 ARG A CA 1
ATOM 5198 C C . ARG A 1 655 ? -0.820 20.938 -9.426 1.00 29.33 655 ARG A C 1
ATOM 5200 O O . ARG A 1 655 ? -0.341 20.889 -10.556 1.00 29.33 655 ARG A O 1
ATOM 5207 N N . ARG A 1 656 ? -0.528 20.046 -8.476 1.00 35.69 656 ARG A N 1
ATOM 5208 C CA . ARG A 1 656 ? 0.237 18.819 -8.746 1.00 35.69 656 ARG A CA 1
ATOM 5209 C C . ARG A 1 656 ? -0.647 17.575 -8.593 1.00 35.69 656 ARG A C 1
ATOM 5211 O O . ARG A 1 656 ? -1.260 17.423 -7.533 1.00 35.69 656 ARG A O 1
ATOM 5218 N N . PRO A 1 657 ? -0.703 16.693 -9.608 1.00 33.00 657 PRO A N 1
ATOM 5219 C CA . PRO A 1 657 ? -0.980 15.274 -9.422 1.00 33.00 657 PRO A CA 1
ATOM 5220 C C . PRO A 1 657 ? -0.159 14.672 -8.273 1.00 33.00 657 PRO A C 1
ATOM 5222 O O . PRO A 1 657 ? 0.784 15.273 -7.760 1.00 33.00 657 PRO A O 1
ATOM 5225 N N . LEU A 1 658 ? -0.562 13.490 -7.819 1.00 30.83 658 LEU A N 1
ATOM 5226 C CA . LEU A 1 658 ? -0.026 12.813 -6.640 1.00 30.83 658 LEU A CA 1
ATOM 5227 C C . LEU A 1 658 ? 0.964 11.690 -7.044 1.00 30.83 658 LEU A C 1
ATOM 5229 O O . LEU A 1 658 ? 0.573 10.526 -6.980 1.00 30.83 658 LEU A O 1
ATOM 5233 N N . PRO A 1 659 ? 2.228 11.963 -7.439 1.00 28.03 659 PRO A N 1
ATOM 5234 C CA . PRO A 1 659 ? 3.199 10.902 -7.697 1.00 28.03 659 PRO A CA 1
ATOM 5235 C C . PRO A 1 659 ? 3.805 10.382 -6.384 1.00 28.03 659 PRO A C 1
ATOM 5237 O O . PRO A 1 659 ? 4.090 11.151 -5.461 1.00 28.03 659 PRO A O 1
ATOM 5240 N N . ARG A 1 660 ? 3.999 9.059 -6.293 1.00 30.95 660 ARG A N 1
ATOM 5241 C CA . ARG A 1 660 ? 4.447 8.363 -5.069 1.00 30.95 660 ARG A CA 1
ATOM 5242 C C . ARG A 1 660 ? 5.891 7.844 -5.093 1.00 30.95 660 ARG A C 1
ATOM 5244 O O . ARG A 1 660 ? 6.358 7.403 -4.046 1.00 30.95 660 ARG A O 1
ATOM 5251 N N . THR A 1 661 ? 6.625 7.920 -6.204 1.00 29.67 661 THR A N 1
ATOM 5252 C CA . THR A 1 661 ? 7.970 7.310 -6.299 1.00 29.67 661 THR A CA 1
ATOM 5253 C C . THR A 1 661 ? 8.974 8.137 -7.113 1.00 29.67 661 THR A C 1
ATOM 5255 O O . THR A 1 661 ? 8.564 8.822 -8.045 1.00 29.67 661 THR A O 1
ATOM 5258 N N . PRO A 1 662 ? 10.282 8.096 -6.771 1.00 27.17 662 PRO A N 1
ATOM 5259 C CA . PRO A 1 662 ? 11.341 8.712 -7.572 1.00 27.17 662 PRO A CA 1
ATOM 5260 C C . PRO A 1 662 ? 11.647 7.907 -8.857 1.00 27.17 662 PRO A C 1
ATOM 5262 O O . PRO A 1 662 ? 11.483 6.684 -8.857 1.00 27.17 662 PRO A O 1
ATOM 5265 N N . PRO A 1 663 ? 12.128 8.554 -9.938 1.00 29.00 663 PRO A N 1
ATOM 5266 C CA . PRO A 1 663 ? 12.523 7.891 -11.176 1.00 29.00 663 PRO A CA 1
ATOM 5267 C C . PRO A 1 663 ? 13.955 7.348 -11.076 1.00 29.00 663 PRO A C 1
ATOM 5269 O O . PRO A 1 663 ? 14.826 7.951 -10.449 1.00 29.00 663 PRO A O 1
ATOM 5272 N N . HIS A 1 664 ? 14.211 6.212 -11.727 1.00 38.38 664 HIS A N 1
ATOM 5273 C CA . HIS A 1 664 ? 15.527 5.550 -11.722 1.00 38.38 664 HIS A CA 1
ATOM 5274 C C . HIS A 1 664 ? 16.157 5.413 -13.114 1.00 38.38 664 HIS A C 1
ATOM 5276 O O . HIS A 1 664 ? 17.350 5.128 -13.210 1.00 38.38 664 HIS A O 1
ATOM 5282 N N . LEU A 1 665 ? 15.374 5.664 -14.167 1.00 31.30 665 LEU A N 1
ATOM 5283 C CA . LEU A 1 665 ? 15.791 5.734 -15.565 1.00 31.30 665 LEU A CA 1
ATOM 5284 C C . LEU A 1 665 ? 15.072 6.917 -16.221 1.00 31.30 665 LEU A C 1
ATOM 5286 O O . LEU A 1 665 ? 13.880 7.108 -15.984 1.00 31.30 665 LEU A O 1
ATOM 5290 N N . LEU A 1 666 ? 15.787 7.711 -17.017 1.00 41.62 666 LEU A N 1
ATOM 5291 C CA . LEU A 1 666 ? 15.224 8.799 -17.826 1.00 41.62 666 LEU A CA 1
ATOM 5292 C C . LEU A 1 666 ? 15.712 8.679 -19.271 1.00 41.62 666 LEU A C 1
ATOM 5294 O O . LEU A 1 666 ? 16.838 8.241 -19.510 1.00 41.62 666 LEU A O 1
ATOM 5298 N N . PHE A 1 667 ? 14.874 9.111 -20.215 1.00 35.72 667 PHE A N 1
ATOM 5299 C CA . PHE A 1 667 ? 15.243 9.246 -21.623 1.00 35.72 667 PHE A CA 1
ATOM 5300 C C . PHE A 1 667 ? 15.571 10.710 -21.954 1.00 35.72 667 PHE A C 1
ATOM 5302 O O . PHE A 1 667 ? 14.826 11.611 -21.551 1.00 35.72 667 PHE A O 1
ATOM 5309 N N . PRO A 1 668 ? 16.639 10.983 -22.717 1.00 30.88 668 PRO A N 1
ATOM 5310 C CA . PRO A 1 668 ? 16.919 12.310 -23.233 1.00 30.88 668 PRO A CA 1
ATOM 5311 C C . PRO A 1 668 ? 15.865 12.718 -24.271 1.00 30.88 668 PRO A C 1
ATOM 5313 O O . PRO A 1 668 ? 15.537 11.978 -25.196 1.00 30.88 668 PRO A O 1
ATOM 5316 N N . CYS A 1 669 ? 15.369 13.952 -24.172 1.00 32.09 669 CYS A N 1
ATOM 5317 C CA . CYS A 1 669 ? 14.568 14.553 -25.235 1.00 32.09 669 CYS A CA 1
ATOM 5318 C C . CYS A 1 669 ? 15.504 15.047 -26.350 1.00 32.09 669 CYS A C 1
ATOM 5320 O O . CYS A 1 669 ? 16.043 16.155 -26.298 1.00 32.09 669 CYS A O 1
ATOM 5322 N N . GLY A 1 670 ? 15.738 14.206 -27.358 1.00 28.53 670 GLY A N 1
ATOM 5323 C CA . GLY A 1 670 ? 16.528 14.574 -28.528 1.00 28.53 670 GLY A CA 1
ATOM 5324 C C . GLY A 1 670 ? 15.778 15.549 -29.443 1.00 28.53 670 GLY A C 1
ATOM 5325 O O . GLY A 1 670 ? 14.718 15.232 -29.976 1.00 28.53 670 GLY A O 1
ATOM 5326 N N . ARG A 1 671 ? 16.357 16.725 -29.725 1.00 31.22 671 ARG A N 1
ATOM 5327 C CA . ARG A 1 671 ? 15.926 17.583 -30.847 1.00 31.22 671 ARG A CA 1
ATOM 5328 C C . ARG A 1 671 ? 16.346 16.954 -32.185 1.00 31.22 671 ARG A C 1
ATOM 5330 O O . ARG A 1 671 ? 17.241 17.469 -32.851 1.00 31.22 671 ARG A O 1
ATOM 5337 N N . ARG A 1 672 ? 15.714 15.862 -32.621 1.00 26.94 672 ARG A N 1
ATOM 5338 C CA . ARG A 1 672 ? 15.779 15.448 -34.034 1.00 26.94 672 ARG A CA 1
ATOM 5339 C C . ARG A 1 672 ? 14.560 15.997 -34.770 1.00 26.94 672 ARG A C 1
ATOM 5341 O O . ARG A 1 672 ? 13.422 15.734 -34.402 1.00 26.94 672 ARG A O 1
ATOM 5348 N N . ARG A 1 673 ? 14.804 16.797 -35.817 1.00 28.30 673 ARG A N 1
ATOM 5349 C CA . ARG A 1 673 ? 13.790 17.190 -36.809 1.00 28.30 673 ARG A CA 1
ATOM 5350 C C . ARG A 1 673 ? 13.373 15.935 -37.588 1.00 28.30 673 ARG A C 1
ATOM 5352 O O . ARG A 1 673 ? 13.916 15.645 -38.642 1.00 28.30 673 ARG A O 1
ATOM 5359 N N . GLY A 1 674 ? 12.433 15.190 -37.029 1.00 25.22 674 GLY A N 1
ATOM 5360 C CA . GLY A 1 674 ? 11.778 14.025 -37.611 1.00 25.22 674 GLY A CA 1
ATOM 5361 C C . GLY A 1 674 ? 10.596 13.695 -36.708 1.00 25.22 674 GLY A C 1
ATOM 5362 O O . GLY A 1 674 ? 10.749 13.703 -35.493 1.00 25.22 674 GLY A O 1
ATOM 5363 N N . ARG A 1 675 ? 9.396 13.554 -37.273 1.00 26.00 675 ARG A N 1
ATOM 5364 C CA . ARG A 1 675 ? 8.129 13.464 -36.531 1.00 26.00 675 ARG A CA 1
ATOM 5365 C C . ARG A 1 675 ? 8.117 12.285 -35.541 1.00 26.00 675 ARG A C 1
ATOM 5367 O O . ARG A 1 675 ? 7.744 11.185 -35.915 1.00 26.00 675 ARG A O 1
ATOM 5374 N N . LEU A 1 676 ? 8.416 12.561 -34.277 1.00 25.58 676 LEU A N 1
ATOM 5375 C CA . LEU A 1 676 ? 7.871 11.855 -33.118 1.00 25.58 676 LEU A CA 1
ATOM 5376 C C . LEU A 1 676 ? 7.141 12.908 -32.284 1.00 25.58 676 LEU A C 1
ATOM 5378 O O . LEU A 1 676 ? 7.752 13.786 -31.679 1.00 25.58 676 LEU A O 1
ATOM 5382 N N . SER A 1 677 ? 5.814 12.891 -32.343 1.00 24.45 677 SER A N 1
ATOM 5383 C CA . SER A 1 677 ? 4.937 13.793 -31.595 1.00 24.45 677 SER A CA 1
ATOM 5384 C C . SER A 1 677 ? 4.319 13.072 -30.400 1.00 24.45 677 SER A C 1
ATOM 5386 O O . SER A 1 677 ? 3.098 13.047 -30.276 1.00 24.45 677 SER A O 1
ATOM 5388 N N . VAL A 1 678 ? 5.154 12.471 -29.546 1.00 28.86 678 VAL A N 1
ATOM 5389 C CA . VAL A 1 678 ? 4.742 11.903 -28.253 1.00 28.86 678 VAL A CA 1
ATOM 5390 C C . VAL A 1 678 ? 5.859 12.155 -27.232 1.00 28.86 678 VAL A C 1
ATOM 5392 O O . VAL A 1 678 ? 6.996 11.740 -27.430 1.00 28.86 678 VAL A O 1
ATOM 5395 N N . GLU A 1 679 ? 5.551 12.918 -26.178 1.00 27.02 679 GLU A N 1
ATOM 5396 C CA . GLU A 1 679 ? 6.446 13.157 -25.038 1.00 27.02 679 GLU A CA 1
ATOM 5397 C C . GLU A 1 679 ? 6.460 11.906 -24.139 1.00 27.02 679 GLU A C 1
ATOM 5399 O O . GLU A 1 679 ? 5.449 11.607 -23.513 1.00 27.02 679 GLU A O 1
ATOM 5404 N N . CYS A 1 680 ? 7.594 11.209 -24.025 1.00 28.31 680 CYS A N 1
ATOM 5405 C CA . CYS A 1 680 ? 7.805 10.193 -22.987 1.00 28.31 680 CYS A CA 1
ATOM 5406 C C . CYS A 1 680 ? 8.516 10.844 -21.794 1.00 28.31 680 CYS A C 1
ATOM 5408 O O . CYS A 1 680 ? 9.648 11.313 -21.926 1.00 28.31 680 CYS A O 1
ATOM 5410 N N . ARG A 1 681 ? 7.856 10.903 -20.633 1.00 31.02 681 ARG A N 1
ATOM 5411 C CA . ARG A 1 681 ? 8.443 11.361 -19.363 1.00 31.02 681 ARG A CA 1
ATOM 5412 C C . ARG A 1 681 ? 8.145 10.356 -18.260 1.00 31.02 681 ARG A C 1
ATOM 5414 O O . ARG A 1 681 ? 7.068 9.774 -18.225 1.00 31.02 681 ARG A O 1
ATOM 5421 N N . LEU A 1 682 ? 9.115 10.194 -17.369 1.00 29.95 682 LEU A N 1
ATOM 5422 C CA . LEU A 1 682 ? 9.026 9.419 -16.137 1.00 29.95 682 LEU A CA 1
ATOM 5423 C C . LEU A 1 682 ? 9.300 10.423 -15.009 1.00 29.95 682 LEU A C 1
ATOM 5425 O O . LEU A 1 682 ? 10.378 11.016 -14.967 1.00 29.95 682 LEU A O 1
ATOM 5429 N N . ASP A 1 683 ? 8.300 10.708 -14.178 1.00 26.05 683 ASP A N 1
ATOM 5430 C CA . ASP A 1 683 ? 8.336 11.814 -13.212 1.00 26.05 683 ASP A CA 1
ATOM 5431 C C . ASP A 1 683 ? 9.015 11.452 -11.873 1.00 26.05 683 ASP A C 1
ATOM 5433 O O . ASP A 1 683 ? 8.915 10.327 -11.388 1.00 26.05 683 ASP A O 1
ATOM 5437 N N . GLY A 1 684 ? 9.645 12.451 -11.230 1.00 24.25 684 GLY A N 1
ATOM 5438 C CA . GLY A 1 684 ? 9.848 12.535 -9.771 1.00 24.25 684 GLY A CA 1
ATOM 5439 C C . GLY A 1 684 ? 11.178 13.175 -9.287 1.00 24.25 684 GLY A C 1
ATOM 5440 O O . GLY A 1 684 ? 12.113 13.325 -10.069 1.00 24.25 684 GLY A O 1
ATOM 5441 N N . PRO A 1 685 ? 11.255 13.615 -8.006 1.00 24.83 685 PRO A N 1
ATOM 5442 C CA . PRO A 1 685 ? 12.201 14.627 -7.502 1.00 24.83 685 PRO A CA 1
ATOM 5443 C C . PRO A 1 685 ? 13.546 14.087 -6.955 1.00 24.83 685 PRO A C 1
ATOM 5445 O O . PRO A 1 685 ? 13.763 12.885 -6.857 1.00 24.83 685 PRO A O 1
ATOM 5448 N N . GLN A 1 686 ? 14.422 15.042 -6.594 1.00 23.88 686 GLN A N 1
ATOM 5449 C CA . GLN A 1 686 ? 15.852 14.969 -6.227 1.00 23.88 686 GLN A CA 1
ATOM 5450 C C . GLN A 1 686 ? 16.388 13.683 -5.543 1.00 23.88 686 GLN A C 1
ATOM 5452 O O . GLN A 1 686 ? 15.808 13.222 -4.557 1.00 23.88 686 GLN A O 1
ATOM 5457 N N . PRO A 1 687 ? 17.582 13.198 -5.952 1.00 23.64 687 PRO A N 1
ATOM 5458 C CA . PRO A 1 687 ? 18.342 12.189 -5.215 1.00 23.64 687 PRO A CA 1
ATOM 5459 C C . PRO A 1 687 ? 19.010 12.769 -3.953 1.00 23.64 687 PRO A C 1
ATOM 5461 O O . PRO A 1 687 ? 19.496 13.900 -3.953 1.00 23.64 687 PRO A O 1
ATOM 5464 N N . VAL A 1 688 ? 19.065 11.966 -2.886 1.00 23.78 688 VAL A N 1
ATOM 5465 C CA . VAL A 1 688 ? 19.853 12.232 -1.668 1.00 23.78 688 VAL A CA 1
ATOM 5466 C C . VAL A 1 688 ? 21.217 11.536 -1.817 1.00 23.78 688 VAL A C 1
ATOM 5468 O O . VAL A 1 688 ? 21.233 10.363 -2.191 1.00 23.78 688 VAL A O 1
ATOM 5471 N N . PRO A 1 689 ? 22.353 12.203 -1.544 1.00 22.58 689 PRO A N 1
ATOM 5472 C CA . PRO A 1 689 ? 23.667 11.559 -1.555 1.00 22.58 689 PRO A CA 1
ATOM 5473 C C . PRO A 1 689 ? 23.879 10.633 -0.334 1.00 22.58 689 PRO A C 1
ATOM 5475 O O . PRO A 1 689 ? 23.258 10.847 0.711 1.00 22.58 689 PRO A O 1
ATOM 5478 N N . PRO A 1 690 ? 24.757 9.614 -0.432 1.00 24.00 690 PRO A N 1
ATOM 5479 C CA . PRO A 1 690 ? 25.036 8.673 0.655 1.00 24.00 690 PRO A CA 1
ATOM 5480 C C . PRO A 1 690 ? 25.710 9.343 1.865 1.00 24.00 690 PRO A C 1
ATOM 5482 O O . PRO A 1 690 ? 26.495 10.285 1.733 1.00 24.00 690 PRO A O 1
ATOM 5485 N N . ARG A 1 691 ? 25.376 8.834 3.059 1.00 22.89 691 ARG A N 1
ATOM 5486 C CA . ARG A 1 691 ? 25.825 9.313 4.375 1.00 22.89 691 ARG A CA 1
ATOM 5487 C C . ARG A 1 691 ? 27.354 9.238 4.497 1.00 22.89 691 ARG A C 1
ATOM 5489 O O . ARG A 1 691 ? 27.943 8.186 4.276 1.00 22.89 691 ARG A O 1
ATOM 5496 N N . ARG A 1 692 ? 27.989 10.327 4.941 1.00 23.86 692 ARG A N 1
ATOM 5497 C CA . ARG A 1 692 ? 29.313 10.287 5.581 1.00 23.86 692 ARG A CA 1
ATOM 5498 C C . ARG A 1 692 ? 29.181 10.717 7.036 1.00 23.86 692 ARG A C 1
ATOM 5500 O O . ARG A 1 692 ? 28.642 11.777 7.337 1.00 23.86 692 ARG A O 1
ATOM 5507 N N . SER A 1 693 ? 29.690 9.864 7.908 1.00 21.69 693 SER A N 1
ATOM 5508 C CA . SER A 1 693 ? 29.912 10.056 9.335 1.00 21.69 693 SER A CA 1
ATOM 5509 C C . SER A 1 693 ? 31.023 11.083 9.590 1.00 21.69 693 SER A C 1
ATOM 5511 O O . SER A 1 693 ? 32.035 11.066 8.887 1.00 21.69 693 SER A O 1
ATOM 5513 N N . ARG A 1 694 ? 30.858 11.952 10.604 1.00 22.34 694 ARG A N 1
ATOM 5514 C CA . ARG A 1 694 ? 31.947 12.454 11.475 1.00 22.34 694 ARG A CA 1
ATOM 5515 C C . ARG A 1 694 ? 31.435 13.268 12.679 1.00 22.34 694 ARG A C 1
ATOM 5517 O O . ARG A 1 694 ? 30.474 14.021 12.583 1.00 22.34 694 ARG A O 1
ATOM 5524 N N . VAL A 1 695 ? 32.131 13.044 13.792 1.00 22.83 695 VAL A N 1
ATOM 5525 C CA . VAL A 1 695 ? 31.980 13.496 15.196 1.00 22.83 695 VAL A CA 1
ATOM 5526 C C . VAL A 1 695 ? 32.922 14.715 15.456 1.00 22.83 695 VAL A C 1
ATOM 5528 O O . VAL A 1 695 ? 33.761 14.973 14.589 1.00 22.83 695 VAL A O 1
ATOM 5531 N N . PRO A 1 696 ? 32.778 15.512 16.550 1.00 26.55 696 PRO A N 1
ATOM 5532 C CA . PRO A 1 696 ? 32.960 16.976 16.522 1.00 26.55 696 PRO A CA 1
ATOM 5533 C C . PRO A 1 696 ? 34.222 17.546 17.221 1.00 26.55 696 PRO A C 1
ATOM 5535 O O . PRO A 1 696 ? 35.014 16.799 17.792 1.00 26.55 696 PRO A O 1
ATOM 5538 N N . ASP A 1 697 ? 34.285 18.897 17.225 1.00 23.80 697 ASP A N 1
ATOM 5539 C CA . ASP A 1 697 ? 34.742 19.841 18.293 1.00 23.80 697 ASP A CA 1
ATOM 5540 C C . ASP A 1 697 ? 35.941 20.791 17.924 1.00 23.80 697 ASP A C 1
ATOM 5542 O O . ASP A 1 697 ? 36.601 20.550 16.915 1.00 23.80 697 ASP A O 1
ATOM 5546 N N . PRO A 1 698 ? 36.260 21.892 18.665 1.00 28.92 698 PRO A N 1
ATOM 5547 C CA . PRO A 1 698 ? 35.604 23.225 18.636 1.00 28.92 698 PRO A CA 1
ATOM 5548 C C . PRO A 1 698 ? 36.551 24.467 18.624 1.00 28.92 698 PRO A C 1
ATOM 5550 O O . PRO A 1 698 ? 37.771 24.336 18.654 1.00 28.92 698 PRO A O 1
ATOM 5553 N N . ARG A 1 699 ? 35.933 25.667 18.782 1.00 22.31 699 ARG A N 1
ATOM 5554 C CA . ARG A 1 699 ? 36.470 26.991 19.234 1.00 22.31 699 ARG A CA 1
ATOM 5555 C C . ARG A 1 699 ? 37.253 27.795 18.174 1.00 22.31 699 ARG A C 1
ATOM 5557 O O . ARG A 1 699 ? 37.944 27.218 17.358 1.00 22.31 699 ARG A O 1
ATOM 5564 N N . ALA A 1 700 ? 37.239 29.132 18.122 1.00 22.69 700 ALA A N 1
ATOM 5565 C CA . ALA A 1 700 ? 36.617 30.198 18.913 1.00 22.69 700 ALA A CA 1
ATOM 5566 C C . ALA A 1 700 ? 36.748 31.548 18.162 1.00 22.69 700 ALA A C 1
ATOM 5568 O O . ALA A 1 700 ? 37.680 31.694 17.379 1.00 22.69 700 ALA A O 1
ATOM 5569 N N . GLN A 1 701 ? 35.884 32.509 18.546 1.00 22.00 701 GLN A N 1
ATOM 5570 C CA . GLN A 1 701 ? 36.122 33.973 18.624 1.00 22.00 701 GLN A CA 1
ATOM 5571 C C . GLN A 1 701 ? 36.394 34.737 17.309 1.00 22.00 701 GLN A C 1
ATOM 5573 O O . GLN A 1 701 ? 36.983 34.216 16.380 1.00 22.00 701 GLN A O 1
ATOM 5578 N N . ALA A 1 702 ? 36.053 36.012 17.139 1.00 22.69 702 ALA A N 1
ATOM 5579 C CA . ALA A 1 702 ? 35.252 37.002 17.855 1.00 22.69 702 ALA A CA 1
ATOM 5580 C C . ALA A 1 702 ? 35.130 38.225 16.918 1.00 22.69 702 ALA A C 1
ATOM 5582 O O . ALA A 1 702 ? 35.998 38.401 16.069 1.00 22.69 702 ALA A O 1
ATOM 5583 N N . GLU A 1 703 ? 34.117 39.069 17.171 1.00 22.12 703 GLU A N 1
ATOM 5584 C CA . GLU A 1 703 ? 34.151 40.542 17.007 1.00 22.12 703 GLU A CA 1
ATOM 5585 C C . GLU A 1 703 ? 34.363 41.128 15.589 1.00 22.12 703 GLU A C 1
ATOM 5587 O O . GLU A 1 703 ? 34.997 40.556 14.724 1.00 22.12 703 GLU A O 1
ATOM 5592 N N . ALA A 1 704 ? 33.875 42.298 15.192 1.00 22.08 704 ALA A N 1
ATOM 5593 C CA . ALA A 1 704 ? 33.085 43.378 15.765 1.00 22.08 704 ALA A CA 1
ATOM 5594 C C . ALA A 1 704 ? 32.612 44.197 14.536 1.00 22.08 704 ALA A C 1
ATOM 5596 O O . ALA A 1 704 ? 33.344 44.361 13.567 1.00 22.08 704 ALA A O 1
ATOM 5597 N N . ALA A 1 705 ? 31.331 44.551 14.462 1.00 22.03 705 ALA A N 1
ATOM 5598 C CA . ALA A 1 705 ? 30.835 45.899 14.740 1.00 22.03 705 ALA A CA 1
ATOM 5599 C C . ALA A 1 705 ? 30.792 46.854 13.530 1.00 22.03 705 ALA A C 1
ATOM 5601 O O . ALA A 1 705 ? 31.789 47.097 12.864 1.00 22.03 705 ALA A O 1
ATOM 5602 N N . ARG A 1 706 ? 29.630 47.528 13.456 1.00 23.05 706 ARG A N 1
ATOM 5603 C CA . ARG A 1 706 ? 29.430 48.931 13.047 1.00 23.05 706 ARG A CA 1
ATOM 5604 C C . ARG A 1 706 ? 29.519 49.243 11.545 1.00 23.05 706 ARG A C 1
ATOM 5606 O O . ARG A 1 706 ? 30.354 48.720 10.837 1.00 23.05 706 ARG A O 1
ATOM 5613 N N . ASP A 1 707 ? 28.751 50.166 10.978 1.00 23.39 707 ASP A N 1
ATOM 5614 C CA . ASP A 1 707 ? 27.642 51.028 11.404 1.00 23.39 707 ASP A CA 1
ATOM 5615 C C . ASP A 1 707 ? 27.257 51.855 10.146 1.00 23.39 707 ASP A C 1
ATOM 5617 O O . ASP A 1 707 ? 28.067 52.013 9.234 1.00 23.39 707 ASP A O 1
ATOM 5621 N N . ARG A 1 708 ? 26.071 52.471 10.189 1.00 24.81 708 ARG A N 1
ATOM 5622 C CA . ARG A 1 708 ? 25.678 53.744 9.537 1.00 24.81 708 ARG A CA 1
ATOM 5623 C C . ARG A 1 708 ? 25.054 53.815 8.133 1.00 24.81 708 ARG A C 1
ATOM 5625 O O . ARG A 1 708 ? 25.742 53.764 7.126 1.00 24.81 708 ARG A O 1
ATOM 5632 N N . ARG A 1 709 ? 23.789 54.289 8.211 1.00 23.95 709 ARG A N 1
ATOM 5633 C CA . ARG A 1 709 ? 23.185 55.519 7.609 1.00 23.95 709 ARG A CA 1
ATOM 5634 C C . ARG A 1 709 ? 23.008 55.507 6.089 1.00 23.95 709 ARG A C 1
ATOM 5636 O O . ARG A 1 709 ? 23.865 55.041 5.370 1.00 23.95 709 ARG A O 1
ATOM 5643 N N . GLY A 1 710 ? 21.965 56.058 5.477 1.00 23.09 710 GLY A N 1
ATOM 5644 C CA . GLY A 1 710 ? 20.798 56.917 5.764 1.00 23.09 710 GLY A CA 1
ATOM 5645 C C . GLY A 1 710 ? 20.121 57.097 4.374 1.00 23.09 710 GLY A C 1
ATOM 5646 O O . GLY A 1 710 ? 20.659 56.601 3.392 1.00 23.09 710 GLY A O 1
ATOM 5647 N N . ALA A 1 711 ? 18.989 57.733 4.093 1.00 23.53 711 ALA A N 1
ATOM 5648 C CA . ALA A 1 711 ? 18.109 58.701 4.730 1.00 23.53 711 ALA A CA 1
ATOM 5649 C C . ALA A 1 711 ? 16.761 58.647 3.938 1.00 23.53 711 ALA A C 1
ATOM 5651 O O . ALA A 1 711 ? 16.767 58.305 2.760 1.00 23.53 711 ALA A O 1
ATOM 5652 N N . VAL A 1 712 ? 15.595 58.694 4.595 1.00 24.55 712 VAL A N 1
ATOM 5653 C CA . VAL A 1 712 ? 14.674 59.850 4.783 1.00 24.55 712 VAL A CA 1
ATOM 5654 C C . VAL A 1 712 ? 13.797 60.226 3.571 1.00 24.55 712 VAL A C 1
ATOM 5656 O O . VAL A 1 712 ? 14.292 60.597 2.515 1.00 24.55 712 VAL A O 1
ATOM 5659 N N . GLY A 1 713 ? 12.473 60.237 3.807 1.00 23.00 713 GLY A N 1
ATOM 5660 C CA . GLY A 1 713 ? 11.450 60.892 2.977 1.00 23.00 713 GLY A CA 1
ATOM 5661 C C . GLY A 1 713 ? 10.002 60.558 3.398 1.00 23.00 713 GLY A C 1
ATOM 5662 O O . GLY A 1 713 ? 9.397 59.647 2.851 1.00 23.00 713 GLY A O 1
ATOM 5663 N N . VAL A 1 714 ? 9.457 61.296 4.372 1.00 22.88 714 VAL A N 1
ATOM 5664 C CA . VAL A 1 714 ? 8.038 61.360 4.853 1.00 22.88 714 VAL A CA 1
ATOM 5665 C C . VAL A 1 714 ? 7.541 62.799 4.483 1.00 22.88 714 VAL A C 1
ATOM 5667 O O . VAL A 1 714 ? 8.437 63.585 4.161 1.00 22.88 714 VAL A O 1
ATOM 5670 N N . PRO A 1 715 ? 6.255 63.273 4.545 1.00 33.28 715 PRO A N 1
ATOM 5671 C CA . PRO A 1 715 ? 5.134 62.804 5.383 1.00 33.28 715 PRO A CA 1
ATOM 5672 C C . PRO A 1 715 ? 3.667 63.042 4.897 1.00 33.28 715 PRO A C 1
ATOM 5674 O O . PRO A 1 715 ? 3.430 63.595 3.829 1.00 33.28 715 PRO A O 1
ATOM 5677 N N . ARG A 1 716 ? 2.710 62.732 5.811 1.00 22.17 716 ARG A N 1
ATOM 5678 C CA . ARG A 1 716 ? 1.298 63.212 5.994 1.00 22.17 716 ARG A CA 1
ATOM 5679 C C . ARG A 1 716 ? 0.209 62.178 5.636 1.00 22.17 716 ARG A C 1
ATOM 5681 O O . ARG A 1 716 ? 0.266 61.609 4.563 1.00 22.17 716 ARG A O 1
ATOM 5688 N N . ARG A 1 717 ? -0.832 61.892 6.442 1.00 23.23 717 ARG A N 1
ATOM 5689 C CA . ARG A 1 717 ? -1.456 62.500 7.649 1.00 23.23 717 ARG A CA 1
ATOM 5690 C C . ARG A 1 717 ? -2.276 61.413 8.400 1.00 23.23 717 ARG A C 1
ATOM 5692 O O . ARG A 1 717 ? -2.861 60.561 7.744 1.00 23.23 717 ARG A O 1
ATOM 5699 N N . GLN A 1 718 ? -2.355 61.484 9.735 1.00 23.52 718 GLN A N 1
ATOM 5700 C CA . GLN A 1 718 ? -3.322 60.767 10.603 1.00 23.52 718 GLN A CA 1
ATOM 5701 C C . GLN A 1 718 ? -4.521 61.682 10.947 1.00 23.52 718 GLN A C 1
ATOM 5703 O O . GLN A 1 718 ? -4.377 62.904 10.847 1.00 23.52 718 GLN A O 1
ATOM 5708 N N . PRO A 1 719 ? -5.670 61.112 11.374 1.00 24.89 719 PRO A N 1
ATOM 5709 C CA . PRO A 1 719 ? -5.984 61.139 12.811 1.00 24.89 719 PRO A CA 1
ATOM 5710 C C . PRO A 1 719 ? -6.542 59.820 13.410 1.00 24.89 719 PRO A C 1
ATOM 5712 O O . PRO A 1 719 ? -7.432 59.190 12.855 1.00 24.89 719 PRO A O 1
ATOM 5715 N N . VAL A 1 720 ? -5.950 59.465 14.560 1.00 21.41 720 VAL A N 1
ATOM 5716 C CA . VAL A 1 720 ? -6.457 58.955 15.863 1.00 21.41 720 VAL A CA 1
ATOM 5717 C C . VAL A 1 720 ? -7.612 57.932 15.963 1.00 21.41 720 VAL A C 1
ATOM 5719 O O . VAL A 1 720 ? -8.765 58.238 15.682 1.00 21.41 720 VAL A O 1
ATOM 5722 N N . GLY A 1 721 ? -7.282 56.784 16.584 1.00 20.83 721 GLY A N 1
ATOM 5723 C CA . GLY A 1 721 ? -8.163 55.859 17.322 1.00 20.83 721 GLY A CA 1
ATOM 5724 C C . GLY A 1 721 ? -7.416 54.561 17.700 1.00 20.83 721 GLY A C 1
ATOM 5725 O O . GLY A 1 721 ? -7.076 53.785 16.814 1.00 20.83 721 GLY A O 1
ATOM 5726 N N . MET A 1 722 ? -7.074 54.355 18.979 1.00 21.19 722 MET A N 1
ATOM 5727 C CA . MET A 1 722 ? -6.246 53.237 19.485 1.00 21.19 722 MET A CA 1
ATOM 5728 C C . MET A 1 722 ? -6.967 51.872 19.537 1.00 21.19 722 MET A C 1
ATOM 5730 O O . MET A 1 722 ? -8.113 51.820 19.970 1.00 21.19 722 MET A O 1
ATOM 5734 N N . ALA A 1 723 ? -6.214 50.800 19.225 1.00 20.69 723 ALA A N 1
ATOM 5735 C CA . ALA A 1 723 ? -5.980 49.576 20.030 1.00 20.69 723 ALA A CA 1
ATOM 5736 C C . ALA A 1 723 ? -6.089 48.222 19.274 1.00 20.69 723 ALA A C 1
ATOM 5738 O O . ALA A 1 723 ? -7.130 47.864 18.738 1.00 20.69 723 ALA A O 1
ATOM 5739 N N . ASP A 1 724 ? -4.965 47.494 19.328 1.00 21.06 724 ASP A N 1
ATOM 5740 C CA . ASP A 1 724 ? -4.740 46.039 19.396 1.00 21.06 724 ASP A CA 1
ATOM 5741 C C . ASP A 1 724 ? -5.059 45.013 18.279 1.00 21.06 724 ASP A C 1
ATOM 5743 O O . ASP A 1 724 ? -6.111 44.961 17.657 1.00 21.06 724 ASP A O 1
ATOM 5747 N N . ALA A 1 725 ? -4.076 44.103 18.165 1.00 22.30 725 ALA A N 1
ATOM 5748 C CA . ALA A 1 725 ? -4.116 42.692 17.760 1.00 22.30 725 ALA A CA 1
ATOM 5749 C C . ALA A 1 725 ? -4.445 42.278 16.300 1.00 22.30 725 ALA A C 1
ATOM 5751 O O . ALA A 1 725 ? -5.572 42.262 15.826 1.00 22.30 725 ALA A O 1
ATOM 5752 N N . GLN A 1 726 ? -3.388 41.778 15.644 1.00 24.44 726 GLN A N 1
ATOM 5753 C CA . GLN A 1 726 ? -3.328 40.522 14.876 1.00 24.44 726 GLN A CA 1
ATOM 5754 C C . GLN A 1 726 ? -4.341 40.271 13.729 1.00 24.44 726 GLN A C 1
ATOM 5756 O O . GLN A 1 726 ? -5.469 39.823 13.884 1.00 24.44 726 GLN A O 1
ATOM 5761 N N . ARG A 1 727 ? -3.799 40.487 12.522 1.00 27.27 727 ARG A N 1
ATOM 5762 C CA . ARG A 1 727 ? -4.151 39.998 11.173 1.00 27.27 727 ARG A CA 1
ATOM 5763 C C . ARG A 1 727 ? -5.290 38.961 11.066 1.00 27.27 727 ARG A C 1
ATOM 5765 O O . ARG A 1 727 ? -5.076 37.761 11.211 1.00 27.27 727 ARG A O 1
ATOM 5772 N N . ARG A 1 728 ? -6.452 39.448 10.615 1.00 21.75 728 ARG A N 1
ATOM 5773 C CA . ARG A 1 728 ? -7.510 38.681 9.929 1.00 21.75 728 ARG A CA 1
ATOM 5774 C C . ARG A 1 728 ? -7.005 38.023 8.625 1.00 21.75 728 ARG A C 1
ATOM 5776 O O . ARG A 1 728 ? -6.159 38.611 7.946 1.00 21.75 728 ARG A O 1
ATOM 5783 N N . PRO A 1 729 ? -7.571 36.871 8.219 1.00 24.84 729 PRO A N 1
ATOM 5784 C CA . PRO A 1 729 ? -7.354 36.283 6.899 1.00 24.84 729 PRO A CA 1
ATOM 5785 C C . PRO A 1 729 ? -8.084 37.081 5.802 1.00 24.84 729 PRO A C 1
ATOM 5787 O O . PRO A 1 729 ? -9.206 37.551 5.990 1.00 24.84 729 PRO A O 1
ATOM 5790 N N . LEU A 1 730 ? -7.429 37.231 4.648 1.00 23.73 730 LEU A N 1
ATOM 5791 C CA . LEU A 1 730 ? -8.012 37.797 3.429 1.00 23.73 730 LEU A CA 1
ATOM 5792 C C . LEU A 1 730 ? -9.148 36.898 2.919 1.00 23.73 730 LEU A C 1
ATOM 5794 O O . LEU A 1 730 ? -8.990 35.682 2.829 1.00 23.73 730 LEU A O 1
ATOM 5798 N N . SER A 1 731 ? -10.278 37.509 2.567 1.00 21.39 731 SER A N 1
ATOM 5799 C CA . SER A 1 731 ? -11.433 36.835 1.967 1.00 21.39 731 SER A CA 1
ATOM 5800 C C . SER A 1 731 ? -11.089 36.233 0.592 1.00 21.39 731 SER A C 1
ATOM 5802 O O . SER A 1 731 ? -10.325 36.846 -0.161 1.00 21.39 731 SER A O 1
ATOM 5804 N N . PRO A 1 732 ? -11.643 35.061 0.228 1.00 27.00 732 PRO A N 1
ATOM 5805 C CA . PRO A 1 732 ? -11.371 34.429 -1.057 1.00 27.00 732 PRO A CA 1
ATOM 5806 C C . PRO A 1 732 ? -12.034 35.205 -2.203 1.00 27.00 732 PRO A C 1
ATOM 5808 O O . PRO A 1 732 ? -13.200 35.592 -2.134 1.00 27.00 732 PRO A O 1
ATOM 5811 N N . ALA A 1 733 ? -11.275 35.423 -3.278 1.00 24.23 733 ALA A N 1
ATOM 5812 C CA . ALA A 1 733 ? -11.798 35.877 -4.563 1.00 24.23 733 ALA A CA 1
ATOM 5813 C C . ALA A 1 733 ? -12.785 34.833 -5.139 1.00 24.23 733 ALA A C 1
ATOM 5815 O O . ALA A 1 733 ? -12.632 33.642 -4.856 1.00 24.23 733 ALA A O 1
ATOM 5816 N N . PRO A 1 734 ? -13.782 35.235 -5.951 1.00 23.19 734 PRO A N 1
ATOM 5817 C CA . PRO A 1 734 ? -14.830 34.329 -6.412 1.00 23.19 734 PRO A CA 1
ATOM 5818 C C . PRO A 1 734 ? -14.258 33.176 -7.248 1.00 23.19 734 PRO A C 1
ATOM 5820 O O . PRO A 1 734 ? -13.443 33.380 -8.152 1.00 23.19 734 PRO A O 1
ATOM 5823 N N . HIS A 1 735 ? -14.713 31.963 -6.925 1.00 27.81 735 HIS A N 1
ATOM 5824 C CA . HIS A 1 735 ? -14.380 30.703 -7.580 1.00 27.81 735 HIS A CA 1
ATOM 5825 C C . HIS A 1 735 ? -14.471 30.800 -9.113 1.00 27.81 735 HIS A C 1
ATOM 5827 O O . HIS A 1 735 ? -15.555 30.914 -9.680 1.00 27.81 735 HIS A O 1
ATOM 5833 N N . ARG A 1 736 ? -13.337 30.641 -9.806 1.00 25.83 736 ARG A N 1
ATOM 5834 C CA . ARG A 1 736 ? -13.343 29.977 -11.115 1.00 25.83 736 ARG A CA 1
ATOM 5835 C C . ARG A 1 736 ? -13.326 28.475 -10.847 1.00 25.83 736 ARG A C 1
ATOM 5837 O O . ARG A 1 736 ? -12.329 27.966 -10.342 1.00 25.83 736 ARG A O 1
ATOM 5844 N N . GLN A 1 737 ? -14.431 27.797 -11.148 1.00 28.09 737 GLN A N 1
ATOM 5845 C CA . GLN A 1 737 ? -14.513 26.336 -11.189 1.00 28.09 737 GLN A CA 1
ATOM 5846 C C . GLN A 1 737 ? -13.549 25.812 -12.265 1.00 28.09 737 GLN A C 1
ATOM 5848 O O . GLN A 1 737 ? -13.863 25.826 -13.451 1.00 28.09 737 GLN A O 1
ATOM 5853 N N . ASP A 1 738 ? -12.356 25.385 -11.861 1.00 34.06 738 ASP A N 1
ATOM 5854 C CA . ASP A 1 738 ? -11.519 24.477 -12.646 1.00 34.06 738 ASP A CA 1
ATOM 5855 C C . ASP A 1 738 ? -11.593 23.110 -11.952 1.00 34.06 738 ASP A C 1
ATOM 5857 O O . ASP A 1 738 ? -11.088 22.953 -10.842 1.00 34.06 738 ASP A O 1
ATOM 5861 N N . ASP A 1 739 ? -12.255 22.153 -12.606 1.00 35.62 739 ASP A N 1
ATOM 5862 C CA . ASP A 1 739 ? -12.455 20.765 -12.164 1.00 35.62 739 ASP A CA 1
ATOM 5863 C C . ASP A 1 739 ? -11.098 20.052 -11.917 1.00 35.62 739 ASP A C 1
ATOM 5865 O O . ASP A 1 739 ? -10.299 19.921 -12.854 1.00 35.62 739 ASP A O 1
ATOM 5869 N N . PRO A 1 740 ? -10.791 19.583 -10.691 1.00 36.97 740 PRO A N 1
ATOM 5870 C CA . PRO A 1 740 ? -9.555 18.856 -10.390 1.00 36.97 740 PRO A CA 1
ATOM 5871 C C . PRO A 1 740 ? -9.467 17.477 -11.074 1.00 36.97 740 PRO A C 1
ATOM 5873 O O . PRO A 1 740 ? -8.359 16.981 -11.284 1.00 36.97 740 PRO A O 1
ATOM 5876 N N . GLN A 1 741 ? -10.584 16.886 -11.522 1.00 36.00 741 GLN A N 1
ATOM 5877 C CA . GLN A 1 741 ? -10.607 15.644 -12.314 1.00 36.00 741 GLN A CA 1
ATOM 5878 C C . GLN A 1 741 ? -10.341 15.870 -13.810 1.00 36.00 741 GLN A C 1
ATOM 5880 O O . GLN A 1 741 ? -10.208 14.912 -14.583 1.00 36.00 741 GLN A O 1
ATOM 5885 N N . ARG A 1 742 ? -10.207 17.130 -14.248 1.00 39.50 742 ARG A N 1
ATOM 5886 C CA . ARG A 1 742 ? -9.982 17.497 -15.653 1.00 39.50 742 ARG A CA 1
ATOM 5887 C C . ARG A 1 742 ? -8.721 16.869 -16.229 1.00 39.50 742 ARG A C 1
ATOM 5889 O O . ARG A 1 742 ? -8.604 16.768 -17.446 1.00 39.50 742 ARG A O 1
ATOM 5896 N N . SER A 1 743 ? -7.754 16.457 -15.407 1.00 36.47 743 SER A N 1
ATOM 5897 C CA . SER A 1 743 ? -6.509 15.910 -15.925 1.00 36.47 743 SER A CA 1
ATOM 5898 C C . SER A 1 743 ? -6.635 14.492 -16.475 1.00 36.47 743 SER A C 1
ATOM 5900 O O . SER A 1 743 ? -6.327 14.279 -17.651 1.00 36.47 743 SER A O 1
ATOM 5902 N N . ALA A 1 744 ? -7.154 13.570 -15.668 1.00 38.84 744 ALA A N 1
ATOM 5903 C CA . ALA A 1 744 ? -7.446 12.200 -16.080 1.00 38.84 744 ALA A CA 1
ATOM 5904 C C . ALA A 1 744 ? -8.562 12.151 -17.139 1.00 38.84 744 ALA A C 1
ATOM 5906 O O . ALA A 1 744 ? -8.439 11.441 -18.137 1.00 38.84 744 ALA A O 1
ATOM 5907 N N . ARG A 1 745 ? -9.609 12.984 -16.991 1.00 44.44 745 ARG A N 1
ATOM 5908 C CA . ARG A 1 745 ? -10.677 13.117 -17.999 1.00 44.44 745 ARG A CA 1
ATOM 5909 C C . ARG A 1 745 ? -10.144 13.632 -19.339 1.00 44.44 745 ARG A C 1
ATOM 5911 O O . ARG A 1 745 ? -10.451 13.042 -20.366 1.00 44.44 745 ARG A O 1
ATOM 5918 N N . ALA A 1 746 ? -9.276 14.649 -19.340 1.00 36.78 746 ALA A N 1
ATOM 5919 C CA . ALA A 1 746 ? -8.663 15.141 -20.577 1.00 36.78 746 ALA A CA 1
ATOM 5920 C C . ALA A 1 746 ? -7.704 14.121 -21.210 1.00 36.78 746 ALA A C 1
ATOM 5922 O O . ALA A 1 746 ? -7.655 14.026 -22.430 1.00 36.78 746 ALA A O 1
ATOM 5923 N N . ALA A 1 747 ? -6.954 13.345 -20.416 1.00 38.81 747 ALA A N 1
ATOM 5924 C CA . ALA A 1 747 ? -6.116 12.267 -20.951 1.00 38.81 747 ALA A CA 1
ATOM 5925 C C . ALA A 1 747 ? -6.974 11.194 -21.645 1.00 38.81 747 ALA A C 1
ATOM 5927 O O . ALA A 1 747 ? -6.689 10.812 -22.780 1.00 38.81 747 ALA A O 1
ATOM 5928 N N . ARG A 1 748 ? -8.087 10.796 -21.010 1.00 47.81 748 ARG A N 1
ATOM 5929 C CA . ARG A 1 748 ? -9.099 9.908 -21.598 1.00 47.81 748 ARG A CA 1
ATOM 5930 C C . ARG A 1 748 ? -9.688 10.481 -22.890 1.00 47.81 748 ARG A C 1
ATOM 5932 O O . ARG A 1 748 ? -9.781 9.765 -23.882 1.00 47.81 748 ARG A O 1
ATOM 5939 N N . GLU A 1 749 ? -10.082 11.752 -22.900 1.00 44.47 749 GLU A N 1
ATOM 5940 C CA . GLU A 1 749 ? -10.645 12.407 -24.088 1.00 44.47 749 GLU A CA 1
ATOM 5941 C C . GLU A 1 749 ? -9.643 12.476 -25.244 1.00 44.47 749 GLU A C 1
ATOM 5943 O O . GLU A 1 749 ? -10.014 12.202 -26.382 1.00 44.47 749 GLU A O 1
ATOM 5948 N N . VAL A 1 750 ? -8.368 12.773 -24.972 1.00 46.66 750 VAL A N 1
ATOM 5949 C CA . VAL A 1 750 ? -7.313 12.790 -25.999 1.00 46.66 750 VAL A CA 1
ATOM 5950 C C . VAL A 1 750 ? -7.134 11.408 -26.633 1.00 46.66 750 VAL A C 1
ATOM 5952 O O . VAL A 1 750 ? -7.069 11.312 -27.858 1.00 46.66 750 VAL A O 1
ATOM 5955 N N . LEU A 1 751 ? -7.124 10.337 -25.831 1.00 45.41 751 LEU A N 1
ATOM 5956 C CA . LEU A 1 751 ? -7.039 8.963 -26.342 1.00 45.41 751 LEU A CA 1
ATOM 5957 C C . LEU A 1 751 ? -8.273 8.586 -27.181 1.00 45.41 751 LEU A C 1
ATOM 5959 O O . LEU A 1 751 ? -8.138 8.018 -28.264 1.00 45.41 751 LEU A O 1
ATOM 5963 N N . LEU A 1 752 ? -9.476 8.974 -26.743 1.00 43.59 752 LEU A N 1
ATOM 5964 C CA . LEU A 1 752 ? -10.714 8.757 -27.505 1.00 43.59 752 LEU A CA 1
ATOM 5965 C C . LEU A 1 752 ? -10.738 9.534 -28.834 1.00 43.59 752 LEU A C 1
ATOM 5967 O O . LEU A 1 752 ? -11.237 9.021 -29.836 1.00 43.59 752 LEU A O 1
ATOM 5971 N N . VAL A 1 753 ? -10.195 10.755 -28.865 1.00 44.09 753 VAL A N 1
ATOM 5972 C CA . VAL A 1 753 ? -10.088 11.570 -30.088 1.00 44.09 753 VAL A CA 1
ATOM 5973 C C . VAL A 1 753 ? -9.068 10.983 -31.062 1.00 44.09 753 VAL A C 1
ATOM 5975 O O . VAL A 1 753 ? -9.337 10.958 -32.264 1.00 44.09 753 VAL A O 1
ATOM 5978 N N . ASN A 1 754 ? -7.932 10.479 -30.571 1.00 42.97 754 ASN A N 1
ATOM 5979 C CA . ASN A 1 754 ? -6.958 9.780 -31.414 1.00 42.97 754 ASN A CA 1
ATOM 5980 C C . ASN A 1 754 ? -7.580 8.526 -32.044 1.00 42.97 754 ASN A C 1
ATOM 5982 O O . ASN A 1 754 ? -7.464 8.346 -33.249 1.00 42.97 754 ASN A O 1
ATOM 5986 N N . ARG A 1 755 ? -8.381 7.763 -31.287 1.00 46.12 755 ARG A N 1
ATOM 5987 C CA . ARG A 1 755 ? -9.122 6.608 -31.815 1.00 46.12 755 ARG A CA 1
ATOM 5988 C C . ARG A 1 755 ? -10.092 6.971 -32.940 1.00 46.12 755 ARG A C 1
ATOM 5990 O O . ARG A 1 755 ? -10.155 6.249 -33.926 1.00 46.12 755 ARG A O 1
ATOM 5997 N N . ARG A 1 756 ? -10.843 8.074 -32.811 1.00 39.72 756 ARG A N 1
ATOM 5998 C CA . ARG A 1 756 ? -11.729 8.545 -33.896 1.00 39.72 756 ARG A CA 1
ATOM 5999 C C . ARG A 1 756 ? -10.926 8.894 -35.146 1.00 39.72 756 ARG A C 1
ATOM 6001 O O . ARG A 1 756 ? -11.296 8.480 -36.229 1.00 39.72 756 ARG A O 1
ATOM 6008 N N . ARG A 1 757 ? -9.780 9.560 -34.985 1.00 40.59 757 ARG A N 1
ATOM 6009 C CA . ARG A 1 757 ? -8.886 9.888 -36.107 1.00 40.59 757 ARG A CA 1
ATOM 6010 C C . ARG A 1 757 ? -8.243 8.665 -36.756 1.00 40.59 757 ARG A C 1
ATOM 6012 O O . ARG A 1 757 ? -8.012 8.699 -37.959 1.00 40.59 757 ARG A O 1
ATOM 6019 N N . ASP A 1 758 ? -7.929 7.631 -35.983 1.00 40.41 758 ASP A N 1
ATOM 6020 C CA . ASP A 1 758 ? -7.353 6.390 -36.505 1.00 40.41 758 ASP A CA 1
ATOM 6021 C C . ASP A 1 758 ? -8.421 5.520 -37.188 1.00 40.41 758 ASP A C 1
ATOM 6023 O O . ASP A 1 758 ? -8.144 4.944 -38.236 1.00 40.41 758 ASP A O 1
ATOM 6027 N N . ALA A 1 759 ? -9.659 5.507 -36.676 1.00 35.78 759 ALA A N 1
ATOM 6028 C CA . ALA A 1 759 ? -10.810 4.888 -37.341 1.00 35.78 759 ALA A CA 1
ATOM 6029 C C . ALA A 1 759 ? -11.164 5.606 -38.658 1.00 35.78 759 ALA A C 1
ATOM 6031 O O . ALA A 1 759 ? -11.254 4.960 -39.696 1.00 35.78 759 ALA A O 1
ATOM 6032 N N . ASP A 1 760 ? -11.225 6.943 -38.648 1.00 37.75 760 ASP A N 1
ATOM 6033 C CA . ASP A 1 760 ? -11.469 7.759 -39.848 1.00 37.75 760 ASP A CA 1
ATOM 6034 C C . ASP A 1 760 ? -10.344 7.618 -40.899 1.00 37.75 760 ASP A C 1
ATOM 6036 O O . ASP A 1 760 ? -10.549 7.904 -42.075 1.00 37.75 760 ASP A O 1
ATOM 6040 N N . ARG A 1 761 ? -9.134 7.196 -40.497 1.00 40.53 761 ARG A N 1
ATOM 6041 C CA . ARG A 1 761 ? -8.014 6.894 -41.412 1.00 40.53 761 ARG A CA 1
ATOM 6042 C C . ARG A 1 761 ? -8.048 5.469 -41.955 1.00 40.53 761 ARG A C 1
ATOM 6044 O O . ARG A 1 761 ? -7.603 5.263 -43.082 1.00 40.53 761 ARG A O 1
ATOM 6051 N N . ALA A 1 762 ? -8.553 4.515 -41.176 1.00 36.75 762 ALA A N 1
ATOM 6052 C CA . ALA A 1 762 ? -8.765 3.144 -41.625 1.00 36.75 762 ALA A CA 1
ATOM 6053 C C . ALA A 1 762 ? -9.905 3.062 -42.658 1.00 36.75 762 ALA A C 1
ATOM 6055 O O . ALA A 1 762 ? -9.754 2.358 -43.649 1.00 36.75 762 ALA A O 1
ATOM 6056 N N . ASP A 1 763 ? -10.965 3.865 -42.497 1.00 35.81 763 ASP A N 1
ATOM 6057 C CA . ASP A 1 763 ? -12.089 3.961 -43.449 1.00 35.81 763 ASP A CA 1
ATOM 6058 C C . ASP A 1 763 ? -11.788 4.822 -44.697 1.00 35.81 763 ASP A C 1
ATOM 6060 O O . ASP A 1 763 ? -12.577 4.853 -45.640 1.00 35.81 763 ASP A O 1
ATOM 6064 N N . ALA A 1 764 ? -10.649 5.526 -44.734 1.00 34.62 764 ALA A N 1
ATOM 6065 C CA . ALA A 1 764 ? -10.265 6.424 -45.831 1.00 34.62 764 ALA A CA 1
ATOM 6066 C C . ALA A 1 764 ? -9.139 5.884 -46.738 1.00 34.62 764 ALA A C 1
ATOM 6068 O O . ALA A 1 764 ? -8.538 6.658 -47.489 1.00 34.62 764 ALA A O 1
ATOM 6069 N N . SER A 1 765 ? -8.841 4.584 -46.688 1.00 28.92 765 SER A N 1
ATOM 6070 C CA . SER A 1 765 ? -7.935 3.932 -47.649 1.00 28.92 765 SER A CA 1
ATOM 6071 C C . SER A 1 765 ? -8.763 3.138 -48.673 1.00 28.92 765 SER A C 1
ATOM 6073 O O . SER A 1 765 ? -9.597 2.349 -48.234 1.00 28.92 765 SER A O 1
ATOM 6075 N N . PRO A 1 766 ? -8.603 3.362 -49.995 1.00 37.97 766 PRO A N 1
ATOM 6076 C CA . PRO A 1 766 ? -9.327 2.606 -51.019 1.00 37.97 766 PRO A CA 1
ATOM 6077 C C . PRO A 1 766 ? -8.905 1.138 -51.092 1.00 37.97 766 PRO A C 1
ATOM 6079 O O . PRO A 1 766 ? -7.720 0.846 -50.794 1.00 37.97 766 PRO A O 1
#

=== Feature glossary ===
Key to the feature types in this record:

— What the protein is —

Primary structure: the covalent order of the twenty standard amino acids along the backbone. Two proteins with the same sequence will (almost always) fold to the same structure; two with 30% identity often share a fold but not the details.

Database cross-references. InterPro integrates a dozen domain/family signature databases into unified entries with residue-range hits. GO terms attach function/process/location labels with evidence codes. CATH codes position the fold in a four-level structural taxonomy. Organism is the NCBI-taxonomy species name.

— Where its atoms are —

The mmCIF block holds the 3D Cartesian coordinates of each backbone atom (N, Cα, C, O) in ångströms. mmCIF is the PDB's canonical archive format — a tagged-loop text representation of the atomic model.

Six rendered views show the 3D structure from the faces of a cube — i.e. along ±x, ±y, ±z. Rendering representation is drawn randomly per protein from cartoon (secondary-structure ribbons), sticks (backbone bonds), or molecular surface; coloring is either N→C rainbow (blue at the N-terminus through red at the C-terminus) or one color per chain.

— Local backbone conformation —

DSSP 8-state secondary structure assigns each residue one of H (α-helix), G (3₁₀-helix), I (π-helix), E (extended β-strand), B (isolated β-bridge), T (hydrogen-bonded turn), S (bend), or '-' (coil). The assignment is computed from backbone hydrogen-bond geometry via the Kabsch–Sander algorithm.

P-SEA three-state annotation labels each residue as helix, strand, or coil based purely on the geometry of the Cα trace. It serves as a fallback when the full backbone (and thus DSSP) is unavailable.

The φ/ψ torsion pair specifies the backbone conformation at each residue. φ rotates about the N–Cα bond, ψ about the Cα–C bond. Steric clashes forbid most of the (φ, ψ) plane — the allowed regions (α-helix basin, β-sheet basin, left-handed helix) are the Ram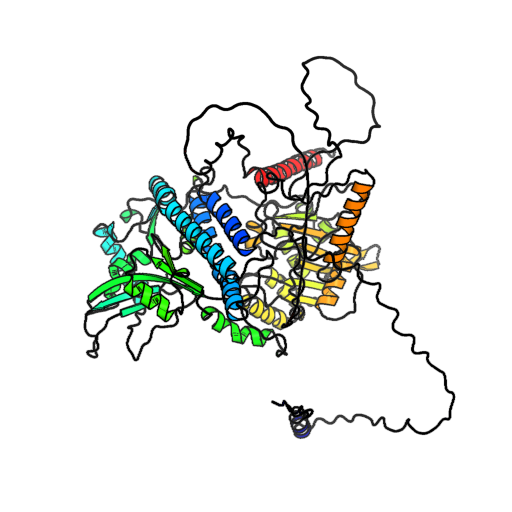achandran-allowed regions.

— Global shape and packing —

The geometric summary reports three shape descriptors. Rg (radius of gyration) measures how spread out the Cα atoms are about their centre of mass; compact globular proteins have small Rg, elongated or unfolded ones large. Cα contacts (<8 Å, |i−j|>4) count long-range residue pairs in spatial proximity — high for tightly packed folds, near zero for rods or random coil. The bounding-box extents give the protein's footprint along x, y, z in Å.

Accessible surface area quantifies burial. A residue with SASA near zero is packed into the hydrophobic core; one with SASA >100 Å² sits on the surface. Computed here via the Shrake–Rupley numerical algorithm with a 1.4 Å probe.

Plot images: a contact map (which residues are close in 3D, as an N×N binary image), a Ramachandran scatter (backbone torsion angles, revealing secondary-structure composition at a glance), and — for AlphaFold structures — a PAE heatmap (pairwise prediction confidence).

— Structural neighborhood —

The Foldseek 3Di string encodes local tertiary geometry as a 20-letter alphabet — one character per residue — derived from the relative positions of nearby Cα atoms. Unlike the amino-acid sequence, 3Di is a direct function of the 3D structure, so two proteins with the same fold have similar 3Di strings even at low sequence identity.

Nearest PDB neighbors are the top structural matches found by Foldseek when searching this structure against the entire Protein Data Bank. Each hit reports a TM-score (0 to 1; >0.5 almost always implies the same fold) and an E-value. These are *structural* homologs — they may share no detectable sequence similarity.

— Confidence and disorder —

For AlphaFold models, the B-factor field carries pLDDT — the model's own estimate of local accuracy on a 0–100 scale. Regions with pLDDT<50 should be treated as essentially unmodeled; they often correspond to intrinsically disordered segments.

B-factor (Debye–Waller factor) reflects atomic displacement in the crystal lattice. It is an experimental observable (units Å²), not a prediction; low values mean the atom is pinned down, high values mean it moves or is heterogeneous across the crystal.

Predicted aligned error is AlphaFold's pairwise confidence. Unlike pLDDT (per-residue), PAE is per-residue-pair and captures whether two parts of the structure are correctly placed relative to each other. Units are ångströms of expected positional error.